Protein AF-0000000080082166 (afdb_homodimer)

Foldseek 3Di:
DDPDPPDCVVVVVVVVVVVVVVVVVVVPPPVPDPDDDDDDDDDPDDDPDDPPPPPDPDDPPPVCALFQDPPLLQVLLVLQPQQADCVDACLFFVLNRQHVNVQAPPPDFDAQQVVLQVVLLVVLVVLLPPPDDDPFPLSVLLNLLLVLLVQCLDPVCVVVLQLVLLQVLLVLLVQLFDAVLQDVPDFLVRFDLQNSLLSCLLLQAQCQQLWGWADDPQLAIEIDGCLPPDDDDDLVVLLLLSVLSCVSVVHDDDSVVNSVLSVLLVVVSVVCNPDDDSLVVSCVLQLAHQVLSSNQSLADPPLGDSPLLQVSHPCNVVSNVRSHDDDDRDDRSSSNSSSSNRSSVSCVVLVLQRPSDSVSSNPDDSSVVSCQLQVPSSLLSCCVPPFDVVLQVVLVVLLVLLLVLVLVLLVPFDLADPQQSVQLNLLSVLQAEAGADDPLSVDPCSVSVLCVQQPDDSPDRSSRSSSSSSSSLSNVQSVCSSVSNDDRRNDNQAHLDWAADLQASYTHHGRSVSDPPQHDPSDWPLLNLLRSQLRSQLRSLLCVFPVNCLGGSRNDGDNSGDPSSVVVQVVLLVVLQVLQQQDQDPLQGHRDHCVLASSSSSSLLRSVVSSVSSVVVVVDDSNHHRPPCSPADSNQVSLSSNSSRLRGYPDPVVSVAQNVDSHHHSSCSRQVNQLQDPVSCVRSVRDECHSSPDPDHRDHSRDD/DPPDVPDCVVVVVVVVVVVVVVVVVVVPDDVPPPPDDDDPDDDPPDDPDPPPPPPDPDDPPPVCALFQDPPLLQVLLVLQPQQADCVDACLFFVLNRQHVNVQAPPPDFDAQQVVLLVVLLVVLVVLLPPPDDDPFPLSNLLNLLLVLLVQCLDPVCVVVLQLVLLQVLLVLLVQLFDACLQDVPDFLVRFDLQNSLLSLLLLQAQCQQLWGWADDPQLAIEIDGCLPPDDDDDLVVLLLQSVLSCVSVVHDDDSVVNSVLSVLLVVVSVVCNPDDDSLVVSCVLALAHQVLSSNQSLADPPLGDSPLLQVSHPCNVVSNVRSNDDDDRPDRSSSNSSSSNRSSVSCVVLVLQRPSDSVSSNPDDSSVVSCQLFVPSSLLSCCVPPFDVVLQVVLVVLLVLLLVLVLVLLVPFDLADPQQSVQLNLLSVLAAEAGADDPLSVDPCSVVVLCVQQDDDSPDRSSRNSSSSSSSLSNVQSSCSSVSNDDRRNDNQSRLDWAADLQASYTHHGRSVSDPPQHDPSDWPLLNLLRSQLRSQLRSLLCVFPVNCLGGSRNDGDNSGDPSSVVVQVVLLVVLQVLQLQDQDPLQGHRDHCVLASSSSSSNLRSVSSSVSSVVVVVDDSNHHRPPCSPADSNQVSLSSNSSRLRGYNDPVVSVAQNVDSHHHSSCSRQVNQLQDPVSCVRSVRDECHSSPDPDHRDHSRDD

Organism: NCBI:txid1611254

Secondary structure (DSSP, 8-state):
--TTTT-THHHHHHHHHHHHHHHHHHHHHHTT---------------------------------SB--SHHHHHHHHHHHHS--TTS-TTT-HHHHHHHHHHHH--S-S-HHHHHHHHHHHHHHHHHHS----S-HHHHHHHHHHHHHHHTT-TTTHHHHHHHHHHHHHHHHHHH---TTT-TT--GGG--HHHHHHHHHHTT--B-SS-EEEE-STT-EEEE--TTT-----HHHHHHHHHHHHHHTT----HHHHHHHHHHHHHHHHHHHSSS-HHHHHHHH-SB--HHHHHHTTS-TTT--HHHHGGGBTTHHHHHHHTB-------HHHHHHHHHHHHHHHHHHTGGG---SHHHHHT--HHHHHHHH-HHHHHHHHHHHT--HHHHHHHHHHHHHHHHHHHHHHHH-SSS-HHHHHHHHHHHHT-EEEESS-GGGGSTTHHHHHTTT----TT--HHHHHHHHHHHHHHHHHHHHHTT-SS-TTS---SS-EEEETTTTEEEE-GGGSSTTT--TTS-HHHHIIIIIHHHHHHHHGGGSTTGGGB-TTS-B---S-HHHHHHHHHHHHHHHHHHHT--BTTTBS----TTTHHHHHHHHHHHHHHHHHHHHH---SPPBPTT-TTS-HHHHHHHHHHHTT-----HHHHHHHHT-SS--HHIIIIIHHTT-HHHHHHHTPPTTSTTS-SS---SSS--/--S-S--THHHHHHHHHHHHHHHHHHTTSGGG-TT------------------------------SB--SHHHHHHHHHHHHS--TTS-TTT-HHHHHHHHHHHH--S-S-HHHHHHHHHHHHHHHHHHS----S-HHHHHHHHHHHHHHHTT-TTTHHHHHHHHHHHHHHHHHHH---TTT-TT--GGG--HHHHHHHHHHTT--B-SS-EEEE-STT-EEEE--TTT-----HHHHHHHHHHHHHHTT----HHHHHHHHHHHHHHHHHHHSSS-HHHHHHHH-SB--HHHHHHTTS-TTT--HHHHGGGBTTHHHHHHHTB-------HHHHHHHHHHHHHHHHHHTGGG---SHHHHHT--HHHHHHHH-HHHHHHHHHHHT--HHHHHHHHHHHHHHHHHHHHHHHH-SSS-HHHHHHHHHHHHT-EEEESS-GGGGSTTHHHHHTTT----TT--HHHHHHHHHHHHHHHHHHHHHTT-SS-TTS---SS-EEEETTTTEEEE-GGGSSTTT--TTS-HHHHIIIIIHHHHHHHHGGGSTTGGGB-TTS-B---S-HHHHHHHHHHHHHHHHHHHT--BTTTBS----TTTHHHHHHHHHHHHHHHHHHHHH---SPPBPTT-TTS-HHHHHHHHHHHTT-----HHHHHHHHT-SS--HHIIIIIHHTT-HHHHHHHTPPTTSTTS-SS---SSS--

InterPro domains:
  IPR000718 Peptidase M13 [PS51885] (67-701)
  IPR000718 Peptidase M13 [PTHR11733] (13-698)
  IPR000718 Peptidase M13 [cd08662] (88-698)
  IPR008753 Peptidase M13, N-terminal domain [PF05649] (90-209)
  IPR008753 Peptidase M13, N-terminal domain [PF05649] (259-438)
  IPR018497 Peptidase M13, C-terminal domain [PF01431] (497-699)
  IPR024079 Metallopeptidase, catalytic domain superfamily [G3DSA:3.40.390.10] (68-114)
  IPR024079 Metallopeptidase, catalytic domain superfamily [G3DSA:3.40.390.10] (387-699)
  IPR042089 Peptidase M13, domain 2 [G3DSA:1.10.1380.10] (115-204)
  IPR042089 Peptidase M13, domain 2 [G3DSA:1.10.1380.10] (235-484)

pLDDT: mean 85.4, std 20.14, range [16.95, 98.69]

Radius of gyration: 38.09 Å; Cα contacts (8 Å, |Δi|>4): 1932; chains: 2; bounding box: 96×102×90 Å

Sequence (1408 aa):
MKNKLKNPLVFVIIFLVATIITILATIGIWKWNIQKDPTKESWKSERIPEGGNSSKIPEILNSTRNVCETPECVTLAHELLNWRDKTVNPCDNFYKASCGNYIELEITDGTRNTKKGKVIKRLIKEILVKNHKTESKSENTMKQLYWKCEDLKNGTIYNSQHNKMMKEIFRDIQFVGPSPIFNPKWKPSMFDLNKMLSNLAKLGHYNFGLFKLNKRQGWDMTLETDYEGVQHSGEQKMFQIVSTILEANKIKFNESSIHEDLRNVHEFYEELKVNKSGWNKLLKIAPNIQFESILQNLLHPKTGNWTRLKPKILNSEAVFEKFSGNATITNETLSRTLANFLVLRFIENSYSSITYTPTVALNRACDNLVIHNLPRATLRAFVQHHFDRENLKIVSEMLEKTRVTYLEIIGNTTWLSEEGKERASLKIEKIKKLVGYPDEYNKKGALDETFETLDTKRTDSFYTLMKKIKKYRSEILMDFVAFNETLDPNEELFTVNAFYSAALNELSIMVPFIDEPNMDSSYPVYAKYAVTGDILGHEMGHSMDTLGIQWNEFGEYEQWMPEEDEKKYKKRIQCLRDQYENYDDPDFGKHLDSSKVINEIIADRHGIDAALQTYRNLKLQNEPKIIGFENESPEKMMFRILALDYCAPRSTHSLTYSHHNTHPTNSFRVNGILSNLKSFSDSFNCPLGSAMNPKTKCYLFSEEMKNKLKNPLVFVIIFLVATIITILATIGIWKWNIQKDPTKESWKSERIPEGGNSSKIPEILNSTRNVCETPECVTLAHELLNWRDKTVNPCDNFYKASCGNYIELEITDGTRNTKKGKVIKRLIKEILVKNHKTESKSENTMKQLYWKCEDLKNGTIYNSQHNKMMKEIFRDIQFVGPSPIFNPKWKPSMFDLNKMLSNLAKLGHYNFGLFKLNKRQGWDMTLETDYEGVQHSGEQKMFQIVSTILEANKIKFNESSIHEDLRNVHEFYEELKVNKSGWNKLLKIAPNIQFESILQNLLHPKTGNWTRLKPKILNSEAVFEKFSGNATITNETLSRTLANFLVLRFIENSYSSITYTPTVALNRACDNLVIHNLPRATLRAFVQHHFDRENLKIVSEMLEKTRVTYLEIIGNTTWLSEEGKERASLKIEKIKKLVGYPDEYNKKGALDETFETLDTKRTDSFYTLMKKIKKYRSEILMDFVAFNETLDPNEELFTVNAFYSAALNELSIMVPFIDEPNMDSSYPVYAKYAVTGDILGHEMGHSMDTLGIQWNEFGEYEQWMPEEDEKKYKKRIQCLRDQYENYDDPDFGKHLDSSKVINEIIADRHGIDAALQTYRNLKLQNEPKIIGFENESPEKMMFRILALDYCAPRSTHSLTYSHHNTHPTNSFRVNGILSNLKSFSDSFNCPLGSAMNPKTKCYLFSEE

Structure (mmCIF, N/CA/C/O backbone):
data_AF-0000000080082166-model_v1
#
loop_
_entity.id
_entity.type
_entity.pdbx_description
1 polymer 'Peptidase M13 C-terminal domain-containing protein'
#
loop_
_atom_site.group_PDB
_atom_site.id
_atom_site.type_symbol
_atom_site.label_atom_id
_atom_site.label_alt_id
_atom_site.label_comp_id
_atom_site.label_asym_id
_atom_site.label_entity_id
_atom_site.label_seq_id
_atom_site.pdbx_PDB_ins_code
_atom_site.Cartn_x
_atom_site.Cartn_y
_atom_site.Cartn_z
_atom_site.occupancy
_atom_site.B_iso_or_equiv
_atom_site.auth_seq_id
_atom_site.auth_comp_id
_atom_site.auth_asym_id
_atom_site.auth_atom_id
_atom_site.pdbx_PDB_model_num
ATOM 1 N N . MET A 1 1 ? 53.281 0.724 12.195 1 20.59 1 MET A N 1
ATOM 2 C CA . MET A 1 1 ? 52.031 0.074 12.625 1 20.59 1 MET A CA 1
ATOM 3 C C . MET A 1 1 ? 51.375 0.853 13.75 1 20.59 1 MET A C 1
ATOM 5 O O . MET A 1 1 ? 50.375 0.409 14.312 1 20.59 1 MET A O 1
ATOM 9 N N . LYS A 1 2 ? 52 1.682 14.359 1 20.77 2 LYS A N 1
ATOM 10 C CA . LYS A 1 2 ? 52 2.52 15.555 1 20.77 2 LYS A CA 1
ATOM 11 C C . LYS A 1 2 ? 50.938 3.6 15.484 1 20.77 2 LYS A C 1
ATOM 13 O O . LYS A 1 2 ? 50.344 3.951 16.5 1 20.77 2 LYS A O 1
ATOM 18 N N . ASN A 1 3 ? 50.625 4.363 14.516 1 19.42 3 ASN A N 1
ATOM 19 C CA . ASN A 1 3 ? 50.25 5.758 14.734 1 19.42 3 ASN A CA 1
ATOM 20 C C . ASN A 1 3 ? 48.719 5.926 14.805 1 19.42 3 ASN A C 1
ATOM 22 O O . ASN A 1 3 ? 48.062 6.02 13.773 1 19.42 3 ASN A O 1
ATOM 26 N N . LYS A 1 4 ? 47.938 5.574 15.547 1 19.53 4 LYS A N 1
ATOM 27 C CA . LYS A 1 4 ? 47.312 6.859 15.852 1 19.53 4 LYS A CA 1
ATOM 28 C C . LYS A 1 4 ? 48.281 7.77 16.609 1 19.53 4 LYS A C 1
ATOM 30 O O . LYS A 1 4 ? 48.188 8.992 16.5 1 19.53 4 LYS A O 1
ATOM 35 N N . LEU A 1 5 ? 49.031 7.523 17.828 1 23.92 5 LEU A N 1
ATOM 36 C CA . LEU A 1 5 ? 48.219 7.336 19.031 1 23.92 5 LEU A CA 1
ATOM 37 C C . LEU A 1 5 ? 47.594 8.648 19.484 1 23.92 5 LEU A C 1
ATOM 39 O O . LEU A 1 5 ? 46.938 8.711 20.531 1 23.92 5 LEU A O 1
ATOM 43 N N . LYS A 1 6 ? 48.281 9.883 19.172 1 27.53 6 LYS A N 1
ATOM 44 C CA . LYS A 1 6 ? 48.188 11.094 19.984 1 27.53 6 LYS A CA 1
ATOM 45 C C . LYS A 1 6 ? 46.812 11.75 19.844 1 27.53 6 LYS A C 1
ATOM 47 O O . LYS A 1 6 ? 46.562 12.789 20.438 1 27.53 6 LYS A O 1
ATOM 52 N N . ASN A 1 7 ? 46.062 11.75 18.734 1 29.92 7 ASN A N 1
ATOM 53 C CA . ASN A 1 7 ? 45.031 12.773 18.859 1 29.92 7 ASN A CA 1
ATOM 54 C C . ASN A 1 7 ? 43.875 12.32 19.766 1 29.92 7 ASN A C 1
ATOM 56 O O . ASN A 1 7 ? 43.344 11.219 19.594 1 29.92 7 ASN A O 1
ATOM 60 N N . PRO A 1 8 ? 43.531 12.93 21.031 1 34.03 8 PRO A N 1
ATOM 61 C CA . PRO A 1 8 ? 42.656 12.586 22.172 1 34.03 8 PRO A CA 1
ATOM 62 C C . PRO A 1 8 ? 41.25 12.25 21.75 1 34.03 8 PRO A C 1
ATOM 64 O O . PRO A 1 8 ? 40.594 11.414 22.391 1 34.03 8 PRO A O 1
ATOM 67 N N . LEU A 1 9 ? 40.812 13 20.734 1 34.97 9 LEU A N 1
ATOM 68 C CA . LEU A 1 9 ? 39.375 12.977 20.516 1 34.97 9 LEU A CA 1
ATOM 69 C C . LEU A 1 9 ? 38.906 11.602 20.078 1 34.97 9 LEU A C 1
ATOM 71 O O . LEU A 1 9 ? 37.75 11.227 20.297 1 34.97 9 LEU A O 1
ATOM 75 N N . VAL A 1 10 ? 39.875 10.836 19.484 1 35.25 10 VAL A N 1
ATOM 76 C CA . VAL A 1 10 ? 39.562 9.484 19.047 1 35.25 10 VAL A CA 1
ATOM 77 C C . VAL A 1 10 ? 39.219 8.609 20.25 1 35.25 10 VAL A C 1
ATOM 79 O O . VAL A 1 10 ? 38.344 7.742 20.188 1 35.25 10 VAL A O 1
ATOM 82 N N . PHE A 1 11 ? 39.875 8.992 21.422 1 35.06 11 PHE A N 1
ATOM 83 C CA . PHE A 1 11 ? 39.719 8.164 22.609 1 35.06 11 PHE A CA 1
ATOM 84 C C . PHE A 1 11 ? 38.281 8.258 23.141 1 35.06 11 PHE A C 1
ATOM 86 O O . PHE A 1 11 ? 37.719 7.25 23.562 1 35.06 11 PHE A O 1
ATOM 93 N N . VAL A 1 12 ? 37.656 9.492 23.062 1 37.16 12 VAL A N 1
ATOM 94 C CA . VAL A 1 12 ? 36.344 9.664 23.656 1 37.16 12 VAL A CA 1
ATOM 95 C C . VAL A 1 12 ? 35.312 8.883 22.859 1 37.16 12 VAL A C 1
ATOM 97 O O . VAL A 1 12 ? 34.406 8.273 23.422 1 37.16 12 VAL A O 1
ATOM 100 N N . ILE A 1 13 ? 35.562 8.836 21.516 1 37.09 13 ILE A N 1
ATOM 101 C CA . ILE A 1 13 ? 34.531 8.188 20.719 1 37.09 13 ILE A CA 1
ATOM 102 C C . ILE A 1 13 ? 34.5 6.691 21.031 1 37.09 13 ILE A C 1
ATOM 104 O O . ILE A 1 13 ? 33.438 6.098 21.156 1 37.09 13 ILE A O 1
ATOM 108 N N . ILE A 1 14 ? 35.656 6.098 21.266 1 37.88 14 ILE A N 1
ATOM 109 C CA . ILE A 1 14 ? 35.688 4.66 21.516 1 37.88 14 ILE A CA 1
ATOM 110 C C . ILE A 1 14 ? 35.062 4.352 22.859 1 37.88 14 ILE A C 1
ATOM 112 O O . ILE A 1 14 ? 34.312 3.369 23 1 37.88 14 ILE A O 1
ATOM 116 N N . PHE A 1 15 ? 35.281 5.258 23.859 1 37.72 15 PHE A N 1
ATOM 117 C CA . PHE A 1 15 ? 34.781 4.98 25.203 1 37.72 15 PHE A CA 1
ATOM 118 C C . PHE A 1 15 ? 33.25 5.027 25.234 1 37.72 15 PHE A C 1
ATOM 120 O O . PHE A 1 15 ? 32.625 4.223 25.906 1 37.72 15 PHE A O 1
ATOM 127 N N . LEU A 1 16 ? 32.688 5.992 24.484 1 36.06 16 LEU A N 1
ATOM 128 C CA . LEU A 1 16 ? 31.25 6.102 24.516 1 36.06 16 LEU A CA 1
ATOM 129 C C . LEU A 1 16 ? 30.594 4.906 23.828 1 36.06 16 LEU A C 1
ATOM 131 O O . LEU A 1 16 ? 29.531 4.441 24.266 1 36.06 16 LEU A O 1
ATOM 135 N N . VAL A 1 17 ? 31.281 4.312 22.812 1 37.72 17 VAL A N 1
ATOM 136 C CA . VAL A 1 17 ? 30.703 3.111 22.219 1 37.72 17 VAL A CA 1
ATOM 137 C C . VAL A 1 17 ? 30.797 1.952 23.219 1 37.72 17 VAL A C 1
ATOM 139 O O . VAL A 1 17 ? 29.859 1.162 23.344 1 37.72 17 VAL A O 1
ATOM 142 N N . ALA A 1 18 ? 31.922 1.905 23.969 1 35.62 18 ALA A N 1
ATOM 143 C CA . ALA A 1 18 ? 32.062 0.774 24.875 1 35.62 18 ALA A CA 1
ATOM 144 C C . ALA A 1 18 ? 31.062 0.836 26.016 1 35.62 18 ALA A C 1
ATOM 146 O O . ALA A 1 18 ? 30.531 -0.195 26.453 1 35.62 18 ALA A O 1
ATOM 147 N N . THR A 1 19 ? 30.812 2.102 26.547 1 33.03 19 THR A N 1
ATOM 148 C CA . THR A 1 19 ? 29.859 2.195 27.656 1 33.03 19 THR A CA 1
ATOM 149 C C . THR A 1 19 ? 28.453 1.804 27.203 1 33.03 19 THR A C 1
ATOM 151 O O . THR A 1 19 ? 27.672 1.25 27.984 1 33.03 19 THR A O 1
ATOM 154 N N . ILE A 1 20 ? 28.109 2.064 25.906 1 35.06 20 ILE A N 1
ATOM 155 C CA . ILE A 1 20 ? 26.766 1.71 25.484 1 35.06 20 ILE A CA 1
ATOM 156 C C . ILE A 1 20 ? 26.625 0.192 25.375 1 35.06 20 ILE A C 1
ATOM 158 O O . ILE A 1 20 ? 25.594 -0.376 25.734 1 35.06 20 ILE A O 1
ATOM 162 N N . ILE A 1 21 ? 27.703 -0.54 25.172 1 35.12 21 ILE A N 1
ATOM 163 C CA . ILE A 1 21 ? 27.625 -1.996 25.188 1 35.12 21 ILE A CA 1
ATOM 164 C C . ILE A 1 21 ? 27.344 -2.482 26.609 1 35.12 21 ILE A C 1
ATOM 166 O O . ILE A 1 21 ? 26.516 -3.383 26.812 1 35.12 21 ILE A O 1
ATOM 170 N N . THR A 1 22 ? 28.125 -1.915 27.594 1 32.41 22 THR A N 1
ATOM 171 C CA . THR A 1 22 ? 28.016 -2.473 28.938 1 32.41 22 THR A CA 1
ATOM 172 C C . THR A 1 22 ? 26.625 -2.229 29.516 1 32.41 22 THR A C 1
ATOM 174 O O . THR A 1 22 ? 26.094 -3.07 30.25 1 32.41 22 THR A O 1
ATOM 177 N N . ILE A 1 23 ? 26.016 -1.037 29.25 1 33.81 23 ILE A N 1
ATOM 178 C CA . ILE A 1 23 ? 24.703 -0.819 29.859 1 33.81 23 ILE A CA 1
ATOM 179 C C . ILE A 1 23 ? 23.688 -1.801 29.266 1 33.81 23 ILE A C 1
ATOM 181 O O . ILE A 1 23 ? 22.859 -2.35 30 1 33.81 23 ILE A O 1
ATOM 185 N N . LEU A 1 24 ? 23.797 -2.262 27.984 1 30.19 24 LEU A N 1
ATOM 186 C CA . LEU A 1 24 ? 22.875 -3.283 27.5 1 30.19 24 LEU A CA 1
ATOM 187 C C . LEU A 1 24 ? 23.219 -4.645 28.094 1 30.19 24 LEU A C 1
ATOM 189 O O . LEU A 1 24 ? 22.375 -5.547 28.109 1 30.19 24 LEU A O 1
ATOM 193 N N . ALA A 1 25 ? 24.359 -4.863 28.547 1 30.27 25 ALA A N 1
ATOM 194 C CA . ALA A 1 25 ? 24.641 -6.129 29.219 1 30.27 25 ALA A CA 1
ATOM 195 C C . ALA A 1 25 ? 23.844 -6.266 30.5 1 30.27 25 ALA A C 1
ATOM 197 O O . ALA A 1 25 ? 23.375 -7.352 30.844 1 30.27 25 ALA A O 1
ATOM 198 N N . THR A 1 26 ? 23.844 -5.176 31.359 1 27.45 26 THR A N 1
ATOM 199 C CA . THR A 1 26 ? 23.25 -5.371 32.688 1 27.45 26 THR A CA 1
ATOM 200 C C . THR A 1 26 ? 21.766 -5.656 32.594 1 27.45 26 THR A C 1
ATOM 202 O O . THR A 1 26 ? 21.188 -6.332 33.438 1 27.45 26 THR A O 1
ATOM 205 N N . ILE A 1 27 ? 20.953 -4.984 31.672 1 28.39 27 ILE A N 1
ATOM 206 C CA . ILE A 1 27 ? 19.516 -5.246 31.734 1 28.39 27 ILE A CA 1
ATOM 207 C C . ILE A 1 27 ? 19.25 -6.695 31.344 1 28.39 27 ILE A C 1
ATOM 209 O O . ILE A 1 27 ? 18.125 -7.191 31.516 1 28.39 27 ILE A O 1
ATOM 213 N N . GLY A 1 28 ? 20.188 -7.527 30.875 1 25.78 28 GLY A N 1
ATOM 214 C CA . GLY A 1 28 ? 20.141 -8.969 30.688 1 25.78 28 GLY A CA 1
ATOM 215 C C . GLY A 1 28 ? 19.797 -9.719 31.969 1 25.78 28 GLY A C 1
ATOM 216 O O . GLY A 1 28 ? 19.109 -10.734 31.922 1 25.78 28 GLY A O 1
ATOM 217 N N . ILE A 1 29 ? 20.453 -9.359 33 1 25.91 29 ILE A N 1
ATOM 218 C CA . ILE A 1 29 ? 20.516 -10.305 34.125 1 25.91 29 ILE A CA 1
ATOM 219 C C . ILE A 1 29 ? 19.141 -10.438 34.781 1 25.91 29 ILE A C 1
ATOM 221 O O . ILE A 1 29 ? 18.719 -11.539 35.125 1 25.91 29 ILE A O 1
ATOM 225 N N . TRP A 1 30 ? 18.531 -9.312 35.094 1 23.05 30 TRP A N 1
ATOM 226 C CA . TRP A 1 30 ? 17.562 -9.391 36.188 1 23.05 30 TRP A CA 1
ATOM 227 C C . TRP A 1 30 ? 16.344 -10.227 35.75 1 23.05 30 TRP A C 1
ATOM 229 O O . TRP A 1 30 ? 15.758 -10.93 36.562 1 23.05 30 TRP A O 1
ATOM 239 N N . LYS A 1 31 ? 15.906 -10.25 34.469 1 22.86 31 LYS A N 1
ATOM 240 C CA . LYS A 1 31 ? 14.695 -11.062 34.375 1 22.86 31 LYS A CA 1
ATOM 241 C C . LYS A 1 31 ? 15.008 -12.539 34.594 1 22.86 31 LYS A C 1
ATOM 243 O O . LYS A 1 31 ? 14.195 -13.406 34.25 1 22.86 31 LYS A O 1
ATOM 248 N N . TRP A 1 32 ? 16.078 -12.844 35.188 1 21.53 32 TRP A N 1
ATOM 249 C CA . TRP A 1 32 ? 16.375 -14.25 35.406 1 21.53 32 TRP A CA 1
ATOM 250 C C . TRP A 1 32 ? 15.312 -14.891 36.312 1 21.53 32 TRP A C 1
ATOM 252 O O . TRP A 1 32 ? 14.82 -15.984 36 1 21.53 32 TRP A O 1
ATOM 262 N N . ASN A 1 33 ? 15.234 -14.516 37.594 1 19.05 33 ASN A N 1
ATOM 263 C CA . ASN A 1 33 ? 15.039 -15.469 38.688 1 19.05 33 ASN A CA 1
ATOM 264 C C . ASN A 1 33 ? 13.57 -15.844 38.875 1 19.05 33 ASN A C 1
ATOM 266 O O . ASN A 1 33 ? 13.203 -16.547 39.812 1 19.05 33 ASN A O 1
ATOM 270 N N . ILE A 1 34 ? 12.594 -14.977 38.688 1 20.91 34 ILE A N 1
ATOM 271 C CA . ILE A 1 34 ? 11.445 -15.242 39.531 1 20.91 34 ILE A CA 1
ATOM 272 C C . ILE A 1 34 ? 10.844 -16.609 39.188 1 20.91 34 ILE A C 1
ATOM 274 O O . ILE A 1 34 ? 10.312 -16.781 38.062 1 20.91 34 ILE A O 1
ATOM 278 N N . GLN A 1 35 ? 11.289 -17.719 39.875 1 17.83 35 GLN A N 1
ATOM 279 C CA . GLN A 1 35 ? 11.273 -19.172 39.844 1 17.83 35 GLN A CA 1
ATOM 280 C C . GLN A 1 35 ? 9.891 -19.703 40.219 1 17.83 35 GLN A C 1
ATOM 282 O O . GLN A 1 35 ? 9.602 -20.891 40 1 17.83 35 GLN A O 1
ATOM 287 N N . LYS A 1 36 ? 9.086 -19.062 41.156 1 18.69 36 LYS A N 1
ATOM 288 C CA . LYS A 1 36 ? 8.617 -20.031 42.156 1 18.69 36 LYS A CA 1
ATOM 289 C C . LYS A 1 36 ? 7.688 -21.062 41.531 1 18.69 36 LYS A C 1
ATOM 291 O O . LYS A 1 36 ? 7.074 -20.797 40.5 1 18.69 36 LYS A O 1
ATOM 296 N N . ASP A 1 37 ? 6.977 -21.984 42.469 1 16.95 37 ASP A N 1
ATOM 297 C CA . ASP A 1 37 ? 6.77 -23.422 42.594 1 16.95 37 ASP A CA 1
ATOM 298 C C . ASP A 1 37 ? 5.438 -23.844 42 1 16.95 37 ASP A C 1
ATOM 300 O O . ASP A 1 37 ? 5.371 -24.828 41.25 1 16.95 37 ASP A O 1
ATOM 304 N N . PRO A 1 38 ? 4.262 -23.25 42.406 1 18.38 38 PRO A N 1
ATOM 305 C CA . PRO A 1 38 ? 3.416 -24.203 43.125 1 18.38 38 PRO A CA 1
ATOM 306 C C . PRO A 1 38 ? 2.738 -25.203 42.156 1 18.38 38 PRO A C 1
ATOM 308 O O . PRO A 1 38 ? 2.645 -24.953 40.969 1 18.38 38 PRO A O 1
ATOM 311 N N . THR A 1 39 ? 1.899 -26.109 42.875 1 18.02 39 THR A N 1
ATOM 312 C CA . THR A 1 39 ? 1.396 -27.484 42.812 1 18.02 39 THR A CA 1
ATOM 313 C C . THR A 1 39 ? 0.259 -27.578 41.781 1 18.02 39 THR A C 1
ATOM 315 O O . THR A 1 39 ? -0.411 -26.578 41.5 1 18.02 39 THR A O 1
ATOM 318 N N . LYS A 1 40 ? 0.028 -28.781 41.25 1 19.53 40 LYS A N 1
ATOM 319 C CA . LYS A 1 40 ? -0.566 -29.531 40.156 1 19.53 40 LYS A CA 1
ATOM 320 C C . LYS A 1 40 ? -2.078 -29.641 40.312 1 19.53 40 LYS A C 1
ATOM 322 O O . LYS A 1 40 ? -2.734 -30.391 39.594 1 19.53 40 LYS A O 1
ATOM 327 N N . GLU A 1 41 ? -2.781 -28.797 41.125 1 17.64 41 GLU A N 1
ATOM 328 C CA . GLU A 1 41 ? -3.936 -29.609 41.531 1 17.64 41 GLU A CA 1
ATOM 329 C C . GLU A 1 41 ? -4.734 -30.047 40.281 1 17.64 41 GLU A C 1
ATOM 331 O O . GLU A 1 41 ? -4.695 -29.391 39.25 1 17.64 41 GLU A O 1
ATOM 336 N N . SER A 1 42 ? -5.566 -31.141 40.531 1 17.33 42 SER A N 1
ATOM 337 C CA . SER A 1 42 ? -6.191 -32.312 39.875 1 17.33 42 SER A CA 1
ATOM 338 C C . SER A 1 42 ? -7.312 -31.875 38.938 1 17.33 42 SER A C 1
ATOM 340 O O . SER A 1 42 ? -7.875 -30.781 39.094 1 17.33 42 SER A O 1
ATOM 342 N N . TRP A 1 43 ? -7.656 -32.75 37.938 1 17.05 43 TRP A N 1
ATOM 343 C CA . TRP A 1 43 ? -8.258 -32.906 36.625 1 17.05 43 TRP A CA 1
ATOM 344 C C . TRP A 1 43 ? -9.773 -32.812 36.719 1 17.05 43 TRP A C 1
ATOM 346 O O . TRP A 1 43 ? -10.469 -33.031 35.719 1 17.05 43 TRP A O 1
ATOM 356 N N . LYS A 1 44 ? -10.367 -32.281 37.781 1 17.11 44 LYS A N 1
ATOM 357 C CA . LYS A 1 44 ? -11.672 -32.938 37.812 1 17.11 44 LYS A CA 1
ATOM 358 C C . LYS A 1 44 ? -12.492 -32.594 36.594 1 17.11 44 LYS A C 1
ATOM 360 O O . LYS A 1 44 ? -12.672 -31.422 36.25 1 17.11 44 LYS A O 1
ATOM 365 N N . SER A 1 45 ? -12.805 -33.656 35.781 1 16.97 45 SER A N 1
ATOM 366 C CA . SER A 1 45 ? -13.414 -33.875 34.5 1 16.97 45 SER A CA 1
ATOM 367 C C . SER A 1 45 ? -14.852 -33.375 34.438 1 16.97 45 SER A C 1
ATOM 369 O O . SER A 1 45 ? -15.422 -33.188 33.375 1 16.97 45 SER A O 1
ATOM 371 N N . GLU A 1 46 ? -15.508 -33.031 35.594 1 18.11 46 GLU A N 1
ATOM 372 C CA . GLU A 1 46 ? -16.844 -33.594 35.438 1 18.11 46 GLU A CA 1
ATOM 373 C C . GLU A 1 46 ? -17.625 -32.875 34.344 1 18.11 46 GLU A C 1
ATOM 375 O O . GLU A 1 46 ? -17.453 -31.656 34.156 1 18.11 46 GLU A O 1
ATOM 380 N N . ARG A 1 47 ? -18.281 -33.656 33.594 1 17.73 47 ARG A N 1
ATOM 381 C CA . ARG A 1 47 ? -19.156 -33.625 32.438 1 17.73 47 ARG A CA 1
ATOM 382 C C . ARG A 1 47 ? -20.359 -32.719 32.656 1 17.73 47 ARG A C 1
ATOM 384 O O . ARG A 1 47 ? -21.266 -33.062 33.406 1 17.73 47 ARG A O 1
ATOM 391 N N . ILE A 1 48 ? -20.141 -31.438 33.125 1 20.52 48 ILE A N 1
ATOM 392 C CA . ILE A 1 48 ? -21.5 -30.984 33.406 1 20.52 48 ILE A CA 1
ATOM 393 C C . ILE A 1 48 ? -22.359 -31.125 32.156 1 20.52 48 ILE A C 1
ATOM 395 O O . ILE A 1 48 ? -21.906 -30.891 31.047 1 20.52 48 ILE A O 1
ATOM 399 N N . PRO A 1 49 ? -23.578 -31.594 32.406 1 19.97 49 PRO A N 1
ATOM 400 C CA . PRO A 1 49 ? -24.688 -32 31.516 1 19.97 49 PRO A CA 1
ATOM 401 C C . PRO A 1 49 ? -25.109 -30.891 30.547 1 19.97 49 PRO A C 1
ATOM 403 O O . PRO A 1 49 ? -24.906 -29.703 30.844 1 19.97 49 PRO A O 1
ATOM 406 N N . GLU A 1 50 ? -25.281 -31.281 29.328 1 19.02 50 GLU A N 1
ATOM 407 C CA . GLU A 1 50 ? -25.547 -30.766 28 1 19.02 50 GLU A CA 1
ATOM 408 C C . GLU A 1 50 ? -26.797 -29.906 27.969 1 19.02 50 GLU A C 1
ATOM 410 O O . GLU A 1 50 ? -27.234 -29.453 26.906 1 19.02 50 GLU A O 1
ATOM 415 N N . GLY A 1 51 ? -27.297 -29.312 29.141 1 20.88 51 GLY A N 1
ATOM 416 C CA . GLY A 1 51 ? -28.672 -28.953 28.844 1 20.88 51 GLY A CA 1
ATOM 417 C C . GLY A 1 51 ? -28.797 -27.906 27.75 1 20.88 51 GLY A C 1
ATOM 418 O O . GLY A 1 51 ? -28.062 -26.906 27.766 1 20.88 51 GLY A O 1
ATOM 419 N N . GLY A 1 52 ? -29.172 -28.344 26.531 1 20.47 52 GLY A N 1
ATOM 420 C CA . GLY A 1 52 ? -29.328 -27.875 25.172 1 20.47 52 GLY A CA 1
ATOM 421 C C . GLY A 1 52 ? -30.203 -26.641 25.062 1 20.47 52 GLY A C 1
ATOM 422 O O . GLY A 1 52 ? -30.625 -26.281 23.953 1 20.47 52 GLY A O 1
ATOM 423 N N . ASN A 1 53 ? -30.375 -25.75 26.109 1 22 53 ASN A N 1
ATOM 424 C CA . ASN A 1 53 ? -31.531 -24.938 25.812 1 22 53 ASN A CA 1
ATOM 425 C C . ASN A 1 53 ? -31.312 -24.062 24.578 1 22 53 ASN A C 1
ATOM 427 O O . ASN A 1 53 ? -30.312 -23.312 24.516 1 22 53 ASN A O 1
ATOM 431 N N . SER A 1 54 ? -31.875 -24.406 23.422 1 22.61 54 SER A N 1
ATOM 432 C CA . SER A 1 54 ? -32.031 -23.922 22.047 1 22.61 54 SER A CA 1
ATOM 433 C C . SER A 1 54 ? -32.562 -22.484 22.016 1 22.61 54 SER A C 1
ATOM 435 O O . SER A 1 54 ? -33.719 -22.234 22.281 1 22.61 54 SER A O 1
ATOM 437 N N . SER A 1 55 ? -32.031 -21.547 22.734 1 23.94 55 SER A N 1
ATOM 438 C CA . SER A 1 55 ? -32.781 -20.312 22.609 1 23.94 55 SER A CA 1
ATOM 439 C C . SER A 1 55 ? -32.844 -19.844 21.156 1 23.94 55 SER A C 1
ATOM 441 O O . SER A 1 55 ? -31.828 -19.766 20.469 1 23.94 55 SER A O 1
ATOM 443 N N . LYS A 1 56 ? -34 -19.844 20.469 1 25.84 56 LYS A N 1
ATOM 444 C CA . LYS A 1 56 ? -34.531 -19.469 19.172 1 25.84 56 LYS A CA 1
ATOM 445 C C . LYS A 1 56 ? -34.125 -18.031 18.812 1 25.84 56 LYS A C 1
ATOM 447 O O . LYS A 1 56 ? -34.406 -17.109 19.562 1 25.84 56 LYS A O 1
ATOM 452 N N . ILE A 1 57 ? -33.219 -17.828 18.062 1 27.86 57 ILE A N 1
ATOM 453 C CA . ILE A 1 57 ? -32.875 -16.547 17.438 1 27.86 57 ILE A CA 1
ATOM 454 C C . ILE A 1 57 ? -34.125 -15.891 16.875 1 27.86 57 ILE A C 1
ATOM 456 O O . ILE A 1 57 ? -34.875 -16.516 16.109 1 27.86 57 ILE A O 1
ATOM 460 N N . PRO A 1 58 ? -34.688 -15 17.531 1 27.34 58 PRO A N 1
ATOM 461 C CA . PRO A 1 58 ? -35.938 -14.438 17 1 27.34 58 PRO A CA 1
ATOM 462 C C . PRO A 1 58 ? -35.906 -14.195 15.5 1 27.34 58 PRO A C 1
ATOM 464 O O . PRO A 1 58 ? -34.812 -13.992 14.938 1 27.34 58 PRO A O 1
ATOM 467 N N . GLU A 1 59 ? -36.906 -14.672 14.781 1 29.91 59 GLU A N 1
ATOM 468 C CA . GLU A 1 59 ? -37.312 -14.484 13.391 1 29.91 59 GLU A CA 1
ATOM 469 C C . GLU A 1 59 ? -37.312 -13 13.016 1 29.91 59 GLU A C 1
ATOM 471 O O . GLU A 1 59 ? -38.062 -12.211 13.609 1 29.91 59 GLU A O 1
ATOM 476 N N . ILE A 1 60 ? -36.25 -12.367 12.664 1 32.06 60 ILE A N 1
ATOM 477 C CA . ILE A 1 60 ? -36.281 -11.055 12.039 1 32.06 60 ILE A CA 1
ATOM 478 C C . ILE A 1 60 ? -37.469 -10.977 11.055 1 32.06 60 ILE A C 1
ATOM 480 O O . ILE A 1 60 ? -37.531 -11.766 10.109 1 32.06 60 ILE A O 1
ATOM 484 N N . LEU A 1 61 ? -38.594 -10.68 11.508 1 33 61 LEU A N 1
ATOM 485 C CA . LEU A 1 61 ? -39.781 -10.305 10.703 1 33 61 LEU A CA 1
ATOM 486 C C . LEU A 1 61 ? -39.375 -9.367 9.57 1 33 61 LEU A C 1
ATOM 488 O O . LEU A 1 61 ? -39.188 -8.164 9.789 1 33 61 LEU A O 1
ATOM 492 N N . ASN A 1 62 ? -38.281 -9.562 8.797 1 37.22 62 ASN A N 1
ATOM 493 C CA . ASN A 1 62 ? -37.875 -8.797 7.625 1 37.22 62 ASN A CA 1
ATOM 494 C C . ASN A 1 62 ? -39.031 -8.602 6.664 1 37.22 62 ASN A C 1
ATOM 496 O O . ASN A 1 62 ? -39.625 -9.57 6.195 1 37.22 62 ASN A O 1
ATOM 500 N N . SER A 1 63 ? -39.844 -7.848 6.773 1 42.91 63 SER A N 1
ATOM 501 C CA . SER A 1 63 ? -40.562 -7.324 5.602 1 42.91 63 SER A CA 1
ATOM 502 C C . SER A 1 63 ? -39.656 -7.371 4.363 1 42.91 63 SER A C 1
ATOM 504 O O . SER A 1 63 ? -38.625 -6.695 4.301 1 42.91 63 SER A O 1
ATOM 506 N N . THR A 1 64 ? -39.062 -8.594 3.684 1 55.44 64 THR A N 1
ATOM 507 C CA . THR A 1 64 ? -37.969 -9.398 3.107 1 55.44 64 THR A CA 1
ATOM 508 C C . THR A 1 64 ? -37.625 -8.891 1.714 1 55.44 64 THR A C 1
ATOM 510 O O . THR A 1 64 ? -38.281 -9.195 0.737 1 55.44 64 THR A O 1
ATOM 513 N N . ARG A 1 65 ? -37.219 -7.684 1.604 1 77.75 65 ARG A N 1
ATOM 514 C CA . ARG A 1 65 ? -36.688 -7.285 0.305 1 77.75 65 ARG A CA 1
ATOM 515 C C . ARG A 1 65 ? -35.719 -8.32 -0.229 1 77.75 65 ARG A C 1
ATOM 517 O O . ARG A 1 65 ? -34.969 -8.922 0.538 1 77.75 65 ARG A O 1
ATOM 524 N N . ASN A 1 66 ? -36.031 -8.844 -1.351 1 90.44 66 ASN A N 1
ATOM 525 C CA . ASN A 1 66 ? -35.188 -9.828 -2.016 1 90.44 66 ASN A CA 1
ATOM 526 C C . ASN A 1 66 ? -33.844 -9.234 -2.402 1 90.44 66 ASN A C 1
ATOM 528 O O . ASN A 1 66 ? -33.5 -9.18 -3.584 1 90.44 66 ASN A O 1
ATOM 532 N N . VAL A 1 67 ? -33.156 -8.586 -1.389 1 94.12 67 VAL A N 1
ATOM 533 C CA . VAL A 1 67 ? -31.844 -7.977 -1.576 1 94.12 67 VAL A CA 1
ATOM 534 C C . VAL A 1 67 ? -30.797 -8.742 -0.762 1 94.12 67 VAL A C 1
ATOM 536 O O . VAL A 1 67 ? -31.047 -9.102 0.392 1 94.12 67 VAL A O 1
ATOM 539 N N . CYS A 1 68 ? -29.656 -9.094 -1.404 1 95.12 68 CYS A N 1
ATOM 540 C CA . CYS A 1 68 ? -28.547 -9.789 -0.744 1 95.12 68 CYS A CA 1
ATOM 541 C C . CYS A 1 68 ? -27.844 -8.867 0.234 1 95.12 68 CYS A C 1
ATOM 543 O O . CYS A 1 68 ? -27.266 -7.855 -0.169 1 95.12 68 CYS A O 1
ATOM 545 N N . GLU A 1 69 ? -27.781 -9.203 1.54 1 93.44 69 GLU A N 1
ATOM 546 C CA . GLU A 1 69 ? -27.219 -8.297 2.541 1 93.44 69 GLU A CA 1
ATOM 547 C C . GLU A 1 69 ? -26.172 -9 3.385 1 93.44 69 GLU A C 1
ATOM 549 O O . GLU A 1 69 ? -25.844 -8.555 4.488 1 93.44 69 GLU A O 1
ATOM 554 N N . THR A 1 70 ? -25.688 -10.195 2.885 1 94.25 70 THR A N 1
ATOM 555 C CA . THR A 1 70 ? -24.547 -10.805 3.559 1 94.25 70 THR A CA 1
ATOM 556 C C . THR A 1 70 ? -23.328 -9.883 3.508 1 94.25 70 THR A C 1
ATOM 558 O O . THR A 1 70 ? -23.266 -8.969 2.68 1 94.25 70 THR A O 1
ATOM 561 N N . PRO A 1 71 ? -22.359 -10.023 4.422 1 94.12 71 PRO A N 1
ATOM 562 C CA . PRO A 1 71 ? -21.156 -9.188 4.391 1 94.12 71 PRO A CA 1
ATOM 563 C C . PRO A 1 71 ? -20.484 -9.172 3.02 1 94.12 71 PRO A C 1
ATOM 565 O O . PRO A 1 71 ? -20.016 -8.117 2.57 1 94.12 71 PRO A O 1
ATOM 568 N N . GLU A 1 72 ? -20.484 -10.297 2.348 1 94.25 72 GLU A N 1
ATOM 569 C CA . GLU A 1 72 ? -19.859 -10.414 1.031 1 94.25 72 GLU A CA 1
ATOM 570 C C . GLU A 1 72 ? -20.641 -9.609 -0.017 1 94.25 72 GLU A C 1
ATOM 572 O O . GLU A 1 72 ? -20.031 -8.945 -0.863 1 94.25 72 GLU A O 1
ATOM 577 N N . CYS A 1 73 ? -21.969 -9.664 0.093 1 96.5 73 CYS A N 1
ATOM 578 C CA . CYS A 1 73 ? -22.812 -8.922 -0.846 1 96.5 73 CYS A CA 1
ATOM 579 C C . CYS A 1 73 ? -22.703 -7.422 -0.608 1 96.5 73 CYS A C 1
ATOM 581 O O . CYS A 1 73 ? -22.734 -6.633 -1.557 1 96.5 73 CYS A O 1
ATOM 583 N N . VAL A 1 74 ? -22.609 -7.027 0.651 1 96.88 74 VAL A N 1
ATOM 584 C CA . VAL A 1 74 ? -22.438 -5.617 0.993 1 96.88 74 VAL A CA 1
ATOM 585 C C . VAL A 1 74 ? -21.109 -5.105 0.459 1 96.88 74 VAL A C 1
ATOM 587 O O . VAL A 1 74 ? -21.016 -3.988 -0.052 1 96.88 74 VAL A O 1
ATOM 590 N N . THR A 1 75 ? -20.047 -5.914 0.533 1 96.44 75 THR A N 1
ATOM 591 C CA . THR A 1 75 ? -18.75 -5.566 -0.038 1 96.44 75 THR A CA 1
ATOM 592 C C . THR A 1 75 ? -18.859 -5.375 -1.548 1 96.44 75 THR A C 1
ATOM 594 O O . THR A 1 75 ? -18.328 -4.41 -2.098 1 96.44 75 THR A O 1
ATOM 597 N N . LEU A 1 76 ? -19.531 -6.305 -2.158 1 97.06 76 LEU A N 1
ATOM 598 C CA . LEU A 1 76 ? -19.734 -6.199 -3.6 1 97.06 76 LEU A CA 1
ATOM 599 C C . LEU A 1 76 ? -20.484 -4.918 -3.949 1 97.06 76 LEU A C 1
ATOM 601 O O . LEU A 1 76 ? -20.125 -4.219 -4.895 1 97.06 76 LEU A O 1
ATOM 605 N N . ALA A 1 77 ? -21.562 -4.621 -3.203 1 97.75 77 ALA A N 1
ATOM 606 C CA . ALA A 1 77 ? -22.328 -3.395 -3.406 1 97.75 77 ALA A CA 1
ATOM 607 C C . ALA A 1 77 ? -21.438 -2.16 -3.229 1 97.75 77 ALA A C 1
ATOM 609 O O . ALA A 1 77 ? -21.531 -1.214 -4.016 1 97.75 77 ALA A O 1
ATOM 610 N N . HIS A 1 78 ? -20.625 -2.199 -2.197 1 96.69 78 HIS A N 1
ATOM 611 C CA . HIS A 1 78 ? -19.688 -1.106 -1.945 1 96.69 78 HIS A CA 1
ATOM 612 C C . HIS A 1 78 ? -18.781 -0.868 -3.148 1 96.69 78 HIS A C 1
ATOM 614 O O . HIS A 1 78 ? -18.609 0.273 -3.582 1 96.69 78 HIS A O 1
ATOM 620 N N . GLU A 1 79 ? -18.203 -1.89 -3.705 1 96.94 79 GLU A N 1
ATOM 621 C CA . GLU A 1 79 ? -17.312 -1.785 -4.855 1 96.94 79 GLU A CA 1
ATOM 622 C C . GLU A 1 79 ? -18.047 -1.246 -6.078 1 96.94 79 GLU A C 1
ATOM 624 O O . GLU A 1 79 ? -17.562 -0.336 -6.75 1 96.94 79 GLU A O 1
ATOM 629 N N . LEU A 1 80 ? -19.234 -1.786 -6.32 1 97.75 80 LEU A N 1
ATOM 630 C CA . LEU A 1 80 ? -20.031 -1.386 -7.473 1 97.75 80 LEU A CA 1
ATOM 631 C C . LEU A 1 80 ? -20.406 0.09 -7.391 1 97.75 80 LEU A C 1
ATOM 633 O O . LEU A 1 80 ? -20.406 0.794 -8.406 1 97.75 80 LEU A O 1
ATOM 637 N N . LEU A 1 81 ? -20.672 0.522 -6.18 1 96.94 81 LEU A N 1
ATOM 638 C CA . LEU A 1 81 ? -21.172 1.88 -5.988 1 96.94 81 LEU A CA 1
ATOM 639 C C . LEU A 1 81 ? -20.016 2.885 -6 1 96.94 81 LEU A C 1
ATOM 641 O O . LEU A 1 81 ? -20.156 3.988 -6.535 1 96.94 81 LEU A O 1
ATOM 645 N N . ASN A 1 82 ? -18.859 2.496 -5.531 1 93.81 82 ASN A N 1
ATOM 646 C CA . ASN A 1 82 ? -17.844 3.498 -5.242 1 93.81 82 ASN A CA 1
ATOM 647 C C . ASN A 1 82 ? -16.75 3.514 -6.316 1 93.81 82 ASN A C 1
ATOM 649 O O . ASN A 1 82 ? -16.047 4.508 -6.469 1 93.81 82 ASN A O 1
ATOM 653 N N . TRP A 1 83 ? -16.625 2.463 -7.039 1 95.62 83 TRP A N 1
ATOM 654 C CA . TRP A 1 83 ? -15.531 2.398 -7.996 1 95.62 83 TRP A CA 1
ATOM 655 C C . TRP A 1 83 ? -15.906 3.08 -9.305 1 95.62 83 TRP A C 1
ATOM 657 O O . TRP A 1 83 ? -15.039 3.418 -10.117 1 95.62 83 TRP A O 1
ATOM 667 N N . ARG A 1 84 ? -17.141 3.297 -9.57 1 95.62 84 ARG A N 1
ATOM 668 C CA . ARG A 1 84 ? -17.641 3.764 -10.859 1 95.62 84 ARG A CA 1
ATOM 669 C C . ARG A 1 84 ? -17.438 5.266 -11.016 1 95.62 84 ARG A C 1
ATOM 671 O O . ARG A 1 84 ? -17.406 6 -10.031 1 95.62 84 ARG A O 1
ATOM 678 N N . ASP A 1 85 ? -17.203 5.699 -12.219 1 94.31 85 ASP A N 1
ATOM 679 C CA . ASP A 1 85 ? -17.25 7.102 -12.625 1 94.31 85 ASP A CA 1
ATOM 680 C C . ASP A 1 85 ? -18.609 7.438 -13.258 1 94.31 85 ASP A C 1
ATOM 682 O O . ASP A 1 85 ? -18.828 7.168 -14.438 1 94.31 85 ASP A O 1
ATOM 686 N N . LYS A 1 86 ? -19.453 8.125 -12.57 1 93.38 86 LYS A N 1
ATOM 687 C CA . LYS A 1 86 ? -20.828 8.375 -12.984 1 93.38 86 LYS A CA 1
ATOM 688 C C . LYS A 1 86 ? -20.891 9.438 -14.086 1 93.38 86 LYS A C 1
ATOM 690 O O . LYS A 1 86 ? -21.922 9.602 -14.742 1 93.38 86 LYS A O 1
ATOM 695 N N . THR A 1 87 ? -19.797 10.008 -14.32 1 92.5 87 THR A N 1
ATOM 696 C CA . THR A 1 87 ? -19.781 11.07 -15.32 1 92.5 87 THR A CA 1
ATOM 697 C C . THR A 1 87 ? -19.484 10.5 -16.703 1 92.5 87 THR A C 1
ATOM 699 O O . THR A 1 87 ? -19.625 11.203 -17.719 1 92.5 87 THR A O 1
ATOM 702 N N . VAL A 1 88 ? -19.141 9.258 -16.797 1 95.44 88 VAL A N 1
ATOM 703 C CA . VAL A 1 88 ? -18.797 8.633 -18.062 1 95.44 88 VAL A CA 1
ATOM 704 C C . VAL A 1 88 ? -19.984 7.812 -18.578 1 95.44 88 VAL A C 1
ATOM 706 O O . VAL A 1 88 ? -20.578 7.035 -17.812 1 95.44 88 VAL A O 1
ATOM 709 N N . ASN A 1 89 ? -20.312 7.945 -19.797 1 96.88 89 ASN A N 1
ATOM 710 C CA . ASN A 1 89 ? -21.359 7.156 -20.438 1 96.88 89 ASN A CA 1
ATOM 711 C C . ASN A 1 89 ? -20.906 5.727 -20.703 1 96.88 89 ASN A C 1
ATOM 713 O O . ASN A 1 89 ? -19.922 5.508 -21.438 1 96.88 89 ASN A O 1
ATOM 717 N N . PRO A 1 90 ? -21.578 4.754 -20.156 1 97.81 90 PRO A N 1
ATOM 718 C CA . PRO A 1 90 ? -21.188 3.357 -20.359 1 97.81 90 PRO A CA 1
ATOM 719 C C . PRO A 1 90 ? -21.141 2.973 -21.844 1 97.81 90 PRO A C 1
ATOM 721 O O . PRO A 1 90 ? -20.406 2.051 -22.203 1 97.81 90 PRO A O 1
ATOM 724 N N . CYS A 1 91 ? -21.891 3.65 -22.703 1 98.12 91 CYS A N 1
ATOM 725 C CA . CYS A 1 91 ? -21.891 3.34 -24.125 1 98.12 91 CYS A CA 1
ATOM 726 C C . CYS A 1 91 ? -20.656 3.9 -24.812 1 98.12 91 CYS A C 1
ATOM 728 O O . CYS A 1 91 ? -20.344 3.518 -25.953 1 98.12 91 CYS A O 1
ATOM 730 N N . ASP A 1 92 ? -19.953 4.785 -24.109 1 96.19 92 ASP A N 1
ATOM 731 C CA . ASP A 1 92 ? -18.734 5.352 -24.641 1 96.19 92 ASP A CA 1
ATOM 732 C C . ASP A 1 92 ? -17.5 4.613 -24.125 1 96.19 92 ASP A C 1
ATOM 734 O O . ASP A 1 92 ? -16.562 4.34 -24.875 1 96.19 92 ASP A O 1
ATOM 738 N N . ASN A 1 93 ? -17.469 4.355 -22.875 1 96.56 93 ASN A N 1
ATOM 739 C CA . ASN A 1 93 ? -16.375 3.672 -22.188 1 96.56 93 ASN A CA 1
ATOM 740 C C . ASN A 1 93 ? -16.844 2.975 -20.922 1 96.56 93 ASN A C 1
ATOM 742 O O . ASN A 1 93 ? -16.797 3.557 -19.844 1 96.56 93 ASN A O 1
ATOM 746 N N . PHE A 1 94 ? -17.219 1.734 -21.062 1 97.94 94 PHE A N 1
ATOM 747 C CA . PHE A 1 94 ? -17.828 1.009 -19.953 1 97.94 94 PHE A CA 1
ATOM 748 C C . PHE A 1 94 ? -16.797 0.731 -18.859 1 97.94 94 PHE A C 1
ATOM 750 O O . PHE A 1 94 ? -17.125 0.738 -17.672 1 97.94 94 PHE A O 1
ATOM 757 N N . TYR A 1 95 ? -15.539 0.483 -19.219 1 96.44 95 TYR A N 1
ATOM 758 C CA . TYR A 1 95 ? -14.469 0.272 -18.25 1 96.44 95 TYR A CA 1
ATOM 759 C C . TYR A 1 95 ? -14.328 1.475 -17.328 1 96.44 95 TYR A C 1
ATOM 761 O O . TYR A 1 95 ? -14.289 1.323 -16.109 1 96.44 95 TYR A O 1
ATOM 769 N N . LYS A 1 96 ? -14.273 2.633 -17.891 1 94.75 96 LYS A N 1
ATOM 770 C CA . LYS A 1 96 ? -14.148 3.848 -17.094 1 94.75 96 LYS A CA 1
ATOM 771 C C . LYS A 1 96 ? -15.43 4.109 -16.297 1 94.75 96 LYS A C 1
ATOM 773 O O . LYS A 1 96 ? -15.375 4.57 -15.156 1 94.75 96 LYS A O 1
ATOM 778 N N . ALA A 1 97 ? -16.578 3.859 -16.922 1 97.25 97 ALA A N 1
ATOM 779 C CA . ALA A 1 97 ? -17.859 4.031 -16.234 1 97.25 97 ALA A CA 1
ATOM 780 C C . ALA A 1 97 ? -17.953 3.121 -15.008 1 97.25 97 ALA A C 1
ATOM 782 O O . ALA A 1 97 ? -18.641 3.445 -14.031 1 97.25 97 ALA A O 1
ATOM 783 N N . SER A 1 98 ? -17.203 2.027 -15.031 1 97.56 98 SER A N 1
ATOM 784 C CA . SER A 1 98 ? -17.297 1.032 -13.969 1 97.56 98 SER A CA 1
ATOM 785 C C . SER A 1 98 ? -16.141 1.165 -12.977 1 97.56 98 SER A C 1
ATOM 787 O O . SER A 1 98 ? -16.297 0.839 -11.797 1 97.56 98 SER A O 1
ATOM 789 N N . CYS A 1 99 ? -14.969 1.653 -13.453 1 96.06 99 CYS A N 1
ATOM 790 C CA . CYS A 1 99 ? -13.75 1.558 -12.656 1 96.06 99 CYS A CA 1
ATOM 791 C C . CYS A 1 99 ? -13.102 2.928 -12.484 1 96.06 99 CYS A C 1
ATOM 793 O O . CYS A 1 99 ? -12.023 3.039 -11.898 1 96.06 99 CYS A O 1
ATOM 795 N N . GLY A 1 100 ? -13.695 3.951 -13.008 1 93.12 100 GLY A N 1
ATOM 796 C CA . GLY A 1 100 ? -13.031 5.242 -13.094 1 93.12 100 GLY A CA 1
ATOM 797 C C . GLY A 1 100 ? -12.508 5.734 -11.758 1 93.12 100 GLY A C 1
ATOM 798 O O . GLY A 1 100 ? -11.359 6.164 -11.648 1 93.12 100 GLY A O 1
ATOM 799 N N . ASN A 1 101 ? -13.336 5.68 -10.734 1 91.44 101 ASN A N 1
ATOM 800 C CA . ASN A 1 101 ? -12.914 6.121 -9.414 1 91.44 101 ASN A CA 1
ATOM 801 C C . ASN A 1 101 ? -11.812 5.234 -8.844 1 91.44 101 ASN A C 1
ATOM 803 O O . ASN A 1 101 ? -10.906 5.719 -8.172 1 91.44 101 ASN A O 1
ATOM 807 N N . TYR A 1 102 ? -11.922 3.973 -9.039 1 92.5 102 TYR A N 1
ATOM 808 C CA . TYR A 1 102 ? -10.875 3.057 -8.594 1 92.5 102 TYR A CA 1
ATOM 809 C C . TYR A 1 102 ? -9.539 3.4 -9.242 1 92.5 102 TYR A C 1
ATOM 811 O O . TYR A 1 102 ? -8.5 3.416 -8.578 1 92.5 102 TYR A O 1
ATOM 819 N N . ILE A 1 103 ? -9.57 3.605 -10.57 1 89.56 103 ILE A N 1
ATOM 820 C CA . ILE A 1 103 ? -8.375 3.918 -11.344 1 89.56 103 ILE A CA 1
ATOM 821 C C . ILE A 1 103 ? -7.695 5.156 -10.766 1 89.56 103 ILE A C 1
ATOM 823 O O . ILE A 1 103 ? -6.473 5.18 -10.602 1 89.56 103 ILE A O 1
ATOM 827 N N . GLU A 1 104 ? -8.445 6.047 -10.32 1 82.69 104 GLU A N 1
ATOM 828 C CA . GLU A 1 104 ? -7.898 7.348 -9.945 1 82.69 104 GLU A CA 1
ATOM 829 C C . GLU A 1 104 ? -7.562 7.402 -8.461 1 82.69 104 GLU A C 1
ATOM 831 O O . GLU A 1 104 ? -6.613 8.07 -8.055 1 82.69 104 GLU A O 1
ATOM 836 N N . LEU A 1 105 ? -8.352 6.645 -7.645 1 84.81 105 LEU A N 1
ATOM 837 C CA . LEU A 1 105 ? -8.297 6.941 -6.215 1 84.81 105 LEU A CA 1
ATOM 838 C C . LEU A 1 105 ? -7.676 5.781 -5.441 1 84.81 105 LEU A C 1
ATOM 840 O O . LEU A 1 105 ? -7.277 5.941 -4.285 1 84.81 105 LEU A O 1
ATOM 844 N N . GLU A 1 106 ? -7.676 4.641 -6.008 1 86.69 106 GLU A N 1
ATOM 845 C CA . GLU A 1 106 ? -7.145 3.494 -5.273 1 86.69 106 GLU A CA 1
ATOM 846 C C . GLU A 1 106 ? -5.672 3.688 -4.938 1 86.69 106 GLU A C 1
ATOM 848 O O . GLU A 1 106 ? -4.875 4.066 -5.801 1 86.69 106 GLU A O 1
ATOM 853 N N . ILE A 1 107 ? -5.312 3.459 -3.676 1 82.19 107 ILE A N 1
ATOM 854 C CA . ILE A 1 107 ? -3.971 3.768 -3.195 1 82.19 107 ILE A CA 1
ATOM 855 C C . ILE A 1 107 ? -3.102 2.514 -3.258 1 82.19 107 ILE A C 1
ATOM 857 O O . ILE A 1 107 ? -1.872 2.602 -3.236 1 82.19 107 ILE A O 1
ATOM 861 N N . THR A 1 108 ? -3.709 1.381 -3.258 1 81.88 108 THR A N 1
ATOM 862 C CA . THR A 1 108 ? -2.959 0.132 -3.346 1 81.88 108 THR A CA 1
ATOM 863 C C . THR A 1 108 ? -2.883 -0.351 -4.793 1 81.88 108 THR A C 1
ATOM 865 O O . THR A 1 108 ? -3.869 -0.286 -5.527 1 81.88 108 THR A O 1
ATOM 868 N N . ASP A 1 109 ? -1.775 -0.83 -5.09 1 78.06 109 ASP A N 1
ATOM 869 C CA . ASP A 1 109 ? -1.595 -1.279 -6.465 1 78.06 109 ASP A CA 1
ATOM 870 C C . ASP A 1 109 ? -2.23 -2.65 -6.684 1 78.06 109 ASP A C 1
ATOM 872 O O . ASP A 1 109 ? -2.219 -3.496 -5.785 1 78.06 109 ASP A O 1
ATOM 876 N N . GLY A 1 110 ? -2.877 -2.771 -7.922 1 84.5 110 GLY A N 1
ATOM 877 C CA . GLY A 1 110 ? -3.301 -4.098 -8.344 1 84.5 110 GLY A CA 1
ATOM 878 C C . GLY A 1 110 ? -4.805 -4.223 -8.492 1 84.5 110 GLY A C 1
ATOM 879 O O . GLY A 1 110 ? -5.551 -3.314 -8.117 1 84.5 110 GLY A O 1
ATOM 880 N N . THR A 1 111 ? -5.234 -5.336 -9.055 1 90.62 111 THR A N 1
ATOM 881 C CA . THR A 1 111 ? -6.633 -5.723 -9.195 1 90.62 111 THR A CA 1
ATOM 882 C C . THR A 1 111 ? -7.137 -6.387 -7.918 1 90.62 111 THR A C 1
ATOM 884 O O . THR A 1 111 ? -6.383 -6.559 -6.961 1 90.62 111 THR A O 1
ATOM 887 N N . ARG A 1 112 ? -8.414 -6.762 -7.914 1 90.56 112 ARG A N 1
ATOM 888 C CA . ARG A 1 112 ? -8.992 -7.52 -6.812 1 90.56 112 ARG A CA 1
ATOM 889 C C . ARG A 1 112 ? -8.195 -8.789 -6.543 1 90.56 112 ARG A C 1
ATOM 891 O O . ARG A 1 112 ? -7.93 -9.125 -5.387 1 90.56 112 ARG A O 1
ATOM 898 N N . ASN A 1 113 ? -7.777 -9.43 -7.559 1 89.5 113 ASN A N 1
ATOM 899 C CA . ASN A 1 113 ? -7.074 -10.695 -7.43 1 89.5 113 ASN A CA 1
ATOM 900 C C . ASN A 1 113 ? -5.652 -10.5 -6.906 1 89.5 113 ASN A C 1
ATOM 902 O O . ASN A 1 113 ? -5.172 -11.297 -6.094 1 89.5 113 ASN A O 1
ATOM 906 N N . THR A 1 114 ? -5.023 -9.469 -7.426 1 88.75 114 THR A N 1
ATOM 907 C CA . THR A 1 114 ? -3.684 -9.164 -6.934 1 88.75 114 THR A CA 1
ATOM 908 C C . THR A 1 114 ? -3.717 -8.852 -5.438 1 88.75 114 THR A C 1
ATOM 910 O O . THR A 1 114 ? -2.842 -9.289 -4.688 1 88.75 114 THR A O 1
ATOM 913 N N . LYS A 1 115 ? -4.688 -8.125 -5.047 1 89.81 115 LYS A N 1
ATOM 914 C CA . LYS A 1 115 ? -4.84 -7.781 -3.637 1 89.81 115 LYS A CA 1
ATOM 915 C C . LYS A 1 115 ? -5.148 -9.023 -2.801 1 89.81 115 LYS A C 1
ATOM 917 O O . LYS A 1 115 ? -4.645 -9.164 -1.686 1 89.81 115 LYS A O 1
ATOM 922 N N . LYS A 1 116 ? -5.957 -9.867 -3.318 1 91.31 116 LYS A N 1
ATOM 923 C CA . LYS A 1 116 ? -6.246 -11.133 -2.641 1 91.31 116 LYS A CA 1
ATOM 924 C C . LYS A 1 116 ? -4.973 -11.938 -2.416 1 91.31 116 LYS A C 1
ATOM 926 O O . LYS A 1 116 ? -4.816 -12.586 -1.376 1 91.31 116 LYS A O 1
ATOM 931 N N . GLY A 1 117 ? -4.137 -11.945 -3.416 1 89.94 117 GLY A N 1
ATOM 932 C CA . GLY A 1 117 ? -2.861 -12.625 -3.26 1 89.94 117 GLY A CA 1
ATOM 933 C C . GLY A 1 117 ? -2.068 -12.141 -2.061 1 89.94 117 GLY A C 1
ATOM 934 O O . GLY A 1 117 ? -1.472 -12.945 -1.338 1 89.94 117 GLY A O 1
ATOM 935 N N . LYS A 1 118 ? -2.107 -10.891 -1.84 1 88.31 118 LYS A N 1
ATOM 936 C CA . LYS A 1 118 ? -1.409 -10.312 -0.693 1 88.31 118 LYS A CA 1
ATOM 937 C C . LYS A 1 118 ? -2.08 -10.719 0.617 1 88.31 118 LYS A C 1
ATOM 939 O O . LYS A 1 118 ? -1.403 -10.984 1.61 1 88.31 118 LYS A O 1
ATOM 944 N N . VAL A 1 119 ? -3.381 -10.719 0.616 1 88.94 119 VAL A N 1
ATOM 945 C CA . VAL A 1 119 ? -4.137 -11.125 1.798 1 88.94 119 VAL A CA 1
ATOM 946 C C . VAL A 1 119 ? -3.824 -12.578 2.145 1 88.94 119 VAL A C 1
ATOM 948 O O . VAL A 1 119 ? -3.646 -12.914 3.316 1 88.94 119 VAL A O 1
ATOM 951 N N . ILE A 1 120 ? -3.748 -13.375 1.172 1 88.81 120 ILE A N 1
ATOM 952 C CA . ILE A 1 120 ? -3.48 -14.797 1.358 1 88.81 120 ILE A CA 1
ATOM 953 C C . ILE A 1 120 ? -2.109 -14.984 2.008 1 88.81 120 ILE A C 1
ATOM 955 O O . ILE A 1 120 ? -1.954 -15.805 2.918 1 88.81 120 ILE A O 1
ATOM 959 N N . LYS A 1 121 ? -1.188 -14.266 1.543 1 88.12 121 LYS A N 1
ATOM 960 C CA . LYS A 1 121 ? 0.147 -14.352 2.127 1 88.12 121 LYS A CA 1
ATOM 961 C C . LYS A 1 121 ? 0.125 -13.977 3.605 1 88.12 121 LYS A C 1
ATOM 963 O O . LYS A 1 121 ? 0.813 -14.594 4.418 1 88.12 121 LYS A O 1
ATOM 968 N N . ARG A 1 122 ? -0.705 -13.07 3.945 1 86.38 122 ARG A N 1
ATOM 969 C CA . ARG A 1 122 ? -0.834 -12.656 5.34 1 86.38 122 ARG A CA 1
ATOM 970 C C . ARG A 1 122 ? -1.504 -13.75 6.172 1 86.38 122 ARG A C 1
ATOM 972 O O . ARG A 1 122 ? -1.128 -13.984 7.32 1 86.38 122 ARG A O 1
ATOM 979 N N . LEU A 1 123 ? -2.494 -14.336 5.625 1 87.31 123 LEU A N 1
ATOM 980 C CA . LEU A 1 123 ? -3.195 -15.414 6.312 1 87.31 123 LEU A CA 1
ATOM 981 C C . LEU A 1 123 ? -2.26 -16.594 6.574 1 87.31 123 LEU A C 1
ATOM 983 O O . LEU A 1 123 ? -2.295 -17.188 7.652 1 87.31 123 LEU A O 1
ATOM 987 N N . ILE A 1 124 ? -1.437 -16.875 5.594 1 89.5 124 ILE A N 1
ATOM 988 C CA . ILE A 1 124 ? -0.479 -17.953 5.758 1 89.5 124 ILE A CA 1
ATOM 989 C C . ILE A 1 124 ? 0.519 -17.609 6.859 1 89.5 124 ILE A C 1
ATOM 991 O O . ILE A 1 124 ? 0.853 -18.438 7.695 1 89.5 124 ILE A O 1
ATOM 995 N N . LYS A 1 125 ? 0.994 -16.422 6.809 1 88.19 125 LYS A N 1
ATOM 996 C CA . LYS A 1 125 ? 1.93 -15.984 7.836 1 88.19 125 LYS A CA 1
ATOM 997 C C . LYS A 1 125 ? 1.323 -16.125 9.227 1 88.19 125 LYS A C 1
ATOM 999 O O . LYS A 1 125 ? 2.012 -16.5 10.18 1 88.19 125 LYS A O 1
ATOM 1004 N N . GLU A 1 126 ? 0.09 -15.828 9.367 1 84.19 126 GLU A N 1
ATOM 1005 C CA . GLU A 1 126 ? -0.587 -15.969 10.648 1 84.19 126 GLU A CA 1
ATOM 1006 C C . GLU A 1 126 ? -0.567 -17.422 11.125 1 84.19 126 GLU A C 1
ATOM 1008 O O . GLU A 1 126 ? -0.411 -17.688 12.32 1 84.19 126 GLU A O 1
ATOM 1013 N N . ILE A 1 127 ? -0.792 -18.297 10.211 1 87.81 127 ILE A N 1
ATOM 1014 C CA . ILE A 1 127 ? -0.749 -19.719 10.539 1 87.81 127 ILE A CA 1
ATOM 1015 C C . ILE A 1 127 ? 0.647 -20.094 11.039 1 87.81 127 ILE A C 1
ATOM 1017 O O . ILE A 1 127 ? 0.789 -20.844 12 1 87.81 127 ILE A O 1
ATOM 1021 N N . LEU A 1 128 ? 1.654 -19.516 10.406 1 91.12 128 LEU A N 1
ATOM 1022 C CA . LEU A 1 128 ? 3.043 -19.844 10.695 1 91.12 128 LEU A CA 1
ATOM 1023 C C . LEU A 1 128 ? 3.461 -19.297 12.055 1 91.12 128 LEU A C 1
ATOM 1025 O O . LEU A 1 128 ? 4.191 -19.953 12.797 1 91.12 128 LEU A O 1
ATOM 1029 N N . VAL A 1 129 ? 2.965 -18.125 12.414 1 86.69 129 VAL A N 1
ATOM 1030 C CA . VAL A 1 129 ? 3.396 -17.422 13.617 1 86.69 129 VAL A CA 1
ATOM 1031 C C . VAL A 1 129 ? 2.736 -18.062 14.844 1 86.69 129 VAL A C 1
ATOM 1033 O O . VAL A 1 129 ? 3.332 -18.109 15.922 1 86.69 129 VAL A O 1
ATOM 1036 N N . LYS A 1 130 ? 1.518 -18.469 14.734 1 76.44 130 LYS A N 1
ATOM 1037 C CA . LYS A 1 130 ? 0.847 -19.125 15.859 1 76.44 130 LYS A CA 1
ATOM 1038 C C . LYS A 1 130 ? 1.581 -20.391 16.281 1 76.44 130 LYS A C 1
ATOM 1040 O O . LYS A 1 130 ? 1.65 -21.359 15.523 1 76.44 130 LYS A O 1
ATOM 1045 N N . ASN A 1 131 ? 2.562 -20.281 17.078 1 64.31 131 ASN A N 1
ATOM 1046 C CA . ASN A 1 131 ? 3.574 -21.25 17.469 1 64.31 131 ASN A CA 1
ATOM 1047 C C . ASN A 1 131 ? 2.955 -22.438 18.219 1 64.31 131 ASN A C 1
ATOM 1049 O O . ASN A 1 131 ? 3.525 -22.922 19.203 1 64.31 131 ASN A O 1
ATOM 1053 N N . HIS A 1 132 ? 1.841 -22.891 17.781 1 68.44 132 HIS A N 1
ATOM 1054 C CA . HIS A 1 132 ? 1.35 -24.078 18.469 1 68.44 132 HIS A CA 1
ATOM 1055 C C . HIS A 1 132 ? 1.604 -25.344 17.656 1 68.44 132 HIS A C 1
ATOM 1057 O O . HIS A 1 132 ? 1.467 -25.328 16.422 1 68.44 132 HIS A O 1
ATOM 1063 N N . LYS A 1 133 ? 2.25 -26.312 18.266 1 78.31 133 LYS A N 1
ATOM 1064 C CA . LYS A 1 133 ? 2.4 -27.625 17.641 1 78.31 133 LYS A CA 1
ATOM 1065 C C . LYS A 1 133 ? 1.043 -28.266 17.359 1 78.31 133 LYS A C 1
ATOM 1067 O O . LYS A 1 133 ? 0.134 -28.172 18.188 1 78.31 133 LYS A O 1
ATOM 1072 N N . THR A 1 134 ? 0.991 -28.75 16.125 1 81.31 134 THR A N 1
ATOM 1073 C CA . THR A 1 134 ? -0.238 -29.422 15.727 1 81.31 134 THR A CA 1
ATOM 1074 C C . THR A 1 134 ? -0.002 -30.922 15.539 1 81.31 134 THR A C 1
ATOM 1076 O O . THR A 1 134 ? 1.114 -31.406 15.734 1 81.31 134 THR A O 1
ATOM 1079 N N . GLU A 1 135 ? -1.007 -31.703 15.281 1 83.88 135 GLU A N 1
ATOM 1080 C CA . GLU A 1 135 ? -0.887 -33.125 15.008 1 83.88 135 GLU A CA 1
ATOM 1081 C C . GLU A 1 135 ? -0.407 -33.375 13.578 1 83.88 135 GLU A C 1
ATOM 1083 O O . GLU A 1 135 ? 0.038 -34.5 13.25 1 83.88 135 GLU A O 1
ATOM 1088 N N . SER A 1 136 ? -0.378 -32.375 12.789 1 88.12 136 SER A N 1
ATOM 1089 C CA . SER A 1 136 ? -0.004 -32.531 11.383 1 88.12 136 SER A CA 1
ATOM 1090 C C . SER A 1 136 ? 1.499 -32.344 11.195 1 88.12 136 SER A C 1
ATOM 1092 O O . SER A 1 136 ? 2.039 -31.266 11.43 1 88.12 136 SER A O 1
ATOM 1094 N N . LYS A 1 137 ? 2.113 -33.469 10.664 1 89.44 137 LYS A N 1
ATOM 1095 C CA . LYS A 1 137 ? 3.549 -33.438 10.398 1 89.44 137 LYS A CA 1
ATOM 1096 C C . LYS A 1 137 ? 3.877 -32.375 9.352 1 89.44 137 LYS A C 1
ATOM 1098 O O . LYS A 1 137 ? 4.887 -31.672 9.469 1 89.44 137 LYS A O 1
ATOM 1103 N N . SER A 1 138 ? 3.066 -32.281 8.391 1 90 138 SER A N 1
ATOM 1104 C CA . SER A 1 138 ? 3.295 -31.297 7.328 1 90 138 SER A CA 1
ATOM 1105 C C . SER A 1 138 ? 3.211 -29.875 7.859 1 90 138 SER A C 1
ATOM 1107 O O . SER A 1 138 ? 4.07 -29.031 7.555 1 90 138 SER A O 1
ATOM 1109 N N . GLU A 1 139 ? 2.217 -29.578 8.641 1 90.62 139 GLU A N 1
ATOM 1110 C CA . GLU A 1 139 ? 2.061 -28.234 9.188 1 90.62 139 GLU A CA 1
ATOM 1111 C C . GLU A 1 139 ? 3.189 -27.906 10.156 1 90.62 139 GLU A C 1
ATOM 1113 O O . GLU A 1 139 ? 3.674 -26.766 10.188 1 90.62 139 GLU A O 1
ATOM 1118 N N . ASN A 1 140 ? 3.57 -28.891 10.914 1 91.62 140 ASN A N 1
ATOM 1119 C CA . ASN A 1 140 ? 4.676 -28.672 11.836 1 91.62 140 ASN A CA 1
ATOM 1120 C C . ASN A 1 140 ? 5.977 -28.375 11.102 1 91.62 140 ASN A C 1
ATOM 1122 O O . ASN A 1 140 ? 6.785 -27.562 11.555 1 91.62 140 ASN A O 1
ATOM 1126 N N . THR A 1 141 ? 6.176 -29.094 10.023 1 93.25 141 THR A N 1
ATOM 1127 C CA . THR A 1 141 ? 7.367 -28.844 9.219 1 93.25 141 THR A CA 1
ATOM 1128 C C . THR A 1 141 ? 7.367 -27.422 8.672 1 93.25 141 THR A C 1
ATOM 1130 O O . THR A 1 141 ? 8.406 -26.75 8.656 1 93.25 141 THR A O 1
ATOM 1133 N N . MET A 1 142 ? 6.223 -26.969 8.25 1 93.38 142 MET A N 1
ATOM 1134 C CA . MET A 1 142 ? 6.078 -25.594 7.785 1 93.38 142 MET A CA 1
ATOM 1135 C C . MET A 1 142 ? 6.5 -24.594 8.867 1 93.38 142 MET A C 1
ATOM 1137 O O . MET A 1 142 ? 7.297 -23.703 8.617 1 93.38 142 MET A O 1
ATOM 1141 N N . LYS A 1 143 ? 5.949 -24.781 10.016 1 93.06 143 LYS A N 1
ATOM 1142 C CA . LYS A 1 143 ? 6.199 -23.875 11.141 1 93.06 143 LYS A CA 1
ATOM 1143 C C . LYS A 1 143 ? 7.664 -23.938 11.562 1 93.06 143 LYS A C 1
ATOM 1145 O O . LYS A 1 143 ? 8.266 -22.891 11.852 1 93.06 143 LYS A O 1
ATOM 1150 N N . GLN A 1 144 ? 8.18 -25.109 11.555 1 93.44 144 GLN A N 1
ATOM 1151 C CA . GLN A 1 144 ? 9.594 -25.266 11.906 1 93.44 144 GLN A CA 1
ATOM 1152 C C . GLN A 1 144 ? 10.484 -24.5 10.93 1 93.44 144 GLN A C 1
ATOM 1154 O O . GLN A 1 144 ? 11.414 -23.812 11.352 1 93.44 144 GLN A O 1
ATOM 1159 N N . LEU A 1 145 ? 10.203 -24.672 9.664 1 95 145 LEU A N 1
ATOM 1160 C CA . LEU A 1 145 ? 11 -23.984 8.656 1 95 145 LEU A CA 1
ATOM 1161 C C . LEU A 1 145 ? 10.914 -22.469 8.836 1 95 145 LEU A C 1
ATOM 1163 O O . LEU A 1 145 ? 11.93 -21.781 8.766 1 95 145 LEU A O 1
ATOM 1167 N N . TYR A 1 146 ? 9.727 -21.953 9.055 1 94.12 146 TYR A N 1
ATOM 1168 C CA . TYR A 1 146 ? 9.516 -20.531 9.258 1 94.12 146 TYR A CA 1
ATOM 1169 C C . TYR A 1 146 ? 10.344 -20.016 10.43 1 94.12 146 TYR A C 1
ATOM 1171 O O . TYR A 1 146 ? 11.055 -19.016 10.305 1 94.12 146 TYR A O 1
ATOM 1179 N N . TRP A 1 147 ? 10.273 -20.719 11.523 1 91.88 147 TRP A N 1
ATOM 1180 C CA . TRP A 1 147 ? 10.898 -20.234 12.742 1 91.88 147 TRP A CA 1
ATOM 1181 C C . TRP A 1 147 ? 12.414 -20.391 12.68 1 91.88 147 TRP A C 1
ATOM 1183 O O . TRP A 1 147 ? 13.156 -19.562 13.219 1 91.88 147 TRP A O 1
ATOM 1193 N N . LYS A 1 148 ? 12.906 -21.453 12.016 1 93.62 148 LYS A N 1
ATOM 1194 C CA . LYS A 1 148 ? 14.344 -21.594 11.812 1 93.62 148 LYS A CA 1
ATOM 1195 C C . LYS A 1 148 ? 14.891 -20.438 10.969 1 93.62 148 LYS A C 1
ATOM 1197 O O . LYS A 1 148 ? 16 -19.953 11.203 1 93.62 148 LYS A O 1
ATOM 1202 N N . CYS A 1 149 ? 14.109 -20.047 9.984 1 94.5 149 CYS A N 1
ATOM 1203 C CA . CYS A 1 149 ? 14.453 -18.891 9.172 1 94.5 149 CYS A CA 1
ATOM 1204 C C . CYS A 1 149 ? 14.445 -17.609 9.992 1 94.5 149 CYS A C 1
ATOM 1206 O O . CYS A 1 149 ? 15.391 -16.812 9.938 1 94.5 149 CYS A O 1
ATOM 1208 N N . GLU A 1 150 ? 13.461 -17.391 10.852 1 91.12 150 GLU A N 1
ATOM 1209 C CA . GLU A 1 150 ? 13.312 -16.203 11.68 1 91.12 150 GLU A CA 1
ATOM 1210 C C . GLU A 1 150 ? 14.398 -16.141 12.75 1 91.12 150 GLU A C 1
ATOM 1212 O O . GLU A 1 150 ? 14.867 -15.055 13.102 1 91.12 150 GLU A O 1
ATOM 1217 N N . ASP A 1 151 ? 14.773 -17.312 13.211 1 90.56 151 ASP A N 1
ATOM 1218 C CA . ASP A 1 151 ? 15.805 -17.391 14.242 1 90.56 151 ASP A CA 1
ATOM 1219 C C . ASP A 1 151 ? 17.109 -16.781 13.758 1 90.56 151 ASP A C 1
ATOM 1221 O O . ASP A 1 151 ? 17.859 -16.188 14.547 1 90.56 151 ASP A O 1
ATOM 1225 N N . LEU A 1 152 ? 17.422 -16.859 12.555 1 93.56 152 LEU A N 1
ATOM 1226 C CA . LEU A 1 152 ? 18.656 -16.328 11.984 1 93.56 152 LEU A CA 1
ATOM 1227 C C . LEU A 1 152 ? 18.625 -14.805 11.938 1 93.56 152 LEU A C 1
ATOM 1229 O O . LEU A 1 152 ? 19.656 -14.164 11.734 1 93.56 152 LEU A O 1
ATOM 1233 N N . LYS A 1 153 ? 17.531 -14.227 12.125 1 89.94 153 LYS A N 1
ATOM 1234 C CA . LYS A 1 153 ? 17.391 -12.766 12.125 1 89.94 153 LYS A CA 1
ATOM 1235 C C . LYS A 1 153 ? 17.578 -12.203 13.531 1 89.94 153 LYS A C 1
ATOM 1237 O O . LYS A 1 153 ? 17.75 -11 13.703 1 89.94 153 LYS A O 1
ATOM 1242 N N . ASN A 1 154 ? 17.469 -13.125 14.445 1 87 154 ASN A N 1
ATOM 1243 C CA . ASN A 1 154 ? 17.641 -12.742 15.844 1 87 154 ASN A CA 1
ATOM 1244 C C . ASN A 1 154 ? 19.109 -12.578 16.203 1 87 154 ASN A C 1
ATOM 1246 O O . ASN A 1 154 ? 19.844 -13.562 16.281 1 87 154 ASN A O 1
ATOM 1250 N N . GLY A 1 155 ? 19.562 -11.391 16.5 1 82.31 155 GLY A N 1
ATOM 1251 C CA . GLY A 1 155 ? 20.953 -11.055 16.766 1 82.31 155 GLY A CA 1
ATOM 1252 C C . GLY A 1 155 ? 21.531 -11.812 17.938 1 82.31 155 GLY A C 1
ATOM 1253 O O . GLY A 1 155 ? 22.719 -12.125 17.953 1 82.31 155 GLY A O 1
ATOM 1254 N N . THR A 1 156 ? 20.641 -12.266 18.891 1 83.38 156 THR A N 1
ATOM 1255 C CA . THR A 1 156 ? 21.094 -12.891 20.125 1 83.38 156 THR A CA 1
ATOM 1256 C C . THR A 1 156 ? 21.516 -14.336 19.875 1 83.38 156 THR A C 1
ATOM 1258 O O . THR A 1 156 ? 22.453 -14.836 20.5 1 83.38 156 THR A O 1
ATOM 1261 N N . ILE A 1 157 ? 20.906 -14.977 18.906 1 87.62 157 ILE A N 1
ATOM 1262 C CA . ILE A 1 157 ? 21.188 -16.391 18.734 1 87.62 157 ILE A CA 1
ATOM 1263 C C . ILE A 1 157 ? 21.812 -16.625 17.359 1 87.62 157 ILE A C 1
ATOM 1265 O O . ILE A 1 157 ? 22.156 -17.75 17 1 87.62 157 ILE A O 1
ATOM 1269 N N . TYR A 1 158 ? 22.031 -15.68 16.594 1 89.69 158 TYR A N 1
ATOM 1270 C CA . TYR A 1 158 ? 22.516 -15.773 15.227 1 89.69 158 TYR A CA 1
ATOM 1271 C C . TYR A 1 158 ? 23.828 -16.547 15.156 1 89.69 158 TYR A C 1
ATOM 1273 O O . TYR A 1 158 ? 23.953 -17.484 14.367 1 89.69 158 TYR A O 1
ATOM 1281 N N . ASN A 1 159 ? 24.75 -16.172 16.031 1 90 159 ASN A N 1
ATOM 1282 C CA . ASN A 1 159 ? 26.094 -16.75 15.953 1 90 159 ASN A CA 1
ATOM 1283 C C . ASN A 1 159 ? 26.062 -18.266 16.172 1 90 159 ASN A C 1
ATOM 1285 O O . ASN A 1 159 ? 26.719 -19.016 15.445 1 90 159 ASN A O 1
ATOM 1289 N N . SER A 1 160 ? 25.344 -18.688 17.109 1 92 160 SER A N 1
ATOM 1290 C CA . SER A 1 160 ? 25.25 -20.109 17.375 1 92 160 SER A CA 1
ATOM 1291 C C . SER A 1 160 ? 24.594 -20.859 16.219 1 92 160 SER A C 1
ATOM 1293 O O . SER A 1 160 ? 25.078 -21.906 15.797 1 92 160 SER A O 1
ATOM 1295 N N . GLN A 1 161 ? 23.578 -20.359 15.719 1 92.5 161 GLN A N 1
ATOM 1296 C CA . GLN A 1 161 ? 22.859 -20.953 14.602 1 92.5 161 GLN A CA 1
ATOM 1297 C C . GLN A 1 161 ? 23.719 -20.953 13.336 1 92.5 161 GLN A C 1
ATOM 1299 O O . GLN A 1 161 ? 23.719 -21.922 12.578 1 92.5 161 GLN A O 1
ATOM 1304 N N . HIS A 1 162 ? 24.344 -19.875 13.211 1 92.94 162 HIS A N 1
ATOM 1305 C CA . HIS A 1 162 ? 25.219 -19.688 12.055 1 92.94 162 HIS A CA 1
ATOM 1306 C C . HIS A 1 162 ? 26.359 -20.703 12.07 1 92.94 162 HIS A C 1
ATOM 1308 O O . HIS A 1 162 ? 26.641 -21.344 11.055 1 92.94 162 HIS A O 1
ATOM 1314 N N . ASN A 1 163 ? 27.031 -20.844 13.164 1 93.38 163 ASN A N 1
ATOM 1315 C CA . ASN A 1 163 ? 28.141 -21.781 13.297 1 93.38 163 ASN A CA 1
ATOM 1316 C C . ASN A 1 163 ? 27.672 -23.219 13.062 1 93.38 163 ASN A C 1
ATOM 1318 O O . ASN A 1 163 ? 28.359 -23.984 12.383 1 93.38 163 ASN A O 1
ATOM 1322 N N . LYS A 1 164 ? 26.609 -23.516 13.641 1 94.44 164 LYS A N 1
ATOM 1323 C CA . LYS A 1 164 ? 26.062 -24.844 13.438 1 94.44 164 LYS A CA 1
ATOM 1324 C C . LYS A 1 164 ? 25.766 -25.094 11.961 1 94.44 164 LYS A C 1
ATOM 1326 O O . LYS A 1 164 ? 26.109 -26.156 11.438 1 94.44 164 LYS A O 1
ATOM 1331 N N . MET A 1 165 ? 25.172 -24.203 11.305 1 96.19 165 MET A N 1
ATOM 1332 C CA . MET A 1 165 ? 24.844 -24.297 9.891 1 96.19 165 MET A CA 1
ATOM 1333 C C . MET A 1 165 ? 26.094 -24.516 9.047 1 96.19 165 MET A C 1
ATOM 1335 O O . MET A 1 165 ? 26.125 -25.391 8.18 1 96.19 165 MET A O 1
ATOM 1339 N N . MET A 1 166 ? 27.141 -23.781 9.344 1 96.62 166 MET A N 1
ATOM 1340 C CA . MET A 1 166 ? 28.375 -23.875 8.57 1 96.62 166 MET A CA 1
ATOM 1341 C C . MET A 1 166 ? 29.016 -25.234 8.742 1 96.62 166 MET A C 1
ATOM 1343 O O . MET A 1 166 ? 29.562 -25.797 7.793 1 96.62 166 MET A O 1
ATOM 1347 N N . LYS A 1 167 ? 28.922 -25.75 9.922 1 96.62 167 LYS A N 1
ATOM 1348 C CA . LYS A 1 167 ? 29.469 -27.078 10.18 1 96.62 167 LYS A CA 1
ATOM 1349 C C . LYS A 1 167 ? 28.703 -28.141 9.414 1 96.62 167 LYS A C 1
ATOM 1351 O O . LYS A 1 167 ? 29.297 -29.078 8.859 1 96.62 167 LYS A O 1
ATOM 1356 N N . GLU A 1 168 ? 27.453 -28 9.414 1 96.81 168 GLU A N 1
ATOM 1357 C CA . GLU A 1 168 ? 26.609 -28.969 8.703 1 96.81 168 GLU A CA 1
ATOM 1358 C C . GLU A 1 168 ? 26.828 -28.875 7.199 1 96.81 168 GLU A C 1
ATOM 1360 O O . GLU A 1 168 ? 26.828 -29.891 6.508 1 96.81 168 GLU A O 1
ATOM 1365 N N . ILE A 1 169 ? 27.016 -27.688 6.695 1 97.69 169 ILE A N 1
ATOM 1366 C CA . ILE A 1 169 ? 27.312 -27.5 5.277 1 97.69 169 ILE A CA 1
ATOM 1367 C C . ILE A 1 169 ? 28.625 -28.188 4.922 1 97.69 169 ILE A C 1
ATOM 1369 O O . ILE A 1 169 ? 28.719 -28.859 3.896 1 97.69 169 ILE A O 1
ATOM 1373 N N . PHE A 1 170 ? 29.594 -28 5.816 1 97.62 170 PHE A N 1
ATOM 1374 C CA . PHE A 1 170 ? 30.906 -28.594 5.57 1 97.62 170 PHE A CA 1
ATOM 1375 C C . PHE A 1 170 ? 30.828 -30.109 5.539 1 97.62 170 PHE A C 1
ATOM 1377 O O . PHE A 1 170 ? 31.469 -30.766 4.707 1 97.62 170 PHE A O 1
ATOM 1384 N N . ARG A 1 171 ? 30.047 -30.656 6.391 1 97.06 171 ARG A N 1
ATOM 1385 C CA . ARG A 1 171 ? 29.859 -32.094 6.395 1 97.06 171 ARG A CA 1
ATOM 1386 C C . ARG A 1 171 ? 29.266 -32.594 5.07 1 97.06 171 ARG A C 1
ATOM 1388 O O . ARG A 1 171 ? 29.688 -33.625 4.535 1 97.06 171 ARG A O 1
ATOM 1395 N N . ASP A 1 172 ? 28.344 -31.875 4.562 1 97.88 172 ASP A N 1
ATOM 1396 C CA . ASP A 1 172 ? 27.719 -32.25 3.295 1 97.88 172 ASP A CA 1
ATOM 1397 C C . ASP A 1 172 ? 28.688 -32.031 2.129 1 97.88 172 ASP A C 1
ATOM 1399 O O . ASP A 1 172 ? 28.656 -32.781 1.153 1 97.88 172 ASP A O 1
ATOM 1403 N N . ILE A 1 173 ? 29.531 -31.031 2.258 1 98 173 ILE A N 1
ATOM 1404 C CA . ILE A 1 173 ? 30.562 -30.828 1.257 1 98 173 ILE A CA 1
ATOM 1405 C C . ILE A 1 173 ? 31.5 -32.031 1.227 1 98 173 ILE A C 1
ATOM 1407 O O . ILE A 1 173 ? 31.828 -32.531 0.153 1 98 173 ILE A O 1
ATOM 1411 N N . GLN A 1 174 ? 31.828 -32.531 2.357 1 97.06 174 GLN A N 1
ATOM 1412 C CA . GLN A 1 174 ? 32.656 -33.719 2.459 1 97.06 174 GLN A CA 1
ATOM 1413 C C . GLN A 1 174 ? 31.953 -34.938 1.908 1 97.06 174 GLN A C 1
ATOM 1415 O O . GLN A 1 174 ? 32.562 -35.812 1.295 1 97.06 174 GLN A O 1
ATOM 1420 N N . PHE A 1 175 ? 30.719 -34.969 2.141 1 97.81 175 PHE A N 1
ATOM 1421 C CA . PHE A 1 175 ? 29.922 -36.094 1.631 1 97.81 175 PHE A CA 1
ATOM 1422 C C . PHE A 1 175 ? 29.891 -36.094 0.107 1 97.81 175 PHE A C 1
ATOM 1424 O O . PHE A 1 175 ? 30 -37.125 -0.527 1 97.81 175 PHE A O 1
ATOM 1431 N N . VAL A 1 176 ? 29.719 -34.906 -0.506 1 98.25 176 VAL A N 1
ATOM 1432 C CA . VAL A 1 176 ? 29.75 -34.812 -1.962 1 98.25 176 VAL A CA 1
ATOM 1433 C C . VAL A 1 176 ? 31.047 -35.406 -2.5 1 98.25 176 VAL A C 1
ATOM 1435 O O . VAL A 1 176 ? 31.016 -36.219 -3.426 1 98.25 176 VAL A O 1
ATOM 1438 N N . GLY A 1 177 ? 32.188 -35 -1.896 1 97.44 177 GLY A N 1
ATOM 1439 C CA . GLY A 1 177 ? 33.469 -35.531 -2.25 1 97.44 177 GLY A CA 1
ATOM 1440 C C . GLY A 1 177 ? 34.625 -34.594 -1.946 1 97.44 177 GLY A C 1
ATOM 1441 O O . GLY A 1 177 ? 34.406 -33.406 -1.707 1 97.44 177 GLY A O 1
ATOM 1442 N N . PRO A 1 178 ? 35.75 -35.219 -1.913 1 96 178 PRO A N 1
ATOM 1443 C CA . PRO A 1 178 ? 36.906 -34.375 -1.637 1 96 178 PRO A CA 1
ATOM 1444 C C . PRO A 1 178 ? 37.188 -33.375 -2.752 1 96 178 PRO A C 1
ATOM 1446 O O . PRO A 1 178 ? 37.094 -33.719 -3.934 1 96 178 PRO A O 1
ATOM 1449 N N . SER A 1 179 ? 37.469 -32.125 -2.33 1 96.38 179 SER A N 1
ATOM 1450 C CA . SER A 1 179 ? 37.812 -31.047 -3.271 1 96.38 179 SER A CA 1
ATOM 1451 C C . SER A 1 179 ? 39.031 -30.25 -2.789 1 96.38 179 SER A C 1
ATOM 1453 O O . SER A 1 179 ? 39.188 -30.016 -1.588 1 96.38 179 SER A O 1
ATOM 1455 N N . PRO A 1 180 ? 39.812 -29.797 -3.736 1 96.12 180 PRO A N 1
ATOM 1456 C CA . PRO A 1 180 ? 41 -29.047 -3.369 1 96.12 180 PRO A CA 1
ATOM 1457 C C . PRO A 1 180 ? 40.688 -27.797 -2.543 1 96.12 180 PRO A C 1
ATOM 1459 O O . PRO A 1 180 ? 41.469 -27.438 -1.656 1 96.12 180 PRO A O 1
ATOM 1462 N N . ILE A 1 181 ? 39.625 -27.172 -2.73 1 96.62 181 ILE A N 1
ATOM 1463 C CA . ILE A 1 181 ? 39.25 -25.938 -2.027 1 96.62 181 ILE A CA 1
ATOM 1464 C C . ILE A 1 181 ? 39.031 -26.25 -0.548 1 96.62 181 ILE A C 1
ATOM 1466 O O . ILE A 1 181 ? 39.438 -25.453 0.318 1 96.62 181 ILE A O 1
ATOM 1470 N N . PHE A 1 182 ? 38.469 -27.438 -0.215 1 96.62 182 PHE A N 1
ATOM 1471 C CA . PHE A 1 182 ? 38.062 -27.719 1.152 1 96.62 182 PHE A CA 1
ATOM 1472 C C . PHE A 1 182 ? 38.938 -28.781 1.782 1 96.62 182 PHE A C 1
ATOM 1474 O O . PHE A 1 182 ? 38.75 -29.172 2.932 1 96.62 182 PHE A O 1
ATOM 1481 N N . ASN A 1 183 ? 39.844 -29.312 1.041 1 93.56 183 ASN A N 1
ATOM 1482 C CA . ASN A 1 183 ? 40.781 -30.312 1.509 1 93.56 183 ASN A CA 1
ATOM 1483 C C . ASN A 1 183 ? 42.219 -30 1.048 1 93.56 183 ASN A C 1
ATOM 1485 O O . ASN A 1 183 ? 42.625 -30.422 -0.028 1 93.56 183 ASN A O 1
ATOM 1489 N N . PRO A 1 184 ? 42.938 -29.438 1.912 1 88 184 PRO A N 1
ATOM 1490 C CA . PRO A 1 184 ? 44.312 -29.047 1.536 1 88 184 PRO A CA 1
ATOM 1491 C C . PRO A 1 184 ? 45.188 -30.25 1.164 1 88 184 PRO A C 1
ATOM 1493 O O . PRO A 1 184 ? 46.188 -30.078 0.474 1 88 184 PRO A O 1
ATOM 1496 N N . LYS A 1 185 ? 44.844 -31.422 1.507 1 91.44 185 LYS A N 1
ATOM 1497 C CA . LYS A 1 185 ? 45.625 -32.625 1.228 1 91.44 185 LYS A CA 1
ATOM 1498 C C . LYS A 1 185 ? 45.062 -33.375 0.03 1 91.44 185 LYS A C 1
ATOM 1500 O O . LYS A 1 185 ? 45.375 -34.562 -0.156 1 91.44 185 LYS A O 1
ATOM 1505 N N . TRP A 1 186 ? 44.312 -32.75 -0.727 1 94.94 186 TRP A N 1
ATOM 1506 C CA . TRP A 1 186 ? 43.656 -33.375 -1.867 1 94.94 186 TRP A CA 1
ATOM 1507 C C . TRP A 1 186 ? 44.656 -33.875 -2.887 1 94.94 186 TRP A C 1
ATOM 1509 O O . TRP A 1 186 ? 45.688 -33.219 -3.133 1 94.94 186 TRP A O 1
ATOM 1519 N N . LYS A 1 187 ? 44.438 -35.094 -3.488 1 94.44 187 LYS A N 1
ATOM 1520 C CA . LYS A 1 187 ? 45.188 -35.688 -4.59 1 94.44 187 LYS A CA 1
ATOM 1521 C C . LYS A 1 187 ? 44.281 -36.188 -5.703 1 94.44 187 LYS A C 1
ATOM 1523 O O . LYS A 1 187 ? 43.125 -36.5 -5.449 1 94.44 187 LYS A O 1
ATOM 1528 N N . PRO A 1 188 ? 44.75 -36.156 -6.871 1 93.75 188 PRO A N 1
ATOM 1529 C CA . PRO A 1 188 ? 43.906 -36.562 -8.008 1 93.75 188 PRO A CA 1
ATOM 1530 C C . PRO A 1 188 ? 43.312 -37.969 -7.828 1 93.75 188 PRO A C 1
ATOM 1532 O O . PRO A 1 188 ? 42.219 -38.219 -8.32 1 93.75 188 PRO A O 1
ATOM 1535 N N . SER A 1 189 ? 44 -38.781 -7.07 1 92.5 189 SER A N 1
ATOM 1536 C CA . SER A 1 189 ? 43.531 -40.156 -6.875 1 92.5 189 SER A CA 1
ATOM 1537 C C . SER A 1 189 ? 42.281 -40.219 -6.031 1 92.5 189 SER A C 1
ATOM 1539 O O . SER A 1 189 ? 41.562 -41.219 -6.012 1 92.5 189 SER A O 1
ATOM 1541 N N . MET A 1 190 ? 42 -39.062 -5.449 1 94.44 190 MET A N 1
ATOM 1542 C CA . MET A 1 190 ? 40.812 -39 -4.578 1 94.44 190 MET A CA 1
ATOM 1543 C C . MET A 1 190 ? 39.562 -38.656 -5.379 1 94.44 190 MET A C 1
ATOM 1545 O O . MET A 1 190 ? 38.469 -38.75 -4.863 1 94.44 190 MET A O 1
ATOM 1549 N N . PHE A 1 191 ? 39.781 -38.312 -6.617 1 95.56 191 PHE A N 1
ATOM 1550 C CA . PHE A 1 191 ? 38.656 -37.812 -7.43 1 95.56 191 PHE A CA 1
ATOM 1551 C C . PHE A 1 191 ? 37.906 -39 -8.031 1 95.56 191 PHE A C 1
ATOM 1553 O O . PHE A 1 191 ? 38.5 -39.875 -8.656 1 95.56 191 PHE A O 1
ATOM 1560 N N . ASP A 1 192 ? 36.594 -39.094 -7.797 1 94.88 192 ASP A N 1
ATOM 1561 C CA . ASP A 1 192 ? 35.656 -40.031 -8.383 1 94.88 192 ASP A CA 1
ATOM 1562 C C . ASP A 1 192 ? 34.406 -39.344 -8.883 1 94.88 192 ASP A C 1
ATOM 1564 O O . ASP A 1 192 ? 33.531 -39.031 -8.094 1 94.88 192 ASP A O 1
ATOM 1568 N N . LEU A 1 193 ? 34.375 -39.156 -10.195 1 95.81 193 LEU A N 1
ATOM 1569 C CA . LEU A 1 193 ? 33.312 -38.375 -10.797 1 95.81 193 LEU A CA 1
ATOM 1570 C C . LEU A 1 193 ? 31.953 -39 -10.508 1 95.81 193 LEU A C 1
ATOM 1572 O O . LEU A 1 193 ? 31.031 -38.312 -10.039 1 95.81 193 LEU A O 1
ATOM 1576 N N . ASN A 1 194 ? 31.734 -40.281 -10.758 1 96.38 194 ASN A N 1
ATOM 1577 C CA . ASN A 1 194 ? 30.453 -40.969 -10.602 1 96.38 194 ASN A CA 1
ATOM 1578 C C . ASN A 1 194 ? 30 -41 -9.141 1 96.38 194 ASN A C 1
ATOM 1580 O O . ASN A 1 194 ? 28.812 -40.875 -8.852 1 96.38 194 ASN A O 1
ATOM 1584 N N . LYS A 1 195 ? 30.938 -41.156 -8.281 1 97.06 195 LYS A N 1
ATOM 1585 C CA . LYS A 1 195 ? 30.594 -41.125 -6.855 1 97.06 195 LYS A CA 1
ATOM 1586 C C . LYS A 1 195 ? 30.094 -39.75 -6.43 1 97.06 195 LYS A C 1
ATOM 1588 O O . LYS A 1 195 ? 29.109 -39.625 -5.711 1 97.06 195 LYS A O 1
ATOM 1593 N N . MET A 1 196 ? 30.781 -38.688 -6.844 1 97.88 196 MET A N 1
ATOM 1594 C CA . MET A 1 196 ? 30.391 -37.312 -6.477 1 97.88 196 MET A CA 1
ATOM 1595 C C . MET A 1 196 ? 29.031 -36.969 -7.066 1 97.88 196 MET A C 1
ATOM 1597 O O . MET A 1 196 ? 28.188 -36.375 -6.387 1 97.88 196 MET A O 1
ATOM 1601 N N . LEU A 1 197 ? 28.812 -37.375 -8.328 1 97.94 197 LEU A N 1
ATOM 1602 C CA . LEU A 1 197 ? 27.516 -37.125 -8.953 1 97.94 197 LEU A CA 1
ATOM 1603 C C . LEU A 1 197 ? 26.406 -37.906 -8.219 1 97.94 197 LEU A C 1
ATOM 1605 O O . LEU A 1 197 ? 25.328 -37.375 -7.992 1 97.94 197 LEU A O 1
ATOM 1609 N N . SER A 1 198 ? 26.656 -39.156 -7.84 1 98.19 198 SER A N 1
ATOM 1610 C CA . SER A 1 198 ? 25.703 -39.938 -7.078 1 98.19 198 SER A CA 1
ATOM 1611 C C . SER A 1 198 ? 25.391 -39.312 -5.734 1 98.19 198 SER A C 1
ATOM 1613 O O . SER A 1 198 ? 24.234 -39.281 -5.301 1 98.19 198 SER A O 1
ATOM 1615 N N . ASN A 1 199 ? 26.422 -38.844 -5.125 1 98.44 199 ASN A N 1
ATOM 1616 C CA . ASN A 1 199 ? 26.234 -38.219 -3.82 1 98.44 199 ASN A CA 1
ATOM 1617 C C . ASN A 1 199 ? 25.422 -36.938 -3.926 1 98.44 199 ASN A C 1
ATOM 1619 O O . ASN A 1 199 ? 24.641 -36.625 -3.033 1 98.44 199 ASN A O 1
ATOM 1623 N N . LEU A 1 200 ? 25.656 -36.125 -4.988 1 98.25 200 LEU A N 1
ATOM 1624 C CA . LEU A 1 200 ? 24.812 -34.969 -5.246 1 98.25 200 LEU A CA 1
ATOM 1625 C C . LEU A 1 200 ? 23.359 -35.375 -5.395 1 98.25 200 LEU A C 1
ATOM 1627 O O . LEU A 1 200 ? 22.469 -34.75 -4.824 1 98.25 200 LEU A O 1
ATOM 1631 N N . ALA A 1 201 ? 23.094 -36.438 -6.109 1 98.19 201 ALA A N 1
ATOM 1632 C CA . ALA A 1 201 ? 21.734 -36.938 -6.305 1 98.19 201 ALA A CA 1
ATOM 1633 C C . ALA A 1 201 ? 21.125 -37.406 -4.988 1 98.19 201 ALA A C 1
ATOM 1635 O O . ALA A 1 201 ? 19.953 -37.188 -4.727 1 98.19 201 ALA A O 1
ATOM 1636 N N . LYS A 1 202 ? 21.953 -38.062 -4.156 1 97.06 202 LYS A N 1
ATOM 1637 C CA . LYS A 1 202 ? 21.5 -38.531 -2.857 1 97.06 202 LYS A CA 1
ATOM 1638 C C . LYS A 1 202 ? 21.047 -37.375 -1.972 1 97.06 202 LYS A C 1
ATOM 1640 O O . LYS A 1 202 ? 20.203 -37.562 -1.091 1 97.06 202 LYS A O 1
ATOM 1645 N N . LEU A 1 203 ? 21.594 -36.219 -2.256 1 96.56 203 LEU A N 1
ATOM 1646 C CA . LEU A 1 203 ? 21.219 -35.031 -1.498 1 96.56 203 LEU A CA 1
ATOM 1647 C C . LEU A 1 203 ? 20.031 -34.344 -2.139 1 96.56 203 LEU A C 1
ATOM 1649 O O . LEU A 1 203 ? 19.609 -33.281 -1.678 1 96.56 203 LEU A O 1
ATOM 1653 N N . GLY A 1 204 ? 19.5 -34.875 -3.219 1 95.5 204 GLY A N 1
ATOM 1654 C CA . GLY A 1 204 ? 18.281 -34.375 -3.834 1 95.5 204 GLY A CA 1
ATOM 1655 C C . GLY A 1 204 ? 18.531 -33.469 -5.012 1 95.5 204 GLY A C 1
ATOM 1656 O O . GLY A 1 204 ? 17.609 -32.812 -5.523 1 95.5 204 GLY A O 1
ATOM 1657 N N . HIS A 1 205 ? 19.812 -33.312 -5.48 1 96.31 205 HIS A N 1
ATOM 1658 C CA . HIS A 1 205 ? 20.125 -32.406 -6.582 1 96.31 205 HIS A CA 1
ATOM 1659 C C . HIS A 1 205 ? 20.031 -33.125 -7.926 1 96.31 205 HIS A C 1
ATOM 1661 O O . HIS A 1 205 ? 20.516 -34.25 -8.078 1 96.31 205 HIS A O 1
ATOM 1667 N N . TYR A 1 206 ? 19.375 -32.5 -8.812 1 96.06 206 TYR A N 1
ATOM 1668 C CA . TYR A 1 206 ? 19.281 -33.125 -10.141 1 96.06 206 TYR A CA 1
ATOM 1669 C C . TYR A 1 206 ? 19.734 -32.125 -11.211 1 96.06 206 TYR A C 1
ATOM 1671 O O . TYR A 1 206 ? 19.406 -32.281 -12.391 1 96.06 206 TYR A O 1
ATOM 1679 N N . ASN A 1 207 ? 20.297 -31.031 -10.789 1 94.69 207 ASN A N 1
ATOM 1680 C CA . ASN A 1 207 ? 21.141 -30.172 -11.602 1 94.69 207 ASN A CA 1
ATOM 1681 C C . ASN A 1 207 ? 22.609 -30.297 -11.219 1 94.69 207 ASN A C 1
ATOM 1683 O O . ASN A 1 207 ? 23.031 -29.797 -10.172 1 94.69 207 ASN A O 1
ATOM 1687 N N . PHE A 1 208 ? 23.391 -30.844 -12.062 1 93.88 208 PHE A N 1
ATOM 1688 C CA . PHE A 1 208 ? 24.766 -31.203 -11.734 1 93.88 208 PHE A CA 1
ATOM 1689 C C . PHE A 1 208 ? 25.75 -30.203 -12.344 1 93.88 208 PHE A C 1
ATOM 1691 O O . PHE A 1 208 ? 26.953 -30.312 -12.141 1 93.88 208 PHE A O 1
ATOM 1698 N N . GLY A 1 209 ? 25.25 -29.25 -13.039 1 90.5 209 GLY A N 1
ATOM 1699 C CA . GLY A 1 209 ? 26.078 -28.312 -13.75 1 90.5 209 GLY A CA 1
ATOM 1700 C C . GLY A 1 209 ? 26.547 -28.828 -15.102 1 90.5 209 GLY A C 1
ATOM 1701 O O . GLY A 1 209 ? 26.359 -28.156 -16.125 1 90.5 209 GLY A O 1
ATOM 1702 N N . LEU A 1 210 ? 27.047 -30.047 -15.102 1 92.19 210 LEU A N 1
ATOM 1703 C CA . LEU A 1 210 ? 27.469 -30.703 -16.328 1 92.19 210 LEU A CA 1
ATOM 1704 C C . LEU A 1 210 ? 26.25 -31.141 -17.156 1 92.19 210 LEU A C 1
ATOM 1706 O O . LEU A 1 210 ? 26.297 -31.109 -18.391 1 92.19 210 LEU A O 1
ATOM 1710 N N . PHE A 1 211 ? 25.297 -31.562 -16.562 1 93.69 211 PHE A N 1
ATOM 1711 C CA . PHE A 1 211 ? 23.984 -31.906 -17.109 1 93.69 211 PHE A CA 1
ATOM 1712 C C . PHE A 1 211 ? 22.906 -31.766 -16.031 1 93.69 211 PHE A C 1
ATOM 1714 O O . PHE A 1 211 ? 23.203 -31.562 -14.859 1 93.69 211 PHE A O 1
ATOM 1721 N N . LYS A 1 212 ? 21.625 -31.812 -16.422 1 95 212 LYS A N 1
ATOM 1722 C CA . LYS A 1 212 ? 20.516 -31.766 -15.484 1 95 212 LYS A CA 1
ATOM 1723 C C . LYS A 1 212 ? 19.344 -32.594 -15.977 1 95 212 LYS A C 1
ATOM 1725 O O . LYS A 1 212 ? 19.234 -32.875 -17.172 1 95 212 LYS A O 1
ATOM 1730 N N . LEU A 1 213 ? 18.609 -33.094 -15.055 1 95.62 213 LEU A N 1
ATOM 1731 C CA . LEU A 1 213 ? 17.312 -33.688 -15.344 1 95.62 213 LEU A CA 1
ATOM 1732 C C . LEU A 1 213 ? 16.219 -32.656 -15.312 1 95.62 213 LEU A C 1
ATOM 1734 O O . LEU A 1 213 ? 16.047 -31.938 -14.312 1 95.62 213 LEU A O 1
ATOM 1738 N N . ASN A 1 214 ? 15.523 -32.5 -16.438 1 93.12 214 ASN A N 1
ATOM 1739 C CA . ASN A 1 214 ? 14.531 -31.438 -16.547 1 93.12 214 ASN A CA 1
ATOM 1740 C C . ASN A 1 214 ? 13.156 -31.984 -16.906 1 93.12 214 ASN A C 1
ATOM 1742 O O . ASN A 1 214 ? 13.031 -32.844 -17.781 1 93.12 214 ASN A O 1
ATOM 1746 N N . LYS A 1 215 ? 12.195 -31.516 -16.141 1 90.19 215 LYS A N 1
ATOM 1747 C CA . LYS A 1 215 ? 10.82 -31.844 -16.516 1 90.19 215 LYS A CA 1
ATOM 1748 C C . LYS A 1 215 ? 10.336 -30.953 -17.656 1 90.19 215 LYS A C 1
ATOM 1750 O O . LYS A 1 215 ? 10.484 -29.734 -17.609 1 90.19 215 LYS A O 1
ATOM 1755 N N . ARG A 1 216 ? 9.859 -31.484 -18.594 1 83.94 216 ARG A N 1
ATOM 1756 C CA . ARG A 1 216 ? 9.344 -30.766 -19.75 1 83.94 216 ARG A CA 1
ATOM 1757 C C . ARG A 1 216 ? 7.832 -30.562 -19.656 1 83.94 216 ARG A C 1
ATOM 1759 O O . ARG A 1 216 ? 7.336 -30.016 -18.672 1 83.94 216 ARG A O 1
ATOM 1766 N N . GLN A 1 217 ? 7.074 -31.234 -20.406 1 76.25 217 GLN A N 1
ATOM 1767 C CA . GLN A 1 217 ? 5.621 -31.109 -20.391 1 76.25 217 GLN A CA 1
ATOM 1768 C C . GLN A 1 217 ? 4.969 -32.344 -19.781 1 76.25 217 GLN A C 1
ATOM 1770 O O . GLN A 1 217 ? 5.391 -33.469 -20.047 1 76.25 217 GLN A O 1
ATOM 1775 N N . GLY A 1 218 ? 4.047 -32.062 -18.891 1 77.94 218 GLY A N 1
ATOM 1776 C CA . GLY A 1 218 ? 3.35 -33.188 -18.281 1 77.94 218 GLY A CA 1
ATOM 1777 C C . GLY A 1 218 ? 4.246 -34 -17.391 1 77.94 218 GLY A C 1
ATOM 1778 O O . GLY A 1 218 ? 4.82 -33.5 -16.422 1 77.94 218 GLY A O 1
ATOM 1779 N N . TRP A 1 219 ? 4.434 -35.312 -17.812 1 87.81 219 TRP A N 1
ATOM 1780 C CA . TRP A 1 219 ? 5.223 -36.25 -17.031 1 87.81 219 TRP A CA 1
ATOM 1781 C C . TRP A 1 219 ? 6.496 -36.656 -17.766 1 87.81 219 TRP A C 1
ATOM 1783 O O . TRP A 1 219 ? 7.156 -37.625 -17.406 1 87.81 219 TRP A O 1
ATOM 1793 N N . ASP A 1 220 ? 6.832 -35.844 -18.781 1 89.5 220 ASP A N 1
ATOM 1794 C CA . ASP A 1 220 ? 8.031 -36.125 -19.562 1 89.5 220 ASP A CA 1
ATOM 1795 C C . ASP A 1 220 ? 9.242 -35.406 -18.984 1 89.5 220 ASP A C 1
ATOM 1797 O O . ASP A 1 220 ? 9.156 -34.219 -18.625 1 89.5 220 ASP A O 1
ATOM 1801 N N . MET A 1 221 ? 10.289 -36.156 -18.891 1 95.06 221 MET A N 1
ATOM 1802 C CA . MET A 1 221 ? 11.555 -35.562 -18.469 1 95.06 221 MET A CA 1
ATOM 1803 C C . MET A 1 221 ? 12.625 -35.75 -19.547 1 95.06 221 MET A C 1
ATOM 1805 O O . MET A 1 221 ? 12.461 -36.562 -20.453 1 95.06 221 MET A O 1
ATOM 1809 N N . THR A 1 222 ? 13.688 -34.938 -19.453 1 96 222 THR A N 1
ATOM 1810 C CA . THR A 1 222 ? 14.805 -35.031 -20.391 1 96 222 THR A CA 1
ATOM 1811 C C . THR A 1 222 ? 16.125 -34.719 -19.688 1 96 222 THR A C 1
ATOM 1813 O O . THR A 1 222 ? 16.141 -33.906 -18.76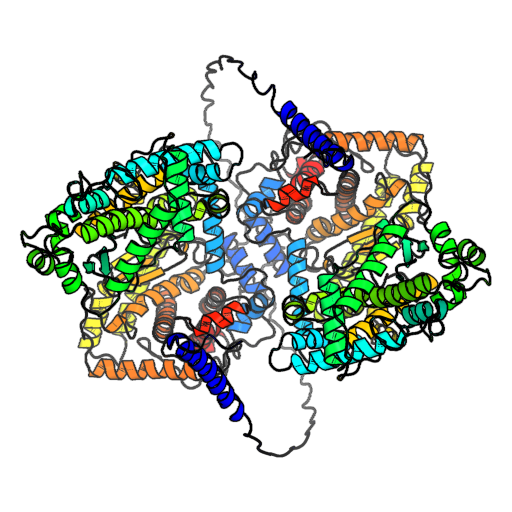6 1 96 222 THR A O 1
ATOM 1816 N N . LEU A 1 223 ? 17.125 -35.438 -20.062 1 95.5 223 LEU A N 1
ATOM 1817 C CA . LEU A 1 223 ? 18.484 -35.031 -19.672 1 95.5 223 LEU A CA 1
ATOM 1818 C C . LEU A 1 223 ? 19.016 -33.969 -20.609 1 95.5 223 LEU A C 1
ATOM 1820 O O . LEU A 1 223 ? 18.922 -34.094 -21.844 1 95.5 223 LEU A O 1
ATOM 1824 N N . GLU A 1 224 ? 19.578 -32.875 -19.984 1 93.38 224 GLU A N 1
ATOM 1825 C CA . GLU A 1 224 ? 20.031 -31.766 -20.812 1 93.38 224 GLU A CA 1
ATOM 1826 C C . GLU A 1 224 ? 21.375 -31.234 -20.344 1 93.38 224 GLU A C 1
ATOM 1828 O O . GLU A 1 224 ? 21.734 -31.359 -19.172 1 93.38 224 GLU A O 1
ATOM 1833 N N . THR A 1 225 ? 22.141 -30.781 -21.344 1 90.5 225 THR A N 1
ATOM 1834 C CA . THR A 1 225 ? 23.344 -30 -21.062 1 90.5 225 THR A CA 1
ATOM 1835 C C . THR A 1 225 ? 23.094 -28.516 -21.266 1 90.5 225 THR A C 1
ATOM 1837 O O . THR A 1 225 ? 22.688 -28.094 -22.359 1 90.5 225 THR A O 1
ATOM 1840 N N . ASP A 1 226 ? 22.75 -27.688 -20.297 1 79.69 226 ASP A N 1
ATOM 1841 C CA . ASP A 1 226 ? 22.422 -26.266 -20.406 1 79.69 226 ASP A CA 1
ATOM 1842 C C . ASP A 1 226 ? 23.578 -25.391 -19.922 1 79.69 226 ASP A C 1
ATOM 1844 O O . ASP A 1 226 ? 23.453 -24.688 -18.922 1 79.69 226 ASP A O 1
ATOM 1848 N N . TYR A 1 227 ? 24.609 -25.312 -20.703 1 83 227 TYR A N 1
ATOM 1849 C CA . TYR A 1 227 ? 25.797 -24.578 -20.281 1 83 227 TYR A CA 1
ATOM 1850 C C . TYR A 1 227 ? 25.594 -23.078 -20.469 1 83 227 TYR A C 1
ATOM 1852 O O . TYR A 1 227 ? 26.203 -22.281 -19.766 1 83 227 TYR A O 1
ATOM 1860 N N . GLU A 1 228 ? 24.688 -22.656 -21.281 1 75.31 228 GLU A N 1
ATOM 1861 C CA . GLU A 1 228 ? 24.422 -21.234 -21.531 1 75.31 228 GLU A CA 1
ATOM 1862 C C . GLU A 1 228 ? 23.562 -20.625 -20.422 1 75.31 228 GLU A C 1
ATOM 1864 O O . GLU A 1 228 ? 23.734 -19.469 -20.047 1 75.31 228 GLU A O 1
ATOM 1869 N N . GLY A 1 229 ? 22.703 -21.344 -19.906 1 69.25 229 GLY A N 1
ATOM 1870 C CA . GLY A 1 229 ? 21.734 -20.828 -18.953 1 69.25 229 GLY A CA 1
ATOM 1871 C C . GLY A 1 229 ? 22.203 -20.922 -17.516 1 69.25 229 GLY A C 1
ATOM 1872 O O . GLY A 1 229 ? 21.609 -20.328 -16.625 1 69.25 229 GLY A O 1
ATOM 1873 N N . VAL A 1 230 ? 23.344 -21.547 -17.391 1 69.19 230 VAL A N 1
ATOM 1874 C CA . VAL A 1 230 ? 23.766 -21.797 -16.016 1 69.19 230 VAL A CA 1
ATOM 1875 C C . VAL A 1 230 ? 24.391 -20.531 -15.43 1 69.19 230 VAL A C 1
ATOM 1877 O O . VAL A 1 230 ? 25.266 -19.906 -16.047 1 69.19 230 VAL A O 1
ATOM 1880 N N . GLN A 1 231 ? 23.766 -20.031 -14.297 1 67.81 231 GLN A N 1
ATOM 1881 C CA . GLN A 1 231 ? 24.281 -18.859 -13.602 1 67.81 231 GLN A CA 1
ATOM 1882 C C . GLN A 1 231 ? 25.312 -19.25 -12.539 1 67.81 231 GLN A C 1
ATOM 1884 O O . GLN A 1 231 ? 25.156 -20.281 -11.875 1 67.81 231 GLN A O 1
ATOM 1889 N N . HIS A 1 232 ? 26.422 -18.547 -12.57 1 77.81 232 HIS A N 1
ATOM 1890 C CA . HIS A 1 232 ? 27.438 -18.734 -11.539 1 77.81 232 HIS A CA 1
ATOM 1891 C C . HIS A 1 232 ? 27.594 -17.469 -10.695 1 77.81 232 HIS A C 1
ATOM 1893 O O . HIS A 1 232 ? 27.516 -16.359 -11.211 1 77.81 232 HIS A O 1
ATOM 1899 N N . SER A 1 233 ? 27.734 -17.734 -9.484 1 82.56 233 SER A N 1
ATOM 1900 C CA . SER A 1 233 ? 27.969 -16.609 -8.586 1 82.56 233 SER A CA 1
ATOM 1901 C C . SER A 1 233 ? 29.328 -15.977 -8.844 1 82.56 233 SER A C 1
ATOM 1903 O O . SER A 1 233 ? 30.266 -16.656 -9.258 1 82.56 233 SER A O 1
ATOM 1905 N N . GLY A 1 234 ? 29.438 -14.805 -8.602 1 85.88 234 GLY A N 1
ATOM 1906 C CA . GLY A 1 234 ? 30.703 -14.102 -8.773 1 85.88 234 GLY A CA 1
ATOM 1907 C C . GLY A 1 234 ? 31.797 -14.594 -7.852 1 85.88 234 GLY A C 1
ATOM 1908 O O . GLY A 1 234 ? 31.516 -15.172 -6.797 1 85.88 234 GLY A O 1
ATOM 1909 N N . GLU A 1 235 ? 33.062 -14.414 -8.258 1 90.62 235 GLU A N 1
ATOM 1910 C CA . GLU A 1 235 ? 34.25 -14.875 -7.547 1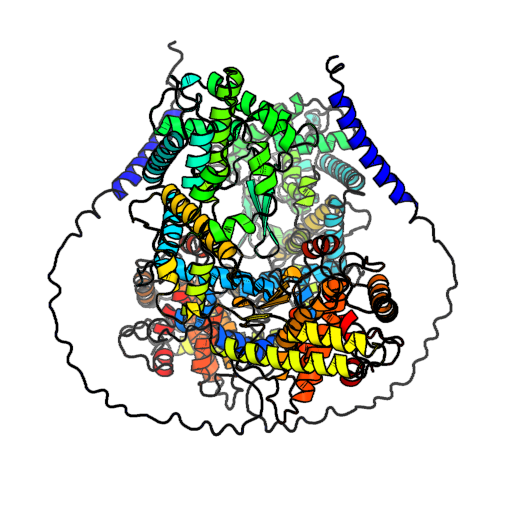 90.62 235 GLU A CA 1
ATOM 1911 C C . GLU A 1 235 ? 34.25 -14.391 -6.098 1 90.62 235 GLU A C 1
ATOM 1913 O O . GLU A 1 235 ? 34.469 -15.172 -5.18 1 90.62 235 GLU A O 1
ATOM 1918 N N . GLN A 1 236 ? 33.875 -13.164 -5.91 1 90.69 236 GLN A N 1
ATOM 1919 C CA . GLN A 1 236 ? 33.969 -12.586 -4.57 1 90.69 236 GLN A CA 1
ATOM 1920 C C . GLN A 1 236 ? 32.906 -13.188 -3.658 1 90.69 236 GLN A C 1
ATOM 1922 O O . GLN A 1 236 ? 33.156 -13.492 -2.496 1 90.69 236 GLN A O 1
ATOM 1927 N N . LYS A 1 237 ? 31.719 -13.219 -4.164 1 91.31 237 LYS A N 1
ATOM 1928 C CA . LYS A 1 237 ? 30.625 -13.805 -3.385 1 91.31 237 LYS A CA 1
ATOM 1929 C C . LYS A 1 237 ? 30.922 -15.25 -3.016 1 91.31 237 LYS A C 1
ATOM 1931 O O . LYS A 1 237 ? 30.734 -15.664 -1.869 1 91.31 237 LYS A O 1
ATOM 1936 N N . MET A 1 238 ? 31.438 -16.062 -3.969 1 94.62 238 MET A N 1
ATOM 1937 C CA . MET A 1 238 ? 31.766 -17.453 -3.713 1 94.62 238 MET A CA 1
ATOM 1938 C C . MET A 1 238 ? 32.906 -17.578 -2.709 1 94.62 238 MET A C 1
ATOM 1940 O O . MET A 1 238 ? 32.906 -18.469 -1.861 1 94.62 238 MET A O 1
ATOM 1944 N N . PHE A 1 239 ? 33.875 -16.688 -2.891 1 95.06 239 PHE A N 1
ATOM 1945 C CA . PHE A 1 239 ? 34.969 -16.688 -1.925 1 95.06 239 PHE A CA 1
ATOM 1946 C C . PHE A 1 239 ? 34.438 -16.422 -0.517 1 95.06 239 PHE A C 1
ATOM 1948 O O . PHE A 1 239 ? 34.875 -17.078 0.441 1 95.06 239 PHE A O 1
ATOM 1955 N N . GLN A 1 240 ? 33.531 -15.523 -0.407 1 93.69 240 GLN A N 1
ATOM 1956 C CA . GLN A 1 240 ? 32.969 -15.195 0.901 1 93.69 240 GLN A CA 1
ATOM 1957 C C . GLN A 1 240 ? 32.25 -16.406 1.518 1 93.69 240 GLN A C 1
ATOM 1959 O O . GLN A 1 240 ? 32.438 -16.688 2.707 1 93.69 240 GLN A O 1
ATOM 1964 N N . ILE A 1 241 ? 31.5 -17.125 0.753 1 95.69 241 ILE A N 1
ATOM 1965 C CA . ILE A 1 241 ? 30.781 -18.312 1.232 1 95.69 241 ILE A CA 1
ATOM 1966 C C . ILE A 1 241 ? 31.781 -19.391 1.639 1 95.69 241 ILE A C 1
ATOM 1968 O O . ILE A 1 241 ? 31.703 -19.922 2.746 1 95.69 241 ILE A O 1
ATOM 1972 N N . VAL A 1 242 ? 32.781 -19.625 0.799 1 96.75 242 VAL A N 1
ATOM 1973 C CA . VAL A 1 242 ? 33.781 -20.672 1.013 1 96.75 242 VAL A CA 1
ATOM 1974 C C . VAL A 1 242 ? 34.594 -20.359 2.252 1 96.75 242 VAL A C 1
ATOM 1976 O O . VAL A 1 242 ? 34.812 -21.203 3.119 1 96.75 242 VAL A O 1
ATOM 1979 N N . SER A 1 243 ? 35.031 -19.094 2.33 1 95.81 243 SER A N 1
ATOM 1980 C CA . SER A 1 243 ? 35.875 -18.703 3.461 1 95.81 243 SER A CA 1
ATOM 1981 C C . SER A 1 243 ? 35.094 -18.781 4.773 1 95.81 243 SER A C 1
ATOM 1983 O O . SER A 1 243 ? 35.656 -19.188 5.801 1 95.81 243 SER A O 1
ATOM 1985 N N . THR A 1 244 ? 33.844 -18.406 4.746 1 95.44 244 THR A N 1
ATOM 1986 C CA . THR A 1 244 ? 33 -18.469 5.941 1 95.44 244 THR A CA 1
ATOM 1987 C C . THR A 1 244 ? 32.844 -19.906 6.418 1 95.44 244 THR A C 1
ATOM 1989 O O . THR A 1 244 ? 32.906 -20.188 7.621 1 95.44 244 THR A O 1
ATOM 1992 N N . ILE A 1 245 ? 32.656 -20.828 5.492 1 96.81 245 ILE A N 1
ATOM 1993 C CA . ILE A 1 245 ? 32.531 -22.25 5.824 1 96.81 245 ILE A CA 1
ATOM 1994 C C . ILE A 1 245 ? 33.844 -22.766 6.406 1 96.81 245 ILE A C 1
ATOM 1996 O O . ILE A 1 245 ? 33.844 -23.438 7.441 1 96.81 245 ILE A O 1
ATOM 2000 N N . LEU A 1 246 ? 34.938 -22.391 5.789 1 96.69 246 LEU A N 1
ATOM 2001 C CA . LEU A 1 246 ? 36.25 -22.859 6.234 1 96.69 246 LEU A CA 1
ATOM 2002 C C . LEU A 1 246 ? 36.594 -22.281 7.609 1 96.69 246 LEU A C 1
ATOM 2004 O O . LEU A 1 246 ? 37.062 -23.016 8.484 1 96.69 246 LEU A O 1
ATOM 2008 N N . GLU A 1 247 ? 36.312 -21.031 7.809 1 94.69 247 GLU A N 1
ATOM 2009 C CA . GLU A 1 247 ? 36.594 -20.375 9.078 1 94.69 247 GLU A CA 1
ATOM 2010 C C . GLU A 1 247 ? 35.781 -20.984 10.211 1 94.69 247 GLU A C 1
ATOM 2012 O O . GLU A 1 247 ? 36.312 -21.25 11.297 1 94.69 247 GLU A O 1
ATOM 2017 N N . ALA A 1 248 ? 34.531 -21.156 9.93 1 94.38 248 ALA A N 1
ATOM 2018 C CA . ALA A 1 248 ? 33.656 -21.719 10.953 1 94.38 248 ALA A CA 1
ATOM 2019 C C . ALA A 1 248 ? 34.094 -23.109 11.352 1 94.38 248 ALA A C 1
ATOM 2021 O O . ALA A 1 248 ? 33.812 -23.578 12.461 1 94.38 248 ALA A O 1
ATOM 2022 N N . ASN A 1 249 ? 34.781 -23.828 10.469 1 95.06 249 ASN A N 1
ATOM 2023 C CA . ASN A 1 249 ? 35.219 -25.188 10.734 1 95.06 249 ASN A CA 1
ATOM 2024 C C . ASN A 1 249 ? 36.719 -25.219 11.094 1 95.06 249 ASN A C 1
ATOM 2026 O O . ASN A 1 249 ? 37.312 -26.281 11.141 1 95.06 249 ASN A O 1
ATOM 2030 N N . LYS A 1 250 ? 37.344 -24.094 11.234 1 93.81 250 LYS A N 1
ATOM 2031 C CA . LYS A 1 250 ? 38.719 -23.922 11.68 1 93.81 250 LYS A CA 1
ATOM 2032 C C . LYS A 1 250 ? 39.688 -24.609 10.727 1 93.81 250 LYS A C 1
ATOM 2034 O O . LYS A 1 250 ? 40.625 -25.266 11.164 1 93.81 250 LYS A O 1
ATOM 2039 N N . ILE A 1 251 ? 39.375 -24.547 9.523 1 93.94 251 ILE A N 1
ATOM 2040 C CA . ILE A 1 251 ? 40.281 -25.062 8.492 1 93.94 251 ILE A CA 1
ATOM 2041 C C . ILE A 1 251 ? 41.125 -23.922 7.934 1 93.94 251 ILE A C 1
ATOM 2043 O O . ILE A 1 251 ? 40.594 -22.922 7.449 1 93.94 251 ILE A O 1
ATOM 2047 N N . LYS A 1 252 ? 42.375 -24.094 8.008 1 92.56 252 LYS A N 1
ATOM 2048 C CA . LYS A 1 252 ? 43.312 -23.094 7.473 1 92.56 252 LYS A CA 1
ATOM 2049 C C . LYS A 1 252 ? 43.312 -23.125 5.945 1 92.56 252 LYS A C 1
ATOM 2051 O O . LYS A 1 252 ? 43.281 -24.188 5.34 1 92.56 252 LYS A O 1
ATOM 2056 N N . PHE A 1 253 ? 43.281 -22 5.414 1 91.94 253 PHE A N 1
ATOM 2057 C CA . PHE A 1 253 ? 43.281 -21.938 3.959 1 91.94 253 PHE A CA 1
ATOM 2058 C C . PHE A 1 253 ? 44.062 -20.719 3.479 1 91.94 253 PHE A C 1
ATOM 2060 O O . PHE A 1 253 ? 44.281 -19.781 4.242 1 91.94 253 PHE A O 1
ATOM 2067 N N . ASN A 1 254 ? 44.594 -20.891 2.238 1 93.31 254 ASN A N 1
ATOM 2068 C CA . ASN A 1 254 ? 45.25 -19.797 1.54 1 93.31 254 ASN A CA 1
ATOM 2069 C C . ASN A 1 254 ? 44.281 -19.062 0.607 1 93.31 254 ASN A C 1
ATOM 2071 O O . ASN A 1 254 ? 43.812 -19.641 -0.369 1 93.31 254 ASN A O 1
ATOM 2075 N N . GLU A 1 255 ? 44.062 -17.75 0.87 1 93.81 255 GLU A N 1
ATOM 2076 C CA . GLU A 1 255 ? 43.094 -16.969 0.117 1 93.81 255 GLU A CA 1
ATOM 2077 C C . GLU A 1 255 ? 43.438 -16.969 -1.375 1 93.81 255 GLU A C 1
ATOM 2079 O O . GLU A 1 255 ? 42.531 -17.141 -2.209 1 93.81 255 GLU A O 1
ATOM 2084 N N . SER A 1 256 ? 44.625 -16.812 -1.709 1 93.88 256 SER A N 1
ATOM 2085 C CA . SER A 1 256 ? 45.062 -16.75 -3.107 1 93.88 256 SER A CA 1
ATOM 2086 C C . SER A 1 256 ? 44.781 -18.062 -3.822 1 93.88 256 SER A C 1
ATOM 2088 O O . SER A 1 256 ? 44.375 -18.078 -4.988 1 93.88 256 SER A O 1
ATOM 2090 N N . SER A 1 257 ? 45.062 -19.141 -3.117 1 93.88 257 SER A N 1
ATOM 2091 C CA . SER A 1 257 ? 44.812 -20.469 -3.699 1 93.88 257 SER A CA 1
ATOM 2092 C C . SER A 1 257 ? 43.344 -20.703 -3.984 1 93.88 257 SER A C 1
ATOM 2094 O O . SER A 1 257 ? 43 -21.266 -5.02 1 93.88 257 SER A O 1
ATOM 2096 N N . ILE A 1 258 ? 42.531 -20.281 -3.086 1 95.75 258 ILE A N 1
ATOM 2097 C CA . ILE A 1 258 ? 41.094 -20.453 -3.256 1 95.75 258 ILE A CA 1
ATOM 2098 C C . ILE A 1 258 ? 40.625 -19.609 -4.438 1 95.75 258 ILE A C 1
ATOM 2100 O O . ILE A 1 258 ? 39.844 -20.094 -5.262 1 95.75 258 ILE A O 1
ATOM 2104 N N . HIS A 1 259 ? 41.094 -18.375 -4.551 1 95.5 259 HIS A N 1
ATOM 2105 C CA . HIS A 1 259 ? 40.75 -17.531 -5.676 1 95.5 259 HIS A CA 1
ATOM 2106 C C . HIS A 1 259 ? 41.156 -18.141 -7.004 1 95.5 259 HIS A C 1
ATOM 2108 O O . HIS A 1 259 ? 40.438 -18.078 -7.988 1 95.5 259 HIS A O 1
ATOM 2114 N N . GLU A 1 260 ? 42.344 -18.719 -6.977 1 94.81 260 GLU A N 1
ATOM 2115 C CA . GLU A 1 260 ? 42.812 -19.375 -8.188 1 94.81 260 GLU A CA 1
ATOM 2116 C C . GLU A 1 260 ? 41.906 -20.547 -8.578 1 94.81 260 GLU A C 1
ATOM 2118 O O . GLU A 1 260 ? 41.562 -20.703 -9.75 1 94.81 260 GLU A O 1
ATOM 2123 N N . ASP A 1 261 ? 41.594 -21.328 -7.625 1 95.75 261 ASP A N 1
ATOM 2124 C CA . ASP A 1 261 ? 40.688 -22.438 -7.879 1 95.75 261 ASP A CA 1
ATOM 2125 C C . ASP A 1 261 ? 39.344 -21.953 -8.398 1 95.75 261 ASP A C 1
ATOM 2127 O O . ASP A 1 261 ? 38.781 -22.547 -9.32 1 95.75 261 ASP A O 1
ATOM 2131 N N . LEU A 1 262 ? 38.781 -20.938 -7.793 1 96.12 262 LEU A N 1
ATOM 2132 C CA . LEU A 1 262 ? 37.5 -20.375 -8.219 1 96.12 262 LEU A CA 1
ATOM 2133 C C . LEU A 1 262 ? 37.594 -19.859 -9.648 1 96.12 262 LEU A C 1
ATOM 2135 O O . LEU A 1 262 ? 36.656 -20.062 -10.438 1 96.12 262 LEU A O 1
ATOM 2139 N N . ARG A 1 263 ? 38.656 -19.234 -10 1 94.75 263 ARG A N 1
ATOM 2140 C CA . ARG A 1 263 ? 38.844 -18.734 -11.359 1 94.75 263 ARG A CA 1
ATOM 2141 C C . ARG A 1 263 ? 38.969 -19.891 -12.352 1 94.75 263 ARG A C 1
ATOM 2143 O O . ARG A 1 263 ? 38.406 -19.812 -13.453 1 94.75 263 ARG A O 1
ATOM 2150 N N . ASN A 1 264 ? 39.719 -20.906 -11.992 1 94.62 264 ASN A N 1
ATOM 2151 C CA . ASN A 1 264 ? 39.844 -22.062 -12.852 1 94.62 264 ASN A CA 1
ATOM 2152 C C . ASN A 1 264 ? 38.5 -22.703 -13.133 1 94.62 264 ASN A C 1
ATOM 2154 O O . ASN A 1 264 ? 38.219 -23.125 -14.258 1 94.62 264 ASN A O 1
ATOM 2158 N N . VAL A 1 265 ? 37.688 -22.828 -12.156 1 94.44 265 VAL A N 1
ATOM 2159 C CA . VAL A 1 265 ? 36.375 -23.406 -12.32 1 94.44 265 VAL A CA 1
ATOM 2160 C C . VAL A 1 265 ? 35.531 -22.484 -13.219 1 94.44 265 VAL A C 1
ATOM 2162 O O . VAL A 1 265 ? 34.781 -22.969 -14.078 1 94.44 265 VAL A O 1
ATOM 2165 N N . HIS A 1 266 ? 35.594 -21.172 -12.961 1 91.69 266 HIS A N 1
ATOM 2166 C CA . HIS A 1 266 ? 34.875 -20.219 -13.797 1 91.69 266 HIS A CA 1
ATOM 2167 C C . HIS A 1 266 ? 35.312 -20.328 -15.258 1 91.69 266 HIS A C 1
ATOM 2169 O O . HIS A 1 266 ? 34.469 -20.281 -16.156 1 91.69 266 HIS A O 1
ATOM 2175 N N . GLU A 1 267 ? 36.594 -20.469 -15.438 1 90.19 267 GLU A N 1
ATOM 2176 C CA . GLU A 1 267 ? 37.125 -20.625 -16.797 1 90.19 267 GLU A CA 1
ATOM 2177 C C . GLU A 1 267 ? 36.625 -21.906 -17.438 1 90.19 267 GLU A C 1
ATOM 2179 O O . GLU A 1 267 ? 36.312 -21.938 -18.625 1 90.19 267 GLU A O 1
ATOM 2184 N N . PHE A 1 268 ? 36.656 -22.922 -16.688 1 91.25 268 PHE A N 1
ATOM 2185 C CA . PHE A 1 268 ? 36.125 -24.203 -17.156 1 91.25 268 PHE A CA 1
ATOM 2186 C C . PHE A 1 268 ? 34.688 -24.062 -17.625 1 91.25 268 PHE A C 1
ATOM 2188 O O . PHE A 1 268 ? 34.312 -24.562 -18.703 1 91.25 268 PHE A O 1
ATOM 2195 N N . TYR A 1 269 ? 33.938 -23.359 -16.906 1 86.75 269 TYR A N 1
ATOM 2196 C CA . TYR A 1 269 ? 32.531 -23.156 -17.25 1 86.75 269 TYR A CA 1
ATOM 2197 C C . TYR A 1 269 ? 32.406 -22.344 -18.531 1 86.75 269 TYR A C 1
ATOM 2199 O O . TYR A 1 269 ? 31.547 -22.609 -19.375 1 86.75 269 TYR A O 1
ATOM 2207 N N . GLU A 1 270 ? 33.188 -21.359 -18.641 1 86.38 270 GLU A N 1
ATOM 2208 C CA . GLU A 1 270 ? 33.156 -20.531 -19.844 1 86.38 270 GLU A CA 1
ATOM 2209 C C . GLU A 1 270 ? 33.531 -21.344 -21.078 1 86.38 270 GLU A C 1
ATOM 2211 O O . GLU A 1 270 ? 33 -21.125 -22.172 1 86.38 270 GLU A O 1
ATOM 2216 N N . GLU A 1 271 ? 34.375 -22.25 -20.859 1 85.38 271 GLU A N 1
ATOM 2217 C CA . GLU A 1 271 ? 34.781 -23.125 -21.953 1 85.38 271 GLU A CA 1
ATOM 2218 C C . GLU A 1 271 ? 33.625 -24.031 -22.375 1 85.38 271 GLU A C 1
ATOM 2220 O O . GLU A 1 271 ? 33.469 -24.328 -23.562 1 85.38 271 GLU A O 1
ATOM 2225 N N . LEU A 1 272 ? 32.906 -24.453 -21.422 1 86.44 272 LEU A N 1
ATOM 2226 C CA . LEU A 1 272 ? 31.766 -25.328 -21.703 1 86.44 272 LEU A CA 1
ATOM 2227 C C . LEU A 1 272 ? 30.719 -24.578 -22.531 1 86.44 272 LEU A C 1
ATOM 2229 O O . LEU A 1 272 ? 30.016 -25.188 -23.344 1 86.44 272 LEU A O 1
ATOM 2233 N N . LYS A 1 273 ? 30.594 -23.312 -22.266 1 84.94 273 LYS A N 1
ATOM 2234 C CA . LYS A 1 273 ? 29.562 -22.516 -22.922 1 84.94 273 LYS A CA 1
ATOM 2235 C C . LYS A 1 273 ? 29.891 -22.312 -24.406 1 84.94 273 LYS A C 1
ATOM 2237 O O . LYS A 1 273 ? 29 -22.031 -25.203 1 84.94 273 LYS A O 1
ATOM 2242 N N . VAL A 1 274 ? 31.188 -22.469 -24.641 1 77.75 274 VAL A N 1
ATOM 2243 C CA . VAL A 1 274 ? 31.625 -22.188 -26.016 1 77.75 274 VAL A CA 1
ATOM 2244 C C . VAL A 1 274 ? 31.234 -23.359 -26.922 1 77.75 274 VAL A C 1
ATOM 2246 O O . VAL A 1 274 ? 31.484 -24.516 -26.578 1 77.75 274 VAL A O 1
ATOM 2249 N N . ASN A 1 275 ? 30.594 -23.125 -28.016 1 64.19 275 ASN A N 1
ATOM 2250 C CA . ASN A 1 275 ? 30.188 -24.016 -29.109 1 64.19 275 ASN A CA 1
ATOM 2251 C C . ASN A 1 275 ? 28.969 -24.859 -28.719 1 64.19 275 ASN A C 1
ATOM 2253 O O . ASN A 1 275 ? 28.688 -25.047 -27.531 1 64.19 275 ASN A O 1
ATOM 2257 N N . LYS A 1 276 ? 28.078 -25.281 -29.562 1 64.31 276 LYS A N 1
ATOM 2258 C CA . LYS A 1 276 ? 26.688 -25.688 -29.438 1 64.31 276 LYS A CA 1
ATOM 2259 C C . LYS A 1 276 ? 26.578 -27.172 -29.094 1 64.31 276 LYS A C 1
ATOM 2261 O O . LYS A 1 276 ? 25.5 -27.641 -28.719 1 64.31 276 LYS A O 1
ATOM 2266 N N . SER A 1 277 ? 27.625 -28.031 -29.062 1 74.12 277 SER A N 1
ATOM 2267 C CA . SER A 1 277 ? 27.375 -29.453 -28.859 1 74.12 277 SER A CA 1
ATOM 2268 C C . SER A 1 277 ? 27.625 -29.859 -27.422 1 74.12 277 SER A C 1
ATOM 2270 O O . SER A 1 277 ? 28.672 -30.438 -27.094 1 74.12 277 SER A O 1
ATOM 2272 N N . GLY A 1 278 ? 26.656 -29.75 -26.609 1 83.69 278 GLY A N 1
ATOM 2273 C CA . GLY A 1 278 ? 26.844 -29.938 -25.172 1 83.69 278 GLY A CA 1
ATOM 2274 C C . GLY A 1 278 ? 27.188 -31.375 -24.812 1 83.69 278 GLY A C 1
ATOM 2275 O O . GLY A 1 278 ? 28.141 -31.609 -24.062 1 83.69 278 GLY A O 1
ATOM 2276 N N . TRP A 1 279 ? 26.625 -32.375 -25.438 1 90.56 279 TRP A N 1
ATOM 2277 C CA . TRP A 1 279 ? 26.859 -33.781 -25.109 1 90.56 279 TRP A CA 1
ATOM 2278 C C . TRP A 1 279 ? 28.25 -34.219 -25.594 1 90.56 279 TRP A C 1
ATOM 2280 O O . TRP A 1 279 ? 28.938 -35 -24.922 1 90.56 279 TRP A O 1
ATOM 2290 N N . ASN A 1 280 ? 28.625 -33.781 -26.75 1 89.25 280 ASN A N 1
ATOM 2291 C CA . ASN A 1 280 ? 29.938 -34.125 -27.281 1 89.25 280 ASN A CA 1
ATOM 2292 C C . ASN A 1 280 ? 31.062 -33.562 -26.406 1 89.25 280 ASN A C 1
ATOM 2294 O O . ASN A 1 280 ? 32.062 -34.219 -26.172 1 89.25 280 ASN A O 1
ATOM 2298 N N . LYS A 1 281 ? 30.844 -32.438 -25.953 1 89.94 281 LYS A N 1
ATOM 2299 C CA . LYS A 1 281 ? 31.812 -31.812 -25.047 1 89.94 281 LYS A CA 1
ATOM 2300 C C . LYS A 1 281 ? 31.906 -32.594 -23.734 1 89.94 281 LYS A C 1
ATOM 2302 O O . LYS A 1 281 ? 33 -32.844 -23.234 1 89.94 281 LYS A O 1
ATOM 2307 N N . LEU A 1 282 ? 30.75 -32.875 -23.281 1 92.38 282 LEU A N 1
ATOM 2308 C CA . LEU A 1 282 ? 30.734 -33.656 -22.047 1 92.38 282 LEU A CA 1
ATOM 2309 C C . LEU A 1 282 ? 31.406 -35 -22.234 1 92.38 282 LEU A C 1
ATOM 2311 O O . LEU A 1 282 ? 32.125 -35.469 -21.344 1 92.38 282 LEU A O 1
ATOM 2315 N N . LEU A 1 283 ? 31.219 -35.562 -23.391 1 91.31 283 LEU A N 1
ATOM 2316 C CA . LEU A 1 283 ? 31.828 -36.875 -23.688 1 91.31 283 LEU A CA 1
ATOM 2317 C C . LEU A 1 283 ? 33.344 -36.781 -23.688 1 91.31 283 LEU A C 1
ATOM 2319 O O . LEU A 1 283 ? 34.031 -37.719 -23.266 1 91.31 283 LEU A O 1
ATOM 2323 N N . LYS A 1 284 ? 33.812 -35.656 -24.109 1 87.81 284 LYS A N 1
ATOM 2324 C CA . LYS A 1 284 ? 35.25 -35.438 -24.141 1 87.81 284 LYS A CA 1
ATOM 2325 C C . LYS A 1 284 ? 35.812 -35.25 -22.734 1 87.81 284 LYS A C 1
ATOM 2327 O O . LYS A 1 284 ? 36.938 -35.719 -22.438 1 87.81 284 LYS A O 1
ATOM 2332 N N . ILE A 1 285 ? 35.062 -34.656 -21.938 1 89.56 285 ILE A N 1
ATOM 2333 C CA . ILE A 1 285 ? 35.5 -34.344 -20.594 1 89.56 285 ILE A CA 1
ATOM 2334 C C . ILE A 1 285 ? 35.344 -35.562 -19.688 1 89.56 285 ILE A C 1
ATOM 2336 O O . ILE A 1 285 ? 36.219 -35.875 -18.875 1 89.56 285 ILE A O 1
ATOM 2340 N N . ALA A 1 286 ? 34.219 -36.188 -19.859 1 89.94 286 ALA A N 1
ATOM 2341 C CA . ALA A 1 286 ? 33.844 -37.312 -19 1 89.94 286 ALA A CA 1
ATOM 2342 C C . ALA A 1 286 ? 33.156 -38.406 -19.812 1 89.94 286 ALA A C 1
ATOM 2344 O O . ALA A 1 286 ? 31.922 -38.531 -19.797 1 89.94 286 ALA A O 1
ATOM 2345 N N . PRO A 1 287 ? 33.906 -39.25 -20.344 1 89.44 287 PRO A N 1
ATOM 2346 C CA . PRO A 1 287 ? 33.344 -40.25 -21.266 1 89.44 287 PRO A CA 1
ATOM 2347 C C . PRO A 1 287 ? 32.562 -41.344 -20.547 1 89.44 287 PRO A C 1
ATOM 2349 O O . PRO A 1 287 ? 31.797 -42.062 -21.172 1 89.44 287 PRO A O 1
ATOM 2352 N N . ASN A 1 288 ? 32.812 -41.5 -19.234 1 92.31 288 ASN A N 1
ATOM 2353 C CA . ASN A 1 288 ? 32.125 -42.531 -18.484 1 92.31 288 ASN A CA 1
ATOM 2354 C C . ASN A 1 288 ? 31.297 -41.938 -17.359 1 92.31 288 ASN A C 1
ATOM 2356 O O . ASN A 1 288 ? 31.781 -41.75 -16.25 1 92.31 288 ASN A O 1
ATOM 2360 N N . ILE A 1 289 ? 30.047 -41.625 -17.625 1 95.19 289 ILE A N 1
ATOM 2361 C CA . ILE A 1 289 ? 29.094 -41.188 -16.609 1 95.19 289 ILE A CA 1
ATOM 2362 C C . ILE A 1 289 ? 28 -42.25 -16.438 1 95.19 289 ILE A C 1
ATOM 2364 O O . ILE A 1 289 ? 27.328 -42.594 -17.406 1 95.19 289 ILE A O 1
ATOM 2368 N N . GLN A 1 290 ? 27.828 -42.719 -15.25 1 95.5 290 GLN A N 1
ATOM 2369 C CA . GLN A 1 290 ? 26.859 -43.75 -14.945 1 95.5 290 GLN A CA 1
ATOM 2370 C C . GLN A 1 290 ? 25.484 -43.156 -14.625 1 95.5 290 GLN A C 1
ATOM 2372 O O . GLN A 1 290 ? 25 -43.281 -13.492 1 95.5 290 GLN A O 1
ATOM 2377 N N . PHE A 1 291 ? 24.844 -42.656 -15.672 1 96.75 291 PHE A N 1
ATOM 2378 C CA . PHE A 1 291 ? 23.609 -41.906 -15.547 1 96.75 291 PHE A CA 1
ATOM 2379 C C . PHE A 1 291 ? 22.562 -42.719 -14.781 1 96.75 291 PHE A C 1
ATOM 2381 O O . PHE A 1 291 ? 21.922 -42.188 -13.859 1 96.75 291 PHE A O 1
ATOM 2388 N N . GLU A 1 292 ? 22.344 -43.938 -15.133 1 95.88 292 GLU A N 1
ATOM 2389 C CA . GLU A 1 292 ? 21.297 -44.781 -14.531 1 95.88 292 GLU A CA 1
ATOM 2390 C C . GLU A 1 292 ? 21.5 -44.906 -13.023 1 95.88 292 GLU A C 1
ATOM 2392 O O . GLU A 1 292 ? 20.562 -44.688 -12.242 1 95.88 292 GLU A O 1
ATOM 2397 N N . SER A 1 293 ? 22.672 -45.312 -12.656 1 95.94 293 SER A N 1
ATOM 2398 C CA . SER A 1 293 ? 23 -45.438 -11.242 1 95.94 293 SER A CA 1
ATOM 2399 C C . SER A 1 293 ? 22.859 -44.125 -10.5 1 95.94 293 SER A C 1
ATOM 2401 O O . SER A 1 293 ? 22.391 -44.094 -9.359 1 95.94 293 SER A O 1
ATOM 2403 N N . ILE A 1 294 ? 23.281 -43.062 -11.125 1 97.56 294 ILE A N 1
ATOM 2404 C CA . ILE A 1 294 ? 23.25 -41.719 -10.523 1 97.56 294 ILE A CA 1
ATOM 2405 C C . ILE A 1 294 ? 21.797 -41.281 -10.312 1 97.56 294 ILE A C 1
ATOM 2407 O O . ILE A 1 294 ? 21.406 -40.906 -9.211 1 97.56 294 ILE A O 1
ATOM 2411 N N . LEU A 1 295 ? 20.938 -41.406 -11.281 1 98 295 LEU A N 1
ATOM 2412 C CA . LEU A 1 295 ? 19.562 -40.906 -11.258 1 98 295 LEU A CA 1
ATOM 2413 C C . LEU A 1 295 ? 18.688 -41.75 -10.32 1 98 295 LEU A C 1
ATOM 2415 O O . LEU A 1 295 ? 17.719 -41.25 -9.75 1 98 295 LEU A O 1
ATOM 2419 N N . GLN A 1 296 ? 19.016 -43 -10.102 1 97.5 296 GLN A N 1
ATOM 2420 C CA . GLN A 1 296 ? 18.281 -43.875 -9.195 1 97.5 296 GLN A CA 1
ATOM 2421 C C . GLN A 1 296 ? 18.359 -43.375 -7.758 1 97.5 296 GLN A C 1
ATOM 2423 O O . GLN A 1 296 ? 17.5 -43.688 -6.938 1 97.5 296 GLN A O 1
ATOM 2428 N N . ASN A 1 297 ? 19.422 -42.625 -7.512 1 97.44 297 ASN A N 1
ATOM 2429 C CA . ASN A 1 297 ? 19.594 -42.094 -6.164 1 97.44 297 ASN A CA 1
ATOM 2430 C C . ASN A 1 297 ? 18.562 -41 -5.855 1 97.44 297 ASN A C 1
ATOM 2432 O O . ASN A 1 297 ? 18.391 -40.625 -4.699 1 97.44 297 ASN A O 1
ATOM 2436 N N . LEU A 1 298 ? 17.828 -40.5 -6.812 1 97.06 298 LEU A N 1
ATOM 2437 C CA . LEU A 1 298 ? 16.797 -39.469 -6.625 1 97.06 298 LEU A CA 1
ATOM 2438 C C . LEU A 1 298 ? 15.477 -40.094 -6.195 1 97.06 298 LEU A C 1
ATOM 2440 O O . LEU A 1 298 ? 14.555 -39.375 -5.793 1 97.06 298 LEU A O 1
ATOM 2444 N N . LEU A 1 299 ? 15.336 -41.406 -6.242 1 96.25 299 LEU A N 1
ATOM 2445 C CA . LEU A 1 299 ? 14.078 -42.094 -5.992 1 96.25 299 LEU A CA 1
ATOM 2446 C C . LEU A 1 299 ? 13.812 -42.219 -4.496 1 96.25 299 LEU A C 1
ATOM 2448 O O . LEU A 1 299 ? 14.742 -42.438 -3.717 1 96.25 299 LEU A O 1
ATOM 2452 N N . HIS A 1 300 ? 12.57 -42.062 -4.188 1 92.88 300 HIS A N 1
ATOM 2453 C CA . HIS A 1 300 ? 12.156 -42.375 -2.824 1 92.88 300 HIS A CA 1
ATOM 2454 C C . HIS A 1 300 ? 12.484 -43.812 -2.469 1 92.88 300 HIS A C 1
ATOM 2456 O O . HIS A 1 300 ? 12.266 -44.719 -3.277 1 92.88 300 HIS A O 1
ATOM 2462 N N . PRO A 1 301 ? 13 -44.062 -1.272 1 90.56 301 PRO A N 1
ATOM 2463 C CA . PRO A 1 301 ? 13.477 -45.406 -0.924 1 90.56 301 PRO A CA 1
ATOM 2464 C C . PRO A 1 301 ? 12.352 -46.438 -0.872 1 90.56 301 PRO A C 1
ATOM 2466 O O . PRO A 1 301 ? 12.57 -47.625 -1.159 1 90.56 301 PRO A O 1
ATOM 2469 N N . LYS A 1 302 ? 11.172 -46 -0.625 1 90.06 302 LYS A N 1
ATOM 2470 C CA . LYS A 1 302 ? 10.07 -46.938 -0.471 1 90.06 302 LYS A CA 1
ATOM 2471 C C . LYS A 1 302 ? 9.156 -46.906 -1.696 1 90.06 302 LYS A C 1
ATOM 2473 O O . LYS A 1 302 ? 8.766 -47.969 -2.197 1 90.06 302 LYS A O 1
ATOM 2478 N N . THR A 1 303 ? 8.844 -45.75 -2.197 1 89.94 303 THR A N 1
ATOM 2479 C CA . THR A 1 303 ? 7.828 -45.625 -3.234 1 89.94 303 THR A CA 1
ATOM 2480 C C . THR A 1 303 ? 8.469 -45.438 -4.609 1 89.94 303 THR A C 1
ATOM 2482 O O . THR A 1 303 ? 7.805 -45.594 -5.637 1 89.94 303 THR A O 1
ATOM 2485 N N . GLY A 1 304 ? 9.742 -45.125 -4.645 1 93.56 304 GLY A N 1
ATOM 2486 C CA . GLY A 1 304 ? 10.414 -44.906 -5.906 1 93.56 304 GLY A CA 1
ATOM 2487 C C . GLY A 1 304 ? 10.367 -46.094 -6.848 1 93.56 304 GLY A C 1
ATOM 2488 O O . GLY A 1 304 ? 10.438 -47.25 -6.406 1 93.56 304 GLY A O 1
ATOM 2489 N N . ASN A 1 305 ? 10.195 -45.812 -8.156 1 96.62 305 ASN A N 1
ATOM 2490 C CA . ASN A 1 305 ? 10.102 -46.844 -9.172 1 96.62 305 ASN A CA 1
ATOM 2491 C C . ASN A 1 305 ? 10.875 -46.469 -10.438 1 96.62 305 ASN A C 1
ATOM 2493 O O . ASN A 1 305 ? 10.352 -45.781 -11.305 1 96.62 305 ASN A O 1
ATOM 2497 N N . TRP A 1 306 ? 11.992 -47.094 -10.562 1 96.88 306 TRP A N 1
ATOM 2498 C CA . TRP A 1 306 ? 12.859 -46.75 -11.688 1 96.88 306 TRP A CA 1
ATOM 2499 C C . TRP A 1 306 ? 12.273 -47.281 -13 1 96.88 306 TRP A C 1
ATOM 2501 O O . TRP A 1 306 ? 12.398 -46.625 -14.039 1 96.88 306 TRP A O 1
ATOM 2511 N N . THR A 1 307 ? 11.617 -48.406 -12.938 1 97 307 THR A N 1
ATOM 2512 C CA . THR A 1 307 ? 11.055 -49.031 -14.125 1 97 307 THR A CA 1
ATOM 2513 C C . THR A 1 307 ? 9.984 -48.125 -14.758 1 97 307 THR A C 1
ATOM 2515 O O . THR A 1 307 ? 9.836 -48.094 -15.977 1 97 307 THR A O 1
ATOM 2518 N N . ARG A 1 308 ? 9.344 -47.406 -13.922 1 96.5 308 ARG A N 1
ATOM 2519 C CA . ARG A 1 308 ? 8.305 -46.5 -14.406 1 96.5 308 ARG A CA 1
ATOM 2520 C C . ARG A 1 308 ? 8.898 -45.156 -14.797 1 96.5 308 ARG A C 1
ATOM 2522 O O . ARG A 1 308 ? 8.414 -44.5 -15.727 1 96.5 308 ARG A O 1
ATOM 2529 N N . LEU A 1 309 ? 9.961 -44.75 -14.125 1 97.25 309 LEU A N 1
ATOM 2530 C CA . LEU A 1 309 ? 10.531 -43.406 -14.344 1 97.25 309 LEU A CA 1
ATOM 2531 C C . LEU A 1 309 ? 11.391 -43.406 -15.602 1 97.25 309 LEU A C 1
ATOM 2533 O O . LEU A 1 309 ? 11.359 -42.438 -16.359 1 97.25 309 LEU A O 1
ATOM 2537 N N . LYS A 1 310 ? 12.188 -44.406 -15.852 1 97.06 310 LYS A N 1
ATOM 2538 C CA . LYS A 1 310 ? 13.188 -44.438 -16.922 1 97.06 310 LYS A CA 1
ATOM 2539 C C . LYS A 1 310 ? 12.547 -44.125 -18.266 1 97.06 310 LYS A C 1
ATOM 2541 O O . LYS A 1 310 ? 13.039 -43.281 -19.016 1 97.06 310 LYS A O 1
ATOM 2546 N N . PRO A 1 311 ? 11.359 -44.781 -18.562 1 95.94 311 PRO A N 1
ATOM 2547 C CA . PRO A 1 311 ? 10.766 -44.5 -19.875 1 95.94 311 PRO A CA 1
ATOM 2548 C C . PRO A 1 311 ? 10.258 -43.062 -20 1 95.94 311 PRO A C 1
ATOM 2550 O O . PRO A 1 311 ? 10.031 -42.562 -21.109 1 95.94 311 PRO A O 1
ATOM 2553 N N . LYS A 1 312 ? 10.039 -42.406 -18.859 1 95.69 312 LYS A N 1
ATOM 2554 C CA . LYS A 1 312 ? 9.57 -41 -18.875 1 95.69 312 LYS A CA 1
ATOM 2555 C C . LYS A 1 312 ? 10.703 -40.031 -19.203 1 95.69 312 LYS A C 1
ATOM 2557 O O . LYS A 1 312 ? 10.453 -38.875 -19.547 1 95.69 312 LYS A O 1
ATOM 2562 N N . ILE A 1 313 ? 11.938 -40.5 -19.047 1 97.12 313 ILE A N 1
ATOM 2563 C CA . ILE A 1 313 ? 13.102 -39.75 -19.5 1 97.12 313 ILE A CA 1
ATOM 2564 C C . ILE A 1 313 ? 13.352 -40 -20.969 1 97.12 313 ILE A C 1
ATOM 2566 O O . ILE A 1 313 ? 14.031 -40.969 -21.328 1 97.12 313 ILE A O 1
ATOM 2570 N N . LEU A 1 314 ? 12.961 -39.219 -21.797 1 94.75 314 LEU A N 1
ATOM 2571 C CA . LEU A 1 314 ? 12.742 -39.438 -23.219 1 94.75 314 LEU A CA 1
ATOM 2572 C C . LEU A 1 314 ? 14.047 -39.844 -23.906 1 94.75 314 LEU A C 1
ATOM 2574 O O . LEU A 1 314 ? 14.039 -40.625 -24.859 1 94.75 314 LEU A O 1
ATOM 2578 N N . ASN A 1 315 ? 15.148 -39.281 -23.5 1 95 315 ASN A N 1
ATOM 2579 C CA . ASN A 1 315 ? 16.406 -39.531 -24.203 1 95 315 ASN A CA 1
ATOM 2580 C C . ASN A 1 315 ? 17.328 -40.406 -23.359 1 95 315 ASN A C 1
ATOM 2582 O O . ASN A 1 315 ? 18.547 -40.406 -23.562 1 95 315 ASN A O 1
ATOM 2586 N N . SER A 1 316 ? 16.828 -41.125 -22.406 1 94.81 316 SER A N 1
ATOM 2587 C CA . SER A 1 316 ? 17.641 -41.906 -21.469 1 94.81 316 SER A CA 1
ATOM 2588 C C . SER A 1 316 ? 18.469 -42.938 -22.219 1 94.81 316 SER A C 1
ATOM 2590 O O . SER A 1 316 ? 19.672 -43.031 -22 1 94.81 316 SER A O 1
ATOM 2592 N N . GLU A 1 317 ? 17.891 -43.719 -23.125 1 93.69 317 GLU A N 1
ATOM 2593 C CA . GLU A 1 317 ? 18.594 -44.781 -23.812 1 93.69 317 GLU A CA 1
ATOM 2594 C C . GLU A 1 317 ? 19.766 -44.25 -24.641 1 93.69 317 GLU A C 1
ATOM 2596 O O . GLU A 1 317 ? 20.875 -44.781 -24.547 1 93.69 317 GLU A O 1
ATOM 2601 N N . ALA A 1 318 ? 19.484 -43.219 -25.359 1 94.31 318 ALA A N 1
ATOM 2602 C CA . ALA A 1 318 ? 20.516 -42.656 -26.219 1 94.31 318 ALA A CA 1
ATOM 2603 C C . ALA A 1 318 ? 21.672 -42.094 -25.391 1 94.31 318 ALA A C 1
ATOM 2605 O O . ALA A 1 318 ? 22.844 -42.312 -25.734 1 94.31 318 ALA A O 1
ATOM 2606 N N . VAL A 1 319 ? 21.359 -41.438 -24.328 1 94.88 319 VAL A N 1
ATOM 2607 C CA . VAL A 1 319 ? 22.391 -40.781 -23.516 1 94.88 319 VAL A CA 1
ATOM 2608 C C . VAL A 1 319 ? 23.172 -41.875 -22.75 1 94.88 319 VAL A C 1
ATOM 2610 O O . VAL A 1 319 ? 24.391 -41.812 -22.672 1 94.88 319 VAL A O 1
ATOM 2613 N N . PHE A 1 320 ? 22.438 -42.844 -22.172 1 94.69 320 PHE A N 1
ATOM 2614 C CA . PHE A 1 320 ? 23.094 -43.875 -21.406 1 94.69 320 PHE A CA 1
ATOM 2615 C C . PHE A 1 320 ? 24.078 -44.656 -22.297 1 94.69 320 PHE A C 1
ATOM 2617 O O . PHE A 1 320 ? 25.203 -44.938 -21.875 1 94.69 320 PHE A O 1
ATOM 2624 N N . GLU A 1 321 ? 23.688 -44.938 -23.453 1 93.56 321 GLU A N 1
ATOM 2625 C CA . GLU A 1 321 ? 24.531 -45.688 -24.391 1 93.56 321 GLU A CA 1
ATOM 2626 C C . GLU A 1 321 ? 25.75 -44.875 -24.797 1 93.56 321 GLU A C 1
ATOM 2628 O O . GLU A 1 321 ? 26.859 -45.406 -24.891 1 93.56 321 GLU A O 1
ATOM 2633 N N . LYS A 1 322 ? 25.562 -43.625 -24.984 1 92.75 322 LYS A N 1
ATOM 2634 C CA . LYS A 1 322 ? 26.625 -42.75 -25.438 1 92.75 322 LYS A CA 1
ATOM 2635 C C . LYS A 1 322 ? 27.766 -42.688 -24.406 1 92.75 322 LYS A C 1
ATOM 2637 O O . LYS A 1 322 ? 28.922 -42.531 -24.766 1 92.75 322 LYS A O 1
ATOM 2642 N N . PHE A 1 323 ? 27.469 -42.844 -23.172 1 93.75 323 PHE A N 1
ATOM 2643 C CA . PHE A 1 323 ? 28.453 -42.656 -22.109 1 93.75 323 PHE A CA 1
ATOM 2644 C C . PHE A 1 323 ? 28.797 -44 -21.453 1 93.75 323 PHE A C 1
ATOM 2646 O O . PHE A 1 323 ? 29.219 -44.031 -20.297 1 93.75 323 PHE A O 1
ATOM 2653 N N . SER A 1 324 ? 28.594 -45.062 -22.109 1 86.69 324 SER A N 1
ATOM 2654 C CA . SER A 1 324 ? 28.812 -46.406 -21.578 1 86.69 324 SER A CA 1
ATOM 2655 C C . SER A 1 324 ? 30.281 -46.812 -21.688 1 86.69 324 SER A C 1
ATOM 2657 O O . SER A 1 324 ? 30.625 -47.969 -21.391 1 86.69 324 SER A O 1
ATOM 2659 N N . GLY A 1 325 ? 31.078 -45.969 -22 1 79.94 325 GLY A N 1
ATOM 2660 C CA . GLY A 1 325 ? 32.5 -46.281 -22.141 1 79.94 325 GLY A CA 1
ATOM 2661 C C . GLY A 1 325 ? 33.188 -46.531 -20.812 1 79.94 325 GLY A C 1
ATOM 2662 O O . GLY A 1 325 ? 32.594 -46.375 -19.766 1 79.94 325 GLY A O 1
ATOM 2663 N N . ASN A 1 326 ? 34.406 -47.062 -20.797 1 79.88 326 ASN A N 1
ATOM 2664 C CA . ASN A 1 326 ? 35.156 -47.406 -19.594 1 79.88 326 ASN A CA 1
ATOM 2665 C C . ASN A 1 326 ? 36.344 -46.469 -19.359 1 79.88 326 ASN A C 1
ATOM 2667 O O . ASN A 1 326 ? 37.125 -46.625 -18.406 1 79.88 326 ASN A O 1
ATOM 2671 N N . ALA A 1 327 ? 36.406 -45.406 -20.172 1 78.81 327 ALA A N 1
ATOM 2672 C CA . ALA A 1 327 ? 37.562 -44.5 -20.016 1 78.81 327 ALA A CA 1
ATOM 2673 C C . ALA A 1 327 ? 37.406 -43.656 -18.766 1 78.81 327 ALA A C 1
ATOM 2675 O O . ALA A 1 327 ? 36.312 -43.188 -18.453 1 78.81 327 ALA A O 1
ATOM 2676 N N . THR A 1 328 ? 38.5 -43.594 -17.906 1 79.75 328 THR A N 1
ATOM 2677 C CA . THR A 1 328 ? 38.531 -42.781 -16.688 1 79.75 328 THR A CA 1
ATOM 2678 C C . THR A 1 328 ? 39.219 -41.438 -16.953 1 79.75 328 THR A C 1
ATOM 2680 O O . THR A 1 328 ? 40.031 -41.312 -17.891 1 79.75 328 THR A O 1
ATOM 2683 N N . ILE A 1 329 ? 38.844 -40.469 -16.172 1 86 329 ILE A N 1
ATOM 2684 C CA . ILE A 1 329 ? 39.5 -39.188 -16.25 1 86 329 ILE A CA 1
ATOM 2685 C C . ILE A 1 329 ? 40.906 -39.281 -15.695 1 86 329 ILE A C 1
ATOM 2687 O O . ILE A 1 329 ? 41.094 -39.562 -14.508 1 86 329 ILE A O 1
ATOM 2691 N N . THR A 1 330 ? 41.938 -39.094 -16.5 1 82.12 330 THR A N 1
ATOM 2692 C CA . THR A 1 330 ? 43.312 -39.281 -16.094 1 82.12 330 THR A CA 1
ATOM 2693 C C . THR A 1 330 ? 44.031 -37.938 -15.984 1 82.12 330 THR A C 1
ATOM 2695 O O . THR A 1 330 ? 45.094 -37.844 -15.352 1 82.12 330 THR A O 1
ATOM 2698 N N . ASN A 1 331 ? 43.5 -36.938 -16.516 1 89.19 331 ASN A N 1
ATOM 2699 C CA . ASN A 1 331 ? 44.125 -35.625 -16.453 1 89.19 331 ASN A CA 1
ATOM 2700 C C . ASN A 1 331 ? 44 -35 -15.062 1 89.19 331 ASN A C 1
ATOM 2702 O O . ASN A 1 331 ? 42.875 -34.75 -14.602 1 89.19 331 ASN A O 1
ATOM 2706 N N . GLU A 1 332 ? 45.094 -34.75 -14.438 1 91.81 332 GLU A N 1
ATOM 2707 C CA . GLU A 1 332 ? 45.094 -34.281 -13.055 1 91.81 332 GLU A CA 1
ATOM 2708 C C . GLU A 1 332 ? 44.5 -32.875 -12.938 1 91.81 332 GLU A C 1
ATOM 2710 O O . GLU A 1 332 ? 43.75 -32.594 -11.977 1 91.81 332 GLU A O 1
ATOM 2715 N N . THR A 1 333 ? 44.812 -32.062 -13.867 1 93.44 333 THR A N 1
ATOM 2716 C CA . THR A 1 333 ? 44.281 -30.703 -13.859 1 93.44 333 THR A CA 1
ATOM 2717 C C . THR A 1 333 ? 42.75 -30.734 -14.008 1 93.44 333 THR A C 1
ATOM 2719 O O . THR A 1 333 ? 42.031 -30 -13.32 1 93.44 333 THR A O 1
ATOM 2722 N N . LEU A 1 334 ? 42.312 -31.547 -14.891 1 94.12 334 LEU A N 1
ATOM 2723 C CA . LEU A 1 334 ? 40.875 -31.688 -15.109 1 94.12 334 LEU A CA 1
ATOM 2724 C C . LEU A 1 334 ? 40.188 -32.25 -13.883 1 94.12 334 LEU A C 1
ATOM 2726 O O . LEU A 1 334 ? 39.125 -31.812 -13.5 1 94.12 334 LEU A O 1
ATOM 2730 N N . SER A 1 335 ? 40.844 -33.25 -13.25 1 95.25 335 SER A N 1
ATOM 2731 C CA . SER A 1 335 ? 40.312 -33.844 -12.047 1 95.25 335 SER A CA 1
ATOM 2732 C C . SER A 1 335 ? 40.156 -32.812 -10.93 1 95.25 335 SER A C 1
ATOM 2734 O O . SER A 1 335 ? 39.125 -32.781 -10.234 1 95.25 335 SER A O 1
ATOM 2736 N N . ARG A 1 336 ? 41.156 -32.031 -10.789 1 95.75 336 ARG A N 1
ATOM 2737 C CA . ARG A 1 336 ? 41.094 -30.953 -9.789 1 95.75 336 ARG A CA 1
ATOM 2738 C C . ARG A 1 336 ? 39.969 -29.984 -10.07 1 95.75 336 ARG A C 1
ATOM 2740 O O . ARG A 1 336 ? 39.188 -29.641 -9.172 1 95.75 336 ARG A O 1
ATOM 2747 N N . THR A 1 337 ? 39.875 -29.562 -11.312 1 96 337 THR A N 1
ATOM 2748 C CA . THR A 1 337 ? 38.844 -28.594 -11.727 1 96 337 THR A CA 1
ATOM 2749 C C . THR A 1 337 ? 37.438 -29.172 -11.555 1 96 337 THR A C 1
ATOM 2751 O O . THR A 1 337 ? 36.562 -28.5 -11.047 1 96 337 THR A O 1
ATOM 2754 N N . LEU A 1 338 ? 37.219 -30.422 -11.93 1 96.06 338 LEU A N 1
ATOM 2755 C CA . LEU A 1 338 ? 35.906 -31.062 -11.852 1 96.06 338 LEU A CA 1
ATOM 2756 C C . LEU A 1 338 ? 35.5 -31.281 -10.398 1 96.06 338 LEU A C 1
ATOM 2758 O O . LEU A 1 338 ? 34.344 -31.141 -10.047 1 96.06 338 LEU A O 1
ATOM 2762 N N . ALA A 1 339 ? 36.469 -31.688 -9.562 1 96.94 339 ALA A N 1
ATOM 2763 C CA . ALA A 1 339 ? 36.188 -31.859 -8.141 1 96.94 339 ALA A CA 1
ATOM 2764 C C . ALA A 1 339 ? 35.719 -30.547 -7.516 1 96.94 339 ALA A C 1
ATOM 2766 O O . ALA A 1 339 ? 34.688 -30.531 -6.812 1 96.94 339 ALA A O 1
ATOM 2767 N N . ASN A 1 340 ? 36.406 -29.484 -7.816 1 97.06 340 ASN A N 1
ATOM 2768 C CA . ASN A 1 340 ? 36 -28.172 -7.34 1 97.06 340 ASN A CA 1
ATOM 2769 C C . ASN A 1 340 ? 34.688 -27.734 -7.953 1 97.06 340 ASN A C 1
ATOM 2771 O O . ASN A 1 340 ? 33.812 -27.172 -7.266 1 97.06 340 ASN A O 1
ATOM 2775 N N . PHE A 1 341 ? 34.531 -28.047 -9.211 1 95.38 341 PHE A N 1
ATOM 2776 C CA . PHE A 1 341 ? 33.312 -27.672 -9.945 1 95.38 341 PHE A CA 1
ATOM 2777 C C . PHE A 1 341 ? 32.062 -28.281 -9.305 1 95.38 341 PHE A C 1
ATOM 2779 O O . PHE A 1 341 ? 31.094 -27.578 -9.078 1 95.38 341 PHE A O 1
ATOM 2786 N N . LEU A 1 342 ? 32.094 -29.484 -9 1 96.31 342 LEU A N 1
ATOM 2787 C CA . LEU A 1 342 ? 30.938 -30.188 -8.469 1 96.31 342 LEU A CA 1
ATOM 2788 C C . LEU A 1 342 ? 30.609 -29.703 -7.062 1 96.31 342 LEU A C 1
ATOM 2790 O O . LEU A 1 342 ? 29.438 -29.562 -6.707 1 96.31 342 LEU A O 1
ATOM 2794 N N . VAL A 1 343 ? 31.594 -29.469 -6.312 1 97 343 VAL A N 1
ATOM 2795 C CA . VAL A 1 343 ? 31.359 -28.969 -4.961 1 97 343 VAL A CA 1
ATOM 2796 C C . VAL A 1 343 ? 30.797 -27.547 -5.023 1 97 343 VAL A C 1
ATOM 2798 O O . VAL A 1 343 ? 29.875 -27.219 -4.273 1 97 343 VAL A O 1
ATOM 2801 N N . LEU A 1 344 ? 31.359 -26.734 -5.84 1 95.56 344 LEU A N 1
ATOM 2802 C CA . LEU A 1 344 ? 30.844 -25.375 -5.996 1 95.56 344 LEU A CA 1
ATOM 2803 C C . LEU A 1 344 ? 29.422 -25.406 -6.547 1 95.56 344 LEU A C 1
ATOM 2805 O O . LEU A 1 344 ? 28.594 -24.562 -6.191 1 95.56 344 LEU A O 1
ATOM 2809 N N . ARG A 1 345 ? 29.109 -26.328 -7.41 1 93.94 345 ARG A N 1
ATOM 2810 C CA . ARG A 1 345 ? 27.75 -26.5 -7.906 1 93.94 345 ARG A CA 1
ATOM 2811 C C . ARG A 1 345 ? 26.797 -26.859 -6.77 1 93.94 345 ARG A C 1
ATOM 2813 O O . ARG A 1 345 ? 25.672 -26.328 -6.711 1 93.94 345 ARG A O 1
ATOM 2820 N N . PHE A 1 346 ? 27.203 -27.703 -5.922 1 96.31 346 PHE A N 1
ATOM 2821 C CA . PHE A 1 346 ? 26.438 -28.031 -4.73 1 96.31 346 PHE A CA 1
ATOM 2822 C C . PHE A 1 346 ? 26.125 -26.781 -3.918 1 96.31 346 PHE A C 1
ATOM 2824 O O . PHE A 1 346 ? 24.984 -26.578 -3.498 1 96.31 346 PHE A O 1
ATOM 2831 N N . ILE A 1 347 ? 27.109 -26 -3.713 1 95.56 347 ILE A N 1
ATOM 2832 C CA . ILE A 1 347 ? 26.953 -24.781 -2.938 1 95.56 347 ILE A CA 1
ATOM 2833 C C . ILE A 1 347 ? 25.969 -23.828 -3.646 1 95.56 347 ILE A C 1
ATOM 2835 O O . ILE A 1 347 ? 25.078 -23.266 -3.018 1 95.56 347 ILE A O 1
ATOM 2839 N N . GLU A 1 348 ? 26.109 -23.703 -4.891 1 93.5 348 GLU A N 1
ATOM 2840 C CA . GLU A 1 348 ? 25.234 -22.812 -5.668 1 93.5 348 GLU A CA 1
ATOM 2841 C C . GLU A 1 348 ? 23.797 -23.297 -5.66 1 93.5 348 GLU A C 1
ATOM 2843 O O . GLU A 1 348 ? 22.859 -22.5 -5.543 1 93.5 348 GLU A O 1
ATOM 2848 N N . ASN A 1 349 ? 23.656 -24.609 -5.812 1 93.19 349 ASN A N 1
ATOM 2849 C CA . ASN A 1 349 ? 22.328 -25.203 -5.742 1 93.19 349 ASN A CA 1
ATOM 2850 C C . ASN A 1 349 ? 21.688 -24.984 -4.371 1 93.19 349 ASN A C 1
ATOM 2852 O O . ASN A 1 349 ? 20.469 -25 -4.242 1 93.19 349 ASN A O 1
ATOM 2856 N N . SER A 1 350 ? 22.531 -24.797 -3.396 1 94.31 350 SER A N 1
ATOM 2857 C CA . SER A 1 350 ? 22.062 -24.672 -2.021 1 94.31 350 SER A CA 1
ATOM 2858 C C . SER A 1 350 ? 22.047 -23.219 -1.564 1 94.31 350 SER A C 1
ATOM 2860 O O . SER A 1 350 ? 21.891 -22.938 -0.374 1 94.31 350 SER A O 1
ATOM 2862 N N . TYR A 1 351 ? 22.188 -22.344 -2.389 1 91.44 351 TYR A N 1
ATOM 2863 C CA . TYR A 1 351 ? 22.422 -20.938 -2.086 1 91.44 351 TYR A CA 1
ATOM 2864 C C . TYR A 1 351 ? 21.312 -20.375 -1.208 1 91.44 351 TYR A C 1
ATOM 2866 O O . TYR A 1 351 ? 21.578 -19.672 -0.237 1 91.44 351 TYR A O 1
ATOM 2874 N N . SER A 1 352 ? 20.094 -20.641 -1.471 1 90.06 352 SER A N 1
ATOM 2875 C CA . SER A 1 352 ? 18.938 -20.094 -0.759 1 90.06 352 SER A CA 1
ATOM 2876 C C . SER A 1 352 ? 18.906 -20.578 0.687 1 90.06 352 SER A C 1
ATOM 2878 O O . SER A 1 352 ? 18.25 -19.969 1.532 1 90.06 352 SER A O 1
ATOM 2880 N N . SER A 1 353 ? 19.672 -21.641 0.933 1 94.44 353 SER A N 1
ATOM 2881 C CA . SER A 1 353 ? 19.656 -22.234 2.266 1 94.44 353 SER A CA 1
ATOM 2882 C C . SER A 1 353 ? 20.875 -21.797 3.074 1 94.44 353 SER A C 1
ATOM 2884 O O . SER A 1 353 ? 21 -22.125 4.258 1 94.44 353 SER A O 1
ATOM 2886 N N . ILE A 1 354 ? 21.75 -21.125 2.475 1 93.94 354 ILE A N 1
ATOM 2887 C CA . ILE A 1 354 ? 23 -20.766 3.131 1 93.94 354 ILE A CA 1
ATOM 2888 C C . ILE A 1 354 ? 22.953 -19.297 3.572 1 93.94 354 ILE A C 1
ATOM 2890 O O . ILE A 1 354 ? 22.75 -18.406 2.748 1 93.94 354 ILE A O 1
ATOM 2894 N N . THR A 1 355 ? 23.094 -19.047 4.895 1 92.75 355 THR A N 1
ATOM 2895 C CA . THR A 1 355 ? 23.219 -17.703 5.445 1 92.75 355 THR A CA 1
ATOM 2896 C C . THR A 1 355 ? 24.688 -17.391 5.762 1 92.75 355 THR A C 1
ATOM 2898 O O . THR A 1 355 ? 25.141 -17.578 6.891 1 92.75 355 THR A O 1
ATOM 2901 N N . TYR A 1 356 ? 25.359 -16.875 4.777 1 90.5 356 TYR A N 1
ATOM 2902 C CA . TYR A 1 356 ? 26.797 -16.688 4.945 1 90.5 356 TYR A CA 1
ATOM 2903 C C . TYR A 1 356 ? 27.094 -15.336 5.586 1 90.5 356 TYR A C 1
ATOM 2905 O O . TYR A 1 356 ? 28.219 -15.078 6.02 1 90.5 356 TYR A O 1
ATOM 2913 N N . THR A 1 357 ? 26.062 -14.414 5.652 1 91.12 357 THR A N 1
ATOM 2914 C CA . THR A 1 357 ? 26.141 -13.156 6.395 1 91.12 357 THR A CA 1
ATOM 2915 C C . THR A 1 357 ? 24.812 -12.836 7.059 1 91.12 357 THR A C 1
ATOM 2917 O O . THR A 1 357 ? 23.766 -13.336 6.633 1 91.12 357 THR A O 1
ATOM 2920 N N . PRO A 1 358 ? 24.844 -12 8.125 1 88.56 358 PRO A N 1
ATOM 2921 C CA . PRO A 1 358 ? 23.594 -11.602 8.766 1 88.56 358 PRO A CA 1
ATOM 2922 C C . PRO A 1 358 ? 22.641 -10.875 7.809 1 88.56 358 PRO A C 1
ATOM 2924 O O . PRO A 1 358 ? 21.422 -11.016 7.918 1 88.56 358 PRO A O 1
ATOM 2927 N N . THR A 1 359 ? 23.203 -10.188 6.871 1 88.5 359 THR A N 1
ATOM 2928 C CA . THR A 1 359 ? 22.422 -9.414 5.922 1 88.5 359 THR A CA 1
ATOM 2929 C C . THR A 1 359 ? 21.562 -10.336 5.059 1 88.5 359 THR A C 1
ATOM 2931 O O . THR A 1 359 ? 20.438 -9.992 4.699 1 88.5 359 THR A O 1
ATOM 2934 N N . VAL A 1 360 ? 22.031 -11.484 4.801 1 89.44 360 VAL A N 1
ATOM 2935 C CA . VAL A 1 360 ? 21.297 -12.461 4.012 1 89.44 360 VAL A CA 1
ATOM 2936 C C . VAL A 1 360 ? 20.062 -12.922 4.785 1 89.44 360 VAL A C 1
ATOM 2938 O O . VAL A 1 360 ? 18.984 -13.062 4.211 1 89.44 360 VAL A O 1
ATOM 2941 N N . ALA A 1 361 ? 20.203 -13.102 6 1 89.75 361 ALA A N 1
ATOM 2942 C CA . ALA A 1 361 ? 19.094 -13.531 6.84 1 89.75 361 ALA A CA 1
ATOM 2943 C C . ALA A 1 361 ? 18.047 -12.43 6.957 1 89.75 361 ALA A C 1
ATOM 2945 O O . ALA A 1 361 ? 16.844 -12.703 6.855 1 89.75 361 ALA A O 1
ATOM 2946 N N . LEU A 1 362 ? 18.5 -11.242 7.152 1 87.75 362 LEU A N 1
ATOM 2947 C CA . LEU A 1 362 ? 17.609 -10.109 7.359 1 87.75 362 LEU A CA 1
ATOM 2948 C C . LEU A 1 362 ? 16.766 -9.852 6.117 1 87.75 362 LEU A C 1
ATOM 2950 O O . LEU A 1 362 ? 15.625 -9.406 6.219 1 87.75 362 LEU A O 1
ATOM 2954 N N . ASN A 1 363 ? 17.328 -10.141 5.016 1 86.06 363 ASN A N 1
ATOM 2955 C CA . ASN A 1 363 ? 16.656 -9.836 3.758 1 86.06 363 ASN A CA 1
ATOM 2956 C C . ASN A 1 363 ? 15.766 -10.992 3.295 1 86.06 363 ASN A C 1
ATOM 2958 O O . ASN A 1 363 ? 15.086 -10.883 2.27 1 86.06 363 ASN A O 1
ATOM 2962 N N . ARG A 1 364 ? 15.711 -12.031 4.035 1 89.75 364 ARG A N 1
ATOM 2963 C CA . ARG A 1 364 ? 14.945 -13.203 3.637 1 89.75 364 ARG A CA 1
ATOM 2964 C C . ARG A 1 364 ? 13.5 -13.094 4.109 1 89.75 364 ARG A C 1
ATOM 2966 O O . ARG A 1 364 ? 13.242 -12.836 5.285 1 89.75 364 ARG A O 1
ATOM 2973 N N . ALA A 1 365 ? 12.547 -13.281 3.15 1 90.25 365 ALA A N 1
ATOM 2974 C CA . ALA A 1 365 ? 11.133 -13.398 3.514 1 90.25 365 ALA A CA 1
ATOM 2975 C C . ALA A 1 365 ? 10.789 -14.828 3.912 1 90.25 365 ALA A C 1
ATOM 2977 O O . ALA A 1 365 ? 10.531 -15.68 3.051 1 90.25 365 ALA A O 1
ATOM 2978 N N . CYS A 1 366 ? 10.703 -15.078 5.188 1 93.5 366 CYS A N 1
ATOM 2979 C CA . CYS A 1 366 ? 10.609 -16.438 5.691 1 93.5 366 CYS A CA 1
ATOM 2980 C C . CYS A 1 366 ? 9.266 -17.062 5.332 1 93.5 366 CYS A C 1
ATOM 2982 O O . CYS A 1 366 ? 9.172 -18.281 5.117 1 93.5 366 CYS A O 1
ATOM 2984 N N . ASP A 1 367 ? 8.211 -16.297 5.27 1 91.44 367 ASP A N 1
ATOM 2985 C CA . ASP A 1 367 ? 6.914 -16.812 4.852 1 91.44 367 ASP A CA 1
ATOM 2986 C C . ASP A 1 367 ? 6.949 -17.266 3.393 1 91.44 367 ASP A C 1
ATOM 2988 O O . ASP A 1 367 ? 6.457 -18.344 3.062 1 91.44 367 ASP A O 1
ATOM 2992 N N . ASN A 1 368 ? 7.582 -16.5 2.553 1 90.56 368 ASN A N 1
ATOM 2993 C CA . ASN A 1 368 ? 7.719 -16.875 1.149 1 90.56 368 ASN A CA 1
ATOM 2994 C C . ASN A 1 368 ? 8.547 -18.141 0.984 1 90.56 368 ASN A C 1
ATOM 2996 O O . ASN A 1 368 ? 8.281 -18.953 0.093 1 90.56 368 ASN A O 1
ATOM 3000 N N . LEU A 1 369 ? 9.484 -18.25 1.785 1 93.25 369 LEU A N 1
ATOM 3001 C CA . LEU A 1 369 ? 10.328 -19.438 1.756 1 93.25 369 LEU A CA 1
ATOM 3002 C C . LEU A 1 369 ? 9.508 -20.688 2.012 1 93.25 369 LEU A C 1
ATOM 3004 O O . LEU A 1 369 ? 9.68 -21.703 1.324 1 93.25 369 LEU A O 1
ATOM 3008 N N . VAL A 1 370 ? 8.648 -20.625 2.955 1 93.19 370 VAL A N 1
ATOM 3009 C CA . VAL A 1 370 ? 7.805 -21.766 3.293 1 93.19 370 VAL A CA 1
ATOM 3010 C C . VAL A 1 370 ? 6.848 -22.062 2.143 1 93.19 370 VAL A C 1
ATOM 3012 O O . VAL A 1 370 ? 6.707 -23.203 1.72 1 93.19 370 VAL A O 1
ATOM 3015 N N . ILE A 1 371 ? 6.238 -21.062 1.606 1 91 371 ILE A N 1
ATOM 3016 C CA . ILE A 1 371 ? 5.246 -21.203 0.545 1 91 371 ILE A CA 1
ATOM 3017 C C . ILE A 1 371 ? 5.887 -21.859 -0.677 1 91 371 ILE A C 1
ATOM 3019 O O . ILE A 1 371 ? 5.305 -22.766 -1.279 1 91 371 ILE A O 1
ATOM 3023 N N . HIS A 1 372 ? 7.09 -21.531 -0.979 1 90 372 HIS A N 1
ATOM 3024 C CA . HIS A 1 372 ? 7.758 -22 -2.188 1 90 372 HIS A CA 1
ATOM 3025 C C . HIS A 1 372 ? 8.328 -23.406 -1.99 1 90 372 HIS A C 1
ATOM 3027 O O . HIS A 1 372 ? 8.383 -24.203 -2.934 1 90 372 HIS A O 1
ATOM 3033 N N . ASN A 1 373 ? 8.711 -23.688 -0.785 1 92.44 373 ASN A N 1
ATOM 3034 C CA . ASN A 1 373 ? 9.406 -24.938 -0.572 1 92.44 373 ASN A CA 1
ATOM 3035 C C . ASN A 1 373 ? 8.445 -26.047 -0.133 1 92.44 373 ASN A C 1
ATOM 3037 O O . ASN A 1 373 ? 8.75 -27.234 -0.287 1 92.44 373 ASN A O 1
ATOM 3041 N N . LEU A 1 374 ? 7.348 -25.656 0.424 1 91.44 374 LEU A N 1
ATOM 3042 C CA . LEU A 1 374 ? 6.348 -26.625 0.878 1 91.44 374 LEU A CA 1
ATOM 3043 C C . LEU A 1 374 ? 4.957 -26.234 0.385 1 91.44 374 LEU A C 1
ATOM 3045 O O . LEU A 1 374 ? 4.031 -26.094 1.184 1 91.44 374 LEU A O 1
ATOM 3049 N N . PRO A 1 375 ? 4.789 -26.219 -0.889 1 89.5 375 PRO A N 1
ATOM 3050 C CA . PRO A 1 375 ? 3.521 -25.719 -1.434 1 89.5 375 PRO A CA 1
ATOM 3051 C C . PRO A 1 375 ? 2.334 -26.594 -1.044 1 89.5 375 PRO A C 1
ATOM 3053 O O . PRO A 1 375 ? 1.259 -26.078 -0.728 1 89.5 375 PRO A O 1
ATOM 3056 N N . ARG A 1 376 ? 2.469 -27.906 -0.997 1 87.5 376 ARG A N 1
ATOM 3057 C CA . ARG A 1 376 ? 1.362 -28.797 -0.669 1 87.5 376 ARG A CA 1
ATOM 3058 C C . ARG A 1 376 ? 0.966 -28.672 0.797 1 87.5 376 ARG A C 1
ATOM 3060 O O . ARG A 1 376 ? -0.221 -28.672 1.128 1 87.5 376 ARG A O 1
ATOM 3067 N N . ALA A 1 377 ? 1.971 -28.609 1.594 1 88.56 377 ALA A N 1
ATOM 3068 C CA . ALA A 1 377 ? 1.694 -28.422 3.016 1 88.56 377 ALA A CA 1
ATOM 3069 C C . ALA A 1 377 ? 0.995 -27.094 3.271 1 88.56 377 ALA A C 1
ATOM 3071 O O . ALA A 1 377 ? 0.074 -27.016 4.09 1 88.56 377 ALA A O 1
ATOM 3072 N N . THR A 1 378 ? 1.469 -26.094 2.594 1 89.75 378 THR A N 1
ATOM 3073 C CA . THR A 1 378 ? 0.891 -24.75 2.742 1 89.75 378 THR A CA 1
ATOM 3074 C C . THR A 1 378 ? -0.564 -24.75 2.279 1 89.75 378 THR A C 1
ATOM 3076 O O . THR A 1 378 ? -1.43 -24.188 2.951 1 89.75 378 THR A O 1
ATOM 3079 N N . LEU A 1 379 ? -0.813 -25.359 1.162 1 88.44 379 LEU A N 1
ATOM 3080 C CA . LEU A 1 379 ? -2.178 -25.438 0.653 1 88.44 379 LEU A CA 1
ATOM 3081 C C . LEU A 1 379 ? -3.082 -26.172 1.636 1 88.44 379 LEU A C 1
ATOM 3083 O O . LEU A 1 379 ? -4.203 -25.734 1.903 1 88.44 379 LEU A O 1
ATOM 3087 N N . ARG A 1 380 ? -2.613 -27.25 2.135 1 87.19 380 ARG A N 1
ATOM 3088 C CA . ARG A 1 380 ? -3.408 -28.031 3.082 1 87.19 380 ARG A CA 1
ATOM 3089 C C . ARG A 1 380 ? -3.736 -27.219 4.324 1 87.19 380 ARG A C 1
ATOM 3091 O O . ARG A 1 380 ? -4.875 -27.219 4.801 1 87.19 380 ARG A O 1
ATOM 3098 N N . ALA A 1 381 ? -2.744 -26.547 4.84 1 87.31 381 ALA A N 1
ATOM 3099 C CA . ALA A 1 381 ? -2.963 -25.719 6.016 1 87.31 381 ALA A CA 1
ATOM 3100 C C . ALA A 1 381 ? -3.982 -24.625 5.723 1 87.31 381 ALA A C 1
ATOM 3102 O O . ALA A 1 381 ? -4.863 -24.344 6.547 1 87.31 381 ALA A O 1
ATOM 3103 N N . PHE A 1 382 ? -3.898 -24.047 4.629 1 87.75 382 PHE A N 1
ATOM 3104 C CA . PHE A 1 382 ? -4.824 -22.984 4.246 1 87.75 382 PHE A CA 1
ATOM 3105 C C . PHE A 1 382 ? -6.246 -23.531 4.141 1 87.75 382 PHE A C 1
ATOM 3107 O O . PHE A 1 382 ? -7.191 -22.891 4.602 1 87.75 382 PHE A O 1
ATOM 3114 N N . VAL A 1 383 ? -6.379 -24.641 3.502 1 86.19 383 VAL A N 1
ATOM 3115 C CA . VAL A 1 383 ? -7.684 -25.266 3.324 1 86.19 383 VAL A CA 1
ATOM 3116 C C . VAL A 1 383 ? -8.281 -25.594 4.688 1 86.19 383 VAL A C 1
ATOM 3118 O O . VAL A 1 383 ? -9.477 -25.406 4.91 1 86.19 383 VAL A O 1
ATOM 3121 N N . GLN A 1 384 ? -7.473 -26 5.547 1 83.75 384 GLN A N 1
ATOM 3122 C CA . GLN A 1 384 ? -7.945 -26.438 6.863 1 83.75 384 GLN A CA 1
ATOM 3123 C C . GLN A 1 384 ? -8.352 -25.234 7.715 1 83.75 384 GLN A C 1
ATOM 3125 O O . GLN A 1 384 ? -9.32 -25.297 8.469 1 83.75 384 GLN A O 1
ATOM 3130 N N . HIS A 1 385 ? -7.668 -24.125 7.516 1 84.19 385 HIS A N 1
ATOM 3131 C CA . HIS A 1 385 ? -7.848 -23.016 8.453 1 84.19 385 HIS A CA 1
ATOM 3132 C C . HIS A 1 385 ? -8.75 -21.938 7.871 1 84.19 385 HIS A C 1
ATOM 3134 O O . HIS A 1 385 ? -9.406 -21.203 8.609 1 84.19 385 HIS A O 1
ATOM 3140 N N . HIS A 1 386 ? -8.812 -21.766 6.562 1 82.88 386 HIS A N 1
ATOM 3141 C CA . HIS A 1 386 ? -9.414 -20.531 6.059 1 82.88 386 HIS A CA 1
ATOM 3142 C C . HIS A 1 386 ? -10.352 -20.828 4.891 1 82.88 386 HIS A C 1
ATOM 3144 O O . HIS A 1 386 ? -11.172 -19.969 4.523 1 82.88 386 HIS A O 1
ATOM 3150 N N . PHE A 1 387 ? -10.328 -21.953 4.301 1 84.25 387 PHE A N 1
ATOM 3151 C CA . PHE A 1 387 ? -11.062 -22.188 3.062 1 84.25 387 PHE A CA 1
ATOM 3152 C C . PHE A 1 387 ? -12.445 -22.766 3.352 1 84.25 387 PHE A C 1
ATOM 3154 O O . PHE A 1 387 ? -12.586 -23.641 4.203 1 84.25 387 PHE A O 1
ATOM 3161 N N . ASP A 1 388 ? -13.414 -22.156 2.689 1 78.81 388 ASP A N 1
ATOM 3162 C CA . ASP A 1 388 ? -14.781 -22.656 2.75 1 78.81 388 ASP A CA 1
ATOM 3163 C C . ASP A 1 388 ? -15 -23.797 1.75 1 78.81 388 ASP A C 1
ATOM 3165 O O . ASP A 1 388 ? -15.094 -23.562 0.545 1 78.81 388 ASP A O 1
ATOM 3169 N N . ARG A 1 389 ? -15.305 -24.875 2.168 1 82 389 ARG A N 1
ATOM 3170 C CA . ARG A 1 389 ? -15.422 -26.062 1.333 1 82 389 ARG A CA 1
ATOM 3171 C C . ARG A 1 389 ? -16.703 -26.031 0.503 1 82 389 ARG A C 1
ATOM 3173 O O . ARG A 1 389 ? -16.797 -26.703 -0.53 1 82 389 ARG A O 1
ATOM 3180 N N . GLU A 1 390 ? -17.625 -25.203 0.904 1 89 390 GLU A N 1
ATOM 3181 C CA . GLU A 1 390 ? -18.844 -25.062 0.124 1 89 390 GLU A CA 1
ATOM 3182 C C . GLU A 1 390 ? -18.562 -24.422 -1.235 1 89 390 GLU A C 1
ATOM 3184 O O . GLU A 1 390 ? -19.203 -24.781 -2.234 1 89 390 GLU A O 1
ATOM 3189 N N . ASN A 1 391 ? -17.641 -23.562 -1.297 1 92.94 391 ASN A N 1
ATOM 3190 C CA . ASN A 1 391 ? -17.266 -22.906 -2.551 1 92.94 391 ASN A CA 1
ATOM 3191 C C . ASN A 1 391 ? -16.719 -23.906 -3.561 1 92.94 391 ASN A C 1
ATOM 3193 O O . ASN A 1 391 ? -16.953 -23.781 -4.762 1 92.94 391 ASN A O 1
ATOM 3197 N N . LEU A 1 392 ? -15.984 -24.891 -3.033 1 91.25 392 LEU A N 1
ATOM 3198 C CA . LEU A 1 392 ? -15.406 -25.922 -3.9 1 91.25 392 LEU A CA 1
ATOM 3199 C C . LEU A 1 392 ? -16.5 -26.688 -4.637 1 91.25 392 LEU A C 1
ATOM 3201 O O . LEU A 1 392 ? -16.391 -26.938 -5.84 1 91.25 392 LEU A O 1
ATOM 3205 N N . LYS A 1 393 ? -17.5 -27.062 -3.922 1 92.12 393 LYS A N 1
ATOM 3206 C CA . LYS A 1 393 ? -18.625 -27.797 -4.508 1 92.12 393 LYS A CA 1
ATOM 3207 C C . LYS A 1 393 ? -19.344 -26.953 -5.551 1 92.12 393 LYS A C 1
ATOM 3209 O O . LYS A 1 393 ? -19.672 -27.438 -6.637 1 92.12 393 LYS A O 1
ATOM 3214 N N . ILE A 1 394 ? -19.578 -25.734 -5.223 1 96.25 394 ILE A N 1
ATOM 3215 C CA . ILE A 1 394 ? -20.297 -24.828 -6.105 1 96.25 394 ILE A CA 1
ATOM 3216 C C . ILE A 1 394 ? -19.516 -24.641 -7.406 1 96.25 394 ILE A C 1
ATOM 3218 O O . ILE A 1 394 ? -20.078 -24.75 -8.5 1 96.25 394 ILE A O 1
ATOM 3222 N N . VAL A 1 395 ? -18.219 -24.438 -7.305 1 96.62 395 VAL A N 1
ATOM 3223 C CA . VAL A 1 395 ? -17.391 -24.172 -8.477 1 96.62 395 VAL A CA 1
ATOM 3224 C C . VAL A 1 395 ? -17.297 -25.438 -9.336 1 96.62 395 VAL A C 1
ATOM 3226 O O . VAL A 1 395 ? -17.281 -25.344 -10.57 1 96.62 395 VAL A O 1
ATOM 3229 N N . SER A 1 396 ? -17.25 -26.594 -8.703 1 94.62 396 SER A N 1
ATOM 3230 C CA . SER A 1 396 ? -17.234 -27.859 -9.445 1 94.62 396 SER A CA 1
ATOM 3231 C C . SER A 1 396 ? -18.5 -28.016 -10.273 1 94.62 396 SER A C 1
ATOM 3233 O O . SER A 1 396 ? -18.453 -28.453 -11.422 1 94.62 396 SER A O 1
ATOM 3235 N N . GLU A 1 397 ? -19.578 -27.672 -9.688 1 96.75 397 GLU A N 1
ATOM 3236 C CA . GLU A 1 397 ? -20.844 -27.734 -10.398 1 96.75 397 GLU A CA 1
ATOM 3237 C C . GLU A 1 397 ? -20.891 -26.703 -11.531 1 96.75 397 GLU A C 1
ATOM 3239 O O . GLU A 1 397 ? -21.375 -27 -12.625 1 96.75 397 GLU A O 1
ATOM 3244 N N . MET A 1 398 ? -20.422 -25.562 -11.234 1 97.94 398 MET A N 1
ATOM 3245 C CA . MET A 1 398 ? -20.375 -24.516 -12.25 1 97.94 398 MET A CA 1
ATOM 3246 C C . MET A 1 398 ? -19.531 -24.953 -13.445 1 97.94 398 MET A C 1
ATOM 3248 O O . MET A 1 398 ? -19.891 -24.656 -14.594 1 97.94 398 MET A O 1
ATOM 3252 N N . LEU A 1 399 ? -18.438 -25.594 -13.141 1 97.19 399 LEU A N 1
ATOM 3253 C CA . LEU A 1 399 ? -17.531 -26.062 -14.195 1 97.19 399 LEU A CA 1
ATOM 3254 C C . LEU A 1 399 ? -18.25 -27.062 -15.102 1 97.19 399 LEU A C 1
ATOM 3256 O O . LEU A 1 399 ? -18.125 -26.984 -16.328 1 97.19 399 LEU A O 1
ATOM 3260 N N . GLU A 1 400 ? -19.016 -27.938 -14.539 1 97.38 400 GLU A N 1
ATOM 3261 C CA . GLU A 1 400 ? -19.734 -28.938 -15.32 1 97.38 400 GLU A CA 1
ATOM 3262 C C . GLU A 1 400 ? -20.844 -28.297 -16.141 1 97.38 400 GLU A C 1
ATOM 3264 O O . GLU A 1 400 ? -21.062 -28.656 -17.297 1 97.38 400 GLU A O 1
ATOM 3269 N N . LYS A 1 401 ? -21.531 -27.391 -15.578 1 98.12 401 LYS A N 1
ATOM 3270 C CA . LYS A 1 401 ? -22.578 -26.688 -16.312 1 98.12 401 LYS A CA 1
ATOM 3271 C C . LYS A 1 401 ? -21.984 -25.875 -17.469 1 98.12 401 LYS A C 1
ATOM 3273 O O . LYS A 1 401 ? -22.594 -25.797 -18.531 1 98.12 401 LYS A O 1
ATOM 3278 N N . THR A 1 402 ? -20.875 -25.312 -17.234 1 97.94 402 THR A N 1
ATOM 3279 C CA . THR A 1 402 ? -20.203 -24.562 -18.281 1 97.94 402 THR A CA 1
ATOM 3280 C C . THR A 1 402 ? -19.766 -25.484 -19.406 1 97.94 402 THR A C 1
ATOM 3282 O O . THR A 1 402 ? -19.875 -25.125 -20.594 1 97.94 402 THR A O 1
ATOM 3285 N N . ARG A 1 403 ? -19.25 -26.656 -19.047 1 97.75 403 ARG A N 1
ATOM 3286 C CA . ARG A 1 403 ? -18.859 -27.641 -20.047 1 97.75 403 ARG A CA 1
ATOM 3287 C C . ARG A 1 403 ? -20.031 -28.031 -20.922 1 97.75 403 ARG A C 1
ATOM 3289 O O . ARG A 1 403 ? -19.922 -28.078 -22.156 1 97.75 403 ARG A O 1
ATOM 3296 N N . VAL A 1 404 ? -21.172 -28.281 -20.297 1 97.88 404 VAL A N 1
ATOM 3297 C CA . VAL A 1 404 ? -22.375 -28.656 -21.016 1 97.88 404 VAL A CA 1
ATOM 3298 C C . VAL A 1 404 ? -22.766 -27.531 -21.984 1 97.88 404 VAL A C 1
ATOM 3300 O O . VAL A 1 404 ? -23.141 -27.781 -23.125 1 97.88 404 VAL A O 1
ATOM 3303 N N . THR A 1 405 ? -22.641 -26.344 -21.516 1 97.5 405 THR A N 1
ATOM 3304 C CA . THR A 1 405 ? -22.969 -25.188 -22.328 1 97.5 405 THR A CA 1
ATOM 3305 C C . THR A 1 405 ? -22.031 -25.094 -23.531 1 97.5 405 THR A C 1
ATOM 3307 O O . THR A 1 405 ? -22.453 -24.734 -24.641 1 97.5 405 THR A O 1
ATOM 3310 N N . TYR A 1 406 ? -20.734 -25.391 -23.375 1 96.69 406 TYR A N 1
ATOM 3311 C CA . TYR A 1 406 ? -19.766 -25.391 -24.469 1 96.69 406 TYR A CA 1
ATOM 3312 C C . TYR A 1 406 ? -20.172 -26.375 -25.547 1 96.69 406 TYR A C 1
ATOM 3314 O O . TYR A 1 406 ? -20.078 -26.078 -26.75 1 96.69 406 TYR A O 1
ATOM 3322 N N . LEU A 1 407 ? -20.578 -27.5 -25.062 1 97.5 407 LEU A N 1
ATOM 3323 C CA . LEU A 1 407 ? -21.016 -28.531 -26.016 1 97.5 407 LEU A CA 1
ATOM 3324 C C . LEU A 1 407 ? -22.234 -28.062 -26.797 1 97.5 407 LEU A C 1
ATOM 3326 O O . LEU A 1 407 ? -22.328 -28.312 -28 1 97.5 407 LEU A O 1
ATOM 3330 N N . GLU A 1 408 ? -23.125 -27.375 -26.125 1 97.25 408 GLU A N 1
ATOM 3331 C CA . GLU A 1 408 ? -24.297 -26.812 -26.781 1 97.25 408 GLU A CA 1
ATOM 3332 C C . GLU A 1 408 ? -23.875 -25.766 -27.828 1 97.25 408 GLU A C 1
ATOM 3334 O O . GLU A 1 408 ? -24.406 -25.734 -28.938 1 97.25 408 GLU A O 1
ATOM 3339 N N . ILE A 1 409 ? -22.969 -24.875 -27.469 1 97 409 ILE A N 1
ATOM 3340 C CA . ILE A 1 409 ? -22.516 -23.812 -28.344 1 97 409 ILE A CA 1
ATOM 3341 C C . ILE A 1 409 ? -21.875 -24.422 -29.594 1 97 409 ILE A C 1
ATOM 3343 O O . ILE A 1 409 ? -22.172 -24.016 -30.719 1 97 409 ILE A O 1
ATOM 3347 N N . ILE A 1 410 ? -21.047 -25.453 -29.422 1 97.12 410 ILE A N 1
ATOM 3348 C CA . ILE A 1 410 ? -20.391 -26.141 -30.531 1 97.12 410 ILE A CA 1
ATOM 3349 C C . ILE A 1 410 ? -21.422 -26.812 -31.406 1 97.12 410 ILE A C 1
ATOM 3351 O O . ILE A 1 410 ? -21.359 -26.719 -32.625 1 97.12 410 ILE A O 1
ATOM 3355 N N . GLY A 1 411 ? -22.344 -27.422 -30.781 1 96.44 411 GLY A N 1
ATOM 3356 C CA . GLY A 1 411 ? -23.391 -28.109 -31.516 1 96.44 411 GLY A CA 1
ATOM 3357 C C . GLY A 1 411 ? -24.25 -27.172 -32.344 1 96.44 411 GLY A C 1
ATOM 3358 O O . GLY A 1 411 ? -24.781 -27.578 -33.375 1 96.44 411 GLY A O 1
ATOM 3359 N N . ASN A 1 412 ? -24.359 -25.906 -31.969 1 95.19 412 ASN A N 1
ATOM 3360 C CA . ASN A 1 412 ? -25.281 -24.984 -32.594 1 95.19 412 ASN A CA 1
ATOM 3361 C C . ASN A 1 412 ? -24.578 -24.078 -33.594 1 95.19 412 ASN A C 1
ATOM 3363 O O . ASN A 1 412 ? -25.219 -23.375 -34.375 1 95.19 412 ASN A O 1
ATOM 3367 N N . THR A 1 413 ? -23.25 -24.094 -33.562 1 95.5 413 THR A N 1
ATOM 3368 C CA . THR A 1 413 ? -22.547 -23.219 -34.469 1 95.5 413 THR A CA 1
ATOM 3369 C C . THR A 1 413 ? -22.797 -23.641 -35.906 1 95.5 413 THR A C 1
ATOM 3371 O O . THR A 1 413 ? -23.016 -24.828 -36.188 1 95.5 413 THR A O 1
ATOM 3374 N N . THR A 1 414 ? -22.797 -22.656 -36.875 1 94.81 414 THR A N 1
ATOM 3375 C CA . THR A 1 414 ? -23.188 -22.953 -38.25 1 94.81 414 THR A CA 1
ATOM 3376 C C . THR A 1 414 ? -21.984 -23 -39.156 1 94.81 414 THR A C 1
ATOM 3378 O O . THR A 1 414 ? -22.078 -23.422 -40.312 1 94.81 414 THR A O 1
ATOM 3381 N N . TRP A 1 415 ? -20.875 -22.594 -38.719 1 95.19 415 TRP A N 1
ATOM 3382 C CA . TRP A 1 415 ? -19.719 -22.484 -39.594 1 95.19 415 TRP A CA 1
ATOM 3383 C C . TRP A 1 415 ? -18.844 -23.719 -39.5 1 95.19 415 TRP A C 1
ATOM 3385 O O . TRP A 1 415 ? -18.078 -24 -40.438 1 95.19 415 TRP A O 1
ATOM 3395 N N . LEU A 1 416 ? -18.859 -24.531 -38.406 1 96 416 LEU A N 1
ATOM 3396 C CA . LEU A 1 416 ? -18.094 -25.75 -38.281 1 96 416 LEU A CA 1
ATOM 3397 C C . LEU A 1 416 ? -18.75 -26.906 -39.031 1 96 416 LEU A C 1
ATOM 3399 O O . LEU A 1 416 ? -19.984 -27.047 -39 1 96 416 LEU A O 1
ATOM 3403 N N . SER A 1 417 ? -17.938 -27.719 -39.688 1 97.31 417 SER A N 1
ATOM 3404 C CA . SER A 1 417 ? -18.453 -28.953 -40.312 1 97.31 417 SER A CA 1
ATOM 3405 C C . SER A 1 417 ? -18.875 -29.953 -39.25 1 97.31 417 SER A C 1
ATOM 3407 O O . SER A 1 417 ? -18.562 -29.781 -38.062 1 97.31 417 SER A O 1
ATOM 3409 N N . GLU A 1 418 ? -19.594 -30.969 -39.688 1 97.12 418 GLU A N 1
ATOM 3410 C CA . GLU A 1 418 ? -20.016 -32 -38.75 1 97.12 418 GLU A CA 1
ATOM 3411 C C . GLU A 1 418 ? -18.797 -32.719 -38.125 1 97.12 418 GLU A C 1
ATOM 3413 O O . GLU A 1 418 ? -18.797 -33 -36.938 1 97.12 418 GLU A O 1
ATOM 3418 N N . GLU A 1 419 ? -17.812 -32.906 -38.906 1 96.88 419 GLU A N 1
ATOM 3419 C CA . GLU A 1 419 ? -16.578 -33.5 -38.406 1 96.88 419 GLU A CA 1
ATOM 3420 C C . GLU A 1 419 ? -15.898 -32.562 -37.406 1 96.88 419 GLU A C 1
ATOM 3422 O O . GLU A 1 419 ? -15.422 -33.031 -36.344 1 96.88 419 GLU A O 1
ATOM 3427 N N . GLY A 1 420 ? -15.867 -31.359 -37.75 1 96.94 420 GLY A N 1
ATOM 3428 C CA . GLY A 1 420 ? -15.289 -30.375 -36.844 1 96.94 420 GLY A CA 1
ATOM 3429 C C . GLY A 1 420 ? -16.016 -30.297 -35.531 1 96.94 420 GLY A C 1
ATOM 3430 O O . GLY A 1 420 ? -15.383 -30.188 -34.469 1 96.94 420 GLY A O 1
ATOM 3431 N N . LYS A 1 421 ? -17.328 -30.375 -35.562 1 97.62 421 LYS A N 1
ATOM 3432 C CA . LYS A 1 421 ? -18.141 -30.344 -34.344 1 97.62 421 LYS A CA 1
ATOM 3433 C C . LYS A 1 421 ? -17.859 -31.562 -33.469 1 97.62 421 LYS A C 1
ATOM 3435 O O . LYS A 1 421 ? -17.75 -31.438 -32.25 1 97.62 421 LYS A O 1
ATOM 3440 N N . GLU A 1 422 ? -17.781 -32.656 -34.094 1 97.44 422 GLU A N 1
ATOM 3441 C CA . GLU A 1 422 ? -17.516 -33.875 -33.375 1 97.44 422 GLU A CA 1
ATOM 3442 C C . GLU A 1 422 ? -16.172 -33.844 -32.656 1 97.44 422 GLU A C 1
ATOM 3444 O O . GLU A 1 422 ? -16.062 -34.188 -31.484 1 97.44 422 GLU A O 1
ATOM 3449 N N . ARG A 1 423 ? -15.172 -33.375 -33.344 1 96.88 423 ARG A N 1
ATOM 3450 C CA . ARG A 1 423 ? -13.82 -33.312 -32.781 1 96.88 423 ARG A CA 1
ATOM 3451 C C . ARG A 1 423 ? -13.719 -32.25 -31.688 1 96.88 423 ARG A C 1
ATOM 3453 O O . ARG A 1 423 ? -13.07 -32.469 -30.656 1 96.88 423 ARG A O 1
ATOM 3460 N N . ALA A 1 424 ? -14.352 -31.125 -31.953 1 97.5 424 ALA A N 1
ATOM 3461 C CA . ALA A 1 424 ? -14.359 -30.062 -30.953 1 97.5 424 ALA A CA 1
ATOM 3462 C C . ALA A 1 424 ? -15.078 -30.531 -29.688 1 97.5 424 ALA A C 1
ATOM 3464 O O . ALA A 1 424 ? -14.609 -30.281 -28.578 1 97.5 424 ALA A O 1
ATOM 3465 N N . SER A 1 425 ? -16.188 -31.203 -29.875 1 97.81 425 SER A N 1
ATOM 3466 C CA . SER A 1 425 ? -16.969 -31.719 -28.75 1 97.81 425 SER A CA 1
ATOM 3467 C C . SER A 1 425 ? -16.188 -32.75 -27.969 1 97.81 425 SER A C 1
ATOM 3469 O O . SER A 1 425 ? -16.219 -32.75 -26.734 1 97.81 425 SER A O 1
ATOM 3471 N N . LEU A 1 426 ? -15.547 -33.625 -28.688 1 97.5 426 LEU A N 1
ATOM 3472 C CA . LEU A 1 426 ? -14.742 -34.656 -28.031 1 97.5 426 LEU A CA 1
ATOM 3473 C C . LEU A 1 426 ? -13.656 -34.031 -27.156 1 97.5 426 LEU A C 1
ATOM 3475 O O . LEU A 1 426 ? -13.406 -34.5 -26.047 1 97.5 426 LEU A O 1
ATOM 3479 N N . LYS A 1 427 ? -13.023 -33.062 -27.656 1 97 427 LYS A N 1
ATOM 3480 C CA . LYS A 1 427 ? -11.977 -32.406 -26.906 1 97 427 LYS A CA 1
ATOM 3481 C C . LYS A 1 427 ? -12.523 -31.797 -25.609 1 97 427 LYS A C 1
ATOM 3483 O O . LYS A 1 427 ? -11.93 -31.969 -24.547 1 97 427 LYS A O 1
ATOM 3488 N N . ILE A 1 428 ? -13.633 -31.094 -25.672 1 97.38 428 ILE A N 1
ATOM 3489 C CA . ILE A 1 428 ? -14.266 -30.469 -24.5 1 97.38 428 ILE A CA 1
ATOM 3490 C C . ILE A 1 428 ? -14.711 -31.547 -23.516 1 97.38 428 ILE A C 1
ATOM 3492 O O . ILE A 1 428 ? -14.523 -31.406 -22.312 1 97.38 428 ILE A O 1
ATOM 3496 N N . GLU A 1 429 ? -15.219 -32.625 -24.016 1 96.94 429 GLU A N 1
ATOM 3497 C CA . GLU A 1 429 ? -15.727 -33.688 -23.172 1 96.94 429 GLU A CA 1
ATOM 3498 C C . GLU A 1 429 ? -14.609 -34.344 -22.375 1 96.94 429 GLU A C 1
ATOM 3500 O O . GLU A 1 429 ? -14.828 -34.812 -21.25 1 96.94 429 GLU A O 1
ATOM 3505 N N . LYS A 1 430 ? -13.484 -34.312 -22.906 1 96.12 430 LYS A N 1
ATOM 3506 C CA . LYS A 1 430 ? -12.391 -35.094 -22.312 1 96.12 430 LYS A CA 1
ATOM 3507 C C . LYS A 1 430 ? -11.523 -34.188 -21.438 1 96.12 430 LYS A C 1
ATOM 3509 O O . LYS A 1 430 ? -10.547 -34.656 -20.844 1 96.12 430 LYS A O 1
ATOM 3514 N N . ILE A 1 431 ? -11.859 -32.938 -21.359 1 95.88 431 ILE A N 1
ATOM 3515 C CA . ILE A 1 431 ? -11.07 -32.062 -20.5 1 95.88 431 ILE A CA 1
ATOM 3516 C C . ILE A 1 431 ? -11.086 -32.594 -19.062 1 95.88 431 ILE A C 1
ATOM 3518 O O . ILE A 1 431 ? -12.148 -32.812 -18.484 1 95.88 431 ILE A O 1
ATOM 3522 N N . LYS A 1 432 ? -9.93 -32.812 -18.562 1 90.62 432 LYS A N 1
ATOM 3523 C CA . LYS A 1 432 ? -9.797 -33.156 -17.156 1 90.62 432 LYS A CA 1
ATOM 3524 C C . LYS A 1 432 ? -9.922 -31.938 -16.266 1 90.62 432 LYS A C 1
ATOM 3526 O O . LYS A 1 432 ? -9.695 -30.812 -16.719 1 90.62 432 LYS A O 1
ATOM 3531 N N . LYS A 1 433 ? -10.391 -32.188 -15.055 1 89.69 433 LYS A N 1
ATOM 3532 C CA . LYS A 1 433 ? -10.609 -31.047 -14.156 1 89.69 433 LYS A CA 1
ATOM 3533 C C . LYS A 1 433 ? -9.938 -31.266 -12.805 1 89.69 433 LYS A C 1
ATOM 3535 O O . LYS A 1 433 ? -9.992 -32.375 -12.258 1 89.69 433 LYS A O 1
ATOM 3540 N N . LEU A 1 434 ? -9.195 -30.312 -12.375 1 85.38 434 LEU A N 1
ATOM 3541 C CA . LEU A 1 434 ? -8.672 -30.188 -11.016 1 85.38 434 LEU A CA 1
ATOM 3542 C C . LEU A 1 434 ? -9.195 -28.938 -10.336 1 85.38 434 LEU A C 1
ATOM 3544 O O . LEU A 1 434 ? -8.711 -27.828 -10.602 1 85.38 434 LEU A O 1
ATOM 3548 N N . VAL A 1 435 ? -10.148 -29.125 -9.477 1 89 435 VAL A N 1
ATOM 3549 C CA . VAL A 1 435 ? -10.742 -27.984 -8.781 1 89 435 VAL A CA 1
ATOM 3550 C C . VAL A 1 435 ? -10.281 -27.984 -7.328 1 89 435 VAL A C 1
ATOM 3552 O O . VAL A 1 435 ? -10.672 -28.844 -6.543 1 89 435 VAL A O 1
ATOM 3555 N N . GLY A 1 436 ? -9.508 -26.953 -7.027 1 86.75 436 GLY A N 1
ATOM 3556 C CA . GLY A 1 436 ? -9.055 -26.766 -5.656 1 86.75 436 GLY A CA 1
ATOM 3557 C C . GLY A 1 436 ? -7.871 -27.656 -5.301 1 86.75 436 GLY A C 1
ATOM 3558 O O . GLY A 1 436 ? -6.719 -27.266 -5.5 1 86.75 436 GLY A O 1
ATOM 3559 N N . TYR A 1 437 ? -8.188 -28.797 -4.672 1 81.12 437 TYR A N 1
ATOM 3560 C CA . TYR A 1 437 ? -7.141 -29.703 -4.207 1 81.12 437 TYR A CA 1
ATOM 3561 C C . TYR A 1 437 ? -7.543 -31.156 -4.418 1 81.12 437 TYR A C 1
ATOM 3563 O O . TYR A 1 437 ? -8.727 -31.469 -4.582 1 81.12 437 TYR A O 1
ATOM 3571 N N . PRO A 1 438 ? -6.496 -32 -4.484 1 74.19 438 PRO A N 1
ATOM 3572 C CA . PRO A 1 438 ? -6.805 -33.438 -4.656 1 74.19 438 PRO A CA 1
ATOM 3573 C C . PRO A 1 438 ? -7.551 -34 -3.459 1 74.19 438 PRO A C 1
ATOM 3575 O O . PRO A 1 438 ? -7.453 -33.469 -2.348 1 74.19 438 PRO A O 1
ATOM 3578 N N . ASP A 1 439 ? -8.203 -35.094 -3.693 1 73.75 439 ASP A N 1
ATOM 3579 C CA . ASP A 1 439 ? -9.047 -35.75 -2.699 1 73.75 439 ASP A CA 1
ATOM 3580 C C . ASP A 1 439 ? -8.227 -36.156 -1.48 1 73.75 439 ASP A C 1
ATOM 3582 O O . ASP A 1 439 ? -8.773 -36.312 -0.387 1 73.75 439 ASP A O 1
ATOM 3586 N N . GLU A 1 440 ? -6.938 -36.281 -1.677 1 73.69 440 GLU A N 1
ATOM 3587 C CA . GLU A 1 440 ? -6.055 -36.688 -0.589 1 73.69 440 GLU A CA 1
ATOM 3588 C C . GLU A 1 440 ? -6.125 -35.719 0.576 1 73.69 440 GLU A C 1
ATOM 3590 O O . GLU A 1 440 ? -5.875 -36.094 1.725 1 73.69 440 GLU A O 1
ATOM 3595 N N . TYR A 1 441 ? -6.488 -34.469 0.37 1 76.88 441 TYR A N 1
ATOM 3596 C CA . TYR A 1 441 ? -6.523 -33.438 1.403 1 76.88 441 TYR A CA 1
ATOM 3597 C C . TYR A 1 441 ? -7.73 -33.625 2.316 1 76.88 441 TYR A C 1
ATOM 3599 O O . TYR A 1 441 ? -7.781 -33.062 3.408 1 76.88 441 TYR A O 1
ATOM 3607 N N . ASN A 1 442 ? -8.68 -34.406 1.861 1 77.25 442 ASN A N 1
ATOM 3608 C CA . ASN A 1 442 ? -9.867 -34.688 2.67 1 77.25 442 ASN A CA 1
ATOM 3609 C C . ASN A 1 442 ? -9.641 -35.812 3.662 1 77.25 442 ASN A C 1
ATOM 3611 O O . ASN A 1 442 ? -10.398 -35.969 4.617 1 77.25 442 ASN A O 1
ATOM 3615 N N . LYS A 1 443 ? -8.602 -36.5 3.395 1 80.31 443 LYS A N 1
ATOM 3616 C CA . LYS A 1 443 ? -8.273 -37.625 4.273 1 80.31 443 LYS A CA 1
ATOM 3617 C C . LYS A 1 443 ? -7.227 -37.219 5.305 1 80.31 443 LYS A C 1
ATOM 3619 O O . LYS A 1 443 ? -6.109 -36.812 4.945 1 80.31 443 LYS A O 1
ATOM 3624 N N . LYS A 1 444 ? -7.66 -37.312 6.535 1 80.44 444 LYS A N 1
ATOM 3625 C CA . LYS A 1 444 ? -6.746 -36.938 7.613 1 80.44 444 LYS A CA 1
ATOM 3626 C C . LYS A 1 444 ? -5.449 -37.719 7.531 1 80.44 444 LYS A C 1
ATOM 3628 O O . LYS A 1 444 ? -5.477 -38.969 7.375 1 80.44 444 LYS A O 1
ATOM 3633 N N . GLY A 1 445 ? -4.344 -37.094 7.438 1 82.81 445 GLY A N 1
ATOM 3634 C CA . GLY A 1 445 ? -3.045 -37.719 7.531 1 82.81 445 GLY A CA 1
ATOM 3635 C C . GLY A 1 445 ? -2.473 -38.125 6.18 1 82.81 445 GLY A C 1
ATOM 3636 O O . GLY A 1 445 ? -1.305 -38.5 6.082 1 82.81 445 GLY A O 1
ATOM 3637 N N . ALA A 1 446 ? -3.27 -38.094 5.16 1 81.5 446 ALA A N 1
ATOM 3638 C CA . ALA A 1 446 ? -2.822 -38.562 3.852 1 81.5 446 ALA A CA 1
ATOM 3639 C C . ALA A 1 446 ? -1.587 -37.781 3.383 1 81.5 446 ALA A C 1
ATOM 3641 O O . ALA A 1 446 ? -0.606 -38.406 2.943 1 81.5 446 ALA A O 1
ATOM 3642 N N . LEU A 1 447 ? -1.609 -36.5 3.479 1 83.25 447 LEU A N 1
ATOM 3643 C CA . LEU A 1 447 ? -0.444 -35.719 3.08 1 83.25 447 LEU A CA 1
ATOM 3644 C C . LEU A 1 447 ? 0.737 -36 4.008 1 83.25 447 LEU A C 1
ATOM 3646 O O . LEU A 1 447 ? 1.881 -36.062 3.553 1 83.25 447 LEU A O 1
ATOM 3650 N N . ASP A 1 448 ? 0.459 -36.156 5.227 1 86.06 448 ASP A N 1
ATOM 3651 C CA . ASP A 1 448 ? 1.509 -36.375 6.215 1 86.06 448 ASP A CA 1
ATOM 3652 C C . ASP A 1 448 ? 2.256 -37.688 5.926 1 86.06 448 ASP A C 1
ATOM 3654 O O . ASP A 1 448 ? 3.455 -37.781 6.184 1 86.06 448 ASP A O 1
ATOM 3658 N N . GLU A 1 449 ? 1.553 -38.562 5.352 1 83.12 449 GLU A N 1
ATOM 3659 C CA . GLU A 1 449 ? 2.172 -39.844 4.996 1 83.12 449 GLU A CA 1
ATOM 3660 C C . GLU A 1 449 ? 3.256 -39.625 3.936 1 83.12 449 GLU A C 1
ATOM 3662 O O . GLU A 1 449 ? 4.246 -40.375 3.914 1 83.12 449 GLU A O 1
ATOM 3667 N N . THR A 1 450 ? 3.109 -38.656 3.158 1 81.06 450 THR A N 1
ATOM 3668 C CA . THR A 1 450 ? 4.102 -38.406 2.121 1 81.06 450 THR A CA 1
ATOM 3669 C C . THR A 1 450 ? 5.371 -37.812 2.725 1 81.06 450 THR A C 1
ATOM 3671 O O . THR A 1 450 ? 6.418 -37.781 2.074 1 81.06 450 THR A O 1
ATOM 3674 N N . PHE A 1 451 ? 5.281 -37.344 3.881 1 79.94 451 PHE A N 1
ATOM 3675 C CA . PHE A 1 451 ? 6.414 -36.719 4.559 1 79.94 451 PHE A CA 1
ATOM 3676 C C . PHE A 1 451 ? 7.227 -37.781 5.324 1 79.94 451 PHE A C 1
ATOM 3678 O O . PHE A 1 451 ? 8.086 -37.406 6.133 1 79.94 451 PHE A O 1
ATOM 3685 N N . GLU A 1 452 ? 7.043 -38.969 5.113 1 77.75 452 GLU A N 1
ATOM 3686 C CA . GLU A 1 452 ? 7.668 -40.031 5.895 1 77.75 452 GLU A CA 1
ATOM 3687 C C . GLU A 1 452 ? 9.188 -39.938 5.844 1 77.75 452 GLU A C 1
ATOM 3689 O O . GLU A 1 452 ? 9.859 -40.156 6.852 1 77.75 452 GLU A O 1
ATOM 3694 N N . THR A 1 453 ? 9.734 -39.531 4.707 1 75.81 453 THR A N 1
ATOM 3695 C CA . THR A 1 453 ? 11.188 -39.469 4.59 1 75.81 453 THR A CA 1
ATOM 3696 C C . THR A 1 453 ? 11.719 -38.156 5.164 1 75.81 453 THR A C 1
ATOM 3698 O O . THR A 1 453 ? 12.93 -38 5.301 1 75.81 453 THR A O 1
ATOM 3701 N N . LEU A 1 454 ? 10.797 -37.281 5.395 1 86.75 454 LEU A N 1
ATOM 3702 C CA . LEU A 1 454 ? 11.219 -36 5.941 1 86.75 454 LEU A CA 1
ATOM 3703 C C . LEU A 1 454 ? 11.273 -36.031 7.465 1 86.75 454 LEU A C 1
ATOM 3705 O O . LEU A 1 454 ? 10.32 -35.656 8.141 1 86.75 454 LEU A O 1
ATOM 3709 N N . ASP A 1 455 ? 12.336 -36.594 7.984 1 84.12 455 ASP A N 1
ATOM 3710 C CA . ASP A 1 455 ? 12.555 -36.688 9.43 1 84.12 455 ASP A CA 1
ATOM 3711 C C . ASP A 1 455 ? 13.188 -35.406 9.961 1 84.12 455 ASP A C 1
ATOM 3713 O O . ASP A 1 455 ? 14.406 -35.312 10.117 1 84.12 455 ASP A O 1
ATOM 3717 N N . THR A 1 456 ? 12.391 -34.406 10.211 1 88.56 456 THR A N 1
ATOM 3718 C CA . THR A 1 456 ? 12.898 -33.125 10.711 1 88.56 456 THR A CA 1
ATOM 3719 C C . THR A 1 456 ? 13.039 -33.156 12.227 1 88.56 456 THR A C 1
ATOM 3721 O O . THR A 1 456 ? 12.211 -33.75 12.922 1 88.56 456 THR A O 1
ATOM 3724 N N . LYS A 1 457 ? 14.141 -32.656 12.672 1 88.56 457 LYS A N 1
ATOM 3725 C CA . LYS A 1 457 ? 14.406 -32.562 14.102 1 88.56 457 LYS A CA 1
ATOM 3726 C C . LYS A 1 457 ? 14.453 -31.094 14.555 1 88.56 457 LYS A C 1
ATOM 3728 O O . LYS A 1 457 ? 14.781 -30.203 13.773 1 88.56 457 LYS A O 1
ATOM 3733 N N . ARG A 1 458 ? 14.117 -30.844 15.867 1 86.19 458 ARG A N 1
ATOM 3734 C CA . ARG A 1 458 ? 14.18 -29.516 16.453 1 86.19 458 ARG A CA 1
ATOM 3735 C C . ARG A 1 458 ? 15.602 -28.969 16.422 1 86.19 458 ARG A C 1
ATOM 3737 O O . ARG A 1 458 ? 15.797 -27.75 16.312 1 86.19 458 ARG A O 1
ATOM 3744 N N . THR A 1 459 ? 16.578 -29.875 16.328 1 90.5 459 THR A N 1
ATOM 3745 C CA . THR A 1 459 ? 17.984 -29.484 16.406 1 90.5 459 THR A CA 1
ATOM 3746 C C . THR A 1 459 ? 18.547 -29.188 15.016 1 90.5 459 THR A C 1
ATOM 3748 O O . THR A 1 459 ? 19.672 -28.703 14.883 1 90.5 459 THR A O 1
ATOM 3751 N N . ASP A 1 460 ? 17.781 -29.453 14.023 1 93.06 460 ASP A N 1
ATOM 3752 C CA . ASP A 1 460 ? 18.25 -29.156 12.672 1 93.06 460 ASP A CA 1
ATOM 3753 C C . ASP A 1 460 ? 18.469 -27.656 12.484 1 93.06 460 ASP A C 1
ATOM 3755 O O . ASP A 1 460 ? 17.688 -26.844 12.977 1 93.06 460 ASP A O 1
ATOM 3759 N N . SER A 1 461 ? 19.594 -27.359 11.852 1 95.31 461 SER A N 1
ATOM 3760 C CA . SER A 1 461 ? 19.75 -25.969 11.422 1 95.31 461 SER A CA 1
ATOM 3761 C C . SER A 1 461 ? 18.812 -25.641 10.266 1 95.31 461 SER A C 1
ATOM 3763 O O . SER A 1 461 ? 18.203 -26.531 9.68 1 95.31 461 SER A O 1
ATOM 3765 N N . PHE A 1 462 ? 18.703 -24.375 10.016 1 95.81 462 PHE A N 1
ATOM 3766 C CA . PHE A 1 462 ? 17.922 -23.938 8.859 1 95.81 462 PHE A CA 1
ATOM 3767 C C . PHE A 1 462 ? 18.391 -24.641 7.594 1 95.81 462 PHE A C 1
ATOM 3769 O O . PHE A 1 462 ? 17.562 -25.156 6.824 1 95.81 462 PHE A O 1
ATOM 3776 N N . TYR A 1 463 ? 19.719 -24.781 7.426 1 97.06 463 TYR A N 1
ATOM 3777 C CA . TYR A 1 463 ? 20.297 -25.438 6.258 1 97.06 463 TYR A CA 1
ATOM 3778 C C . TYR A 1 463 ? 19.875 -26.906 6.195 1 97.06 463 TYR A C 1
ATOM 3780 O O . TYR A 1 463 ? 19.438 -27.391 5.148 1 97.06 463 TYR A O 1
ATOM 3788 N N . THR A 1 464 ? 20.047 -27.547 7.258 1 96.88 464 THR A N 1
ATOM 3789 C CA . THR A 1 464 ? 19.75 -28.984 7.289 1 96.88 464 THR A CA 1
ATOM 3790 C C . THR A 1 464 ? 18.281 -29.234 6.988 1 96.88 464 THR A C 1
ATOM 3792 O O . THR A 1 464 ? 17.938 -30.172 6.258 1 96.88 464 THR A O 1
ATOM 3795 N N . LEU A 1 465 ? 17.484 -28.469 7.582 1 95.94 465 LEU A N 1
ATOM 3796 C CA . LEU A 1 465 ? 16.047 -28.594 7.305 1 95.94 465 LEU A CA 1
ATOM 3797 C C . LEU A 1 465 ? 15.766 -28.391 5.82 1 95.94 465 LEU A C 1
ATOM 3799 O O . LEU A 1 465 ? 15.031 -29.172 5.211 1 95.94 465 LEU A O 1
ATOM 3803 N N . MET A 1 466 ? 16.312 -27.344 5.246 1 96.81 466 MET A N 1
ATOM 3804 C CA . MET A 1 466 ? 16.125 -27.047 3.832 1 96.81 466 MET A CA 1
ATOM 3805 C C . MET A 1 466 ? 16.656 -28.172 2.957 1 96.81 466 MET A C 1
ATOM 3807 O O . MET A 1 466 ? 16.047 -28.5 1.935 1 96.81 466 MET A O 1
ATOM 3811 N N . LYS A 1 467 ? 17.766 -28.75 3.367 1 95.94 467 LYS A N 1
ATOM 3812 C CA . LYS A 1 467 ? 18.344 -29.891 2.658 1 95.94 467 LYS A CA 1
ATOM 3813 C C . LYS A 1 467 ? 17.391 -31.078 2.658 1 95.94 467 LYS A C 1
ATOM 3815 O O . LYS A 1 467 ? 17.188 -31.719 1.623 1 95.94 467 LYS A O 1
ATOM 3820 N N . LYS A 1 468 ? 16.859 -31.375 3.775 1 95.12 468 LYS A N 1
ATOM 3821 C CA . LYS A 1 468 ? 15.906 -32.469 3.895 1 95.12 468 LYS A CA 1
ATOM 3822 C C . LYS A 1 468 ? 14.664 -32.219 3.047 1 95.12 468 LYS A C 1
ATOM 3824 O O . LYS A 1 468 ? 14.164 -33.125 2.389 1 95.12 468 LYS A O 1
ATOM 3829 N N . ILE A 1 469 ? 14.203 -31.016 3.061 1 95 469 ILE A N 1
ATOM 3830 C CA . ILE A 1 469 ? 13.039 -30.641 2.27 1 95 469 ILE A CA 1
ATOM 3831 C C . ILE A 1 469 ? 13.359 -30.766 0.783 1 95 469 ILE A C 1
ATOM 3833 O O . ILE A 1 469 ? 12.531 -31.25 0.006 1 95 469 ILE A O 1
ATOM 3837 N N . LYS A 1 470 ? 14.523 -30.344 0.377 1 94.31 470 LYS A N 1
ATOM 3838 C CA . LYS A 1 470 ? 14.945 -30.469 -1.016 1 94.31 470 LYS A CA 1
ATOM 3839 C C . LYS A 1 470 ? 14.922 -31.922 -1.468 1 94.31 470 LYS A C 1
ATOM 3841 O O . LYS A 1 470 ? 14.43 -32.25 -2.555 1 94.31 470 LYS A O 1
ATOM 3846 N N . LYS A 1 471 ? 15.516 -32.781 -0.675 1 94.19 471 LYS A N 1
ATOM 3847 C CA . LYS A 1 471 ? 15.516 -34.188 -0.986 1 94.19 471 LYS A CA 1
ATOM 3848 C C . LYS A 1 471 ? 14.086 -34.719 -1.106 1 94.19 471 LYS A C 1
ATOM 3850 O O . LYS A 1 471 ? 13.758 -35.438 -2.068 1 94.19 471 LYS A O 1
ATOM 3855 N N . TYR A 1 472 ? 13.273 -34.406 -0.198 1 92.81 472 TYR A N 1
ATOM 3856 C CA . TYR A 1 472 ? 11.867 -34.781 -0.219 1 92.81 472 TYR A CA 1
ATOM 3857 C C . TYR A 1 472 ? 11.195 -34.344 -1.51 1 92.81 472 TYR A C 1
ATOM 3859 O O . TYR A 1 472 ? 10.5 -35.125 -2.166 1 92.81 472 TYR A O 1
ATOM 3867 N N . ARG A 1 473 ? 11.414 -33.094 -1.859 1 92.62 473 ARG A N 1
ATOM 3868 C CA . ARG A 1 473 ? 10.797 -32.531 -3.053 1 92.62 473 ARG A CA 1
ATOM 3869 C C . ARG A 1 473 ? 11.234 -33.281 -4.309 1 92.62 473 ARG A C 1
ATOM 3871 O O . ARG A 1 473 ? 10.422 -33.531 -5.203 1 92.62 473 ARG A O 1
ATOM 3878 N N . SER A 1 474 ? 12.484 -33.625 -4.387 1 94.31 474 SER A N 1
ATOM 3879 C CA . SER A 1 474 ? 12.992 -34.406 -5.52 1 94.31 474 SER A CA 1
ATOM 3880 C C . SER A 1 474 ? 12.352 -35.781 -5.582 1 94.31 474 SER A C 1
ATOM 3882 O O . SER A 1 474 ? 11.961 -36.25 -6.656 1 94.31 474 SER A O 1
ATOM 3884 N N . GLU A 1 475 ? 12.242 -36.406 -4.453 1 93.25 475 GLU A N 1
ATOM 3885 C CA . GLU A 1 475 ? 11.648 -37.719 -4.375 1 93.25 475 GLU A CA 1
ATOM 3886 C C . GLU A 1 475 ? 10.195 -37.719 -4.844 1 93.25 475 GLU A C 1
ATOM 3888 O O . GLU A 1 475 ? 9.781 -38.562 -5.633 1 93.25 475 GLU A O 1
ATOM 3893 N N . ILE A 1 476 ? 9.469 -36.719 -4.359 1 90 476 ILE A N 1
ATOM 3894 C CA . ILE A 1 476 ? 8.055 -36.688 -4.695 1 90 476 ILE A CA 1
ATOM 3895 C C . ILE A 1 476 ? 7.879 -36.281 -6.16 1 90 476 ILE A C 1
ATOM 3897 O O . ILE A 1 476 ? 6.938 -36.719 -6.82 1 90 476 ILE A O 1
ATOM 3901 N N . LEU A 1 477 ? 8.742 -35.5 -6.684 1 92.88 477 LEU A N 1
ATOM 3902 C CA . LEU A 1 477 ? 8.711 -35.188 -8.102 1 92.88 477 LEU A CA 1
ATOM 3903 C C . LEU A 1 477 ? 8.914 -36.438 -8.953 1 92.88 477 LEU A C 1
ATOM 3905 O O . LEU A 1 477 ? 8.211 -36.625 -9.953 1 92.88 477 LEU A O 1
ATOM 3909 N N . MET A 1 478 ? 9.922 -37.281 -8.578 1 95.44 478 MET A N 1
ATOM 3910 C CA . MET A 1 478 ? 10.156 -38.531 -9.305 1 95.44 478 MET A CA 1
ATOM 3911 C C . MET A 1 478 ? 8.922 -39.438 -9.242 1 95.44 478 MET A C 1
ATOM 3913 O O . MET A 1 478 ? 8.555 -40.062 -10.242 1 95.44 478 MET A O 1
ATOM 3917 N N . ASP A 1 479 ? 8.289 -39.406 -8.094 1 91.31 479 ASP A N 1
ATOM 3918 C CA . ASP A 1 479 ? 7.062 -40.188 -7.949 1 91.31 479 ASP A CA 1
ATOM 3919 C C . ASP A 1 479 ? 5.945 -39.625 -8.828 1 91.31 479 ASP A C 1
ATOM 3921 O O . ASP A 1 479 ? 5.223 -40.406 -9.477 1 91.31 479 ASP A O 1
ATOM 3925 N N . PHE A 1 480 ? 5.754 -38.375 -8.82 1 89.38 480 PHE A N 1
ATOM 3926 C CA . PHE A 1 480 ? 4.758 -37.688 -9.633 1 89.38 480 PHE A CA 1
ATOM 3927 C C . PHE A 1 480 ? 4.891 -38.062 -11.102 1 89.38 480 PHE A C 1
ATOM 3929 O O . PHE A 1 480 ? 3.898 -38.406 -11.75 1 89.38 480 PHE A O 1
ATOM 3936 N N . VAL A 1 481 ? 6.109 -38.062 -11.594 1 93.25 481 VAL A N 1
ATOM 3937 C CA . VAL A 1 481 ? 6.383 -38.375 -12.992 1 93.25 481 VAL A CA 1
ATOM 3938 C C . VAL A 1 481 ? 6.172 -39.875 -13.234 1 93.25 481 VAL A C 1
ATOM 3940 O O . VAL A 1 481 ? 5.449 -40.281 -14.148 1 93.25 481 VAL A O 1
ATOM 3943 N N . ALA A 1 482 ? 6.699 -40.688 -12.367 1 94.56 482 ALA A N 1
ATOM 3944 C CA . ALA A 1 482 ? 6.676 -42.125 -12.539 1 94.56 482 ALA A CA 1
ATOM 3945 C C . ALA A 1 482 ? 5.246 -42.656 -12.523 1 94.56 482 ALA A C 1
ATOM 3947 O O . ALA A 1 482 ? 4.918 -43.594 -13.258 1 94.56 482 ALA A O 1
ATOM 3948 N N . PHE A 1 483 ? 4.441 -42.031 -11.719 1 90.94 483 PHE A N 1
ATOM 3949 C CA . PHE A 1 483 ? 3.113 -42.594 -11.508 1 90.94 483 PHE A CA 1
ATOM 3950 C C . PHE A 1 483 ? 2.045 -41.719 -12.18 1 90.94 483 PHE A C 1
ATOM 3952 O O . PHE A 1 483 ? 0.849 -41.938 -11.969 1 90.94 483 PHE A O 1
ATOM 3959 N N . ASN A 1 484 ? 2.42 -40.75 -12.961 1 85.56 484 ASN A N 1
ATOM 3960 C CA . ASN A 1 484 ? 1.488 -39.875 -13.664 1 85.56 484 ASN A CA 1
ATOM 3961 C C . ASN A 1 484 ? 0.469 -39.25 -12.703 1 85.56 484 ASN A C 1
ATOM 3963 O O . ASN A 1 484 ? -0.737 -39.344 -12.945 1 85.56 484 ASN A O 1
ATOM 3967 N N . GLU A 1 485 ? 0.973 -38.719 -11.664 1 78.44 485 GLU A N 1
ATOM 3968 C CA . GLU A 1 485 ? 0.086 -38.094 -10.672 1 78.44 485 GLU A CA 1
ATOM 3969 C C . GLU A 1 485 ? -0.466 -36.781 -11.164 1 78.44 485 GLU A C 1
ATOM 3971 O O . GLU A 1 485 ? 0.112 -36.156 -12.055 1 78.44 485 GLU A O 1
ATOM 3976 N N . THR A 1 486 ? -1.573 -36.344 -10.609 1 70.31 486 THR A N 1
ATOM 3977 C CA . THR A 1 486 ? -2.312 -35.219 -11.156 1 70.31 486 THR A CA 1
ATOM 3978 C C . THR A 1 486 ? -1.754 -33.906 -10.625 1 70.31 486 THR A C 1
ATOM 3980 O O . THR A 1 486 ? -1.839 -32.875 -11.297 1 70.31 486 THR A O 1
ATOM 3983 N N . LEU A 1 487 ? -1.251 -33.906 -9.5 1 74.62 487 LEU A N 1
ATOM 3984 C CA . LEU A 1 487 ? -0.809 -32.656 -8.922 1 74.62 487 LEU A CA 1
ATOM 3985 C C . LEU A 1 487 ? 0.714 -32.594 -8.859 1 74.62 487 LEU A C 1
ATOM 3987 O O . LEU A 1 487 ? 1.338 -33.312 -8.07 1 74.62 487 LEU A O 1
ATOM 3991 N N . ASP A 1 488 ? 1.258 -31.703 -9.703 1 77.25 488 ASP A N 1
ATOM 3992 C CA . ASP A 1 488 ? 2.699 -31.484 -9.672 1 77.25 488 ASP A CA 1
ATOM 3993 C C . ASP A 1 488 ? 3.137 -30.891 -8.336 1 77.25 488 ASP A C 1
ATOM 3995 O O . ASP A 1 488 ? 2.674 -29.812 -7.949 1 77.25 488 ASP A O 1
ATOM 3999 N N . PRO A 1 489 ? 3.938 -31.609 -7.656 1 77.25 489 PRO A N 1
ATOM 4000 C CA . PRO A 1 489 ? 4.316 -31.156 -6.316 1 77.25 489 PRO A CA 1
ATOM 4001 C C . PRO A 1 489 ? 5.133 -29.875 -6.332 1 77.25 489 PRO A C 1
ATOM 4003 O O . PRO A 1 489 ? 5.289 -29.219 -5.293 1 77.25 489 PRO A O 1
ATOM 4006 N N . ASN A 1 490 ? 5.688 -29.516 -7.461 1 72.31 490 ASN A N 1
ATOM 4007 C CA . ASN A 1 490 ? 6.555 -28.344 -7.504 1 72.31 490 ASN A CA 1
ATOM 4008 C C . ASN A 1 490 ? 5.824 -27.125 -8.07 1 72.31 490 ASN A C 1
ATOM 4010 O O . ASN A 1 490 ? 6.379 -26.031 -8.109 1 72.31 490 ASN A O 1
ATOM 4014 N N . GLU A 1 491 ? 4.672 -27.344 -8.453 1 74.12 491 GLU A N 1
ATOM 4015 C CA . GLU A 1 491 ? 3.889 -26.219 -8.961 1 74.12 491 GLU A CA 1
ATOM 4016 C C . GLU A 1 491 ? 3.355 -25.359 -7.816 1 74.12 491 GLU A C 1
ATOM 4018 O O . GLU A 1 491 ? 3.078 -25.859 -6.727 1 74.12 491 GLU A O 1
ATOM 4023 N N . GLU A 1 492 ? 3.365 -24.047 -8.148 1 72.06 492 GLU A N 1
ATOM 4024 C CA . GLU A 1 492 ? 2.73 -23.172 -7.18 1 72.06 492 GLU A CA 1
ATOM 4025 C C . GLU A 1 492 ? 1.229 -23.422 -7.094 1 72.06 492 GLU A C 1
ATOM 4027 O O . GLU A 1 492 ? 0.524 -23.359 -8.102 1 72.06 492 GLU A O 1
ATOM 4032 N N . LEU A 1 493 ? 0.803 -23.859 -5.988 1 74.31 493 LEU A N 1
ATOM 4033 C CA . LEU A 1 493 ? -0.58 -24.297 -5.824 1 74.31 493 LEU A CA 1
ATOM 4034 C C . LEU A 1 493 ? -1.414 -23.219 -5.148 1 74.31 493 LEU A C 1
ATOM 4036 O O . LEU A 1 493 ? -2.631 -23.359 -5.012 1 74.31 493 LEU A O 1
ATOM 4040 N N . PHE A 1 494 ? -0.708 -22.141 -4.809 1 78.06 494 PHE A N 1
ATOM 4041 C CA . PHE A 1 494 ? -1.402 -21.188 -3.947 1 78.06 494 PHE A CA 1
ATOM 4042 C C . PHE A 1 494 ? -1.405 -19.797 -4.57 1 78.06 494 PHE A C 1
ATOM 4044 O O . PHE A 1 494 ? -0.988 -18.828 -3.932 1 78.06 494 PHE A O 1
ATOM 4051 N N . THR A 1 495 ? -1.765 -19.656 -5.758 1 82.75 495 THR A N 1
ATOM 4052 C CA . THR A 1 495 ? -1.926 -18.375 -6.453 1 82.75 495 THR A CA 1
ATOM 4053 C C . THR A 1 495 ? -3.393 -18.125 -6.785 1 82.75 495 THR A C 1
ATOM 4055 O O . THR A 1 495 ? -4.184 -19.062 -6.895 1 82.75 495 THR A O 1
ATOM 4058 N N . VAL A 1 496 ? -3.746 -16.891 -6.809 1 89.56 496 VAL A N 1
ATOM 4059 C CA . VAL A 1 496 ? -5.094 -16.562 -7.262 1 89.56 496 VAL A CA 1
ATOM 4060 C C . VAL A 1 496 ? -5.18 -16.703 -8.781 1 89.56 496 VAL A C 1
ATOM 4062 O O . VAL A 1 496 ? -5.059 -15.719 -9.508 1 89.56 496 VAL A O 1
ATOM 4065 N N . ASN A 1 497 ? -5.438 -18.031 -9.148 1 90.06 497 ASN A N 1
ATOM 4066 C CA . ASN A 1 497 ? -5.332 -18.297 -10.578 1 90.06 497 ASN A CA 1
ATOM 4067 C C . ASN A 1 497 ? -6.16 -19.516 -10.984 1 90.06 497 ASN A C 1
ATOM 4069 O O . ASN A 1 497 ? -6.555 -20.312 -10.133 1 90.06 497 ASN A O 1
ATOM 4073 N N . ALA A 1 498 ? -6.5 -19.547 -12.172 1 93.25 498 ALA A N 1
ATOM 4074 C CA . ALA A 1 498 ? -7.008 -20.703 -12.922 1 93.25 498 ALA A CA 1
ATOM 4075 C C . ALA A 1 498 ? -6.332 -20.797 -14.289 1 93.25 498 ALA A C 1
ATOM 4077 O O . ALA A 1 498 ? -5.977 -19.781 -14.891 1 93.25 498 ALA A O 1
ATOM 4078 N N . PHE A 1 499 ? -6.094 -22.078 -14.773 1 91.56 499 PHE A N 1
ATOM 4079 C CA . PHE A 1 499 ? -5.445 -22.156 -16.078 1 91.56 499 PHE A CA 1
ATOM 4080 C C . PHE A 1 499 ? -5.793 -23.453 -16.781 1 91.56 499 PHE A C 1
ATOM 4082 O O . PHE A 1 499 ? -6.234 -24.422 -16.141 1 91.56 499 PHE A O 1
ATOM 4089 N N . TYR A 1 500 ? -5.668 -23.484 -18.047 1 94 500 TYR A N 1
ATOM 4090 C CA . TYR A 1 500 ? -5.789 -24.625 -18.938 1 94 500 TYR A CA 1
ATOM 4091 C C . TYR A 1 500 ? -4.426 -25.062 -19.469 1 94 500 TYR A C 1
ATOM 4093 O O . TYR A 1 500 ? -3.65 -24.234 -19.953 1 94 500 TYR A O 1
ATOM 4101 N N . SER A 1 501 ? -4.152 -26.391 -19.297 1 89 501 SER A N 1
ATOM 4102 C CA . SER A 1 501 ? -2.941 -26.984 -19.859 1 89 501 SER A CA 1
ATOM 4103 C C . SER A 1 501 ? -3.25 -27.781 -21.125 1 89 501 SER A C 1
ATOM 4105 O O . SER A 1 501 ? -3.854 -28.844 -21.062 1 89 501 SER A O 1
ATOM 4107 N N . ALA A 1 502 ? -2.789 -27.328 -22.25 1 91.06 502 ALA A N 1
ATOM 4108 C CA . ALA A 1 502 ? -3.066 -27.984 -23.516 1 91.06 502 ALA A CA 1
ATOM 4109 C C . ALA A 1 502 ? -2.443 -29.375 -23.578 1 91.06 502 ALA A C 1
ATOM 4111 O O . ALA A 1 502 ? -3.057 -30.312 -24.078 1 91.06 502 ALA A O 1
ATOM 4112 N N . ALA A 1 503 ? -1.257 -29.516 -23.016 1 84.25 503 ALA A N 1
ATOM 4113 C CA . ALA A 1 503 ? -0.509 -30.766 -23.062 1 84.25 503 ALA A CA 1
ATOM 4114 C C . ALA A 1 503 ? -1.192 -31.844 -22.234 1 84.25 503 ALA A C 1
ATOM 4116 O O . ALA A 1 503 ? -0.979 -33.031 -22.453 1 84.25 503 ALA A O 1
ATOM 4117 N N . LEU A 1 504 ? -2.008 -31.469 -21.297 1 83.69 504 LEU A N 1
ATOM 4118 C CA . LEU A 1 504 ? -2.721 -32.438 -20.453 1 83.69 504 LEU A CA 1
ATOM 4119 C C . LEU A 1 504 ? -4.211 -32.438 -20.781 1 83.69 504 LEU A C 1
ATOM 4121 O O . LEU A 1 504 ? -4.945 -33.312 -20.344 1 83.69 504 LEU A O 1
ATOM 4125 N N . ASN A 1 505 ? -4.664 -31.469 -21.578 1 92.06 505 ASN A N 1
ATOM 4126 C CA . ASN A 1 505 ? -6.086 -31.203 -21.734 1 92.06 505 ASN A CA 1
ATOM 4127 C C . ASN A 1 505 ? -6.816 -31.188 -20.406 1 92.06 505 ASN A C 1
ATOM 4129 O O . ASN A 1 505 ? -7.785 -31.922 -20.203 1 92.06 505 ASN A O 1
ATOM 4133 N N . GLU A 1 506 ? -6.316 -30.25 -19.562 1 91.31 506 GLU A N 1
ATOM 4134 C CA . GLU A 1 506 ? -6.785 -30.219 -18.172 1 91.31 506 GLU A CA 1
ATOM 4135 C C . GLU A 1 506 ? -7.008 -28.781 -17.703 1 91.31 506 GLU A C 1
ATOM 4137 O O . GLU A 1 506 ? -6.211 -27.891 -18 1 91.31 506 GLU A O 1
ATOM 4142 N N . LEU A 1 507 ? -8.117 -28.641 -16.984 1 93.44 507 LEU A N 1
ATOM 4143 C CA . LEU A 1 507 ? -8.391 -27.391 -16.281 1 93.44 507 LEU A CA 1
ATOM 4144 C C . LEU A 1 507 ? -7.961 -27.469 -14.828 1 93.44 507 LEU A C 1
ATOM 4146 O O . LEU A 1 507 ? -8.266 -28.453 -14.148 1 93.44 507 LEU A O 1
ATOM 4150 N N . SER A 1 508 ? -7.191 -26.438 -14.391 1 90 508 SER A N 1
ATOM 4151 C CA . SER A 1 508 ? -6.797 -26.344 -12.984 1 90 508 SER A CA 1
ATOM 4152 C C . SER A 1 508 ? -7.316 -25.062 -12.352 1 90 508 SER A C 1
ATOM 4154 O O . SER A 1 508 ? -6.98 -23.969 -12.789 1 90 508 SER A O 1
ATOM 4156 N N . ILE A 1 509 ? -8.18 -25.219 -11.383 1 93.5 509 ILE A N 1
ATOM 4157 C CA . ILE A 1 509 ? -8.719 -24.094 -10.633 1 93.5 509 ILE A CA 1
ATOM 4158 C C . ILE A 1 509 ? -8.148 -24.078 -9.211 1 93.5 509 ILE A C 1
ATOM 4160 O O . ILE A 1 509 ? -8.43 -24.984 -8.422 1 93.5 509 ILE A O 1
ATOM 4164 N N . MET A 1 510 ? -7.445 -23.031 -8.844 1 90.81 510 MET A N 1
ATOM 4165 C CA . MET A 1 510 ? -6.715 -23 -7.582 1 90.81 510 MET A CA 1
ATOM 4166 C C . MET A 1 510 ? -7.613 -22.531 -6.441 1 90.81 510 MET A C 1
ATOM 4168 O O . MET A 1 510 ? -8.547 -21.766 -6.664 1 90.81 510 MET A O 1
ATOM 4172 N N . VAL A 1 511 ? -7.301 -22.812 -5.285 1 89.94 511 VAL A N 1
ATOM 4173 C CA . VAL A 1 511 ? -8.109 -22.594 -4.09 1 89.94 511 VAL A CA 1
ATOM 4174 C C . VAL A 1 511 ? -8.281 -21.109 -3.846 1 89.94 511 VAL A C 1
ATOM 4176 O O . VAL A 1 511 ? -9.391 -20.641 -3.584 1 89.94 511 VAL A O 1
ATOM 4179 N N . PRO A 1 512 ? -7.207 -20.281 -3.979 1 89.56 512 PRO A N 1
ATOM 4180 C CA . PRO A 1 512 ? -7.406 -18.859 -3.686 1 89.56 512 PRO A CA 1
ATOM 4181 C C . PRO A 1 512 ? -8.359 -18.172 -4.668 1 89.56 512 PRO A C 1
ATOM 4183 O O . PRO A 1 512 ? -8.945 -17.141 -4.352 1 89.56 512 PRO A O 1
ATOM 4186 N N . PHE A 1 513 ? -8.492 -18.781 -5.824 1 92.44 513 PHE A N 1
ATOM 4187 C CA . PHE A 1 513 ? -9.414 -18.266 -6.82 1 92.44 513 PHE A CA 1
ATOM 4188 C C . PHE A 1 513 ? -10.859 -18.531 -6.418 1 92.44 513 PHE A C 1
ATOM 4190 O O . PHE A 1 513 ? -11.75 -17.75 -6.723 1 92.44 513 PHE A O 1
ATOM 4197 N N . ILE A 1 514 ? -11.109 -19.688 -5.777 1 92.44 514 ILE A N 1
ATOM 4198 C CA . ILE A 1 514 ? -12.445 -20.141 -5.402 1 92.44 514 ILE A CA 1
ATOM 4199 C C . ILE A 1 514 ? -12.844 -19.516 -4.07 1 92.44 514 ILE A C 1
ATOM 4201 O O . ILE A 1 514 ? -13.32 -20.203 -3.166 1 92.44 514 ILE A O 1
ATOM 4205 N N . ASP A 1 515 ? -12.594 -18.359 -3.873 1 88.5 515 ASP A N 1
ATOM 4206 C CA . ASP A 1 515 ? -12.875 -17.594 -2.658 1 88.5 515 ASP A CA 1
ATOM 4207 C C . ASP A 1 515 ? -13.141 -16.125 -2.975 1 88.5 515 ASP A C 1
ATOM 4209 O O . ASP A 1 515 ? -13.031 -15.711 -4.129 1 88.5 515 ASP A O 1
ATOM 4213 N N . GLU A 1 516 ? -13.641 -15.32 -2.045 1 87.88 516 GLU A N 1
ATOM 4214 C CA . GLU A 1 516 ? -13.797 -13.883 -2.252 1 87.88 516 GLU A CA 1
ATOM 4215 C C . GLU A 1 516 ? -12.492 -13.25 -2.734 1 87.88 516 GLU A C 1
ATOM 4217 O O . GLU A 1 516 ? -11.406 -13.68 -2.344 1 87.88 516 GLU A O 1
ATOM 4222 N N . PRO A 1 517 ? -12.656 -12.492 -3.561 1 91.12 517 PRO A N 1
ATOM 4223 C CA . PRO A 1 517 ? -13.859 -11.797 -4.039 1 91.12 517 PRO A CA 1
ATOM 4224 C C . PRO A 1 517 ? -14.477 -12.469 -5.266 1 91.12 517 PRO A C 1
ATOM 4226 O O . PRO A 1 517 ? -15.531 -12.047 -5.734 1 91.12 517 PRO A O 1
ATOM 4229 N N . ASN A 1 518 ? -13.844 -13.484 -5.762 1 93.56 518 ASN A N 1
ATOM 4230 C CA . ASN A 1 518 ? -14.281 -14.102 -7.012 1 93.56 518 ASN A CA 1
ATOM 4231 C C . ASN A 1 518 ? -15.531 -14.953 -6.801 1 93.56 518 ASN A C 1
ATOM 4233 O O . ASN A 1 518 ? -16.344 -15.102 -7.711 1 93.56 518 ASN A O 1
ATOM 4237 N N . MET A 1 519 ? -15.562 -15.5 -5.586 1 93.5 519 MET A N 1
ATOM 4238 C CA . MET A 1 519 ? -16.625 -16.469 -5.324 1 93.5 519 MET A CA 1
ATOM 4239 C C . MET A 1 519 ? -17.031 -16.438 -3.857 1 93.5 519 MET A C 1
ATOM 4241 O O . MET A 1 519 ? -16.188 -16.297 -2.971 1 93.5 519 MET A O 1
ATOM 4245 N N . ASP A 1 520 ? -18.281 -16.5 -3.66 1 94 520 ASP A N 1
ATOM 4246 C CA . ASP A 1 520 ? -18.844 -16.766 -2.342 1 94 520 ASP A CA 1
ATOM 4247 C C . ASP A 1 520 ? -20.203 -17.453 -2.453 1 94 520 ASP A C 1
ATOM 4249 O O . ASP A 1 520 ? -21 -17.141 -3.344 1 94 520 ASP A O 1
ATOM 4253 N N . SER A 1 521 ? -20.453 -18.344 -1.524 1 94.5 521 SER A N 1
ATOM 4254 C CA . SER A 1 521 ? -21.688 -19.109 -1.573 1 94.5 521 SER A CA 1
ATOM 4255 C C . SER A 1 521 ? -22.906 -18.203 -1.453 1 94.5 521 SER A C 1
ATOM 4257 O O . SER A 1 521 ? -23.984 -18.531 -1.98 1 94.5 521 SER A O 1
ATOM 4259 N N . SER A 1 522 ? -22.734 -16.984 -0.89 1 93.69 522 SER A N 1
ATOM 4260 C CA . SER A 1 522 ? -23.859 -16.094 -0.625 1 93.69 522 SER A CA 1
ATOM 4261 C C . SER A 1 522 ? -24.156 -15.211 -1.83 1 93.69 522 SER A C 1
ATOM 4263 O O . SER A 1 522 ? -25.219 -14.578 -1.893 1 93.69 522 SER A O 1
ATOM 4265 N N . TYR A 1 523 ? -23.312 -15.211 -2.807 1 96.38 523 TYR A N 1
ATOM 4266 C CA . TYR A 1 523 ? -23.531 -14.367 -3.977 1 96.38 523 TYR A CA 1
ATOM 4267 C C . TYR A 1 523 ? -24.734 -14.859 -4.773 1 96.38 523 TYR A C 1
ATOM 4269 O O . TYR A 1 523 ? -24.969 -16.062 -4.891 1 96.38 523 TYR A O 1
ATOM 4277 N N . PRO A 1 524 ? -25.516 -13.898 -5.34 1 97.56 524 PRO A N 1
ATOM 4278 C CA . PRO A 1 524 ? -26.453 -14.352 -6.363 1 97.56 524 PRO A CA 1
ATOM 4279 C C . PRO A 1 524 ? -25.766 -15.094 -7.508 1 97.56 524 PRO A C 1
ATOM 4281 O O . PRO A 1 524 ? -24.578 -14.883 -7.766 1 97.56 524 PRO A O 1
ATOM 4284 N N . VAL A 1 525 ? -26.5 -15.93 -8.18 1 98.12 525 VAL A N 1
ATOM 4285 C CA . VAL A 1 525 ? -25.938 -16.797 -9.203 1 98.12 525 VAL A CA 1
ATOM 4286 C C . VAL A 1 525 ? -25.344 -15.961 -10.336 1 98.12 525 VAL A C 1
ATOM 4288 O O . VAL A 1 525 ? -24.297 -16.297 -10.891 1 98.12 525 VAL A O 1
ATOM 4291 N N . TYR A 1 526 ? -26.016 -14.805 -10.695 1 98.19 526 TYR A N 1
ATOM 4292 C CA . TYR A 1 526 ? -25.484 -13.969 -11.766 1 98.19 526 TYR A CA 1
ATOM 4293 C C . TYR A 1 526 ? -24.125 -13.398 -11.383 1 98.19 526 TYR A C 1
ATOM 4295 O O . TYR A 1 526 ? -23.266 -13.188 -12.25 1 98.19 526 TYR A O 1
ATOM 4303 N N . ALA A 1 527 ? -23.875 -13.141 -10.062 1 98.12 527 ALA A N 1
ATOM 4304 C CA . ALA A 1 527 ? -22.578 -12.633 -9.609 1 98.12 527 ALA A CA 1
ATOM 4305 C C . ALA A 1 527 ? -21.516 -13.727 -9.695 1 98.12 527 ALA A C 1
ATOM 4307 O O . ALA A 1 527 ? -20.375 -13.453 -10.07 1 98.12 527 ALA A O 1
ATOM 4308 N N . LYS A 1 528 ? -21.891 -14.977 -9.422 1 98.06 528 LYS A N 1
ATOM 4309 C CA . LYS A 1 528 ? -20.969 -16.109 -9.5 1 98.06 528 LYS A CA 1
ATOM 4310 C C . LYS A 1 528 ? -20.516 -16.344 -10.938 1 98.06 528 LYS A C 1
ATOM 4312 O O . LYS A 1 528 ? -19.328 -16.562 -11.195 1 98.06 528 LYS A O 1
ATOM 4317 N N . TYR A 1 529 ? -21.422 -16.25 -11.828 1 98.19 529 TYR A N 1
ATOM 4318 C CA . TYR A 1 529 ? -21.094 -16.531 -13.219 1 98.19 529 TYR A CA 1
ATOM 4319 C C . TYR A 1 529 ? -20.406 -15.344 -13.875 1 98.19 529 TYR A C 1
ATOM 4321 O O . TYR A 1 529 ? -19.625 -15.508 -14.812 1 98.19 529 TYR A O 1
ATOM 4329 N N . ALA A 1 530 ? -20.641 -14.094 -13.336 1 97.88 530 ALA A N 1
ATOM 4330 C CA . ALA A 1 530 ? -20.016 -12.898 -13.898 1 97.88 530 ALA A CA 1
ATOM 4331 C C . ALA A 1 530 ? -18.5 -12.953 -13.742 1 97.88 530 ALA A C 1
ATOM 4333 O O . ALA A 1 530 ? -17.766 -12.453 -14.594 1 97.88 530 ALA A O 1
ATOM 4334 N N . VAL A 1 531 ? -18.062 -13.578 -12.648 1 96.5 531 VAL A N 1
ATOM 4335 C CA . VAL A 1 531 ? -16.625 -13.586 -12.414 1 96.5 531 VAL A CA 1
ATOM 4336 C C . VAL A 1 531 ? -16.094 -15.008 -12.531 1 96.5 531 VAL A C 1
ATOM 4338 O O . VAL A 1 531 ? -15.469 -15.359 -13.539 1 96.5 531 VAL A O 1
ATOM 4341 N N . THR A 1 532 ? -16.516 -15.883 -11.664 1 97.25 532 THR A N 1
ATOM 4342 C CA . THR A 1 532 ? -16 -17.25 -11.656 1 97.25 532 THR A CA 1
ATOM 4343 C C . THR A 1 532 ? -16.438 -18 -12.914 1 97.25 532 THR A C 1
ATOM 4345 O O . THR A 1 532 ? -15.641 -18.688 -13.539 1 97.25 532 THR A O 1
ATOM 4348 N N . GLY A 1 533 ? -17.719 -17.859 -13.297 1 97.94 533 GLY A N 1
ATOM 4349 C CA . GLY A 1 533 ? -18.188 -18.5 -14.508 1 97.94 533 GLY A CA 1
ATOM 4350 C C . GLY A 1 533 ? -17.453 -18.047 -15.758 1 97.94 533 GLY A C 1
ATOM 4351 O O . GLY A 1 533 ? -17.141 -18.859 -16.625 1 97.94 533 GLY A O 1
ATOM 4352 N N . ASP A 1 534 ? -17.25 -16.766 -15.812 1 98 534 ASP A N 1
ATOM 4353 C CA . ASP A 1 534 ? -16.516 -16.188 -16.938 1 98 534 ASP A CA 1
ATOM 4354 C C . ASP A 1 534 ? -15.109 -16.75 -17.016 1 98 534 ASP A C 1
ATOM 4356 O O . ASP A 1 534 ? -14.633 -17.078 -18.109 1 98 534 ASP A O 1
ATOM 4360 N N . ILE A 1 535 ? -14.438 -16.875 -15.914 1 97.31 535 ILE A N 1
ATOM 4361 C CA . ILE A 1 535 ? -13.055 -17.359 -15.875 1 97.31 535 ILE A CA 1
ATOM 4362 C C . ILE A 1 535 ? -13.023 -18.844 -16.219 1 97.31 535 ILE A C 1
ATOM 4364 O O . ILE A 1 535 ? -12.125 -19.297 -16.922 1 97.31 535 ILE A O 1
ATOM 4368 N N . LEU A 1 536 ? -14.008 -19.594 -15.711 1 97.5 536 LEU A N 1
ATOM 4369 C CA . LEU A 1 536 ? -14.094 -21.016 -16.078 1 97.5 536 LEU A CA 1
ATOM 4370 C C . LEU A 1 536 ? -14.258 -21.172 -17.578 1 97.5 536 LEU A C 1
ATOM 4372 O O . LEU A 1 536 ? -13.594 -22 -18.203 1 97.5 536 LEU A O 1
ATOM 4376 N N . GLY A 1 537 ? -15.156 -20.391 -18.141 1 97.75 537 GLY A N 1
ATOM 4377 C CA . GLY A 1 537 ? -15.32 -20.391 -19.578 1 97.75 537 GLY A CA 1
ATOM 4378 C C . GLY A 1 537 ? -14.062 -19.953 -20.312 1 97.75 537 GLY A C 1
ATOM 4379 O O . GLY A 1 537 ? -13.727 -20.516 -21.359 1 97.75 537 GLY A O 1
ATOM 4380 N N . HIS A 1 538 ? -13.398 -18.938 -19.797 1 97.81 538 HIS A N 1
ATOM 4381 C CA . HIS A 1 538 ? -12.141 -18.438 -20.344 1 97.81 538 HIS A CA 1
ATOM 4382 C C . HIS A 1 538 ? -11.094 -19.531 -20.422 1 97.81 538 HIS A C 1
ATOM 4384 O O . HIS A 1 538 ? -10.461 -19.719 -21.469 1 97.81 538 HIS A O 1
ATOM 4390 N N . GLU A 1 539 ? -10.93 -20.281 -19.328 1 97.12 539 GLU A N 1
ATOM 4391 C CA . GLU A 1 539 ? -9.922 -21.344 -19.281 1 97.12 539 GLU A CA 1
ATOM 4392 C C . GLU A 1 539 ? -10.281 -22.469 -20.25 1 97.12 539 GLU A C 1
ATOM 4394 O O . GLU A 1 539 ? -9.398 -23.047 -20.891 1 97.12 539 GLU A O 1
ATOM 4399 N N . MET A 1 540 ? -11.547 -22.734 -20.359 1 97.19 540 MET A N 1
ATOM 4400 C CA . MET A 1 540 ? -11.969 -23.719 -21.359 1 97.19 540 MET A CA 1
ATOM 4401 C C . MET A 1 540 ? -11.719 -23.219 -22.766 1 97.19 540 MET A C 1
ATOM 4403 O O . MET A 1 540 ? -11.383 -24 -23.672 1 97.19 540 MET A O 1
ATOM 4407 N N . GLY A 1 541 ? -11.906 -21.969 -22.938 1 97.44 541 GLY A N 1
ATOM 4408 C CA . GLY A 1 541 ? -11.688 -21.328 -24.219 1 97.44 541 GLY A CA 1
ATOM 4409 C C . GLY A 1 541 ? -10.266 -21.453 -24.734 1 97.44 541 GLY A C 1
ATOM 4410 O O . GLY A 1 541 ? -10.023 -21.5 -25.938 1 97.44 541 GLY A O 1
ATOM 4411 N N . HIS A 1 542 ? -9.336 -21.547 -23.812 1 97.06 542 HIS A N 1
ATOM 4412 C CA . HIS A 1 542 ? -7.938 -21.75 -24.188 1 97.06 542 HIS A CA 1
ATOM 4413 C C . HIS A 1 542 ? -7.762 -23.062 -24.953 1 97.06 542 HIS A C 1
ATOM 4415 O O . HIS A 1 542 ? -6.805 -23.234 -25.703 1 97.06 542 HIS A O 1
ATOM 4421 N N . SER A 1 543 ? -8.664 -24 -24.797 1 97.19 543 SER A N 1
ATOM 4422 C CA . SER A 1 543 ? -8.594 -25.25 -25.547 1 97.19 543 SER A CA 1
ATOM 4423 C C . SER A 1 543 ? -8.898 -25.016 -27.031 1 97.19 543 SER A C 1
ATOM 4425 O O . SER A 1 543 ? -8.594 -25.875 -27.859 1 97.19 543 SER A O 1
ATOM 4427 N N . MET A 1 544 ? -9.516 -23.859 -27.359 1 96.88 544 MET A N 1
ATOM 4428 C CA . MET A 1 544 ? -9.961 -23.578 -28.719 1 96.88 544 MET A CA 1
ATOM 4429 C C . MET A 1 544 ? -9.242 -22.359 -29.281 1 96.88 544 MET A C 1
ATOM 4431 O O . MET A 1 544 ? -9.625 -21.828 -30.328 1 96.88 544 MET A O 1
ATOM 4435 N N . ASP A 1 545 ? -8.289 -21.812 -28.578 1 96.5 545 ASP A N 1
ATOM 4436 C CA . ASP A 1 545 ? -7.566 -20.656 -29.125 1 96.5 545 ASP A CA 1
ATOM 4437 C C . ASP A 1 545 ? -6.512 -21.109 -30.141 1 96.5 545 ASP A C 1
ATOM 4439 O O . ASP A 1 545 ? -6.508 -22.266 -30.578 1 96.5 545 ASP A O 1
ATOM 4443 N N . THR A 1 546 ? -5.645 -20.188 -30.609 1 95.12 546 THR A N 1
ATOM 4444 C CA . THR A 1 546 ? -4.754 -20.516 -31.719 1 95.12 546 THR A CA 1
ATOM 4445 C C . THR A 1 546 ? -3.727 -21.562 -31.312 1 95.12 546 THR A C 1
ATOM 4447 O O . THR A 1 546 ? -3.27 -22.344 -32.125 1 95.12 546 THR A O 1
ATOM 4450 N N . LEU A 1 547 ? -3.404 -21.641 -30.047 1 93.94 547 LEU A N 1
ATOM 4451 C CA . LEU A 1 547 ? -2.482 -22.641 -29.531 1 93.94 547 LEU A CA 1
ATOM 4452 C C . LEU A 1 547 ? -3.229 -23.922 -29.156 1 93.94 547 LEU A C 1
ATOM 4454 O O . LEU A 1 547 ? -2.764 -25.016 -29.438 1 93.94 547 LEU A O 1
ATOM 4458 N N . GLY A 1 548 ? -4.379 -23.75 -28.562 1 95.44 548 GLY A N 1
ATOM 4459 C CA . GLY A 1 548 ? -5.148 -24.875 -28.062 1 95.44 548 GLY A CA 1
ATOM 4460 C C . GLY A 1 548 ? -5.613 -25.812 -29.156 1 95.44 548 GLY A C 1
ATOM 4461 O O . GLY A 1 548 ? -5.672 -27.031 -28.969 1 95.44 548 GLY A O 1
ATOM 4462 N N . ILE A 1 549 ? -5.883 -25.297 -30.297 1 96.38 549 ILE A N 1
ATOM 4463 C CA . ILE A 1 549 ? -6.445 -26.109 -31.375 1 96.38 549 ILE A CA 1
ATOM 4464 C C . ILE A 1 549 ? -5.359 -27 -31.969 1 96.38 549 ILE A C 1
ATOM 4466 O O . ILE A 1 549 ? -5.652 -27.922 -32.719 1 96.38 549 ILE A O 1
ATOM 4470 N N . GLN A 1 550 ? -4.121 -26.734 -31.609 1 95.44 550 GLN A N 1
ATOM 4471 C CA . GLN A 1 550 ? -3.023 -27.547 -32.125 1 95.44 550 GLN A CA 1
ATOM 4472 C C . GLN A 1 550 ? -2.883 -28.844 -31.312 1 95.44 550 GLN A C 1
ATOM 4474 O O . GLN A 1 550 ? -2.125 -29.734 -31.688 1 95.44 550 GLN A O 1
ATOM 4479 N N . TRP A 1 551 ? -3.627 -28.938 -30.219 1 95.19 551 TRP A N 1
ATOM 4480 C CA . TRP A 1 551 ? -3.578 -30.094 -29.328 1 95.19 551 TRP A CA 1
ATOM 4481 C C . TRP A 1 551 ? -4.91 -30.844 -29.328 1 95.19 551 TRP A C 1
ATOM 4483 O O . TRP A 1 551 ? -5.973 -30.219 -29.312 1 95.19 551 TRP A O 1
ATOM 4493 N N . ASN A 1 552 ? -4.852 -32.156 -29.359 1 96.06 552 ASN A N 1
ATOM 4494 C CA . ASN A 1 552 ? -6.082 -32.938 -29.359 1 96.06 552 ASN A CA 1
ATOM 4495 C C . ASN A 1 552 ? -6.535 -33.281 -27.953 1 96.06 552 ASN A C 1
ATOM 4497 O O . ASN A 1 552 ? -6.031 -32.719 -26.969 1 96.06 552 ASN A O 1
ATOM 4501 N N . GLU A 1 553 ? -7.59 -34.062 -27.781 1 95.19 553 GLU A N 1
ATOM 4502 C CA . GLU A 1 553 ? -8.258 -34.375 -26.516 1 95.19 553 GLU A CA 1
ATOM 4503 C C . GLU A 1 553 ? -7.344 -35.156 -25.578 1 95.19 553 GLU A C 1
ATOM 4505 O O . GLU A 1 553 ? -7.625 -35.281 -24.391 1 95.19 553 GLU A O 1
ATOM 4510 N N . PHE A 1 554 ? -6.227 -35.625 -26.078 1 90.5 554 PHE A N 1
ATOM 4511 C CA . PHE A 1 554 ? -5.301 -36.406 -25.25 1 90.5 554 PHE A CA 1
ATOM 4512 C C . PHE A 1 554 ? -4.051 -35.594 -24.938 1 90.5 554 PHE A C 1
ATOM 4514 O O . PHE A 1 554 ? -3.125 -36.094 -24.297 1 90.5 554 PHE A O 1
ATOM 4521 N N . GLY A 1 555 ? -3.992 -34.375 -25.422 1 89.06 555 GLY A N 1
ATOM 4522 C CA . GLY A 1 555 ? -2.842 -33.531 -25.156 1 89.06 555 GLY A CA 1
ATOM 4523 C C . GLY A 1 555 ? -1.692 -33.75 -26.125 1 89.06 555 GLY A C 1
ATOM 4524 O O . GLY A 1 555 ? -0.527 -33.594 -25.766 1 89.06 555 GLY A O 1
ATOM 4525 N N . GLU A 1 556 ? -2.016 -34.188 -27.266 1 89.62 556 GLU A N 1
ATOM 4526 C CA . GLU A 1 556 ? -1.013 -34.406 -28.297 1 89.62 556 GLU A CA 1
ATOM 4527 C C . GLU A 1 556 ? -1.148 -33.406 -29.438 1 89.62 556 GLU A C 1
ATOM 4529 O O . GLU A 1 556 ? -2.262 -33.031 -29.797 1 89.62 556 GLU A O 1
ATOM 4534 N N . TYR A 1 557 ? 0.002 -33.094 -29.984 1 91.75 557 TYR A N 1
ATOM 4535 C CA . TYR A 1 557 ? -0.039 -32.25 -31.172 1 91.75 557 TYR A CA 1
ATOM 4536 C C . TYR A 1 557 ? -0.701 -32.969 -32.344 1 91.75 557 TYR A C 1
ATOM 4538 O O . TYR A 1 557 ? -0.277 -34.062 -32.719 1 91.75 557 TYR A O 1
ATOM 4546 N N . GLU A 1 558 ? -1.771 -32.375 -32.75 1 94.81 558 GLU A N 1
ATOM 4547 C CA . GLU A 1 558 ? -2.537 -32.938 -33.875 1 94.81 558 GLU A CA 1
ATOM 4548 C C . GLU A 1 558 ? -3.379 -31.859 -34.531 1 94.81 558 GLU A C 1
ATOM 4550 O O . GLU A 1 558 ? -4.008 -31.047 -33.875 1 94.81 558 GLU A O 1
ATOM 4555 N N . GLN A 1 559 ? -3.373 -31.859 -35.844 1 94.44 559 GLN A N 1
ATOM 4556 C CA . GLN A 1 559 ? -4.305 -31.016 -36.594 1 94.44 559 GLN A CA 1
ATOM 4557 C C . GLN A 1 559 ? -5.684 -31.656 -36.688 1 94.44 559 GLN A C 1
ATOM 4559 O O . GLN A 1 559 ? -6.117 -32.062 -37.75 1 94.44 559 GLN A O 1
ATOM 4564 N N . TRP A 1 560 ? -6.387 -31.641 -35.688 1 96.12 560 TRP A N 1
ATOM 4565 C CA . TRP A 1 560 ? -7.645 -32.375 -35.562 1 96.12 560 TRP A CA 1
ATOM 4566 C C . TRP A 1 560 ? -8.773 -31.625 -36.25 1 96.12 560 TRP A C 1
ATOM 4568 O O . TRP A 1 560 ? -9.75 -32.219 -36.688 1 96.12 560 TRP A O 1
ATOM 4578 N N . MET A 1 561 ? -8.719 -30.297 -36.375 1 95.88 561 MET A N 1
ATOM 4579 C CA . MET A 1 561 ? -9.742 -29.5 -37.031 1 95.88 561 MET A CA 1
ATOM 4580 C C . MET A 1 561 ? -9.586 -29.562 -38.531 1 95.88 561 MET A C 1
ATOM 4582 O O . MET A 1 561 ? -8.492 -29.344 -39.062 1 95.88 561 MET A O 1
ATOM 4586 N N . PRO A 1 562 ? -10.703 -29.812 -39.219 1 96.62 562 PRO A N 1
ATOM 4587 C CA . PRO A 1 562 ? -10.617 -29.844 -40.688 1 96.62 562 PRO A CA 1
ATOM 4588 C C . PRO A 1 562 ? -10.109 -28.531 -41.281 1 96.62 562 PRO A C 1
ATOM 4590 O O . PRO A 1 562 ? -10.438 -27.453 -40.781 1 96.62 562 PRO A O 1
ATOM 4593 N N . GLU A 1 563 ? -9.359 -28.625 -42.406 1 96.12 563 GLU A N 1
ATOM 4594 C CA . GLU A 1 563 ? -8.656 -27.484 -43 1 96.12 563 GLU A CA 1
ATOM 4595 C C . GLU A 1 563 ? -9.617 -26.359 -43.344 1 96.12 563 GLU A C 1
ATOM 4597 O O . GLU A 1 563 ? -9.32 -25.188 -43.094 1 96.12 563 GLU A O 1
ATOM 4602 N N . GLU A 1 564 ? -10.758 -26.688 -43.875 1 96.75 564 GLU A N 1
ATOM 4603 C CA . GLU A 1 564 ? -11.734 -25.672 -44.25 1 96.75 564 GLU A CA 1
ATOM 4604 C C . GLU A 1 564 ? -12.305 -24.984 -43.031 1 96.75 564 GLU A C 1
ATOM 4606 O O . GLU A 1 564 ? -12.57 -23.781 -43.062 1 96.75 564 GLU A O 1
ATOM 4611 N N . ASP A 1 565 ? -12.586 -25.797 -42 1 97.38 565 ASP A N 1
ATOM 4612 C CA . ASP A 1 565 ? -13.07 -25.219 -40.75 1 97.38 565 ASP A CA 1
ATOM 4613 C C . ASP A 1 565 ? -12.031 -24.297 -40.125 1 97.38 565 ASP A C 1
ATOM 4615 O O . ASP A 1 565 ? -12.375 -23.234 -39.594 1 97.38 565 ASP A O 1
ATOM 4619 N N . GLU A 1 566 ? -10.758 -24.656 -40.156 1 96.69 566 GLU A N 1
ATOM 4620 C CA . GLU A 1 566 ? -9.672 -23.844 -39.594 1 96.69 566 GLU A CA 1
ATOM 4621 C C . GLU A 1 566 ? -9.562 -22.5 -40.312 1 96.69 566 GLU A C 1
ATOM 4623 O O . GLU A 1 566 ? -9.281 -21.484 -39.688 1 96.69 566 GLU A O 1
ATOM 4628 N N . LYS A 1 567 ? -9.742 -22.516 -41.656 1 96.94 567 LYS A N 1
ATOM 4629 C CA . LYS A 1 567 ? -9.711 -21.281 -42.438 1 96.94 567 LYS A CA 1
ATOM 4630 C C . LYS A 1 567 ? -10.82 -20.328 -42 1 96.94 567 LYS A C 1
ATOM 4632 O O . LYS A 1 567 ? -10.602 -19.125 -41.875 1 96.94 567 LYS A O 1
ATOM 4637 N N . LYS A 1 568 ? -12.023 -20.891 -41.812 1 97 568 LYS A N 1
ATOM 4638 C CA . LYS A 1 568 ? -13.148 -20.078 -41.375 1 97 568 LYS A CA 1
ATOM 4639 C C . LYS A 1 568 ? -12.891 -19.516 -39.969 1 97 568 LYS A C 1
ATOM 4641 O O . LYS A 1 568 ? -13.219 -18.359 -39.688 1 97 568 LYS A O 1
ATOM 4646 N N . TYR A 1 569 ? -12.32 -20.375 -39.125 1 97.19 569 TYR A N 1
ATOM 4647 C CA . TYR A 1 569 ? -12.023 -19.953 -37.781 1 97.19 569 TYR A CA 1
ATOM 4648 C C . TYR A 1 569 ? -10.984 -18.828 -37.781 1 97.19 569 TYR A C 1
ATOM 4650 O O . TYR A 1 569 ? -11.102 -17.875 -37 1 97.19 569 TYR A O 1
ATOM 4658 N N . LYS A 1 570 ? -9.953 -18.938 -38.594 1 96.88 570 LYS A N 1
ATOM 4659 C CA . LYS A 1 570 ? -8.906 -17.906 -38.719 1 96.88 570 LYS A CA 1
ATOM 4660 C C . LYS A 1 570 ? -9.5 -16.562 -39.125 1 96.88 570 LYS A C 1
ATOM 4662 O O . LYS A 1 570 ? -9.047 -15.516 -38.656 1 96.88 570 LYS A O 1
ATOM 4667 N N . LYS A 1 571 ? -10.469 -16.625 -39.938 1 96.5 571 LYS A N 1
ATOM 4668 C CA . LYS A 1 571 ? -11.133 -15.398 -40.375 1 96.5 571 LYS A CA 1
ATOM 4669 C C . LYS A 1 571 ? -11.891 -14.758 -39.219 1 96.5 571 LYS A C 1
ATOM 4671 O O . LYS A 1 571 ? -11.883 -13.531 -39.062 1 96.5 571 LYS A O 1
ATOM 4676 N N . ARG A 1 572 ? -12.578 -15.586 -38.469 1 96.31 572 ARG A N 1
ATOM 4677 C CA . ARG A 1 572 ? -13.297 -15.094 -37.312 1 96.31 572 ARG A CA 1
ATOM 4678 C C . ARG A 1 572 ? -12.344 -14.508 -36.281 1 96.31 572 ARG A C 1
ATOM 4680 O O . ARG A 1 572 ? -12.633 -13.469 -35.688 1 96.31 572 ARG A O 1
ATOM 4687 N N . ILE A 1 573 ? -11.164 -15.141 -36.062 1 97.12 573 ILE A N 1
ATOM 4688 C CA . ILE A 1 573 ? -10.141 -14.664 -35.156 1 97.12 573 ILE A CA 1
ATOM 4689 C C . ILE A 1 573 ? -9.562 -13.344 -35.656 1 97.12 573 ILE A C 1
ATOM 4691 O O . ILE A 1 573 ? -9.25 -12.453 -34.875 1 97.12 573 ILE A O 1
ATOM 4695 N N . GLN A 1 574 ? -9.414 -13.203 -37 1 97 574 GLN A N 1
ATOM 4696 C CA . GLN A 1 574 ? -8.875 -11.984 -37.594 1 97 574 GLN A CA 1
ATOM 4697 C C . GLN A 1 574 ? -9.742 -10.773 -37.25 1 97 574 GLN A C 1
ATOM 4699 O O . GLN A 1 574 ? -9.227 -9.664 -37.062 1 97 574 GLN A O 1
ATOM 4704 N N . CYS A 1 575 ? -11.023 -10.984 -37.156 1 96.31 575 CYS A N 1
ATOM 4705 C CA . CYS A 1 575 ? -11.938 -9.914 -36.75 1 96.31 575 CYS A CA 1
ATOM 4706 C C . CYS A 1 575 ? -11.547 -9.359 -35.406 1 96.31 575 CYS A C 1
ATOM 4708 O O . CYS A 1 575 ? -11.5 -8.141 -35.219 1 96.31 575 CYS A O 1
ATOM 4710 N N . LEU A 1 576 ? -11.258 -10.234 -34.406 1 96.31 576 LEU A N 1
ATOM 4711 C CA . LEU A 1 576 ? -10.852 -9.82 -33.062 1 96.31 576 LEU A CA 1
ATOM 4712 C C . LEU A 1 576 ? -9.492 -9.133 -33.094 1 96.31 576 LEU A C 1
ATOM 4714 O O . LEU A 1 576 ? -9.273 -8.164 -32.375 1 96.31 576 LEU A O 1
ATOM 4718 N N . ARG A 1 577 ? -8.555 -9.625 -33.938 1 95.5 577 ARG A N 1
ATOM 4719 C CA . ARG A 1 577 ? -7.246 -9 -34.094 1 95.5 577 ARG A CA 1
ATOM 4720 C C . ARG A 1 577 ? -7.387 -7.551 -34.562 1 95.5 577 ARG A C 1
ATOM 4722 O O . ARG A 1 577 ? -6.781 -6.648 -33.969 1 95.5 577 ARG A O 1
ATOM 4729 N N . ASP A 1 578 ? -8.234 -7.41 -35.531 1 95.06 578 ASP A N 1
ATOM 4730 C CA . ASP A 1 578 ? -8.43 -6.082 -36.125 1 95.06 578 ASP A CA 1
ATOM 4731 C C . ASP A 1 578 ? -9.047 -5.129 -35.094 1 95.06 578 ASP A C 1
ATOM 4733 O O . ASP A 1 578 ? -8.664 -3.961 -35 1 95.06 578 ASP A O 1
ATOM 4737 N N . GLN A 1 579 ? -9.961 -5.641 -34.375 1 94.44 579 GLN A N 1
ATOM 4738 C CA . GLN A 1 579 ? -10.594 -4.82 -33.344 1 94.44 579 GLN A CA 1
ATOM 4739 C C . GLN A 1 579 ? -9.586 -4.383 -32.281 1 94.44 579 GLN A C 1
ATOM 4741 O O . GLN A 1 579 ? -9.586 -3.225 -31.859 1 94.44 579 GLN A O 1
ATOM 4746 N N . TYR A 1 580 ? -8.75 -5.305 -31.812 1 93.62 580 TYR A N 1
ATOM 4747 C CA . TYR A 1 580 ? -7.754 -4.977 -30.797 1 93.62 580 TYR A CA 1
ATOM 4748 C C . TYR A 1 580 ? -6.734 -3.98 -31.328 1 93.62 580 TYR A C 1
ATOM 4750 O O . TYR A 1 580 ? -6.375 -3.018 -30.656 1 93.62 580 TYR A O 1
ATOM 4758 N N . GLU A 1 581 ? -6.293 -4.207 -32.531 1 92.94 581 GLU A N 1
ATOM 4759 C CA . GLU A 1 581 ? -5.23 -3.391 -33.094 1 92.94 581 GLU A CA 1
ATOM 4760 C C . GLU A 1 581 ? -5.727 -1.985 -33.406 1 92.94 581 GLU A C 1
ATOM 4762 O O . GLU A 1 581 ? -4.938 -1.042 -33.5 1 92.94 581 GLU A O 1
ATOM 4767 N N . ASN A 1 582 ? -7.066 -1.835 -33.531 1 91.12 582 ASN A N 1
ATOM 4768 C CA . ASN A 1 582 ? -7.645 -0.526 -33.812 1 91.12 582 ASN A CA 1
ATOM 4769 C C . ASN A 1 582 ? -8.281 0.085 -32.562 1 91.12 582 ASN A C 1
ATOM 4771 O O . ASN A 1 582 ? -8.93 1.128 -32.625 1 91.12 582 ASN A O 1
ATOM 4775 N N . TYR A 1 583 ? -8.109 -0.589 -31.516 1 90.31 583 TYR A N 1
ATOM 4776 C CA . TYR A 1 583 ? -8.695 -0.133 -30.25 1 90.31 583 TYR A CA 1
ATOM 4777 C C . TYR A 1 583 ? -7.949 1.087 -29.719 1 90.31 583 TYR A C 1
ATOM 4779 O O . TYR A 1 583 ? -6.719 1.12 -29.719 1 90.31 583 TYR A O 1
ATOM 4787 N N . ASP A 1 584 ? -8.695 2.129 -29.359 1 85.62 584 ASP A N 1
ATOM 4788 C CA . ASP A 1 584 ? -8.133 3.314 -28.719 1 85.62 584 ASP A CA 1
ATOM 4789 C C . ASP A 1 584 ? -8.133 3.174 -27.203 1 85.62 584 ASP A C 1
ATOM 4791 O O . ASP A 1 584 ? -9.109 3.543 -26.531 1 85.62 584 ASP A O 1
ATOM 4795 N N . ASP A 1 585 ? -7.023 2.721 -26.688 1 84.5 585 ASP A N 1
ATOM 4796 C CA . ASP A 1 585 ? -6.918 2.486 -25.25 1 84.5 585 ASP A CA 1
ATOM 4797 C C . ASP A 1 585 ? -6.633 3.785 -24.5 1 84.5 585 ASP A C 1
ATOM 4799 O O . ASP A 1 585 ? -5.762 4.562 -24.891 1 84.5 585 ASP A O 1
ATOM 4803 N N . PRO A 1 586 ? -7.359 4.02 -23.5 1 74.12 586 PRO A N 1
ATOM 4804 C CA . PRO A 1 586 ? -7.18 5.289 -22.797 1 74.12 586 PRO A CA 1
ATOM 4805 C C . PRO A 1 586 ? -5.762 5.469 -22.25 1 74.12 586 PRO A C 1
ATOM 4807 O O . PRO A 1 586 ? -5.289 6.598 -22.125 1 74.12 586 PRO A O 1
ATOM 4810 N N . ASP A 1 587 ? -5.152 4.375 -21.969 1 70.31 587 ASP A N 1
ATOM 4811 C CA . ASP A 1 587 ? -3.836 4.465 -21.344 1 70.31 587 ASP A CA 1
ATOM 4812 C C . ASP A 1 587 ? -2.725 4.25 -22.375 1 70.31 587 ASP A C 1
ATOM 4814 O O . ASP A 1 587 ? -1.636 4.816 -22.234 1 70.31 587 ASP A O 1
ATOM 4818 N N . PHE A 1 588 ? -3.055 3.424 -23.406 1 74.62 588 PHE A N 1
ATOM 4819 C CA . PHE A 1 588 ? -1.968 2.996 -24.281 1 74.62 588 PHE A CA 1
ATOM 4820 C C . PHE A 1 588 ? -2.164 3.535 -25.703 1 74.62 588 PHE A C 1
ATOM 4822 O O . PHE A 1 588 ? -1.295 3.373 -26.547 1 74.62 588 PHE A O 1
ATOM 4829 N N . GLY A 1 589 ? -3.238 4.152 -25.922 1 77.81 589 GLY A N 1
ATOM 4830 C CA . GLY A 1 589 ? -3.494 4.75 -27.219 1 77.81 589 GLY A CA 1
ATOM 4831 C C . GLY A 1 589 ? -3.904 3.738 -28.266 1 77.81 589 GLY A C 1
ATOM 4832 O O . GLY A 1 589 ? -4.586 2.756 -27.969 1 77.81 589 GLY A O 1
ATOM 4833 N N . LYS A 1 590 ? -3.543 4.098 -29.562 1 81 590 LYS A N 1
ATOM 4834 C CA . LYS A 1 590 ? -3.973 3.283 -30.703 1 81 590 LYS A CA 1
ATOM 4835 C C . LYS A 1 590 ? -2.84 2.393 -31.203 1 81 590 LYS A C 1
ATOM 4837 O O . LYS A 1 590 ? -1.714 2.475 -30.703 1 81 590 LYS A O 1
ATOM 4842 N N . HIS A 1 591 ? -3.191 1.471 -32.031 1 81.5 591 HIS A N 1
ATOM 4843 C CA . HIS A 1 591 ? -2.281 0.584 -32.75 1 81.5 591 HIS A CA 1
ATOM 4844 C C . HIS A 1 591 ? -1.593 -0.385 -31.797 1 81.5 591 HIS A C 1
ATOM 4846 O O . HIS A 1 591 ? -0.363 -0.478 -31.766 1 81.5 591 HIS A O 1
ATOM 4852 N N . LEU A 1 592 ? -2.393 -1.038 -31.078 1 85.94 592 LEU A N 1
ATOM 4853 C CA . LEU A 1 592 ? -1.919 -2.098 -30.188 1 85.94 592 LEU A CA 1
ATOM 4854 C C . LEU A 1 592 ? -1.547 -3.344 -30.984 1 85.94 592 LEU A C 1
ATOM 4856 O O . LEU A 1 592 ? -2.006 -3.523 -32.125 1 85.94 592 LEU A O 1
ATOM 4860 N N . ASP A 1 593 ? -0.588 -4.109 -30.438 1 87.44 593 ASP A N 1
ATOM 4861 C CA . ASP A 1 593 ? -0.122 -5.324 -31.094 1 87.44 593 ASP A CA 1
ATOM 4862 C C . ASP A 1 593 ? -0.834 -6.559 -30.547 1 87.44 593 ASP A C 1
ATOM 4864 O O . ASP A 1 593 ? -0.667 -6.91 -29.375 1 87.44 593 ASP A O 1
ATOM 4868 N N . SER A 1 594 ? -1.611 -7.191 -31.422 1 90.69 594 SER A N 1
ATOM 4869 C CA . SER A 1 594 ? -2.402 -8.344 -30.984 1 90.69 594 SER A CA 1
ATOM 4870 C C . SER A 1 594 ? -1.569 -9.617 -30.984 1 90.69 594 SER A C 1
ATOM 4872 O O . SER A 1 594 ? -2.006 -10.648 -30.469 1 90.69 594 SER A O 1
ATOM 4874 N N . SER A 1 595 ? -0.389 -9.664 -31.469 1 88.62 595 SER A N 1
ATOM 4875 C CA . SER A 1 595 ? 0.383 -10.875 -31.734 1 88.62 595 SER A CA 1
ATOM 4876 C C . SER A 1 595 ? 0.638 -11.656 -30.453 1 88.62 595 SER A C 1
ATOM 4878 O O . SER A 1 595 ? 0.58 -12.883 -30.438 1 88.62 595 SER A O 1
ATOM 4880 N N . LYS A 1 596 ? 0.761 -10.945 -29.359 1 88.88 596 LYS A N 1
ATOM 4881 C CA . LYS A 1 596 ? 1.135 -11.641 -28.125 1 88.88 596 LYS A CA 1
ATOM 4882 C C . LYS A 1 596 ? -0.081 -11.859 -27.234 1 88.88 596 LYS A C 1
ATOM 4884 O O . LYS A 1 596 ? -0 -12.578 -26.234 1 88.88 596 LYS A O 1
ATOM 4889 N N . VAL A 1 597 ? -1.277 -11.289 -27.625 1 92.94 597 VAL A N 1
ATOM 4890 C CA . VAL A 1 597 ? -2.363 -11.289 -26.656 1 92.94 597 VAL A CA 1
ATOM 4891 C C . VAL A 1 597 ? -3.602 -11.945 -27.266 1 92.94 597 VAL A C 1
ATOM 4893 O O . VAL A 1 597 ? -4.629 -12.086 -26.594 1 92.94 597 VAL A O 1
ATOM 4896 N N . ILE A 1 598 ? -3.566 -12.445 -28.516 1 95.19 598 ILE A N 1
ATOM 4897 C CA . ILE A 1 598 ? -4.746 -12.891 -29.266 1 95.19 598 ILE A CA 1
ATOM 4898 C C . ILE A 1 598 ? -5.359 -14.109 -28.562 1 95.19 598 ILE A C 1
ATOM 4900 O O . ILE A 1 598 ? -6.582 -14.258 -28.531 1 95.19 598 ILE A O 1
ATOM 4904 N N . ASN A 1 599 ? -4.531 -14.969 -28 1 95.81 599 ASN A N 1
ATOM 4905 C CA . ASN A 1 599 ? -5.059 -16.156 -27.328 1 95.81 599 ASN A CA 1
ATOM 4906 C C . ASN A 1 599 ? -5.902 -15.766 -26.109 1 95.81 599 ASN A C 1
ATOM 4908 O O . ASN A 1 599 ? -6.945 -16.375 -25.859 1 95.81 599 ASN A O 1
ATOM 4912 N N . GLU A 1 600 ? -5.473 -14.742 -25.422 1 96.12 600 GLU A N 1
ATOM 4913 C CA . GLU A 1 600 ? -6.23 -14.25 -24.266 1 96.12 600 GLU A CA 1
ATOM 4914 C C . GLU A 1 600 ? -7.543 -13.609 -24.703 1 96.12 600 GLU A C 1
ATOM 4916 O O . GLU A 1 600 ? -8.562 -13.75 -24.031 1 96.12 600 GLU A O 1
ATOM 4921 N N . ILE A 1 601 ? -7.469 -12.938 -25.844 1 96.56 601 ILE A N 1
ATOM 4922 C CA . ILE A 1 601 ? -8.656 -12.273 -26.375 1 96.56 601 ILE A CA 1
ATOM 4923 C C . ILE A 1 601 ? -9.695 -13.32 -26.781 1 96.56 601 ILE A C 1
ATOM 4925 O O . ILE A 1 601 ? -10.883 -13.188 -26.469 1 96.56 601 ILE A O 1
ATOM 4929 N N . ILE A 1 602 ? -9.219 -14.352 -27.438 1 97.5 602 ILE A N 1
ATOM 4930 C CA . ILE A 1 602 ? -10.086 -15.453 -27.844 1 97.5 602 ILE A CA 1
ATOM 4931 C C . ILE A 1 602 ? -10.719 -16.094 -26.625 1 97.5 602 ILE A C 1
ATOM 4933 O O . ILE A 1 602 ? -11.922 -16.344 -26.594 1 97.5 602 ILE A O 1
ATOM 4937 N N . ALA A 1 603 ? -9.891 -16.328 -25.609 1 97.62 603 ALA A N 1
ATOM 4938 C CA . ALA A 1 603 ? -10.359 -16.969 -24.391 1 97.62 603 ALA A CA 1
ATOM 4939 C C . ALA A 1 603 ? -11.391 -16.094 -23.672 1 97.62 603 ALA A C 1
ATOM 4941 O O . ALA A 1 603 ? -12.375 -16.594 -23.141 1 97.62 603 ALA A O 1
ATOM 4942 N N . ASP A 1 604 ? -11.172 -14.781 -23.656 1 97.38 604 ASP A N 1
ATOM 4943 C CA . ASP A 1 604 ? -12.117 -13.852 -23.062 1 97.38 604 ASP A CA 1
ATOM 4944 C C . ASP A 1 604 ? -13.477 -13.93 -23.75 1 97.38 604 ASP A C 1
ATOM 4946 O O . ASP A 1 604 ? -14.516 -13.961 -23.094 1 97.38 604 ASP A O 1
ATOM 4950 N N . ARG A 1 605 ? -13.422 -13.953 -25.062 1 97.5 605 ARG A N 1
ATOM 4951 C CA . ARG A 1 605 ? -14.656 -13.977 -25.844 1 97.5 605 ARG A CA 1
ATOM 4952 C C . ARG A 1 605 ? -15.422 -15.281 -25.609 1 97.5 605 ARG A C 1
ATOM 4954 O O . ARG A 1 605 ? -16.641 -15.258 -25.422 1 97.5 605 ARG A O 1
ATOM 4961 N N . HIS A 1 606 ? -14.727 -16.375 -25.625 1 97.25 606 HIS A N 1
ATOM 4962 C CA . HIS A 1 606 ? -15.344 -17.656 -25.297 1 97.25 606 HIS A CA 1
ATOM 4963 C C . HIS A 1 606 ? -15.906 -17.656 -23.891 1 97.25 606 HIS A C 1
ATOM 4965 O O . HIS A 1 606 ? -17 -18.203 -23.641 1 97.25 606 HIS A O 1
ATOM 4971 N N . GLY A 1 607 ? -15.148 -17.094 -22.969 1 97.5 607 GLY A N 1
ATOM 4972 C CA . GLY A 1 607 ? -15.523 -17.078 -21.562 1 97.5 607 GLY A CA 1
ATOM 4973 C C . GLY A 1 607 ? -16.859 -16.406 -21.312 1 97.5 607 GLY A C 1
ATOM 4974 O O . GLY A 1 607 ? -17.75 -16.984 -20.688 1 97.5 607 GLY A O 1
ATOM 4975 N N . ILE A 1 608 ? -17.016 -15.219 -21.875 1 97.75 608 ILE A N 1
ATOM 4976 C CA . ILE A 1 608 ? -18.219 -14.445 -21.609 1 97.75 608 ILE A CA 1
ATOM 4977 C C . ILE A 1 608 ? -19.406 -15.094 -22.328 1 97.75 608 ILE A C 1
ATOM 4979 O O . ILE A 1 608 ? -20.516 -15.102 -21.797 1 97.75 608 ILE A O 1
ATOM 4983 N N . ASP A 1 609 ? -19.203 -15.68 -23.531 1 97.25 609 ASP A N 1
ATOM 4984 C CA . ASP A 1 609 ? -20.281 -16.406 -24.234 1 97.25 609 ASP A CA 1
ATOM 4985 C C . ASP A 1 609 ? -20.766 -17.578 -23.406 1 97.25 609 ASP A C 1
ATOM 4987 O O . ASP A 1 609 ? -21.984 -17.781 -23.25 1 97.25 609 ASP A O 1
ATOM 4991 N N . ALA A 1 610 ? -19.812 -18.297 -22.875 1 97.31 610 ALA A N 1
ATOM 4992 C CA . ALA A 1 610 ? -20.172 -19.484 -22.094 1 97.31 610 ALA A CA 1
ATOM 4993 C C . ALA A 1 610 ? -20.859 -19.078 -20.781 1 97.31 610 ALA A C 1
ATOM 4995 O O . ALA A 1 610 ? -21.844 -19.703 -20.375 1 97.31 610 ALA A O 1
ATOM 4996 N N . ALA A 1 611 ? -20.344 -18.078 -20.094 1 97.94 611 ALA A N 1
ATOM 4997 C CA . ALA A 1 611 ? -20.875 -17.656 -18.812 1 97.94 611 ALA A CA 1
ATOM 4998 C C . ALA A 1 611 ? -22.312 -17.156 -18.969 1 97.94 611 ALA A C 1
ATOM 5000 O O . ALA A 1 611 ? -23.203 -17.562 -18.203 1 97.94 611 ALA A O 1
ATOM 5001 N N . LEU A 1 612 ? -22.594 -16.312 -19.984 1 97.69 612 LEU A N 1
ATOM 5002 C CA . LEU A 1 612 ? -23.922 -15.758 -20.219 1 97.69 612 LEU A CA 1
ATOM 5003 C C . LEU A 1 612 ? -24.906 -16.859 -20.594 1 97.69 612 LEU A C 1
ATOM 5005 O O . LEU A 1 612 ? -26.016 -16.938 -20.047 1 97.69 612 LEU A O 1
ATOM 5009 N N . GLN A 1 613 ? -24.453 -17.719 -21.516 1 97.5 613 GLN A N 1
ATOM 5010 C CA . GLN A 1 613 ? -25.344 -18.781 -21.969 1 97.5 613 GLN A CA 1
ATOM 5011 C C . GLN A 1 613 ? -25.656 -19.766 -20.828 1 97.5 613 GLN A C 1
ATOM 5013 O O . GLN A 1 613 ? -26.781 -20.25 -20.719 1 97.5 613 GLN A O 1
ATOM 5018 N N . THR A 1 614 ? -24.625 -20.109 -20.031 1 98.31 614 THR A N 1
ATOM 5019 C CA . THR A 1 614 ? -24.859 -21 -18.906 1 98.31 614 THR A CA 1
ATOM 5020 C C . THR A 1 614 ? -25.875 -20.391 -17.938 1 98.31 614 THR A C 1
ATOM 5022 O O . THR A 1 614 ? -26.781 -21.078 -17.469 1 98.31 614 THR A O 1
ATOM 5025 N N . TYR A 1 615 ? -25.703 -19.125 -17.656 1 98.06 615 TYR A N 1
ATOM 5026 C CA . TYR A 1 615 ? -26.641 -18.453 -16.766 1 98.06 615 TYR A CA 1
ATOM 5027 C C . TYR A 1 615 ? -28.062 -18.469 -17.328 1 98.06 615 TYR A C 1
ATOM 5029 O O . TYR A 1 615 ? -29.016 -18.75 -16.609 1 98.06 615 TYR A O 1
ATOM 5037 N N . ARG A 1 616 ? -28.234 -18.25 -18.594 1 97.06 616 ARG A N 1
ATOM 5038 C CA . ARG A 1 616 ? -29.547 -18.266 -19.25 1 97.06 616 ARG A CA 1
ATOM 5039 C C . ARG A 1 616 ? -30.188 -19.641 -19.156 1 97.06 616 ARG A C 1
ATOM 5041 O O . ARG A 1 616 ? -31.406 -19.75 -18.938 1 97.06 616 ARG A O 1
ATOM 5048 N N . ASN A 1 617 ? -29.328 -20.609 -19.297 1 97.31 617 ASN A N 1
ATOM 5049 C CA . ASN A 1 617 ? -29.828 -21.984 -19.281 1 97.31 617 ASN A CA 1
ATOM 5050 C C . ASN A 1 617 ? -30.406 -22.359 -17.922 1 97.31 617 ASN A C 1
ATOM 5052 O O . ASN A 1 617 ? -31.219 -23.281 -17.828 1 97.31 617 ASN A O 1
ATOM 5056 N N . LEU A 1 618 ? -29.922 -21.656 -16.906 1 97.19 618 LEU A N 1
ATOM 5057 C CA . LEU A 1 618 ? -30.375 -21.984 -15.562 1 97.19 618 LEU A CA 1
ATOM 5058 C C . LEU A 1 618 ? -31.812 -21.5 -15.336 1 97.19 618 LEU A C 1
ATOM 5060 O O . LEU A 1 618 ? -32.5 -21.984 -14.438 1 97.19 618 LEU A O 1
ATOM 5064 N N . LYS A 1 619 ? -32.344 -20.516 -16.031 1 96.25 619 LYS A N 1
ATOM 5065 C CA . LYS A 1 619 ? -33.719 -20 -15.984 1 96.25 619 LYS A CA 1
ATOM 5066 C C . LYS A 1 619 ? -34.125 -19.703 -14.547 1 96.25 619 LYS A C 1
ATOM 5068 O O . LYS A 1 619 ? -35.188 -20.156 -14.102 1 96.25 619 LYS A O 1
ATOM 5073 N N . LEU A 1 620 ? -33.25 -18.984 -13.93 1 95.5 620 LEU A N 1
ATOM 5074 C CA . LEU A 1 620 ? -33.5 -18.656 -12.539 1 95.5 620 LEU A CA 1
ATOM 5075 C C . LEU A 1 620 ? -34.5 -17.5 -12.422 1 95.5 620 LEU A C 1
ATOM 5077 O O . LEU A 1 620 ? -34.5 -16.594 -13.258 1 95.5 620 LEU A O 1
ATOM 5081 N N . GLN A 1 621 ? -35.344 -17.719 -11.352 1 91.88 621 GLN A N 1
ATOM 5082 C CA . GLN A 1 621 ? -36.312 -16.688 -11.07 1 91.88 621 GLN A CA 1
ATOM 5083 C C . GLN A 1 621 ? -36.125 -16.109 -9.664 1 91.88 621 GLN A C 1
ATOM 5085 O O . GLN A 1 621 ? -35.656 -16.797 -8.766 1 91.88 621 GLN A O 1
ATOM 5090 N N . ASN A 1 622 ? -36.344 -14.844 -9.469 1 91.06 622 ASN A N 1
ATOM 5091 C CA . ASN A 1 622 ? -36.406 -14.141 -8.188 1 91.06 622 ASN A CA 1
ATOM 5092 C C . ASN A 1 622 ? -35.062 -14.211 -7.469 1 91.06 622 ASN A C 1
ATOM 5094 O O . ASN A 1 622 ? -35 -14.516 -6.277 1 91.06 622 ASN A O 1
ATOM 5098 N N . GLU A 1 623 ? -33.938 -13.969 -8.195 1 94.94 623 GLU A N 1
ATOM 5099 C CA . GLU A 1 623 ? -32.625 -13.898 -7.559 1 94.94 623 GLU A CA 1
ATOM 5100 C C . GLU A 1 623 ? -32.5 -12.633 -6.715 1 94.94 623 GLU A C 1
ATOM 5102 O O . GLU A 1 623 ? -33.062 -11.594 -7.055 1 94.94 623 GLU A O 1
ATOM 5107 N N . PRO A 1 624 ? -31.781 -12.781 -5.613 1 96.38 624 PRO A N 1
ATOM 5108 C CA . PRO A 1 624 ? -31.562 -11.586 -4.793 1 96.38 624 PRO A CA 1
ATOM 5109 C C . PRO A 1 624 ? -30.875 -10.461 -5.555 1 96.38 624 PRO A C 1
ATOM 5111 O O . PRO A 1 624 ? -29.969 -10.719 -6.363 1 96.38 624 PRO A O 1
ATOM 5114 N N . LYS A 1 625 ? -31.328 -9.266 -5.297 1 96.31 625 LYS A N 1
ATOM 5115 C CA . LYS A 1 625 ? -30.734 -8.078 -5.918 1 96.31 625 LYS A CA 1
ATOM 5116 C C . LYS A 1 625 ? -29.547 -7.559 -5.102 1 96.31 625 LYS A C 1
ATOM 5118 O O . LYS A 1 625 ? -29.344 -7.977 -3.959 1 96.31 625 LYS A O 1
ATOM 5123 N N . ILE A 1 626 ? -28.719 -6.699 -5.73 1 96.75 626 ILE A N 1
ATOM 5124 C CA . ILE A 1 626 ? -27.594 -6.062 -5.047 1 96.75 626 ILE A CA 1
ATOM 5125 C C . ILE A 1 626 ? -28 -4.66 -4.594 1 96.75 626 ILE A C 1
ATOM 5127 O O . ILE A 1 626 ? -28.656 -3.928 -5.332 1 96.75 626 ILE A O 1
ATOM 5131 N N . ILE A 1 627 ? -27.609 -4.27 -3.404 1 95.5 627 ILE A N 1
ATOM 5132 C CA . ILE A 1 627 ? -27.938 -2.963 -2.838 1 95.5 627 ILE A CA 1
ATOM 5133 C C . ILE A 1 627 ? -27.484 -1.861 -3.801 1 95.5 627 ILE A C 1
ATOM 5135 O O . ILE A 1 627 ? -26.344 -1.845 -4.254 1 95.5 627 ILE A O 1
ATOM 5139 N N . GLY A 1 628 ? -28.406 -0.924 -4.16 1 94.62 628 GLY A N 1
ATOM 5140 C CA . GLY A 1 628 ? -28.109 0.187 -5.051 1 94.62 628 GLY A CA 1
ATOM 5141 C C . GLY A 1 628 ? -28.391 -0.122 -6.508 1 94.62 628 GLY A C 1
ATOM 5142 O O . GLY A 1 628 ? -28.375 0.775 -7.355 1 94.62 628 GLY A O 1
ATOM 5143 N N . PHE A 1 629 ? -28.703 -1.428 -6.777 1 96.88 629 PHE A N 1
ATOM 5144 C CA . PHE A 1 629 ? -28.938 -1.859 -8.148 1 96.88 629 PHE A CA 1
ATOM 5145 C C . PHE A 1 629 ? -30.188 -2.736 -8.242 1 96.88 629 PHE A C 1
ATOM 5147 O O . PHE A 1 629 ? -30.219 -3.701 -9.008 1 96.88 629 PHE A O 1
ATOM 5154 N N . GLU A 1 630 ? -31.156 -2.461 -7.496 1 94.06 630 GLU A N 1
ATOM 5155 C CA . GLU A 1 630 ? -32.344 -3.311 -7.348 1 94.06 630 GLU A CA 1
ATOM 5156 C C . GLU A 1 630 ? -33.156 -3.316 -8.625 1 94.06 630 GLU A C 1
ATOM 5158 O O . GLU A 1 630 ? -33.906 -4.262 -8.875 1 94.06 630 GLU A O 1
ATOM 5163 N N . ASN A 1 631 ? -32.938 -2.307 -9.43 1 93.69 631 ASN A N 1
ATOM 5164 C CA . ASN A 1 631 ? -33.75 -2.199 -10.641 1 93.69 631 ASN A CA 1
ATOM 5165 C C . ASN A 1 631 ? -33 -2.721 -11.859 1 93.69 631 ASN A C 1
ATOM 5167 O O . ASN A 1 631 ? -33.531 -2.688 -12.977 1 93.69 631 ASN A O 1
ATOM 5171 N N . GLU A 1 632 ? -31.828 -3.244 -11.711 1 95.75 632 GLU A N 1
ATOM 5172 C CA . GLU A 1 632 ? -31.047 -3.75 -12.828 1 95.75 632 GLU A CA 1
ATOM 5173 C C . GLU A 1 632 ? -31.297 -5.238 -13.055 1 95.75 632 GLU A C 1
ATOM 5175 O O . GLU A 1 632 ? -31.484 -5.996 -12.102 1 95.75 632 GLU A O 1
ATOM 5180 N N . SER A 1 633 ? -31.312 -5.613 -14.289 1 96.19 633 SER A N 1
ATOM 5181 C CA . SER A 1 633 ? -31.484 -7.023 -14.617 1 96.19 633 SER A CA 1
ATOM 5182 C C . SER A 1 633 ? -30.25 -7.832 -14.227 1 96.19 633 SER A C 1
ATOM 5184 O O . SER A 1 633 ? -29.156 -7.285 -14.133 1 96.19 633 SER A O 1
ATOM 5186 N N . PRO A 1 634 ? -30.422 -9.141 -14.031 1 96.88 634 PRO A N 1
ATOM 5187 C CA . PRO A 1 634 ? -29.266 -9.992 -13.695 1 96.88 634 PRO A CA 1
ATOM 5188 C C . PRO A 1 634 ? -28.172 -9.938 -14.75 1 96.88 634 PRO A C 1
ATOM 5190 O O . PRO A 1 634 ? -26.984 -9.883 -14.414 1 96.88 634 PRO A O 1
ATOM 5193 N N . GLU A 1 635 ? -28.516 -9.93 -15.992 1 96.5 635 GLU A N 1
ATOM 5194 C CA . GLU A 1 635 ? -27.516 -9.906 -17.047 1 96.5 635 GLU A CA 1
ATOM 5195 C C . GLU A 1 635 ? -26.734 -8.586 -17.047 1 96.5 635 GLU A C 1
ATOM 5197 O O . GLU A 1 635 ? -25.531 -8.57 -17.25 1 96.5 635 GLU A O 1
ATOM 5202 N N . LYS A 1 636 ? -27.516 -7.484 -16.875 1 97.75 636 LYS A N 1
ATOM 5203 C CA . LYS A 1 636 ? -26.859 -6.191 -16.734 1 97.75 636 LYS A CA 1
ATOM 5204 C C . LYS A 1 636 ? -25.891 -6.191 -15.562 1 97.75 636 LYS A C 1
ATOM 5206 O O . LYS A 1 636 ? -24.781 -5.664 -15.664 1 97.75 636 LYS A O 1
ATOM 5211 N N . MET A 1 637 ? -26.297 -6.836 -14.484 1 98.19 637 MET A N 1
ATOM 5212 C CA . MET A 1 637 ? -25.438 -6.938 -13.312 1 98.19 637 MET A CA 1
ATOM 5213 C C . MET A 1 637 ? -24.203 -7.781 -13.602 1 98.19 637 MET A C 1
ATOM 5215 O O . MET A 1 637 ? -23.125 -7.52 -13.07 1 98.19 637 MET A O 1
ATOM 5219 N N . MET A 1 638 ? -24.344 -8.797 -14.438 1 98.5 638 MET A N 1
ATOM 5220 C CA . MET A 1 638 ? -23.188 -9.617 -14.805 1 98.5 638 MET A CA 1
ATOM 5221 C C . MET A 1 638 ? -22.109 -8.766 -15.469 1 98.5 638 MET A C 1
ATOM 5223 O O . MET A 1 638 ? -20.922 -8.914 -15.172 1 98.5 638 MET A O 1
ATOM 5227 N N . PHE A 1 639 ? -22.562 -7.82 -16.344 1 98.62 639 PHE A N 1
ATOM 5228 C CA . PHE A 1 639 ? -21.594 -6.965 -17.031 1 98.62 639 PHE A CA 1
ATOM 5229 C C . PHE A 1 639 ? -20.891 -6.035 -16.047 1 98.62 639 PHE A C 1
ATOM 5231 O O . PHE A 1 639 ? -19.688 -5.855 -16.109 1 98.62 639 PHE A O 1
ATOM 5238 N N . ARG A 1 640 ? -21.672 -5.465 -15.102 1 98.25 640 ARG A N 1
ATOM 5239 C CA . ARG A 1 640 ? -21.109 -4.559 -14.109 1 98.25 640 ARG A CA 1
ATOM 5240 C C . ARG A 1 640 ? -20.094 -5.277 -13.219 1 98.25 640 ARG A C 1
ATOM 5242 O O . ARG A 1 640 ? -19.016 -4.742 -12.93 1 98.25 640 ARG A O 1
ATOM 5249 N N . ILE A 1 641 ? -20.438 -6.465 -12.797 1 98.19 641 ILE A N 1
ATOM 5250 C CA . ILE A 1 641 ? -19.609 -7.215 -11.859 1 98.19 641 ILE A CA 1
ATOM 5251 C C . ILE A 1 641 ? -18.359 -7.723 -12.578 1 98.19 641 ILE A C 1
ATOM 5253 O O . ILE A 1 641 ? -17.266 -7.727 -12 1 98.19 641 ILE A O 1
ATOM 5257 N N . LEU A 1 642 ? -18.516 -8.133 -13.805 1 98.06 642 LEU A N 1
ATOM 5258 C CA . LEU A 1 642 ? -17.375 -8.57 -14.594 1 98.06 642 LEU A CA 1
ATOM 5259 C C . LEU A 1 642 ? -16.328 -7.469 -14.695 1 98.06 642 LEU A C 1
ATOM 5261 O O . LEU A 1 642 ? -15.125 -7.734 -14.586 1 98.06 642 LEU A O 1
ATOM 5265 N N . ALA A 1 643 ? -16.75 -6.242 -14.93 1 97.75 643 ALA A N 1
ATOM 5266 C CA . ALA A 1 643 ? -15.836 -5.117 -15.078 1 97.75 643 ALA A CA 1
ATOM 5267 C C . ALA A 1 643 ? -14.992 -4.926 -13.82 1 97.75 643 ALA A C 1
ATOM 5269 O O . ALA A 1 643 ? -13.836 -4.52 -13.891 1 97.75 643 ALA A O 1
ATOM 5270 N N . LEU A 1 644 ? -15.562 -5.238 -12.641 1 96.44 644 LEU A N 1
ATOM 5271 C CA . LEU A 1 644 ? -14.867 -5.051 -11.375 1 96.44 644 LEU A CA 1
ATOM 5272 C C . LEU A 1 644 ? -13.602 -5.895 -11.312 1 96.44 644 LEU A C 1
ATOM 5274 O O . LEU A 1 644 ? -12.625 -5.508 -10.672 1 96.44 644 LEU A O 1
ATOM 5278 N N . ASP A 1 645 ? -13.617 -7 -11.953 1 93.88 645 ASP A N 1
ATOM 5279 C CA . ASP A 1 645 ? -12.508 -7.945 -11.883 1 93.88 645 ASP A CA 1
ATOM 5280 C C . ASP A 1 645 ? -11.266 -7.383 -12.562 1 93.88 645 ASP A C 1
ATOM 5282 O O . ASP A 1 645 ? -10.141 -7.789 -12.25 1 93.88 645 ASP A O 1
ATOM 5286 N N . TYR A 1 646 ? -11.453 -6.441 -13.43 1 93.56 646 TYR A N 1
ATOM 5287 C CA . TYR A 1 646 ? -10.344 -5.934 -14.234 1 93.56 646 TYR A CA 1
ATOM 5288 C C . TYR A 1 646 ? -9.938 -4.539 -13.773 1 93.56 646 TYR A C 1
ATOM 5290 O O . TYR A 1 646 ? -9 -3.949 -14.32 1 93.56 646 TYR A O 1
ATOM 5298 N N . CYS A 1 647 ? -10.695 -3.945 -12.773 1 94.5 647 CYS A N 1
ATOM 5299 C CA . CYS A 1 647 ? -10.336 -2.617 -12.289 1 94.5 647 CYS A CA 1
ATOM 5300 C C . CYS A 1 647 ? -8.93 -2.613 -11.703 1 94.5 647 CYS A C 1
ATOM 5302 O O . CYS A 1 647 ? -8.602 -3.443 -10.852 1 94.5 647 CYS A O 1
ATOM 5304 N N . ALA A 1 648 ? -8.07 -1.721 -12.188 1 89.81 648 ALA A N 1
ATOM 5305 C CA . ALA A 1 648 ? -6.699 -1.558 -11.703 1 89.81 648 ALA A CA 1
ATOM 5306 C C . ALA A 1 648 ? -6.316 -0.083 -11.625 1 89.81 648 ALA A C 1
ATOM 5308 O O . ALA A 1 648 ? -6.727 0.717 -12.469 1 89.81 648 ALA A O 1
ATOM 5309 N N . PRO A 1 649 ? -5.543 0.247 -10.539 1 84.62 649 PRO A N 1
ATOM 5310 C CA . PRO A 1 649 ? -5.117 1.646 -10.453 1 84.62 649 PRO A CA 1
ATOM 5311 C C . PRO A 1 649 ? -4.18 2.051 -11.586 1 84.62 649 PRO A C 1
ATOM 5313 O O . PRO A 1 649 ? -3.58 1.188 -12.234 1 84.62 649 PRO A O 1
ATOM 5316 N N . ARG A 1 650 ? -4.168 3.412 -11.727 1 67.75 650 ARG A N 1
ATOM 5317 C CA . ARG A 1 650 ? -3.273 3.951 -12.75 1 67.75 650 ARG A CA 1
ATOM 5318 C C . ARG A 1 650 ? -1.815 3.82 -12.32 1 67.75 650 ARG A C 1
ATOM 5320 O O . ARG A 1 650 ? -1.438 4.258 -11.234 1 67.75 650 ARG A O 1
ATOM 5327 N N . SER A 1 651 ? -1.166 2.654 -12.414 1 58.78 651 SER A N 1
ATOM 5328 C CA . SER A 1 651 ? 0.24 2.633 -12.023 1 58.78 651 SER A CA 1
ATOM 5329 C C . SER A 1 651 ? 1.153 2.744 -13.242 1 58.78 651 SER A C 1
ATOM 5331 O O . SER A 1 651 ? 0.821 2.25 -14.32 1 58.78 651 SER A O 1
ATOM 5333 N N . THR A 1 652 ? 1.954 3.717 -13.156 1 51.06 652 THR A N 1
ATOM 5334 C CA . THR A 1 652 ? 2.967 3.82 -14.203 1 51.06 652 THR A CA 1
ATOM 5335 C C . THR A 1 652 ? 3.551 2.447 -14.523 1 51.06 652 THR A C 1
ATOM 5337 O O . THR A 1 652 ? 3.891 2.17 -15.68 1 51.06 652 THR A O 1
ATOM 5340 N N . HIS A 1 653 ? 3.631 1.665 -13.484 1 47.38 653 HIS A N 1
ATOM 5341 C CA . HIS A 1 653 ? 4.211 0.339 -13.672 1 47.38 653 HIS A CA 1
ATOM 5342 C C . HIS A 1 653 ? 3.311 -0.541 -14.531 1 47.38 653 HIS A C 1
ATOM 5344 O O . HIS A 1 653 ? 3.799 -1.342 -15.328 1 47.38 653 HIS A O 1
ATOM 5350 N N . SER A 1 654 ? 2.057 -0.321 -14.352 1 50.5 654 SER A N 1
ATOM 5351 C CA . SER A 1 654 ? 1.139 -1.138 -15.141 1 50.5 654 SER A CA 1
ATOM 5352 C C . SER A 1 654 ? 1.232 -0.799 -16.625 1 50.5 654 SER A C 1
ATOM 5354 O O . SER A 1 654 ? 1.055 -1.671 -17.484 1 50.5 654 SER A O 1
ATOM 5356 N N . LEU A 1 655 ? 1.588 0.44 -16.797 1 50.44 655 LEU A N 1
ATOM 5357 C CA . LEU A 1 655 ? 1.695 0.886 -18.188 1 50.44 655 LEU A CA 1
ATOM 5358 C C . LEU A 1 655 ? 2.891 0.236 -18.875 1 50.44 655 LEU A C 1
ATOM 5360 O O . LEU A 1 655 ? 2.822 -0.102 -20.062 1 50.44 655 LEU A O 1
ATOM 5364 N N . THR A 1 656 ? 3.908 0.014 -18.109 1 46.12 656 THR A N 1
ATOM 5365 C CA . THR A 1 656 ? 5.102 -0.608 -18.672 1 46.12 656 THR A CA 1
ATOM 5366 C C . THR A 1 656 ? 4.883 -2.104 -18.875 1 46.12 656 THR A C 1
ATOM 5368 O O . THR A 1 656 ? 5.41 -2.688 -19.828 1 46.12 656 THR A O 1
ATOM 5371 N N . TYR A 1 657 ? 4.156 -2.645 -18 1 48.75 657 TYR A N 1
ATOM 5372 C CA . TYR A 1 657 ? 3.979 -4.094 -17.969 1 48.75 657 TYR A CA 1
ATOM 5373 C C . TYR A 1 657 ? 3.158 -4.566 -19.156 1 48.75 657 TYR A C 1
ATOM 5375 O O . TYR A 1 657 ? 3.424 -5.629 -19.719 1 48.75 657 TYR A O 1
ATOM 5383 N N . SER A 1 658 ? 2.232 -3.793 -19.688 1 50.09 658 SER A N 1
ATOM 5384 C CA . SER A 1 658 ? 1.342 -4.277 -20.734 1 50.09 658 SER A CA 1
ATOM 5385 C C . SER A 1 658 ? 2.09 -4.473 -22.047 1 50.09 658 SER A C 1
ATOM 5387 O O . SER A 1 658 ? 1.747 -5.355 -22.844 1 50.09 658 SER A O 1
ATOM 5389 N N . HIS A 1 659 ? 3.141 -3.732 -22.203 1 48.91 659 HIS A N 1
ATOM 5390 C CA . HIS A 1 659 ? 3.826 -3.848 -23.484 1 48.91 659 HIS A CA 1
ATOM 5391 C C . HIS A 1 659 ? 4.598 -5.16 -23.578 1 48.91 659 HIS A C 1
ATOM 5393 O O . HIS A 1 659 ? 4.875 -5.641 -24.688 1 48.91 659 HIS A O 1
ATOM 5399 N N . HIS A 1 660 ? 4.879 -5.688 -22.453 1 51.91 660 HIS A N 1
ATOM 5400 C CA . HIS A 1 660 ? 5.629 -6.938 -22.453 1 51.91 660 HIS A CA 1
ATOM 5401 C C . HIS A 1 660 ? 4.758 -8.102 -22 1 51.91 660 HIS A C 1
ATOM 5403 O O . HIS A 1 660 ? 5.227 -9.242 -21.922 1 51.91 660 HIS A O 1
ATOM 5409 N N . ASN A 1 661 ? 3.365 -7.684 -21.984 1 61.84 661 ASN A N 1
ATOM 5410 C CA . ASN A 1 661 ? 2.5 -8.648 -21.312 1 61.84 661 ASN A CA 1
ATOM 5411 C C . ASN A 1 661 ? 1.757 -9.523 -22.328 1 61.84 661 ASN A C 1
ATOM 5413 O O . ASN A 1 661 ? 1.51 -9.102 -23.453 1 61.84 661 ASN A O 1
ATOM 5417 N N . THR A 1 662 ? 1.69 -10.828 -22 1 78.88 662 THR A N 1
ATOM 5418 C CA . THR A 1 662 ? 0.94 -11.852 -22.719 1 78.88 662 THR A CA 1
ATOM 5419 C C . THR A 1 662 ? -0.561 -11.648 -22.531 1 78.88 662 THR A C 1
ATOM 5421 O O . THR A 1 662 ? -1.366 -12.383 -23.109 1 78.88 662 THR A O 1
ATOM 5424 N N . HIS A 1 663 ? -1.02 -10.539 -21.891 1 85.94 663 HIS A N 1
ATOM 5425 C CA . HIS A 1 663 ? -2.438 -10.258 -21.703 1 85.94 663 HIS A CA 1
ATOM 5426 C C . HIS A 1 663 ? -2.822 -8.914 -22.297 1 85.94 663 HIS A C 1
ATOM 5428 O O . HIS A 1 663 ? -2.012 -7.984 -22.328 1 85.94 663 HIS A O 1
ATOM 5434 N N . PRO A 1 664 ? -4.035 -8.836 -22.828 1 90.81 664 PRO A N 1
ATOM 5435 C CA . PRO A 1 664 ? -4.527 -7.543 -23.312 1 90.81 664 PRO A CA 1
ATOM 5436 C C . PRO A 1 664 ? -4.703 -6.523 -22.188 1 90.81 664 PRO A C 1
ATOM 5438 O O . PRO A 1 664 ? -4.609 -6.875 -21.016 1 90.81 664 PRO A O 1
ATOM 5441 N N . THR A 1 665 ? -4.883 -5.219 -22.609 1 88.88 665 THR A N 1
ATOM 5442 C CA . THR A 1 665 ? -5.152 -4.191 -21.609 1 88.88 665 THR A CA 1
ATOM 5443 C C . THR A 1 665 ? -6.465 -4.477 -20.891 1 88.88 665 THR A C 1
ATOM 5445 O O . THR A 1 665 ? -7.398 -5.02 -21.469 1 88.88 665 THR A O 1
ATOM 5448 N N . ASN A 1 666 ? -6.555 -4.062 -19.625 1 91.12 666 ASN A N 1
ATOM 5449 C CA . ASN A 1 666 ? -7.758 -4.301 -18.844 1 91.12 666 ASN A CA 1
ATOM 5450 C C . ASN A 1 666 ? -8.984 -3.639 -19.469 1 91.12 666 ASN A C 1
ATOM 5452 O O . ASN A 1 666 ? -10.078 -4.203 -19.453 1 91.12 666 ASN A O 1
ATOM 5456 N N . SER A 1 667 ? -8.734 -2.469 -20.062 1 92.69 667 SER A N 1
ATOM 5457 C CA . SER A 1 667 ? -9.859 -1.773 -20.672 1 92.69 667 SER A CA 1
ATOM 5458 C C . SER A 1 667 ? -10.414 -2.561 -21.859 1 92.69 667 SER A C 1
ATOM 5460 O O . SER A 1 667 ? -11.625 -2.576 -22.078 1 92.69 667 SER A O 1
ATOM 5462 N N . PHE A 1 668 ? -9.539 -3.221 -22.609 1 93 668 PHE A N 1
ATOM 5463 C CA . PHE A 1 668 ? -10.016 -3.998 -23.734 1 93 668 PHE A CA 1
ATOM 5464 C C . PHE A 1 668 ? -10.719 -5.266 -23.266 1 93 668 PHE A C 1
ATOM 5466 O O . PHE A 1 668 ? -11.688 -5.715 -23.891 1 93 668 PHE A O 1
ATOM 5473 N N . ARG A 1 669 ? -10.227 -5.867 -22.203 1 95.12 669 ARG A N 1
ATOM 5474 C CA . ARG A 1 669 ? -10.836 -7.086 -21.688 1 95.12 669 ARG A CA 1
ATOM 5475 C C . ARG A 1 669 ? -12.266 -6.82 -21.219 1 95.12 669 ARG A C 1
ATOM 5477 O O . ARG A 1 669 ? -13.07 -7.75 -21.109 1 95.12 669 ARG A O 1
ATOM 5484 N N . VAL A 1 670 ? -12.523 -5.539 -21 1 96.88 670 VAL A N 1
ATOM 5485 C CA . VAL A 1 670 ? -13.891 -5.141 -20.672 1 96.88 670 VAL A CA 1
ATOM 5486 C C . VAL A 1 670 ? -14.578 -4.57 -21.906 1 96.88 670 VAL A C 1
ATOM 5488 O O . VAL A 1 670 ? -15.43 -5.227 -22.5 1 96.88 670 VAL A O 1
ATOM 5491 N N . ASN A 1 671 ? -14.102 -3.502 -22.469 1 96.75 671 ASN A N 1
ATOM 5492 C CA . ASN A 1 671 ? -14.758 -2.779 -23.547 1 96.75 671 ASN A CA 1
ATOM 5493 C C . ASN A 1 671 ? -14.734 -3.578 -24.844 1 96.75 671 ASN A C 1
ATOM 5495 O O . ASN A 1 671 ? -15.766 -3.707 -25.516 1 96.75 671 ASN A O 1
ATOM 5499 N N . GLY A 1 672 ? -13.539 -4.008 -25.188 1 95.25 672 GLY A N 1
ATOM 5500 C CA . GLY A 1 672 ? -13.398 -4.73 -26.438 1 95.25 672 GLY A CA 1
ATOM 5501 C C . GLY A 1 672 ? -14.266 -5.973 -26.516 1 95.25 672 GLY A C 1
ATOM 5502 O O . GLY A 1 672 ? -14.891 -6.238 -27.547 1 95.25 672 GLY A O 1
ATOM 5503 N N . ILE A 1 673 ? -14.344 -6.66 -25.406 1 96.5 673 ILE A N 1
ATOM 5504 C CA . ILE A 1 673 ? -15.07 -7.926 -25.375 1 96.5 673 ILE A CA 1
ATOM 5505 C C . ILE A 1 673 ? -16.578 -7.656 -25.297 1 96.5 673 ILE A C 1
ATOM 5507 O O . ILE A 1 673 ? -17.359 -8.219 -26.062 1 96.5 673 ILE A O 1
ATOM 5511 N N . LEU A 1 674 ? -17.016 -6.75 -24.453 1 97.88 674 LEU A N 1
ATOM 5512 C CA . LEU A 1 674 ? -18.422 -6.52 -24.203 1 97.88 674 LEU A CA 1
ATOM 5513 C C . LEU A 1 674 ? -19.062 -5.77 -25.375 1 97.88 674 LEU A C 1
ATOM 5515 O O . LEU A 1 674 ? -20.266 -5.906 -25.609 1 97.88 674 LEU A O 1
ATOM 5519 N N . SER A 1 675 ? -18.266 -5.051 -26.156 1 97.12 675 SER A N 1
ATOM 5520 C CA . SER A 1 675 ? -18.797 -4.305 -27.297 1 97.12 675 SER A CA 1
ATOM 5521 C C . SER A 1 675 ? -19.266 -5.246 -28.406 1 97.12 675 SER A C 1
ATOM 5523 O O . SER A 1 675 ? -20.016 -4.84 -29.297 1 97.12 675 SER A O 1
ATOM 5525 N N . ASN A 1 676 ? -18.828 -6.477 -28.328 1 97.19 676 ASN A N 1
ATOM 5526 C CA . ASN A 1 676 ? -19.203 -7.461 -29.328 1 97.19 676 ASN A CA 1
ATOM 5527 C C . ASN A 1 676 ? -20.516 -8.172 -28.969 1 97.19 676 ASN A C 1
ATOM 5529 O O . ASN A 1 676 ? -21 -9.008 -29.719 1 97.19 676 ASN A O 1
ATOM 5533 N N . LEU A 1 677 ? -21.109 -7.883 -27.828 1 97.12 677 LEU A N 1
ATOM 5534 C CA . LEU A 1 677 ? -22.297 -8.57 -27.344 1 97.12 677 LEU A CA 1
ATOM 5535 C C . LEU A 1 677 ? -23.547 -7.715 -27.578 1 97.12 677 LEU A C 1
ATOM 5537 O O . LEU A 1 677 ? -23.656 -6.621 -27.016 1 97.12 677 LEU A O 1
ATOM 5541 N N . LYS A 1 678 ? -24.469 -8.219 -28.312 1 95.56 678 LYS A N 1
ATOM 5542 C CA . LYS A 1 678 ? -25.75 -7.527 -28.484 1 95.56 678 LYS A CA 1
ATOM 5543 C C . LYS A 1 678 ? -26.484 -7.371 -27.172 1 95.56 678 LYS A C 1
ATOM 5545 O O . LYS A 1 678 ? -27.141 -6.355 -26.938 1 95.56 678 LYS A O 1
ATOM 5550 N N . SER A 1 679 ? -26.391 -8.352 -26.344 1 95.75 679 SER A N 1
ATOM 5551 C CA . SER A 1 679 ? -27.062 -8.312 -25.062 1 95.75 679 SER A CA 1
ATOM 5552 C C . SER A 1 679 ? -26.547 -7.156 -24.203 1 95.75 679 SER A C 1
ATOM 5554 O O . SER A 1 679 ? -27.312 -6.574 -23.422 1 95.75 679 SER A O 1
ATOM 5556 N N . PHE A 1 680 ? -25.266 -6.832 -24.359 1 97.81 680 PHE A N 1
ATOM 5557 C CA . PHE A 1 680 ? -24.734 -5.688 -23.641 1 97.81 680 PHE A CA 1
ATOM 5558 C C . PHE A 1 680 ? -25.359 -4.391 -24.125 1 97.81 680 PHE A C 1
ATOM 5560 O O . PHE A 1 680 ? -25.859 -3.592 -23.344 1 97.81 680 PHE A O 1
ATOM 5567 N N . SER A 1 681 ? -25.281 -4.18 -25.438 1 97.5 681 SER A N 1
ATOM 5568 C CA . SER A 1 681 ? -25.797 -2.943 -26.016 1 97.5 681 SER A CA 1
ATOM 5569 C C . SER A 1 681 ? -27.297 -2.795 -25.719 1 97.5 681 SER A C 1
ATOM 5571 O O . SER A 1 681 ? -27.781 -1.686 -25.5 1 97.5 681 SER A O 1
ATOM 5573 N N . ASP A 1 682 ? -28.047 -3.893 -25.656 1 96.88 682 ASP A N 1
ATOM 5574 C CA . ASP A 1 682 ? -29.453 -3.867 -25.312 1 96.88 682 ASP A CA 1
ATOM 5575 C C . ASP A 1 682 ? -29.656 -3.475 -23.844 1 96.88 682 ASP A C 1
ATOM 5577 O O . ASP A 1 682 ? -30.547 -2.67 -23.531 1 96.88 682 ASP A O 1
ATOM 5581 N N . SER A 1 683 ? -28.812 -4.027 -23.016 1 97.06 683 SER A N 1
ATOM 5582 C CA . SER A 1 683 ? -28.938 -3.805 -21.578 1 97.06 683 SER A CA 1
ATOM 5583 C C . SER A 1 683 ? -28.688 -2.346 -21.219 1 97.06 683 SER A C 1
ATOM 5585 O O . SER A 1 683 ? -29.312 -1.809 -20.297 1 97.06 683 SER A O 1
ATOM 5587 N N . PHE A 1 684 ? -27.781 -1.689 -21.969 1 97.94 684 PHE A N 1
ATOM 5588 C CA . PHE A 1 684 ? -27.391 -0.323 -21.625 1 97.94 684 PHE A CA 1
ATOM 5589 C C . PHE A 1 684 ? -27.969 0.663 -22.641 1 97.94 684 PHE A C 1
ATOM 5591 O O . PHE A 1 684 ? -27.688 1.861 -22.578 1 97.94 684 PHE A O 1
ATOM 5598 N N . ASN A 1 685 ? -28.75 0.11 -23.594 1 97.5 685 ASN A N 1
ATOM 5599 C CA . ASN A 1 685 ? -29.391 0.926 -24.641 1 97.5 685 ASN A CA 1
ATOM 5600 C C . ASN A 1 685 ? -28.359 1.768 -25.391 1 97.5 685 ASN A C 1
ATOM 5602 O O . ASN A 1 685 ? -28.516 2.982 -25.516 1 97.5 685 ASN A O 1
ATOM 5606 N N . CYS A 1 686 ? -27.297 1.101 -25.828 1 98.31 686 CYS A N 1
ATOM 5607 C CA . CYS A 1 686 ? -26.25 1.797 -26.547 1 98.31 686 CYS A CA 1
ATOM 5608 C C . CYS A 1 686 ? -26.641 2.021 -28 1 98.31 686 CYS A C 1
ATOM 5610 O O . CYS A 1 686 ? -27.031 1.085 -28.703 1 98.31 686 CYS A O 1
ATOM 5612 N N . PRO A 1 687 ? -26.438 3.244 -28.5 1 98 687 PRO A N 1
ATOM 5613 C CA . PRO A 1 687 ? -26.75 3.49 -29.922 1 98 687 PRO A CA 1
ATOM 5614 C C . PRO A 1 687 ? -25.797 2.77 -30.859 1 98 687 PRO A C 1
ATOM 5616 O O . PRO A 1 687 ? -24.609 2.654 -30.578 1 98 687 PRO A O 1
ATOM 5619 N N . LEU A 1 688 ? -26.375 2.326 -32 1 97.06 688 LEU A N 1
ATOM 5620 C CA . LEU A 1 688 ? -25.547 1.69 -33.031 1 97.06 688 LEU A CA 1
ATOM 5621 C C . LEU A 1 688 ? -24.453 2.635 -33.5 1 97.06 688 LEU A C 1
ATOM 5623 O O . LEU A 1 688 ? -24.719 3.803 -33.812 1 97.06 688 LEU A O 1
ATOM 5627 N N . GLY A 1 689 ? -23.25 2.227 -33.438 1 95.31 689 GLY A N 1
ATOM 5628 C CA . GLY A 1 689 ? -22.141 3.045 -33.875 1 95.31 689 GLY A CA 1
ATOM 5629 C C . GLY A 1 689 ? -21.312 3.592 -32.688 1 95.31 689 GLY A C 1
ATOM 5630 O O . GLY A 1 689 ? -20.188 4.055 -32.906 1 95.31 689 GLY A O 1
ATOM 5631 N N . SER A 1 690 ? -21.938 3.561 -31.5 1 96 690 SER A N 1
ATOM 5632 C CA . SER A 1 690 ? -21.156 3.969 -30.328 1 96 690 SER A CA 1
ATOM 5633 C C . SER A 1 690 ? -20 3.02 -30.094 1 96 690 SER A C 1
ATOM 5635 O O . SER A 1 690 ? -19.938 1.935 -30.672 1 96 690 SER A O 1
ATOM 5637 N N . ALA A 1 691 ? -19.094 3.412 -29.25 1 94.69 691 ALA A N 1
ATOM 5638 C CA . ALA A 1 691 ? -17.875 2.633 -28.984 1 94.69 691 ALA A CA 1
ATOM 5639 C C . ALA A 1 691 ? -18.234 1.26 -28.422 1 94.69 691 ALA A C 1
ATOM 5641 O O . ALA A 1 691 ? -17.562 0.27 -28.719 1 94.69 691 ALA A O 1
ATOM 5642 N N . MET A 1 692 ? -19.344 1.155 -27.641 1 97.5 692 MET A N 1
ATOM 5643 C CA . MET A 1 692 ? -19.703 -0.103 -27 1 97.5 692 MET A CA 1
ATOM 5644 C C . MET A 1 692 ? -20.797 -0.823 -27.797 1 97.5 692 MET A C 1
ATOM 5646 O O . MET A 1 692 ? -21.391 -1.789 -27.312 1 97.5 692 MET A O 1
ATOM 5650 N N . ASN A 1 693 ? -21.141 -0.321 -28.984 1 97.75 693 ASN A N 1
ATOM 5651 C CA . ASN A 1 693 ? -22.062 -0.963 -29.922 1 97.75 693 ASN A CA 1
ATOM 5652 C C . ASN A 1 693 ? -21.656 -0.738 -31.375 1 97.75 693 ASN A C 1
ATOM 5654 O O . ASN A 1 693 ? -22.406 -0.156 -32.156 1 97.75 693 ASN A O 1
ATOM 5658 N N . PRO A 1 694 ? -20.531 -1.284 -31.688 1 95.38 694 PRO A N 1
ATOM 5659 C CA . PRO A 1 694 ? -20.078 -1.126 -33.062 1 95.38 694 PRO A CA 1
ATOM 5660 C C . PRO A 1 694 ? -20.969 -1.843 -34.062 1 95.38 694 PRO A C 1
ATOM 5662 O O . PRO A 1 694 ? -21.625 -2.824 -33.719 1 95.38 694 PRO A O 1
ATOM 5665 N N . LYS A 1 695 ? -20.906 -1.382 -35.281 1 93.94 695 LYS A N 1
ATOM 5666 C CA . LYS A 1 695 ? -21.719 -1.962 -36.344 1 93.94 695 LYS A CA 1
ATOM 5667 C C . LYS A 1 695 ? -21.281 -3.393 -36.656 1 93.94 695 LYS A C 1
ATOM 5669 O O . LYS A 1 695 ? -22.125 -4.262 -36.906 1 93.94 695 LYS A O 1
ATOM 5674 N N . THR A 1 696 ? -19.969 -3.545 -36.656 1 92.31 696 THR A N 1
ATOM 5675 C CA . THR A 1 696 ? -19.438 -4.879 -36.906 1 92.31 696 THR A CA 1
ATOM 5676 C C . THR A 1 696 ? -19 -5.535 -35.594 1 92.31 696 THR A C 1
ATOM 5678 O O . THR A 1 696 ? -18.156 -5 -34.875 1 92.31 696 THR A O 1
ATOM 5681 N N . LYS A 1 697 ? -19.594 -6.664 -35.281 1 95.5 697 LYS A N 1
ATOM 5682 C CA . LYS A 1 697 ? -19.234 -7.449 -34.094 1 95.5 697 LYS A CA 1
ATOM 5683 C C . LYS A 1 697 ? -18.516 -8.734 -34.5 1 95.5 697 LYS A C 1
ATOM 5685 O O . LYS A 1 697 ? -18.75 -9.273 -35.594 1 95.5 697 LYS A O 1
ATOM 5690 N N . CYS A 1 698 ? -17.672 -9.141 -33.656 1 96.12 698 CYS A N 1
ATOM 5691 C CA . CYS A 1 698 ? -16.891 -10.344 -33.906 1 96.12 698 CYS A CA 1
ATOM 5692 C C . CYS A 1 698 ? -17.438 -11.539 -33.156 1 96.12 698 CYS A C 1
ATOM 5694 O O . CYS A 1 698 ? -17.766 -11.414 -31.953 1 96.12 698 CYS A O 1
ATOM 5696 N N . TYR A 1 699 ? -17.641 -12.664 -33.844 1 95.12 699 TYR A N 1
ATOM 5697 C CA . TYR A 1 699 ? -18.125 -13.914 -33.25 1 95.12 699 TYR A CA 1
ATOM 5698 C C . TYR A 1 699 ? -17.141 -15.047 -33.469 1 95.12 699 TYR A C 1
ATOM 5700 O O . TYR A 1 699 ? -16.391 -15.047 -34.438 1 95.12 699 TYR A O 1
ATOM 5708 N N . LEU A 1 700 ? -17.141 -15.93 -32.531 1 96.56 700 LEU A N 1
ATOM 5709 C CA . LEU A 1 700 ? -16.344 -17.141 -32.656 1 96.56 700 LEU A CA 1
ATOM 5710 C C . LEU A 1 700 ? -17.234 -18.375 -32.812 1 96.56 700 LEU A C 1
ATOM 5712 O O . LEU A 1 700 ? -17.906 -18.531 -33.844 1 96.56 700 LEU A O 1
ATOM 5716 N N . PHE A 1 701 ? -17.391 -19.125 -31.672 1 93.69 701 PHE A N 1
ATOM 5717 C CA . PHE A 1 701 ? -18.281 -20.266 -31.766 1 93.69 701 PHE A CA 1
ATOM 5718 C C . PHE A 1 701 ? -19.734 -19.859 -31.562 1 93.69 701 PHE A C 1
ATOM 5720 O O . PHE A 1 701 ? -20.641 -20.422 -32.188 1 93.69 701 PHE A O 1
ATOM 5727 N N . SER A 1 702 ? -19.875 -18.906 -30.656 1 85.75 702 SER A N 1
ATOM 5728 C CA . SER A 1 702 ? -21.203 -18.344 -30.422 1 85.75 702 SER A CA 1
ATOM 5729 C C . SER A 1 702 ? -21.547 -17.312 -31.484 1 85.75 702 SER A C 1
ATOM 5731 O O . SER A 1 702 ? -20.734 -16.453 -31.812 1 85.75 702 SER A O 1
ATOM 5733 N N . GLU A 1 703 ? -22.641 -17.562 -32.125 1 82.12 703 GLU A N 1
ATOM 5734 C CA . GLU A 1 703 ? -23.078 -16.672 -33.188 1 82.12 703 GLU A CA 1
ATOM 5735 C C . GLU A 1 703 ? -24.297 -15.852 -32.75 1 82.12 703 GLU A C 1
ATOM 5737 O O . GLU A 1 703 ? -24.797 -16.016 -31.656 1 82.12 703 GLU A O 1
ATOM 5742 N N . GLU A 1 704 ? -24.781 -14.867 -33.531 1 69.44 704 GLU A N 1
ATOM 5743 C CA . GLU A 1 704 ? -25.844 -13.914 -33.219 1 69.44 704 GLU A CA 1
ATOM 5744 C C . GLU A 1 704 ? -27.109 -14.625 -32.781 1 69.44 704 GLU A C 1
ATOM 5746 O O . GLU A 1 704 ? -27.516 -15.617 -33.375 1 69.44 704 GLU A O 1
ATOM 5751 N N . MET B 1 1 ? 54.969 4.176 -28.25 1 20.84 1 MET B N 1
ATOM 5752 C CA . MET B 1 1 ? 53.656 4.773 -28.141 1 20.84 1 MET B CA 1
ATOM 5753 C C . MET B 1 1 ? 52.656 4.012 -29 1 20.84 1 MET B C 1
ATOM 5755 O O . MET B 1 1 ? 51.5 4.398 -29.094 1 20.84 1 MET B O 1
ATOM 5759 N N . LYS B 1 2 ? 53.062 3.258 -29.766 1 22.33 2 LYS B N 1
ATOM 5760 C CA . LYS B 1 2 ? 52.719 2.404 -30.891 1 22.33 2 LYS B CA 1
ATOM 5761 C C . LYS B 1 2 ? 51.844 1.231 -30.438 1 22.33 2 LYS B C 1
ATOM 5763 O O . LYS B 1 2 ? 51.562 0.325 -31.234 1 22.33 2 LYS B O 1
ATOM 5768 N N . ASN B 1 3 ? 51.781 1.034 -29.125 1 25.41 3 ASN B N 1
ATOM 5769 C CA . ASN B 1 3 ? 51.406 -0.193 -28.438 1 25.41 3 ASN B CA 1
ATOM 5770 C C . ASN B 1 3 ? 49.906 -0.408 -28.422 1 25.41 3 ASN B C 1
ATOM 5772 O O . ASN B 1 3 ? 49.156 0.345 -27.781 1 25.41 3 ASN B O 1
ATOM 5776 N N . LYS B 1 4 ? 48.906 -1.104 -29.438 1 26.7 4 LYS B N 1
ATOM 5777 C CA . LYS B 1 4 ? 48.156 -0.799 -30.656 1 26.7 4 LYS B CA 1
ATOM 5778 C C . LYS B 1 4 ? 46.656 -0.731 -30.375 1 26.7 4 LYS B C 1
ATOM 5780 O O . LYS B 1 4 ? 46.156 -1.323 -29.406 1 26.7 4 LYS B O 1
ATOM 5785 N N . LEU B 1 5 ? 45.75 0.138 -31 1 27.95 5 LEU B N 1
ATOM 5786 C CA . LEU B 1 5 ? 44.375 0.335 -31.422 1 27.95 5 LEU B CA 1
ATOM 5787 C C . LEU B 1 5 ? 43.75 -0.975 -31.906 1 27.95 5 LEU B C 1
ATOM 5789 O O . LEU B 1 5 ? 42.719 -0.97 -32.594 1 27.95 5 LEU B O 1
ATOM 5793 N N . LYS B 1 6 ? 44.688 -2.156 -31.797 1 27.39 6 LYS B N 1
ATOM 5794 C CA . LYS B 1 6 ? 44.406 -3.312 -32.625 1 27.39 6 LYS B CA 1
ATOM 5795 C C . LYS B 1 6 ? 43.219 -4.129 -32.094 1 27.39 6 LYS B C 1
ATOM 5797 O O . LYS B 1 6 ? 42.969 -5.234 -32.562 1 27.39 6 LYS B O 1
ATOM 5802 N N . ASN B 1 7 ? 42.844 -3.951 -30.797 1 31.19 7 ASN B N 1
ATOM 5803 C CA . ASN B 1 7 ? 42.062 -5.105 -30.391 1 31.19 7 ASN B CA 1
ATOM 5804 C C . ASN B 1 7 ? 40.656 -5.043 -30.953 1 31.19 7 ASN B C 1
ATOM 5806 O O . ASN B 1 7 ? 39.969 -4.031 -30.828 1 31.19 7 ASN B O 1
ATOM 5810 N N . PRO B 1 8 ? 40.188 -5.949 -31.891 1 33.81 8 PRO B N 1
ATOM 5811 C CA . PRO B 1 8 ? 39 -5.914 -32.75 1 33.81 8 PRO B CA 1
ATOM 5812 C C . PRO B 1 8 ? 37.688 -5.758 -31.938 1 33.81 8 PRO B C 1
ATOM 5814 O O . PRO B 1 8 ? 36.719 -5.16 -32.438 1 33.81 8 PRO B O 1
ATOM 5817 N N . LEU B 1 9 ? 37.812 -6.449 -30.766 1 36.47 9 LEU B N 1
ATOM 5818 C CA . LEU B 1 9 ? 36.531 -6.641 -30.109 1 36.47 9 LEU B CA 1
ATOM 5819 C C . LEU B 1 9 ? 35.938 -5.305 -29.672 1 36.47 9 LEU B C 1
ATOM 5821 O O . LEU B 1 9 ? 34.719 -5.18 -29.5 1 36.47 9 LEU B O 1
ATOM 5825 N N . VAL B 1 10 ? 36.906 -4.27 -29.516 1 36 10 VAL B N 1
ATOM 5826 C CA . VAL B 1 10 ? 36.469 -2.922 -29.156 1 36 10 VAL B CA 1
ATOM 5827 C C . VAL B 1 10 ? 35.625 -2.34 -30.281 1 36 10 VAL B C 1
ATOM 5829 O O . VAL B 1 10 ? 34.688 -1.555 -30.031 1 36 10 VAL B O 1
ATOM 5832 N N . PHE B 1 11 ? 35.938 -2.844 -31.562 1 35.47 11 PHE B N 1
ATOM 5833 C CA . PHE B 1 11 ? 35.25 -2.244 -32.688 1 35.47 11 PHE B CA 1
ATOM 5834 C C . PHE B 1 11 ? 33.75 -2.607 -32.719 1 35.47 11 PHE B C 1
ATOM 5836 O O . PHE B 1 11 ? 32.906 -1.767 -33 1 35.47 11 PHE B O 1
ATOM 5843 N N . VAL B 1 12 ? 33.5 -3.889 -32.312 1 38.28 12 VAL B N 1
ATOM 5844 C CA . VAL B 1 12 ? 32.125 -4.328 -32.406 1 38.28 12 VAL B CA 1
ATOM 5845 C C . VAL B 1 12 ? 31.25 -3.566 -31.422 1 38.28 12 VAL B C 1
ATOM 5847 O O . VAL B 1 12 ? 30.094 -3.232 -31.719 1 38.28 12 VAL B O 1
ATOM 5850 N N . ILE B 1 13 ? 31.891 -3.24 -30.219 1 37.81 13 ILE B N 1
ATOM 5851 C CA . ILE B 1 13 ? 31.109 -2.502 -29.234 1 37.81 13 ILE B CA 1
ATOM 5852 C C . ILE B 1 13 ? 30.75 -1.125 -29.797 1 37.81 13 ILE B C 1
ATOM 5854 O O . ILE B 1 13 ? 29.625 -0.666 -29.641 1 37.81 13 ILE B O 1
ATOM 5858 N N . ILE B 1 14 ? 31.688 -0.528 -30.578 1 38.06 14 ILE B N 1
ATOM 5859 C CA . ILE B 1 14 ? 31.438 0.821 -31.062 1 38.06 14 ILE B CA 1
ATOM 5860 C C . ILE B 1 14 ? 30.312 0.789 -32.094 1 38.06 14 ILE B C 1
ATOM 5862 O O . ILE B 1 14 ? 29.453 1.674 -32.125 1 38.06 14 ILE B O 1
ATOM 5866 N N . PHE B 1 15 ? 30.344 -0.314 -32.938 1 38.81 15 PHE B N 1
ATOM 5867 C CA . PHE B 1 15 ? 29.375 -0.34 -34 1 38.81 15 PHE B CA 1
ATOM 5868 C C . PHE B 1 15 ? 27.953 -0.48 -33.469 1 38.81 15 PHE B C 1
ATOM 5870 O O . PHE B 1 15 ? 27.031 0.143 -34 1 38.81 15 PHE B O 1
ATOM 5877 N N . LEU B 1 16 ? 27.844 -1.344 -32.406 1 37.12 16 LEU B N 1
ATOM 5878 C CA . LEU B 1 16 ? 26.5 -1.54 -31.891 1 37.12 16 LEU B CA 1
ATOM 5879 C C . LEU B 1 16 ? 25.984 -0.266 -31.219 1 37.12 16 LEU B C 1
ATOM 5881 O O . LEU B 1 16 ? 24.797 0.032 -31.281 1 37.12 16 LEU B O 1
ATOM 5885 N N . VAL B 1 17 ? 26.922 0.545 -30.688 1 38.84 17 VAL B N 1
ATOM 5886 C CA . VAL B 1 17 ? 26.516 1.826 -30.125 1 38.84 17 VAL B CA 1
ATOM 5887 C C . VAL B 1 17 ? 26.047 2.754 -31.234 1 38.84 17 VAL B C 1
ATOM 5889 O O . VAL B 1 17 ? 25.047 3.465 -31.094 1 38.84 17 VAL B O 1
ATOM 5892 N N . ALA B 1 18 ? 26.812 2.668 -32.375 1 36.41 18 ALA B N 1
ATOM 5893 C CA . ALA B 1 18 ? 26.5 3.613 -33.469 1 36.41 18 ALA B CA 1
ATOM 5894 C C . ALA B 1 18 ? 25.125 3.334 -34.062 1 36.41 18 ALA B C 1
ATOM 5896 O O . ALA B 1 18 ? 24.391 4.262 -34.406 1 36.41 18 ALA B O 1
ATOM 5897 N N . THR B 1 19 ? 24.828 1.965 -34.188 1 34.22 19 THR B N 1
ATOM 5898 C CA . THR B 1 19 ? 23.516 1.658 -34.75 1 34.22 19 THR B CA 1
ATOM 5899 C C . THR B 1 19 ? 22.406 2.139 -33.812 1 34.22 19 THR B C 1
ATOM 5901 O O . THR B 1 19 ? 21.312 2.477 -34.25 1 34.22 19 THR B O 1
ATOM 5904 N N . ILE B 1 20 ? 22.734 2.137 -32.438 1 36.69 20 ILE B N 1
ATOM 5905 C CA . ILE B 1 20 ? 21.719 2.621 -31.516 1 36.69 20 ILE B CA 1
ATOM 5906 C C . ILE B 1 20 ? 21.516 4.121 -31.703 1 36.69 20 ILE B C 1
ATOM 5908 O O . ILE B 1 20 ? 20.391 4.613 -31.641 1 36.69 20 ILE B O 1
ATOM 5912 N N . ILE B 1 21 ? 22.578 4.793 -32.125 1 37.19 21 ILE B N 1
ATOM 5913 C CA . ILE B 1 21 ? 22.438 6.227 -32.344 1 37.19 21 ILE B CA 1
ATOM 5914 C C . ILE B 1 21 ? 21.516 6.48 -33.531 1 37.19 21 ILE B C 1
ATOM 5916 O O . ILE B 1 21 ? 20.656 7.363 -33.469 1 37.19 21 ILE B O 1
ATOM 5920 N N . THR B 1 22 ? 21.891 5.688 -34.656 1 33.25 22 THR B N 1
ATOM 5921 C CA . THR B 1 22 ? 21.172 6.016 -35.875 1 33.25 22 THR B CA 1
ATOM 5922 C C . THR B 1 22 ? 19.672 5.754 -35.719 1 33.25 22 THR B C 1
ATOM 5924 O O . THR B 1 22 ? 18.844 6.492 -36.25 1 33.25 22 THR B O 1
ATOM 5927 N N . ILE B 1 23 ? 19.328 4.598 -34.969 1 34.38 23 ILE B N 1
ATOM 5928 C CA . ILE B 1 23 ? 17.906 4.332 -34.812 1 34.38 23 ILE B CA 1
ATOM 5929 C C . ILE B 1 23 ? 17.266 5.434 -33.969 1 34.38 23 ILE B C 1
ATOM 5931 O O . ILE B 1 23 ? 16.141 5.863 -34.25 1 34.38 23 ILE B O 1
ATOM 5935 N N . LEU B 1 24 ? 18.047 6.078 -33.094 1 31.58 24 LEU B N 1
ATOM 5936 C CA . LEU B 1 24 ? 17.5 7.246 -32.406 1 31.58 24 LEU B CA 1
ATOM 5937 C C . LEU B 1 24 ? 17.297 8.398 -33.375 1 31.58 24 LEU B C 1
ATOM 5939 O O . LEU B 1 24 ? 16.359 9.18 -33.219 1 31.58 24 LEU B O 1
ATOM 5943 N N . ALA B 1 25 ? 18.25 8.492 -34.312 1 31.2 25 ALA B N 1
ATOM 5944 C CA . ALA B 1 25 ? 18.156 9.648 -35.188 1 31.2 25 ALA B CA 1
ATOM 5945 C C . ALA B 1 25 ? 16.922 9.578 -36.094 1 31.2 25 ALA B C 1
ATOM 5947 O O . ALA B 1 25 ? 16.297 10.602 -36.375 1 31.2 25 ALA B O 1
ATOM 5948 N N . THR B 1 26 ? 16.672 8.32 -36.656 1 27.75 26 THR B N 1
ATOM 5949 C CA . THR B 1 26 ? 15.539 8.305 -37.594 1 27.75 26 THR B CA 1
ATOM 5950 C C . THR B 1 26 ? 14.25 8.688 -36.875 1 27.75 26 THR B C 1
ATOM 5952 O O . THR B 1 26 ? 13.281 9.117 -37.5 1 27.75 26 THR B O 1
ATOM 5955 N N . ILE B 1 27 ? 14.141 8.344 -35.5 1 28.86 27 ILE B N 1
ATOM 5956 C CA . ILE B 1 27 ? 12.875 8.727 -34.875 1 28.86 27 ILE B CA 1
ATOM 5957 C C . ILE B 1 27 ? 12.805 10.25 -34.781 1 28.86 27 ILE B C 1
ATOM 5959 O O . ILE B 1 27 ? 11.758 10.805 -34.438 1 28.86 27 ILE B O 1
ATOM 5963 N N . GLY B 1 28 ? 13.852 10.961 -35 1 27.52 28 GLY B N 1
ATOM 5964 C CA . GLY B 1 28 ? 13.922 12.414 -35.094 1 27.52 28 GLY B CA 1
ATOM 5965 C C . GLY B 1 28 ? 12.953 12.992 -36.125 1 27.52 28 GLY B C 1
ATOM 5966 O O . GLY B 1 28 ? 12.367 14.055 -35.875 1 27.52 28 GLY B O 1
ATOM 5967 N N . ILE B 1 29 ? 13.086 12.602 -37.344 1 24.84 29 ILE B N 1
ATOM 5968 C CA . ILE B 1 29 ? 12.609 13.453 -38.406 1 24.84 29 ILE B CA 1
ATOM 5969 C C . ILE B 1 29 ? 11.117 13.75 -38.219 1 24.84 29 ILE B C 1
ATOM 5971 O O . ILE B 1 29 ? 10.703 14.906 -38.25 1 24.84 29 ILE B O 1
ATOM 5975 N N . TRP B 1 30 ? 10.109 13.531 -39.062 1 26.56 30 TRP B N 1
ATOM 5976 C CA . TRP B 1 30 ? 9.289 14.516 -39.75 1 26.56 30 TRP B CA 1
ATOM 5977 C C . TRP B 1 30 ? 8.125 14.977 -38.875 1 26.56 30 TRP B C 1
ATOM 5979 O O . TRP B 1 30 ? 7.633 16.094 -39.031 1 26.56 30 TRP B O 1
ATOM 5989 N N . LYS B 1 31 ? 7.93 14.672 -37.5 1 23.52 31 LYS B N 1
ATOM 5990 C CA . LYS B 1 31 ? 6.668 15.25 -37.062 1 23.52 31 LYS B CA 1
ATOM 5991 C C . LYS B 1 31 ? 6.684 16.766 -37.188 1 23.52 31 LYS B C 1
ATOM 5993 O O . LYS B 1 31 ? 5.941 17.453 -36.469 1 23.52 31 LYS B O 1
ATOM 5998 N N . TRP B 1 32 ? 7.559 17.281 -38.031 1 23.38 32 TRP B N 1
ATOM 5999 C CA . TRP B 1 32 ? 7.566 18.688 -38.438 1 23.38 32 TRP B CA 1
ATOM 6000 C C . TRP B 1 32 ? 6.207 19.109 -38.969 1 23.38 32 TRP B C 1
ATOM 6002 O O . TRP B 1 32 ? 5.691 20.172 -38.625 1 23.38 32 TRP B O 1
ATOM 6012 N N . ASN B 1 33 ? 5.801 18.5 -40.094 1 20.58 33 ASN B N 1
ATOM 6013 C CA . ASN B 1 33 ? 5.02 19.266 -41.062 1 20.58 33 ASN B CA 1
ATOM 6014 C C . ASN B 1 33 ? 3.574 19.438 -40.625 1 20.58 33 ASN B C 1
ATOM 6016 O O . ASN B 1 33 ? 2.709 19.797 -41.406 1 20.58 33 ASN B O 1
ATOM 6020 N N . ILE B 1 34 ? 3.086 18.812 -39.562 1 21.61 34 ILE B N 1
ATOM 6021 C CA . ILE B 1 34 ? 1.63 18.812 -39.469 1 21.61 34 ILE B CA 1
ATOM 6022 C C . ILE B 1 34 ? 1.136 20.234 -39.188 1 21.61 34 ILE B C 1
ATOM 6024 O O . ILE B 1 34 ? 1.135 20.688 -38.062 1 21.61 34 ILE B O 1
ATOM 6028 N N . GLN B 1 35 ? 1.62 21.203 -40 1 19.47 35 GLN B N 1
ATOM 6029 C CA . GLN B 1 35 ? 1.274 22.625 -39.844 1 19.47 35 GLN B CA 1
ATOM 6030 C C . GLN B 1 35 ? -0.211 22.844 -40.125 1 19.47 35 GLN B C 1
ATOM 6032 O O . GLN B 1 35 ? -0.708 23.969 -39.938 1 19.47 35 GLN B O 1
ATOM 6037 N N . LYS B 1 36 ? -0.894 22.031 -40.969 1 19.38 36 LYS B N 1
ATOM 6038 C CA . LYS B 1 36 ? -1.809 22.781 -41.812 1 19.38 36 LYS B CA 1
ATOM 6039 C C . LYS B 1 36 ? -2.898 23.469 -41 1 19.38 36 LYS B C 1
ATOM 6041 O O . LYS B 1 36 ? -3.402 22.906 -40.031 1 19.38 36 LYS B O 1
ATOM 6046 N N . ASP B 1 37 ? -3.408 24.734 -41.344 1 18.39 37 ASP B N 1
ATOM 6047 C CA . ASP B 1 37 ? -4.031 25.953 -40.875 1 18.39 37 ASP B CA 1
ATOM 6048 C C . ASP B 1 37 ? -5.543 25.781 -40.719 1 18.39 37 ASP B C 1
ATOM 6050 O O . ASP B 1 37 ? -6.207 26.594 -40.094 1 18.39 37 ASP B O 1
ATOM 6054 N N . PRO B 1 38 ? -6.219 24.641 -41.188 1 19.98 38 PRO B N 1
ATOM 6055 C CA . PRO B 1 38 ? -7.434 25.141 -41.844 1 19.98 38 PRO B CA 1
ATOM 6056 C C . PRO B 1 38 ? -8.367 25.844 -40.844 1 19.98 38 PRO B C 1
ATOM 6058 O O . PRO B 1 38 ? -8.32 25.578 -39.656 1 19.98 38 PRO B O 1
ATOM 6061 N N . THR B 1 39 ? -9.18 26.844 -41.375 1 18.69 39 THR B N 1
ATOM 6062 C CA . THR B 1 39 ? -10.086 27.922 -41 1 18.69 39 THR B CA 1
ATOM 6063 C C . THR B 1 39 ? -11.375 27.359 -40.375 1 18.69 39 THR B C 1
ATOM 6065 O O . THR B 1 39 ? -12.117 26.641 -41.062 1 18.69 39 THR B O 1
ATOM 6068 N N . LYS B 1 40 ? -11.367 26.922 -39.188 1 18.64 40 LYS B N 1
ATOM 6069 C CA . LYS B 1 40 ? -12.508 26.375 -38.469 1 18.64 40 LYS B CA 1
ATOM 6070 C C . LYS B 1 40 ? -13.695 27.328 -38.5 1 18.64 40 LYS B C 1
ATOM 6072 O O . LYS B 1 40 ? -13.617 28.453 -37.969 1 18.64 40 LYS B O 1
ATOM 6077 N N . GLU B 1 41 ? -14.547 27.203 -39.562 1 17.86 41 GLU B N 1
ATOM 6078 C CA . GLU B 1 41 ? -15.773 27.953 -39.781 1 17.86 41 GLU B CA 1
ATOM 6079 C C . GLU B 1 41 ? -16.688 27.891 -38.594 1 17.86 41 GLU B C 1
ATOM 6081 O O . GLU B 1 41 ? -16.641 26.922 -37.812 1 17.86 41 GLU B O 1
ATOM 6086 N N . SER B 1 42 ? -17.516 28.938 -38.312 1 18.98 42 SER B N 1
ATOM 6087 C CA . SER B 1 42 ? -18.266 29.656 -37.312 1 18.98 42 SER B CA 1
ATOM 6088 C C . SER B 1 42 ? -19.594 28.969 -37 1 18.98 42 SER B C 1
ATOM 6090 O O . SER B 1 42 ? -20.406 29.469 -36.25 1 18.98 42 SER B O 1
ATOM 6092 N N . TRP B 1 43 ? -19.734 27.578 -37.25 1 17.83 43 TRP B N 1
ATOM 6093 C CA . TRP B 1 43 ? -21.156 27.312 -37.438 1 17.83 43 TRP B CA 1
ATOM 6094 C C . TRP B 1 43 ? -21.953 27.641 -36.188 1 17.83 43 TRP B C 1
ATOM 6096 O O . TRP B 1 43 ? -21.453 27.484 -35.062 1 17.83 43 TRP B O 1
ATOM 6106 N N . LYS B 1 44 ? -23.062 28.359 -36.344 1 18.69 44 LYS B N 1
ATOM 6107 C CA . LYS B 1 44 ? -24.156 29.062 -35.688 1 18.69 44 LYS B CA 1
ATOM 6108 C C . LYS B 1 44 ? -25.062 28.094 -34.938 1 18.69 44 LYS B C 1
ATOM 6110 O O . LYS B 1 44 ? -25.844 27.359 -35.562 1 18.69 44 LYS B O 1
ATOM 6115 N N . SER B 1 45 ? -24.531 27.219 -34 1 18.12 45 SER B N 1
ATOM 6116 C CA . SER B 1 45 ? -25.375 26.172 -33.469 1 18.12 45 SER B CA 1
ATOM 6117 C C . SER B 1 45 ? -26.641 26.75 -32.812 1 18.12 45 SER B C 1
ATOM 6119 O O . SER B 1 45 ? -26.547 27.641 -31.969 1 18.12 45 SER B O 1
ATOM 6121 N N . GLU B 1 46 ? -27.672 26.781 -33.594 1 19.8 46 GLU B N 1
ATOM 6122 C CA . GLU B 1 46 ? -29.016 27.234 -33.219 1 19.8 46 GLU B CA 1
ATOM 6123 C C . GLU B 1 46 ? -29.484 26.594 -31.906 1 19.8 46 GLU B C 1
ATOM 6125 O O . GLU B 1 46 ? -29.062 25.484 -31.578 1 19.8 46 GLU B O 1
ATOM 6130 N N . ARG B 1 47 ? -30.203 27.359 -31.125 1 20.95 47 ARG B N 1
ATOM 6131 C CA . ARG B 1 47 ? -30.781 27.406 -29.781 1 20.95 47 ARG B CA 1
ATOM 6132 C C . ARG B 1 47 ? -31.844 26.328 -29.609 1 20.95 47 ARG B C 1
ATOM 6134 O O . ARG B 1 47 ? -32.969 26.453 -30.109 1 20.95 47 ARG B O 1
ATOM 6141 N N . ILE B 1 48 ? -31.547 25.031 -30.016 1 22.23 48 ILE B N 1
ATOM 6142 C CA . ILE B 1 48 ? -32.812 24.312 -29.922 1 22.23 48 ILE B CA 1
ATOM 6143 C C . ILE B 1 48 ? -33.375 24.453 -28.5 1 22.23 48 ILE B C 1
ATOM 6145 O O . ILE B 1 48 ? -32.656 24.359 -27.516 1 22.23 48 ILE B O 1
ATOM 6149 N N . PRO B 1 49 ? -34.625 24.844 -28.438 1 20.45 49 PRO B N 1
ATOM 6150 C CA . PRO B 1 49 ? -35.438 25.188 -27.281 1 20.45 49 PRO B CA 1
ATOM 6151 C C . PRO B 1 49 ? -35.562 24.031 -26.281 1 20.45 49 PRO B C 1
ATOM 6153 O O . PRO B 1 49 ? -35.531 22.859 -26.672 1 20.45 49 PRO B O 1
ATOM 6156 N N . GLU B 1 50 ? -35.156 24.266 -25.078 1 19.97 50 GLU B N 1
ATOM 6157 C CA . GLU B 1 50 ? -35 23.531 -23.828 1 19.97 50 GLU B CA 1
ATOM 6158 C C . GLU B 1 50 ? -36.312 22.859 -23.422 1 19.97 50 GLU B C 1
ATOM 6160 O O . GLU B 1 50 ? -37.062 23.359 -22.594 1 19.97 50 GLU B O 1
ATOM 6165 N N . GLY B 1 51 ? -37.094 22.328 -24.453 1 21.92 51 GLY B N 1
ATOM 6166 C CA . GLY B 1 51 ? -38.344 21.891 -23.844 1 21.92 51 GLY B CA 1
ATOM 6167 C C . GLY B 1 51 ? -38.156 20.828 -22.766 1 21.92 51 GLY B C 1
ATOM 6168 O O . GLY B 1 51 ? -37.438 19.859 -22.969 1 21.92 51 GLY B O 1
ATOM 6169 N N . GLY B 1 52 ? -38.156 21.25 -21.531 1 21.28 52 GLY B N 1
ATOM 6170 C CA . GLY B 1 52 ? -37.906 20.75 -20.188 1 21.28 52 GLY B CA 1
ATOM 6171 C C . GLY B 1 52 ? -38.719 19.516 -19.828 1 21.28 52 GLY B C 1
ATOM 6172 O O . GLY B 1 52 ? -39.094 19.328 -18.672 1 21.28 52 GLY B O 1
ATOM 6173 N N . ASN B 1 53 ? -39.062 18.609 -20.828 1 22.7 53 ASN B N 1
ATOM 6174 C CA . ASN B 1 53 ? -40.062 17.703 -20.266 1 22.7 53 ASN B CA 1
ATOM 6175 C C . ASN B 1 53 ? -39.469 16.875 -19.109 1 22.7 53 ASN B C 1
ATOM 6177 O O . ASN B 1 53 ? -38.438 16.25 -19.266 1 22.7 53 ASN B O 1
ATOM 6181 N N . SER B 1 54 ? -39.812 17.203 -17.875 1 23 54 SER B N 1
ATOM 6182 C CA . SER B 1 54 ? -39.594 16.734 -16.5 1 23 54 SER B CA 1
ATOM 6183 C C . SER B 1 54 ? -39.969 15.273 -16.344 1 23 54 SER B C 1
ATOM 6185 O O . SER B 1 54 ? -41.156 14.93 -16.312 1 23 54 SER B O 1
ATOM 6187 N N . SER B 1 55 ? -39.531 14.375 -17.172 1 24.03 55 SER B N 1
ATOM 6188 C CA . SER B 1 55 ? -40.094 13.062 -16.891 1 24.03 55 SER B CA 1
ATOM 6189 C C . SER B 1 55 ? -39.812 12.633 -15.445 1 24.03 55 SER B C 1
ATOM 6191 O O . SER B 1 55 ? -38.656 12.719 -14.992 1 24.03 55 SER B O 1
ATOM 6193 N N . LYS B 1 56 ? -40.781 12.461 -14.562 1 26.03 56 LYS B N 1
ATOM 6194 C CA . LYS B 1 56 ? -40.969 12.023 -13.18 1 26.03 56 LYS B CA 1
ATOM 6195 C C . LYS B 1 56 ? -40.312 10.672 -12.93 1 26.03 56 LYS B C 1
ATOM 6197 O O . LYS B 1 56 ? -40.594 9.695 -13.617 1 26.03 56 LYS B O 1
ATOM 6202 N N . ILE B 1 57 ? -39.219 10.617 -12.398 1 28.19 57 ILE B N 1
ATOM 6203 C CA . ILE B 1 57 ? -38.562 9.422 -11.898 1 28.19 57 ILE B CA 1
ATOM 6204 C C . ILE B 1 57 ? -39.562 8.594 -11.078 1 28.19 57 ILE B C 1
ATOM 6206 O O . ILE B 1 57 ? -40.188 9.109 -10.156 1 28.19 57 ILE B O 1
ATOM 6210 N N . PRO B 1 58 ? -40.094 7.609 -11.617 1 27.58 58 PRO B N 1
ATOM 6211 C CA . PRO B 1 58 ? -41.094 6.867 -10.852 1 27.58 58 PRO B CA 1
ATOM 6212 C C . PRO B 1 58 ? -40.688 6.648 -9.398 1 27.58 58 PRO B C 1
ATOM 6214 O O . PRO B 1 58 ? -39.5 6.621 -9.086 1 27.58 58 PRO B O 1
ATOM 6217 N N . GLU B 1 59 ? -41.594 6.93 -8.461 1 30.16 59 GLU B N 1
ATOM 6218 C CA . GLU B 1 59 ? -41.656 6.691 -7.023 1 30.16 59 GLU B CA 1
ATOM 6219 C C . GLU B 1 59 ? -41.344 5.238 -6.691 1 30.16 59 GLU B C 1
ATOM 6221 O O . GLU B 1 59 ? -42.031 4.328 -7.109 1 30.16 59 GLU B O 1
ATOM 6226 N N . ILE B 1 60 ? -40.125 4.781 -6.656 1 32.09 60 ILE B N 1
ATOM 6227 C CA . ILE B 1 60 ? -39.781 3.479 -6.082 1 32.09 60 ILE B CA 1
ATOM 6228 C C . ILE B 1 60 ? -40.656 3.24 -4.84 1 32.09 60 ILE B C 1
ATOM 6230 O O . ILE B 1 60 ? -40.594 4.02 -3.885 1 32.09 60 ILE B O 1
ATOM 6234 N N . LEU B 1 61 ? -41.781 2.736 -4.988 1 33.19 61 LEU B N 1
ATOM 6235 C CA . LEU B 1 61 ? -42.656 2.193 -3.949 1 33.19 61 LEU B CA 1
ATOM 6236 C C . LEU B 1 61 ? -41.844 1.357 -2.957 1 33.19 61 LEU B C 1
ATOM 6238 O O . LEU B 1 61 ? -41.531 0.198 -3.23 1 33.19 61 LEU B O 1
ATOM 6242 N N . ASN B 1 62 ? -40.656 1.737 -2.484 1 37.38 62 ASN B N 1
ATOM 6243 C CA . ASN B 1 62 ? -39.844 1.089 -1.438 1 37.38 62 ASN B CA 1
ATOM 6244 C C . ASN B 1 62 ? -40.719 0.733 -0.231 1 37.38 62 ASN B C 1
ATOM 6246 O O . ASN B 1 62 ? -41.344 1.608 0.372 1 37.38 62 ASN B O 1
ATOM 6250 N N . SER B 1 63 ? -41.406 -0.143 -0.174 1 42.78 63 SER B N 1
ATOM 6251 C CA . SER B 1 63 ? -41.719 -0.716 1.126 1 42.78 63 SER B CA 1
ATOM 6252 C C . SER B 1 63 ? -40.625 -0.463 2.145 1 42.78 63 SER B C 1
ATOM 6254 O O . SER B 1 63 ? -39.5 -0.952 1.986 1 42.78 63 SER B O 1
ATOM 6256 N N . THR B 1 64 ? -40.094 0.868 2.666 1 55.69 64 THR B N 1
ATOM 6257 C CA . THR B 1 64 ? -39.094 1.847 3.041 1 55.69 64 THR B CA 1
ATOM 6258 C C . THR B 1 64 ? -38.375 1.437 4.336 1 55.69 64 THR B C 1
ATOM 6260 O O . THR B 1 64 ? -38.938 1.637 5.426 1 55.69 64 THR B O 1
ATOM 6263 N N . ARG B 1 65 ? -37.75 0.318 4.332 1 77.88 65 ARG B N 1
ATOM 6264 C CA . ARG B 1 65 ? -36.938 0.032 5.508 1 77.88 65 ARG B CA 1
ATOM 6265 C C . ARG B 1 65 ? -36.094 1.239 5.891 1 77.88 65 ARG B C 1
ATOM 6267 O O . ARG B 1 65 ? -35.594 1.96 5.02 1 77.88 65 ARG B O 1
ATOM 6274 N N . ASN B 1 66 ? -36.312 1.707 7.062 1 90.5 66 ASN B N 1
ATOM 6275 C CA . ASN B 1 66 ? -35.562 2.84 7.594 1 90.5 66 ASN B CA 1
ATOM 6276 C C . ASN B 1 66 ? -34.062 2.51 7.742 1 90.5 66 ASN B C 1
ATOM 6278 O O . ASN B 1 66 ? -33.531 2.537 8.852 1 90.5 66 ASN B O 1
ATOM 6282 N N . VAL B 1 67 ? -33.469 1.987 6.621 1 94.12 67 VAL B N 1
ATOM 6283 C CA . VAL B 1 67 ? -32.031 1.64 6.574 1 94.12 67 VAL B CA 1
ATOM 6284 C C . VAL B 1 67 ? -31.312 2.57 5.613 1 94.12 67 VAL B C 1
ATOM 6286 O O . VAL B 1 67 ? -31.797 2.857 4.52 1 94.12 67 VAL B O 1
ATOM 6289 N N . CYS B 1 68 ? -30.156 3.15 6.059 1 95.12 68 CYS B N 1
ATOM 6290 C CA . CYS B 1 68 ? -29.344 4.023 5.23 1 95.12 68 CYS B CA 1
ATOM 6291 C C . CYS B 1 68 ? -28.641 3.23 4.133 1 95.12 68 CYS B C 1
ATOM 6293 O O . CYS B 1 68 ? -27.828 2.35 4.422 1 95.12 68 CYS B O 1
ATOM 6295 N N . GLU B 1 69 ? -28.859 3.537 2.846 1 93.44 69 GLU B N 1
ATOM 6296 C CA . GLU B 1 69 ? -28.312 2.734 1.754 1 93.44 69 GLU B CA 1
ATOM 6297 C C . GLU B 1 69 ? -27.562 3.605 0.755 1 93.44 69 GLU B C 1
ATOM 6299 O O . GLU B 1 69 ? -27.344 3.203 -0.39 1 93.44 69 GLU B O 1
ATOM 6304 N N . THR B 1 70 ? -27.234 4.875 1.183 1 94.19 70 THR B N 1
ATOM 6305 C CA . THR B 1 70 ? -26.344 5.668 0.336 1 94.19 70 THR B CA 1
ATOM 6306 C C . THR B 1 70 ? -25 4.984 0.171 1 94.19 70 THR B C 1
ATOM 6308 O O . THR B 1 70 ? -24.641 4.113 0.964 1 94.19 70 THR B O 1
ATOM 6311 N N . PRO B 1 71 ? -24.234 5.293 -0.888 1 94.06 71 PRO B N 1
ATOM 6312 C CA . PRO B 1 71 ? -22.922 4.688 -1.07 1 94.06 71 PRO B CA 1
ATOM 6313 C C . PRO B 1 71 ? -22.031 4.816 0.168 1 94.06 71 PRO B C 1
ATOM 6315 O O . PRO B 1 71 ? -21.312 3.877 0.516 1 94.06 71 PRO B O 1
ATOM 6318 N N . GLU B 1 72 ? -22.125 5.926 0.843 1 94.19 72 GLU B N 1
ATOM 6319 C CA . GLU B 1 72 ? -21.312 6.176 2.037 1 94.19 72 GLU B CA 1
ATOM 6320 C C . GLU B 1 72 ? -21.734 5.27 3.188 1 94.19 72 GLU B C 1
ATOM 6322 O O . GLU B 1 72 ? -20.891 4.738 3.912 1 94.19 72 GLU B O 1
ATOM 6327 N N . CYS B 1 73 ? -23.078 5.074 3.299 1 96.5 73 CYS B N 1
ATOM 6328 C CA . CYS B 1 73 ? -23.594 4.211 4.352 1 96.5 73 CYS B CA 1
ATOM 6329 C C . CYS B 1 73 ? -23.25 2.75 4.078 1 96.5 73 CYS B C 1
ATOM 6331 O O . CYS B 1 73 ? -22.969 1.986 5.008 1 96.5 73 CYS B O 1
ATOM 6333 N N . VAL B 1 74 ? -23.281 2.354 2.818 1 96.88 74 VAL B N 1
ATOM 6334 C CA . VAL B 1 74 ? -22.922 0.992 2.436 1 96.88 74 VAL B CA 1
ATOM 6335 C C . VAL B 1 74 ? -21.453 0.745 2.734 1 96.88 74 VAL B C 1
ATOM 6337 O O . VAL B 1 74 ? -21.078 -0.331 3.209 1 96.88 74 VAL B O 1
ATOM 6340 N N . THR B 1 75 ? -20.594 1.727 2.502 1 96.44 75 THR B N 1
ATOM 6341 C CA . THR B 1 75 ? -19.172 1.629 2.848 1 96.44 75 THR B CA 1
ATOM 6342 C C . THR B 1 75 ? -19 1.446 4.352 1 96.44 75 THR B C 1
ATOM 6344 O O . THR B 1 75 ? -18.203 0.606 4.789 1 96.44 75 THR B O 1
ATOM 6347 N N . LEU B 1 76 ? -19.719 2.252 5.082 1 97.06 76 LEU B N 1
ATOM 6348 C CA . LEU B 1 76 ? -19.656 2.133 6.535 1 97.06 76 LEU B CA 1
ATOM 6349 C C . LEU B 1 76 ? -20.094 0.743 6.988 1 97.06 76 LEU B C 1
ATOM 6351 O O . LEU B 1 76 ? -19.453 0.136 7.848 1 97.06 76 LEU B O 1
ATOM 6355 N N . ALA B 1 77 ? -21.203 0.249 6.414 1 97.75 77 ALA B N 1
ATOM 6356 C CA . ALA B 1 77 ? -21.688 -1.094 6.723 1 97.75 77 ALA B CA 1
ATOM 6357 C C . ALA B 1 77 ? -20.641 -2.148 6.383 1 97.75 77 ALA B C 1
ATOM 6359 O O . ALA B 1 77 ? -20.406 -3.082 7.156 1 97.75 77 ALA B O 1
ATOM 6360 N N . HIS B 1 78 ? -20.016 -1.978 5.23 1 96.75 78 HIS B N 1
ATOM 6361 C CA . HIS B 1 78 ? -18.953 -2.885 4.809 1 96.75 78 HIS B CA 1
ATOM 6362 C C . HIS B 1 78 ? -17.828 -2.936 5.844 1 96.75 78 HIS B C 1
ATOM 6364 O O . HIS B 1 78 ? -17.375 -4.02 6.223 1 96.75 78 HIS B O 1
ATOM 6370 N N . GLU B 1 79 ? -17.375 -1.819 6.312 1 97 79 GLU B N 1
ATOM 6371 C CA . GLU B 1 79 ? -16.297 -1.744 7.297 1 97 79 GLU B CA 1
ATOM 6372 C C . GLU B 1 79 ? -16.703 -2.391 8.617 1 97 79 GLU B C 1
ATOM 6374 O O . GLU B 1 79 ? -15.953 -3.188 9.18 1 97 79 GLU B O 1
ATOM 6379 N N . LEU B 1 80 ? -17.922 -2.074 9.062 1 97.81 80 LEU B N 1
ATOM 6380 C CA . LEU B 1 80 ? -18.422 -2.596 10.32 1 97.81 80 LEU B CA 1
ATOM 6381 C C . LEU B 1 80 ? -18.531 -4.117 10.281 1 97.81 80 LEU B C 1
ATOM 6383 O O . LEU B 1 80 ? -18.234 -4.793 11.266 1 97.81 80 LEU B O 1
ATOM 6387 N N . LEU B 1 81 ? -18.906 -4.602 9.125 1 97 81 LEU B N 1
ATOM 6388 C CA . LEU B 1 81 ? -19.172 -6.031 8.992 1 97 81 LEU B CA 1
ATOM 6389 C C . LEU B 1 81 ? -17.875 -6.809 8.805 1 97 81 LEU B C 1
ATOM 6391 O O . LEU B 1 81 ? -17.719 -7.91 9.336 1 97 81 LEU B O 1
ATOM 6395 N N . ASN B 1 82 ? -16.906 -6.219 8.156 1 93.88 82 ASN B N 1
ATOM 6396 C CA . ASN B 1 82 ? -15.773 -7.023 7.688 1 93.88 82 ASN B CA 1
ATOM 6397 C C . ASN B 1 82 ? -14.547 -6.824 8.57 1 93.88 82 ASN B C 1
ATOM 6399 O O . ASN B 1 82 ? -13.648 -7.672 8.594 1 93.88 82 ASN B O 1
ATOM 6403 N N . TRP B 1 83 ? -14.492 -5.766 9.281 1 95.75 83 TRP B N 1
ATOM 6404 C CA . TRP B 1 83 ? -13.281 -5.484 10.047 1 95.75 83 TRP B CA 1
ATOM 6405 C C . TRP B 1 83 ? -13.312 -6.199 11.391 1 95.75 83 TRP B C 1
ATOM 6407 O O . TRP B 1 83 ? -12.273 -6.359 12.039 1 95.75 83 TRP B O 1
ATOM 6417 N N . ARG B 1 84 ? -14.414 -6.629 11.852 1 95.69 84 ARG B N 1
ATOM 6418 C CA . ARG B 1 84 ? -14.602 -7.156 13.203 1 95.69 84 ARG B CA 1
ATOM 6419 C C . ARG B 1 84 ? -14.109 -8.594 13.305 1 95.69 84 ARG B C 1
ATOM 6421 O O . ARG B 1 84 ? -14.117 -9.328 12.312 1 95.69 84 ARG B O 1
ATOM 6428 N N . ASP B 1 85 ? -13.609 -8.961 14.438 1 94.38 85 ASP B N 1
ATOM 6429 C CA . ASP B 1 85 ? -13.336 -10.344 14.828 1 94.38 85 ASP B CA 1
ATOM 6430 C C . ASP B 1 85 ? -14.477 -10.914 15.672 1 94.38 85 ASP B C 1
ATOM 6432 O O . ASP B 1 85 ? -14.555 -10.664 16.875 1 94.38 85 ASP B O 1
ATOM 6436 N N . LYS B 1 86 ? -15.281 -11.75 15.117 1 93.5 86 LYS B N 1
ATOM 6437 C CA . LYS B 1 86 ? -16.5 -12.242 15.75 1 93.5 86 LYS B CA 1
ATOM 6438 C C . LYS B 1 86 ? -16.188 -13.273 16.828 1 93.5 86 LYS B C 1
ATOM 6440 O O . LYS B 1 86 ? -17.047 -13.617 17.641 1 93.5 86 LYS B O 1
ATOM 6445 N N . THR B 1 87 ? -14.984 -13.633 16.875 1 92.69 87 THR B N 1
ATOM 6446 C CA . THR B 1 87 ? -14.609 -14.664 17.844 1 92.69 87 THR B CA 1
ATOM 6447 C C . THR B 1 87 ? -14.203 -14.031 19.172 1 92.69 87 THR B C 1
ATOM 6449 O O . THR B 1 87 ? -14.039 -14.727 20.172 1 92.69 87 THR B O 1
ATOM 6452 N N . VAL B 1 88 ? -14.07 -12.75 19.219 1 95.5 88 VAL B N 1
ATOM 6453 C CA . VAL B 1 88 ? -13.648 -12.047 20.422 1 95.5 88 VAL B CA 1
ATOM 6454 C C . VAL B 1 88 ? -14.859 -11.453 21.125 1 95.5 88 VAL B C 1
ATOM 6456 O O . VAL B 1 88 ? -15.703 -10.805 20.5 1 95.5 88 VAL B O 1
ATOM 6459 N N . ASN B 1 89 ? -14.953 -11.625 22.391 1 96.94 89 ASN B N 1
ATOM 6460 C CA . ASN B 1 89 ? -16.016 -11.031 23.203 1 96.94 89 ASN B CA 1
ATOM 6461 C C . ASN B 1 89 ? -15.781 -9.539 23.422 1 96.94 89 ASN B C 1
ATOM 6463 O O . ASN B 1 89 ? -14.758 -9.133 23.969 1 96.94 89 ASN B O 1
ATOM 6467 N N . PRO B 1 90 ? -16.703 -8.711 23 1 97.81 90 PRO B N 1
ATOM 6468 C CA . PRO B 1 90 ? -16.547 -7.262 23.156 1 97.81 90 PRO B CA 1
ATOM 6469 C C . PRO B 1 90 ? -16.312 -6.852 24.609 1 97.81 90 PRO B C 1
ATOM 6471 O O . PRO B 1 90 ? -15.711 -5.805 24.859 1 97.81 90 PRO B O 1
ATOM 6474 N N . CYS B 1 91 ? -16.781 -7.645 25.578 1 98.19 91 CYS B N 1
ATOM 6475 C CA . CYS B 1 91 ? -16.609 -7.32 26.984 1 98.19 91 CYS B CA 1
ATOM 6476 C C . CYS B 1 91 ? -15.188 -7.633 27.453 1 98.19 91 CYS B C 1
ATOM 6478 O O . CYS B 1 91 ? -14.758 -7.184 28.516 1 98.19 91 CYS B O 1
ATOM 6480 N N . ASP B 1 92 ? -14.461 -8.391 26.625 1 96.38 92 ASP B N 1
ATOM 6481 C CA . ASP B 1 92 ? -13.078 -8.711 26.938 1 96.38 92 ASP B CA 1
ATOM 6482 C C . ASP B 1 92 ? -12.109 -7.77 26.234 1 96.38 92 ASP B C 1
ATOM 6484 O O . ASP B 1 92 ? -11.125 -7.32 26.828 1 96.38 92 ASP B O 1
ATOM 6488 N N . ASN B 1 93 ? -12.328 -7.527 25 1 96.69 93 ASN B N 1
ATOM 6489 C CA . ASN B 1 93 ? -11.508 -6.664 24.156 1 96.69 93 ASN B CA 1
ATOM 6490 C C . ASN B 1 93 ? -12.312 -6.086 23 1 96.69 93 ASN B C 1
ATOM 6492 O O . ASN B 1 93 ? -12.344 -6.668 21.906 1 96.69 93 ASN B O 1
ATOM 6496 N N . PHE B 1 94 ? -12.875 -4.938 23.219 1 98 94 PHE B N 1
ATOM 6497 C CA . PHE B 1 94 ? -13.773 -4.352 22.234 1 98 94 PHE B CA 1
ATOM 6498 C C . PHE B 1 94 ? -13.008 -3.906 20.984 1 98 94 PHE B C 1
ATOM 6500 O O . PHE B 1 94 ? -13.523 -3.99 19.875 1 98 94 PHE B O 1
ATOM 6507 N N . TYR B 1 95 ? -11.781 -3.426 21.141 1 96.56 95 TYR B N 1
ATOM 6508 C CA . TYR B 1 95 ? -10.945 -3.037 20.016 1 96.56 95 TYR B CA 1
ATOM 6509 C C . TYR B 1 95 ? -10.734 -4.207 19.062 1 96.56 95 TYR B C 1
ATOM 6511 O O . TYR B 1 95 ? -10.93 -4.066 17.844 1 96.56 95 TYR B O 1
ATOM 6519 N N . LYS B 1 96 ? -10.375 -5.32 19.594 1 94.88 96 LYS B N 1
ATOM 6520 C CA . LYS B 1 96 ? -10.172 -6.504 18.766 1 94.88 96 LYS B CA 1
ATOM 6521 C C . LYS B 1 96 ? -11.492 -7.008 18.188 1 94.88 96 LYS B C 1
ATOM 6523 O O . LYS B 1 96 ? -11.547 -7.469 17.047 1 94.88 96 LYS B O 1
ATOM 6528 N N . ALA B 1 97 ? -12.562 -6.969 18.984 1 97.38 97 ALA B N 1
ATOM 6529 C CA . ALA B 1 97 ? -13.883 -7.383 18.531 1 97.38 97 ALA B CA 1
ATOM 6530 C C . ALA B 1 97 ? -14.344 -6.523 17.359 1 97.38 97 ALA B C 1
ATOM 6532 O O . ALA B 1 97 ? -15.117 -6.98 16.5 1 97.38 97 ALA B O 1
ATOM 6533 N N . SER B 1 98 ? -13.812 -5.309 17.266 1 97.62 98 SER B N 1
ATOM 6534 C CA . SER B 1 98 ? -14.266 -4.363 16.25 1 97.62 98 SER B CA 1
ATOM 6535 C C . SER B 1 98 ? -13.281 -4.301 15.078 1 97.62 98 SER B C 1
ATOM 6537 O O . SER B 1 98 ? -13.672 -4.023 13.945 1 97.62 98 SER B O 1
ATOM 6539 N N . CYS B 1 99 ? -11.977 -4.562 15.344 1 96.12 99 CYS B N 1
ATOM 6540 C CA . CYS B 1 99 ? -10.945 -4.258 14.359 1 96.12 99 CYS B CA 1
ATOM 6541 C C . CYS B 1 99 ? -10.102 -5.492 14.062 1 96.12 99 CYS B C 1
ATOM 6543 O O . CYS B 1 99 ? -9.133 -5.414 13.305 1 96.12 99 CYS B O 1
ATOM 6545 N N . GLY B 1 100 ? -10.406 -6.594 14.672 1 93.25 100 GLY B N 1
ATOM 6546 C CA . GLY B 1 100 ? -9.516 -7.742 14.633 1 93.25 100 GLY B CA 1
ATOM 6547 C C . GLY B 1 100 ? -9.141 -8.156 13.219 1 93.25 100 GLY B C 1
ATOM 6548 O O . GLY B 1 100 ? -7.961 -8.375 12.922 1 93.25 100 GLY B O 1
ATOM 6549 N N . ASN B 1 101 ? -10.109 -8.258 12.344 1 91.62 101 ASN B N 1
ATOM 6550 C CA . ASN B 1 101 ? -9.836 -8.641 10.961 1 91.62 101 ASN B CA 1
ATOM 6551 C C . ASN B 1 101 ? -9.023 -7.578 10.234 1 91.62 101 ASN B C 1
ATOM 6553 O O . ASN B 1 101 ? -8.164 -7.902 9.406 1 91.62 101 ASN B O 1
ATOM 6557 N N . TYR B 1 102 ? -9.336 -6.355 10.461 1 92.62 102 TYR B N 1
ATOM 6558 C CA . TYR B 1 102 ? -8.562 -5.277 9.859 1 92.62 102 TYR B CA 1
ATOM 6559 C C . TYR B 1 102 ? -7.102 -5.355 10.281 1 92.62 102 TYR B C 1
ATOM 6561 O O . TYR B 1 102 ? -6.199 -5.195 9.453 1 92.62 102 TYR B O 1
ATOM 6569 N N . ILE B 1 103 ? -6.867 -5.543 11.594 1 89.75 103 ILE B N 1
ATOM 6570 C CA . ILE B 1 103 ? -5.523 -5.617 12.156 1 89.75 103 ILE B CA 1
ATOM 6571 C C . ILE B 1 103 ? -4.73 -6.719 11.461 1 89.75 103 ILE B C 1
ATOM 6573 O O . ILE B 1 103 ? -3.57 -6.52 11.094 1 89.75 103 ILE B O 1
ATOM 6577 N N . GLU B 1 104 ? -5.367 -7.738 11.133 1 82.88 104 GLU B N 1
ATOM 6578 C CA . GLU B 1 104 ? -4.66 -8.922 10.656 1 82.88 104 GLU B CA 1
ATOM 6579 C C . GLU B 1 104 ? -4.57 -8.938 9.133 1 82.88 104 GLU B C 1
ATOM 6581 O O . GLU B 1 104 ? -3.592 -9.438 8.57 1 82.88 104 GLU B O 1
ATOM 6586 N N . LEU B 1 105 ? -5.613 -8.344 8.469 1 85 105 LEU B N 1
ATOM 6587 C CA . LEU B 1 105 ? -5.738 -8.656 7.051 1 85 105 LEU B CA 1
ATOM 6588 C C . LEU B 1 105 ? -5.48 -7.414 6.203 1 85 105 LEU B C 1
ATOM 6590 O O . LEU B 1 105 ? -5.254 -7.52 4.996 1 85 105 LEU B O 1
ATOM 6594 N N . GLU B 1 106 ? -5.598 -6.289 6.773 1 87.12 106 GLU B N 1
ATOM 6595 C CA . GLU B 1 106 ? -5.422 -5.082 5.977 1 87.12 106 GLU B CA 1
ATOM 6596 C C . GLU B 1 106 ? -4.016 -5.012 5.387 1 87.12 106 GLU B C 1
ATOM 6598 O O . GLU B 1 106 ? -3.029 -5.223 6.098 1 87.12 106 GLU B O 1
ATOM 6603 N N . ILE B 1 107 ? -3.916 -4.738 4.094 1 82.56 107 ILE B N 1
ATOM 6604 C CA . ILE B 1 107 ? -2.641 -4.801 3.389 1 82.56 107 ILE B CA 1
ATOM 6605 C C . ILE B 1 107 ? -2.018 -3.408 3.322 1 82.56 107 ILE B C 1
ATOM 6607 O O . ILE B 1 107 ? -0.813 -3.27 3.096 1 82.56 107 ILE B O 1
ATOM 6611 N N . THR B 1 108 ? -2.812 -2.402 3.436 1 82.19 108 THR B N 1
ATOM 6612 C CA . THR B 1 108 ? -2.299 -1.037 3.416 1 82.19 108 THR B CA 1
ATOM 6613 C C . THR B 1 108 ? -2.076 -0.522 4.836 1 82.19 108 THR B C 1
ATOM 6615 O O . THR B 1 108 ? -2.906 -0.744 5.719 1 82.19 108 THR B O 1
ATOM 6618 N N . ASP B 1 109 ? -1.039 0.154 4.949 1 78.31 109 ASP B N 1
ATOM 6619 C CA . ASP B 1 109 ? -0.715 0.646 6.285 1 78.31 109 ASP B CA 1
ATOM 6620 C C . ASP B 1 109 ? -1.54 1.884 6.629 1 78.31 109 ASP B C 1
ATOM 6622 O O . ASP B 1 109 ? -1.828 2.707 5.758 1 78.31 109 ASP B O 1
ATOM 6626 N N . GLY B 1 110 ? -1.975 1.906 7.961 1 84.62 110 GLY B N 1
ATOM 6627 C CA . GLY B 1 110 ? -2.555 3.137 8.477 1 84.62 110 GLY B CA 1
ATOM 6628 C C . GLY B 1 110 ? -4.016 2.99 8.867 1 84.62 110 GLY B C 1
ATOM 6629 O O . GLY B 1 110 ? -4.633 1.955 8.609 1 84.62 110 GLY B O 1
ATOM 6630 N N . THR B 1 111 ? -4.535 4.008 9.523 1 90.69 111 THR B N 1
ATOM 6631 C CA . THR B 1 111 ? -5.941 4.137 9.891 1 90.69 111 THR B CA 1
ATOM 6632 C C . THR B 1 111 ? -6.762 4.684 8.727 1 90.69 111 THR B C 1
ATOM 6634 O O . THR B 1 111 ? -6.215 4.977 7.656 1 90.69 111 THR B O 1
ATOM 6637 N N . ARG B 1 112 ? -8.062 4.816 8.93 1 90.62 112 ARG B N 1
ATOM 6638 C CA . ARG B 1 112 ? -8.945 5.445 7.953 1 90.62 112 ARG B CA 1
ATOM 6639 C C . ARG B 1 112 ? -8.445 6.836 7.574 1 90.62 112 ARG B C 1
ATOM 6641 O O . ARG B 1 112 ? -8.438 7.199 6.398 1 90.62 112 ARG B O 1
ATOM 6648 N N . ASN B 1 113 ? -7.988 7.555 8.523 1 89.69 113 ASN B N 1
ATOM 6649 C CA . ASN B 1 113 ? -7.555 8.93 8.305 1 89.69 113 ASN B CA 1
ATOM 6650 C C . ASN B 1 113 ? -6.23 8.984 7.547 1 89.69 113 ASN B C 1
ATOM 6652 O O . ASN B 1 113 ? -6.043 9.844 6.68 1 89.69 113 ASN B O 1
ATOM 6656 N N . THR B 1 114 ? -5.348 8.086 7.938 1 88.81 114 THR B N 1
ATOM 6657 C CA . THR B 1 114 ? -4.078 8.016 7.223 1 88.81 114 THR B CA 1
ATOM 6658 C C . THR B 1 114 ? -4.301 7.691 5.75 1 88.81 114 THR B C 1
ATOM 6660 O O . THR B 1 114 ? -3.656 8.273 4.875 1 88.81 114 THR B O 1
ATOM 6663 N N . LYS B 1 115 ? -5.168 6.793 5.52 1 89.88 115 LYS B N 1
ATOM 6664 C CA . LYS B 1 115 ? -5.484 6.41 4.145 1 89.88 115 LYS B CA 1
ATOM 6665 C C . LYS B 1 115 ? -6.148 7.559 3.393 1 89.88 115 LYS B C 1
ATOM 6667 O O . LYS B 1 115 ? -5.875 7.773 2.211 1 89.88 115 LYS B O 1
ATOM 6672 N N . LYS B 1 116 ? -7.004 8.258 4.043 1 91.31 116 LYS B N 1
ATOM 6673 C CA . LYS B 1 116 ? -7.625 9.438 3.445 1 91.31 116 LYS B CA 1
ATOM 6674 C C . LYS B 1 116 ? -6.574 10.461 3.029 1 91.31 116 LYS B C 1
ATOM 6676 O O . LYS B 1 116 ? -6.711 11.109 1.989 1 91.31 116 LYS B O 1
ATOM 6681 N N . GLY B 1 117 ? -5.59 10.633 3.879 1 90 117 GLY B N 1
ATOM 6682 C CA . GLY B 1 117 ? -4.504 11.531 3.525 1 90 117 GLY B CA 1
ATOM 6683 C C . GLY B 1 117 ? -3.846 11.18 2.203 1 90 117 GLY B C 1
ATOM 6684 O O . GLY B 1 117 ? -3.531 12.062 1.406 1 90 117 GLY B O 1
ATOM 6685 N N . LYS B 1 118 ? -3.691 9.93 1.971 1 88.31 118 LYS B N 1
ATOM 6686 C CA . LYS B 1 118 ? -3.1 9.484 0.716 1 88.31 118 LYS B CA 1
ATOM 6687 C C . LYS B 1 118 ? -4.039 9.734 -0.459 1 88.31 118 LYS B C 1
ATOM 6689 O O . LYS B 1 118 ? -3.592 10.109 -1.547 1 88.31 118 LYS B O 1
ATOM 6694 N N . VAL B 1 119 ? -5.301 9.516 -0.234 1 88.69 119 VAL B N 1
ATOM 6695 C CA . VAL B 1 119 ? -6.301 9.75 -1.268 1 88.69 119 VAL B CA 1
ATOM 6696 C C . VAL B 1 119 ? -6.316 11.234 -1.638 1 88.69 119 VAL B C 1
ATOM 6698 O O . VAL B 1 119 ? -6.398 11.586 -2.816 1 88.69 119 VAL B O 1
ATOM 6701 N N . ILE B 1 120 ? -6.23 12.047 -0.679 1 88.75 120 ILE B N 1
ATOM 6702 C CA . ILE B 1 120 ? -6.258 13.492 -0.883 1 88.75 120 ILE B CA 1
ATOM 6703 C C . ILE B 1 120 ? -5.07 13.914 -1.746 1 88.75 120 ILE B C 1
ATOM 6705 O O . ILE B 1 120 ? -5.215 14.734 -2.658 1 88.75 120 ILE B O 1
ATOM 6709 N N . LYS B 1 121 ? -3.969 13.383 -1.452 1 88 121 LYS B N 1
ATOM 6710 C CA . LYS B 1 121 ? -2.785 13.703 -2.246 1 88 121 LYS B CA 1
ATOM 6711 C C . LYS B 1 121 ? -2.982 13.305 -3.707 1 88 121 LYS B C 1
ATOM 6713 O O . LYS B 1 121 ? -2.561 14.031 -4.613 1 88 121 LYS B O 1
ATOM 6718 N N . ARG B 1 122 ? -3.676 12.258 -3.92 1 86.19 122 ARG B N 1
ATOM 6719 C CA . ARG B 1 122 ? -3.955 11.805 -5.281 1 86.19 122 ARG B CA 1
ATOM 6720 C C . ARG B 1 122 ? -4.938 12.742 -5.973 1 86.19 122 ARG B C 1
ATOM 6722 O O . ARG B 1 122 ? -4.805 13.023 -7.168 1 86.19 122 ARG B O 1
ATOM 6729 N N . LEU B 1 123 ? -5.91 13.148 -5.258 1 87.06 123 LEU B N 1
ATOM 6730 C CA . LEU B 1 123 ? -6.898 14.07 -5.805 1 87.06 123 LEU B CA 1
ATOM 6731 C C . LEU B 1 123 ? -6.25 15.391 -6.199 1 87.06 123 LEU B C 1
ATOM 6733 O O . LEU B 1 123 ? -6.574 15.961 -7.242 1 87.06 123 LEU B O 1
ATOM 6737 N N . ILE B 1 124 ? -5.348 15.836 -5.367 1 89.38 124 ILE B N 1
ATOM 6738 C CA . ILE B 1 124 ? -4.645 17.078 -5.672 1 89.38 124 ILE B CA 1
ATOM 6739 C C . ILE B 1 124 ? -3.793 16.891 -6.926 1 89.38 124 ILE B C 1
ATOM 6741 O O . ILE B 1 124 ? -3.756 17.766 -7.793 1 89.38 124 ILE B O 1
ATOM 6745 N N . LYS B 1 125 ? -3.107 15.828 -6.969 1 88.12 125 LYS B N 1
ATOM 6746 C CA . LYS B 1 125 ? -2.285 15.547 -8.141 1 88.12 125 LYS B CA 1
ATOM 6747 C C . LYS B 1 125 ? -3.127 15.547 -9.414 1 88.12 125 LYS B C 1
ATOM 6749 O O . LYS B 1 125 ? -2.682 16.031 -10.461 1 88.12 125 LYS B O 1
ATOM 6754 N N . GLU B 1 126 ? -4.293 15.039 -9.352 1 84.12 126 GLU B N 1
ATOM 6755 C CA . GLU B 1 126 ? -5.184 15.039 -10.508 1 84.12 126 GLU B CA 1
ATOM 6756 C C . GLU B 1 126 ? -5.504 16.453 -10.961 1 84.12 126 GLU B C 1
ATOM 6758 O O . GLU B 1 126 ? -5.602 16.719 -12.164 1 84.12 126 GLU B O 1
ATOM 6763 N N . ILE B 1 127 ? -5.73 17.281 -10.016 1 87.62 127 ILE B N 1
ATOM 6764 C CA . ILE B 1 127 ? -6 18.688 -10.328 1 87.62 127 ILE B CA 1
ATOM 6765 C C . ILE B 1 127 ? -4.793 19.297 -11.039 1 87.62 127 ILE B C 1
ATOM 6767 O O . ILE B 1 127 ? -4.949 20.047 -12 1 87.62 127 ILE B O 1
ATOM 6771 N N . LEU B 1 128 ? -3.604 18.922 -10.586 1 91.06 128 LEU B N 1
ATOM 6772 C CA . LEU B 1 128 ? -2.365 19.5 -11.102 1 91.06 128 LEU B CA 1
ATOM 6773 C C . LEU B 1 128 ? -2.08 19 -12.516 1 91.06 128 LEU B C 1
ATOM 6775 O O . LEU B 1 128 ? -1.605 19.766 -13.359 1 91.06 128 LEU B O 1
ATOM 6779 N N . VAL B 1 129 ? -2.414 17.75 -12.797 1 86.75 129 VAL B N 1
ATOM 6780 C CA . VAL B 1 129 ? -2.068 17.125 -14.07 1 86.75 129 VAL B CA 1
ATOM 6781 C C . VAL B 1 129 ? -3.016 17.625 -15.164 1 86.75 129 VAL B C 1
ATOM 6783 O O . VAL B 1 129 ? -2.621 17.75 -16.328 1 86.75 129 VAL B O 1
ATOM 6786 N N . LYS B 1 130 ? -4.25 17.844 -14.844 1 76.12 130 LYS B N 1
ATOM 6787 C CA . LYS B 1 130 ? -5.184 18.359 -15.836 1 76.12 130 LYS B CA 1
ATOM 6788 C C . LYS B 1 130 ? -4.75 19.734 -16.328 1 76.12 130 LYS B C 1
ATOM 6790 O O . LYS B 1 130 ? -4.836 20.719 -15.594 1 76.12 130 LYS B O 1
ATOM 6795 N N . ASN B 1 131 ? -3.893 19.797 -17.234 1 64.44 131 ASN B N 1
ATOM 6796 C CA . ASN B 1 131 ? -3.141 20.953 -17.734 1 64.44 131 ASN B CA 1
ATOM 6797 C C . ASN B 1 131 ? -4.055 21.969 -18.406 1 64.44 131 ASN B C 1
ATOM 6799 O O . ASN B 1 131 ? -3.684 22.578 -19.406 1 64.44 131 ASN B O 1
ATOM 6803 N N . HIS B 1 132 ? -5.188 22.188 -17.859 1 69.5 132 HIS B N 1
ATOM 6804 C CA . HIS B 1 132 ? -5.98 23.266 -18.469 1 69.5 132 HIS B CA 1
ATOM 6805 C C . HIS B 1 132 ? -5.879 24.547 -17.656 1 69.5 132 HIS B C 1
ATOM 6807 O O . HIS B 1 132 ? -5.836 24.516 -16.422 1 69.5 132 HIS B O 1
ATOM 6813 N N . LYS B 1 133 ? -5.566 25.641 -18.344 1 78.81 133 LYS B N 1
ATOM 6814 C CA . LYS B 1 133 ? -5.57 26.953 -17.703 1 78.81 133 LYS B CA 1
ATOM 6815 C C . LYS B 1 133 ? -6.969 27.312 -17.219 1 78.81 133 LYS B C 1
ATOM 6817 O O . LYS B 1 133 ? -7.961 27.062 -17.906 1 78.81 133 LYS B O 1
ATOM 6822 N N . THR B 1 134 ? -6.918 27.812 -16 1 81.62 134 THR B N 1
ATOM 6823 C CA . THR B 1 134 ? -8.18 28.25 -15.398 1 81.62 134 THR B CA 1
ATOM 6824 C C . THR B 1 134 ? -8.203 29.766 -15.234 1 81.62 134 THR B C 1
ATOM 6826 O O . THR B 1 134 ? -7.258 30.453 -15.633 1 81.62 134 THR B O 1
ATOM 6829 N N . GLU B 1 135 ? -9.281 30.344 -14.781 1 83.88 135 GLU B N 1
ATOM 6830 C CA . GLU B 1 135 ? -9.383 31.781 -14.508 1 83.88 135 GLU B CA 1
ATOM 6831 C C . GLU B 1 135 ? -8.734 32.125 -13.172 1 83.88 135 GLU B C 1
ATOM 6833 O O . GLU B 1 135 ? -8.461 33.312 -12.898 1 83.88 135 GLU B O 1
ATOM 6838 N N . SER B 1 136 ? -8.359 31.172 -12.43 1 88.12 136 SER B N 1
ATOM 6839 C CA . SER B 1 136 ? -7.785 31.391 -11.102 1 88.12 136 SER B CA 1
ATOM 6840 C C . SER B 1 136 ? -6.266 31.5 -11.172 1 88.12 136 SER B C 1
ATOM 6842 O O . SER B 1 136 ? -5.582 30.531 -11.508 1 88.12 136 SER B O 1
ATOM 6844 N N . LYS B 1 137 ? -5.793 32.75 -10.734 1 89.44 137 LYS B N 1
ATOM 6845 C CA . LYS B 1 137 ? -4.352 32.969 -10.703 1 89.44 137 LYS B CA 1
ATOM 6846 C C . LYS B 1 137 ? -3.666 32 -9.742 1 89.44 137 LYS B C 1
ATOM 6848 O O . LYS B 1 137 ? -2.578 31.5 -10.031 1 89.44 137 LYS B O 1
ATOM 6853 N N . SER B 1 138 ? -4.277 31.766 -8.664 1 89.94 138 SER B N 1
ATOM 6854 C CA . SER B 1 138 ? -3.703 30.875 -7.664 1 89.94 138 SER B CA 1
ATOM 6855 C C . SER B 1 138 ? -3.609 29.438 -8.195 1 89.94 138 SER B C 1
ATOM 6857 O O . SER B 1 138 ? -2.576 28.781 -8.047 1 89.94 138 SER B O 1
ATOM 6859 N N . GLU B 1 139 ? -4.648 28.953 -8.805 1 90.62 139 GLU B N 1
ATOM 6860 C CA . GLU B 1 139 ? -4.645 27.594 -9.344 1 90.62 139 GLU B CA 1
ATOM 6861 C C . GLU B 1 139 ? -3.648 27.453 -10.492 1 90.62 139 GLU B C 1
ATOM 6863 O O . GLU B 1 139 ? -2.979 26.438 -10.617 1 90.62 139 GLU B O 1
ATOM 6868 N N . ASN B 1 140 ? -3.586 28.5 -11.273 1 91.62 140 ASN B N 1
ATOM 6869 C CA . ASN B 1 140 ? -2.627 28.469 -12.375 1 91.62 140 ASN B CA 1
ATOM 6870 C C . ASN B 1 140 ? -1.188 28.438 -11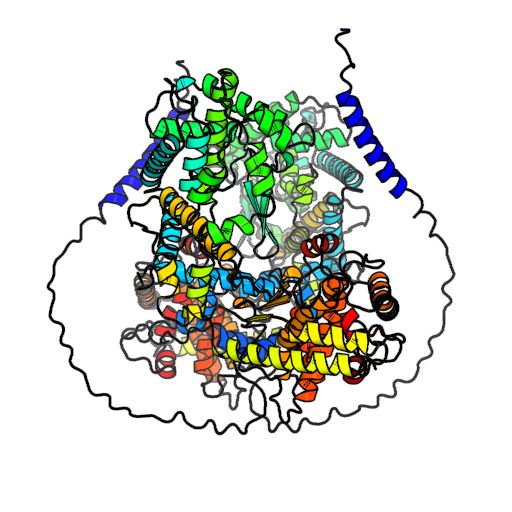.867 1 91.62 140 ASN B C 1
ATOM 6872 O O . ASN B 1 140 ? -0.332 27.781 -12.461 1 91.62 140 ASN B O 1
ATOM 6876 N N . THR B 1 141 ? -0.948 29.188 -10.828 1 93.19 141 THR B N 1
ATOM 6877 C CA . THR B 1 141 ? 0.385 29.172 -10.234 1 93.19 141 THR B CA 1
ATOM 6878 C C . THR B 1 141 ? 0.739 27.781 -9.719 1 93.19 141 THR B C 1
ATOM 6880 O O . THR B 1 141 ? 1.869 27.328 -9.891 1 93.19 141 THR B O 1
ATOM 6883 N N . MET B 1 142 ? -0.216 27.125 -9.125 1 93.25 142 MET B N 1
ATOM 6884 C CA . MET B 1 142 ? -0.024 25.75 -8.656 1 93.25 142 MET B CA 1
ATOM 6885 C C . MET B 1 142 ? 0.387 24.844 -9.812 1 93.25 142 MET B C 1
ATOM 6887 O O . MET B 1 142 ? 1.369 24.109 -9.703 1 93.25 142 MET B O 1
ATOM 6891 N N . LYS B 1 143 ? -0.375 24.906 -10.844 1 93.06 143 LYS B N 1
ATOM 6892 C CA . LYS B 1 143 ? -0.148 24.047 -12 1 93.06 143 LYS B CA 1
ATOM 6893 C C . LYS B 1 143 ? 1.193 24.359 -12.656 1 93.06 143 LYS B C 1
ATOM 6895 O O . LYS B 1 143 ? 1.923 23.453 -13.055 1 93.06 143 LYS B O 1
ATOM 6900 N N . GLN B 1 144 ? 1.476 25.625 -12.734 1 93.44 144 GLN B N 1
ATOM 6901 C CA . GLN B 1 144 ? 2.754 26.031 -13.305 1 93.44 144 GLN B CA 1
ATOM 6902 C C . GLN B 1 144 ? 3.922 25.453 -12.508 1 93.44 144 GLN B C 1
ATOM 6904 O O . GLN B 1 144 ? 4.883 24.953 -13.086 1 93.44 144 GLN B O 1
ATOM 6909 N N . LEU B 1 145 ? 3.836 25.594 -11.211 1 95 145 LEU B N 1
ATOM 6910 C CA . LEU B 1 145 ? 4.902 25.078 -10.359 1 95 145 LEU B CA 1
ATOM 6911 C C . LEU B 1 145 ? 5.07 23.578 -10.539 1 95 145 LEU B C 1
ATOM 6913 O O . LEU B 1 145 ? 6.191 23.078 -10.648 1 95 145 LEU B O 1
ATOM 6917 N N . TYR B 1 146 ? 3.986 22.812 -10.562 1 93.94 146 TYR B N 1
ATOM 6918 C CA . TYR B 1 146 ? 4.016 21.359 -10.742 1 93.94 146 TYR B CA 1
ATOM 6919 C C . TYR B 1 146 ? 4.715 21 -12.047 1 93.94 146 TYR B C 1
ATOM 6921 O O . TYR B 1 146 ? 5.609 20.141 -12.055 1 93.94 146 TYR B O 1
ATOM 6929 N N . TRP B 1 147 ? 4.328 21.672 -13.102 1 91.94 147 TRP B N 1
ATOM 6930 C CA . TRP B 1 147 ? 4.824 21.297 -14.422 1 91.94 147 TRP B CA 1
ATOM 6931 C C . TRP B 1 147 ? 6.27 21.734 -14.609 1 91.94 147 TRP B C 1
ATOM 6933 O O . TRP B 1 147 ? 7.051 21.062 -15.281 1 91.94 147 TRP B O 1
ATOM 6943 N N . LYS B 1 148 ? 6.652 22.891 -14.023 1 93.56 148 LYS B N 1
ATOM 6944 C CA . LYS B 1 148 ? 8.055 23.281 -14.055 1 93.56 148 LYS B CA 1
ATOM 6945 C C . LYS B 1 148 ? 8.938 22.266 -13.336 1 93.56 148 LYS B C 1
ATOM 6947 O O . LYS B 1 148 ? 10.062 22 -13.758 1 93.56 148 LYS B O 1
ATOM 6952 N N . CYS B 1 149 ? 8.422 21.766 -12.234 1 94.44 149 CYS B N 1
ATOM 6953 C CA . CYS B 1 149 ? 9.109 20.703 -11.508 1 94.44 149 CYS B CA 1
ATOM 6954 C C . CYS B 1 149 ? 9.195 19.422 -12.344 1 94.44 149 CYS B C 1
ATOM 6956 O O . CYS B 1 149 ? 10.266 18.828 -12.453 1 94.44 149 CYS B O 1
ATOM 6958 N N . GLU B 1 150 ? 8.141 19.016 -13.023 1 91 150 GLU B N 1
ATOM 6959 C CA . GLU B 1 150 ? 8.078 17.812 -13.836 1 91 150 GLU B CA 1
ATOM 6960 C C . GLU B 1 150 ? 8.969 17.938 -15.07 1 91 150 GLU B C 1
ATOM 6962 O O . GLU B 1 150 ? 9.562 16.953 -15.516 1 91 150 GLU B O 1
ATOM 6967 N N . ASP B 1 151 ? 9.055 19.141 -15.57 1 90.5 151 ASP B N 1
ATOM 6968 C CA . ASP B 1 151 ? 9.867 19.406 -16.75 1 90.5 151 ASP B CA 1
ATOM 6969 C C . ASP B 1 151 ? 11.328 19.047 -16.5 1 90.5 151 ASP B C 1
ATOM 6971 O O . ASP B 1 151 ? 12.039 18.594 -17.406 1 90.5 151 ASP B O 1
ATOM 6975 N N . LEU B 1 152 ? 11.805 19.219 -15.359 1 93.44 152 LEU B N 1
ATOM 6976 C CA . LEU B 1 152 ? 13.188 18.922 -15.016 1 93.44 152 LEU B CA 1
ATOM 6977 C C . LEU B 1 152 ? 13.445 17.422 -14.977 1 93.44 152 LEU B C 1
ATOM 6979 O O . LEU B 1 152 ? 14.602 16.984 -14.969 1 93.44 152 LEU B O 1
ATOM 6983 N N . LYS B 1 153 ? 12.461 16.641 -14.992 1 90 153 LYS B N 1
ATOM 6984 C CA . LYS B 1 153 ? 12.594 15.188 -15 1 90 153 LYS B CA 1
ATOM 6985 C C . LYS B 1 153 ? 12.648 14.648 -16.422 1 90 153 LYS B C 1
ATOM 6987 O O . LYS B 1 153 ? 13.023 13.5 -16.641 1 90 153 LYS B O 1
ATOM 6992 N N . ASN B 1 154 ? 12.227 15.516 -17.297 1 87.12 154 ASN B N 1
ATOM 6993 C CA . ASN B 1 154 ? 12.227 15.148 -18.703 1 87.12 154 ASN B CA 1
ATOM 6994 C C . ASN B 1 154 ? 13.625 15.258 -19.312 1 87.12 154 ASN B C 1
ATOM 6996 O O . ASN B 1 154 ? 14.141 16.359 -19.5 1 87.12 154 ASN B O 1
ATOM 7000 N N . GLY B 1 155 ? 14.219 14.172 -19.688 1 82.06 155 GLY B N 1
ATOM 7001 C CA . GLY B 1 155 ? 15.586 14.094 -20.188 1 82.06 155 GLY B CA 1
ATOM 7002 C C . GLY B 1 155 ? 15.812 14.93 -21.438 1 82.06 155 GLY B C 1
ATOM 7003 O O . GLY B 1 155 ? 16.906 15.469 -21.641 1 82.06 155 GLY B O 1
ATOM 7004 N N . THR B 1 156 ? 14.711 15.203 -22.219 1 83.25 156 THR B N 1
ATOM 7005 C CA . THR B 1 156 ? 14.828 15.898 -23.5 1 83.25 156 THR B CA 1
ATOM 7006 C C . THR B 1 156 ? 15.016 17.391 -23.281 1 83.25 156 THR B C 1
ATOM 7008 O O . THR B 1 156 ? 15.727 18.062 -24.047 1 83.25 156 THR B O 1
ATOM 7011 N N . ILE B 1 157 ? 14.453 17.938 -22.234 1 87.56 157 ILE B N 1
ATOM 7012 C CA . ILE B 1 157 ? 14.492 19.375 -22.078 1 87.56 157 ILE B CA 1
ATOM 7013 C C . ILE B 1 157 ? 15.289 19.734 -20.812 1 87.56 157 ILE B C 1
ATOM 7015 O O . ILE B 1 157 ? 15.461 20.922 -20.5 1 87.56 157 ILE B O 1
ATOM 7019 N N . TYR B 1 158 ? 15.805 18.859 -20.125 1 89.5 158 TYR B N 1
ATOM 7020 C CA . TYR B 1 158 ? 16.484 19.047 -18.859 1 89.5 158 TYR B CA 1
ATOM 7021 C C . TYR B 1 158 ? 17.625 20.062 -19 1 89.5 158 TYR B C 1
ATOM 7023 O O . TYR B 1 158 ? 17.719 21.016 -18.219 1 89.5 158 TYR B O 1
ATOM 7031 N N . ASN B 1 159 ? 18.453 19.875 -20.016 1 89.75 159 ASN B N 1
ATOM 7032 C CA . ASN B 1 159 ? 19.656 20.688 -20.141 1 89.75 159 ASN B CA 1
ATOM 7033 C C . ASN B 1 159 ? 19.312 22.172 -20.328 1 89.75 159 ASN B C 1
ATOM 7035 O O . ASN B 1 159 ? 19.938 23.031 -19.719 1 89.75 159 ASN B O 1
ATOM 7039 N N . SER B 1 160 ? 18.375 22.438 -21.125 1 91.69 160 SER B N 1
ATOM 7040 C CA . SER B 1 160 ? 17.984 23.812 -21.359 1 91.69 160 SER B CA 1
ATOM 7041 C C . SER B 1 160 ? 17.391 24.453 -20.094 1 91.69 160 SER B C 1
ATOM 7043 O O . SER B 1 160 ? 17.75 25.578 -19.734 1 91.69 160 SER B O 1
ATOM 7045 N N . GLN B 1 161 ? 16.594 23.766 -19.438 1 92.19 161 GLN B N 1
ATOM 7046 C CA . GLN B 1 161 ? 15.969 24.25 -18.203 1 92.19 161 GLN B CA 1
ATOM 7047 C C . GLN B 1 161 ? 17 24.422 -17.109 1 92.19 161 GLN B C 1
ATOM 7049 O O . GLN B 1 161 ? 16.953 25.375 -16.344 1 92.19 161 GLN B O 1
ATOM 7054 N N . HIS B 1 162 ? 17.844 23.453 -17.109 1 92.75 162 HIS B N 1
ATOM 7055 C CA . HIS B 1 162 ? 18.906 23.469 -16.109 1 92.75 162 HIS B CA 1
ATOM 7056 C C . HIS B 1 162 ? 19.828 24.656 -16.281 1 92.75 162 HIS B C 1
ATOM 7058 O O . HIS B 1 162 ? 20.141 25.359 -15.32 1 92.75 162 HIS B O 1
ATOM 7064 N N . ASN B 1 163 ? 20.266 24.922 -17.469 1 93.19 163 ASN B N 1
ATOM 7065 C CA . ASN B 1 163 ? 21.141 26.047 -17.766 1 93.19 163 ASN B CA 1
ATOM 7066 C C . ASN B 1 163 ? 20.469 27.375 -17.438 1 93.19 163 ASN B C 1
ATOM 7068 O O . ASN B 1 163 ? 21.109 28.266 -16.875 1 93.19 163 ASN B O 1
ATOM 7072 N N . LYS B 1 164 ? 19.297 27.453 -17.828 1 94.25 164 LYS B N 1
ATOM 7073 C CA . LYS B 1 164 ? 18.531 28.672 -17.516 1 94.25 164 LYS B CA 1
ATOM 7074 C C . LYS B 1 164 ? 18.453 28.891 -16.016 1 94.25 164 LYS B C 1
ATOM 7076 O O . LYS B 1 164 ? 18.672 30 -15.523 1 94.25 164 LYS B O 1
ATOM 7081 N N . MET B 1 165 ? 18.156 27.906 -15.297 1 96.06 165 MET B N 1
ATOM 7082 C CA . MET B 1 165 ? 18.047 27.953 -13.836 1 96.06 165 MET B CA 1
ATOM 7083 C C . MET B 1 165 ? 19.359 28.406 -13.211 1 96.06 165 MET B C 1
ATOM 7085 O O . MET B 1 165 ? 19.359 29.297 -12.344 1 96.06 165 MET B O 1
ATOM 7089 N N . MET B 1 166 ? 20.438 27.875 -13.68 1 96.5 166 MET B N 1
ATOM 7090 C CA . MET B 1 166 ? 21.75 28.219 -13.117 1 96.5 166 MET B CA 1
ATOM 7091 C C . MET B 1 166 ? 22.094 29.672 -13.375 1 96.5 166 MET B C 1
ATOM 7093 O O . MET B 1 166 ? 22.688 30.344 -12.516 1 96.5 166 MET B O 1
ATOM 7097 N N . LYS B 1 167 ? 21.734 30.141 -14.5 1 96.5 167 LYS B N 1
ATOM 7098 C CA . LYS B 1 167 ? 21.969 31.547 -14.828 1 96.5 167 LYS B CA 1
ATOM 7099 C C . LYS B 1 167 ? 21.156 32.469 -13.93 1 96.5 167 LYS B C 1
ATOM 7101 O O . LYS B 1 167 ? 21.641 33.5 -13.469 1 96.5 167 LYS B O 1
ATOM 7106 N N . GLU B 1 168 ? 19.969 32.094 -13.727 1 96.75 168 GLU B N 1
ATOM 7107 C CA . GLU B 1 168 ? 19.094 32.875 -12.875 1 96.75 168 GLU B CA 1
ATOM 7108 C C . GLU B 1 168 ? 19.562 32.844 -11.422 1 96.75 168 GLU B C 1
ATOM 7110 O O . GLU B 1 168 ? 19.5 33.875 -10.727 1 96.75 168 GLU B O 1
ATOM 7115 N N . ILE B 1 169 ? 20.062 31.734 -10.977 1 97.62 169 ILE B N 1
ATOM 7116 C CA . ILE B 1 169 ? 20.609 31.625 -9.625 1 97.62 169 ILE B CA 1
ATOM 7117 C C . ILE B 1 169 ? 21.812 32.531 -9.477 1 97.62 169 ILE B C 1
ATOM 7119 O O . ILE B 1 169 ? 21.953 33.25 -8.469 1 97.62 169 ILE B O 1
ATOM 7123 N N . PHE B 1 170 ? 22.641 32.531 -10.516 1 97.56 170 PHE B N 1
ATOM 7124 C CA . PHE B 1 170 ? 23.844 33.375 -10.477 1 97.56 170 PHE B CA 1
ATOM 7125 C C . PHE B 1 170 ? 23.469 34.844 -10.406 1 97.56 170 PHE B C 1
ATOM 7127 O O . PHE B 1 170 ? 24.109 35.625 -9.68 1 97.56 170 PHE B O 1
ATOM 7134 N N . ARG B 1 171 ? 22.484 35.219 -11.109 1 97.06 171 ARG B N 1
ATOM 7135 C CA . ARG B 1 171 ? 22.016 36.625 -11.062 1 97.06 171 ARG B CA 1
ATOM 7136 C C . ARG B 1 171 ? 21.578 37 -9.648 1 97.06 171 ARG B C 1
ATOM 7138 O O . ARG B 1 171 ? 21.875 38.094 -9.172 1 97.06 171 ARG B O 1
ATOM 7145 N N . ASP B 1 172 ? 20.891 36.125 -9.008 1 97.88 172 ASP B N 1
ATOM 7146 C CA . ASP B 1 172 ? 20.422 36.406 -7.652 1 97.88 172 ASP B CA 1
ATOM 7147 C C . ASP B 1 172 ? 21.594 36.375 -6.664 1 97.88 172 ASP B C 1
ATOM 7149 O O . ASP B 1 172 ? 21.594 37.125 -5.688 1 97.88 172 ASP B O 1
ATOM 7153 N N . ILE B 1 173 ? 22.578 35.562 -6.949 1 98 173 ILE B N 1
ATOM 7154 C CA . ILE B 1 173 ? 23.781 35.562 -6.137 1 98 173 ILE B CA 1
ATOM 7155 C C . ILE B 1 173 ? 24.469 36.938 -6.234 1 98 173 ILE B C 1
ATOM 7157 O O . ILE B 1 173 ? 24.875 37.5 -5.223 1 98 173 ILE B O 1
ATOM 7161 N N . GLN B 1 174 ? 24.516 37.469 -7.391 1 97.06 174 GLN B N 1
ATOM 7162 C CA . GLN B 1 174 ? 25.094 38.781 -7.605 1 97.06 174 GLN B CA 1
ATOM 7163 C C . GLN B 1 174 ? 24.25 39.875 -6.922 1 97.06 174 GLN B C 1
ATOM 7165 O O . GLN B 1 174 ? 24.797 40.844 -6.402 1 97.06 174 GLN B O 1
ATOM 7170 N N . PHE B 1 175 ? 23.031 39.656 -6.953 1 97.81 175 PHE B N 1
ATOM 7171 C CA . PHE B 1 175 ? 22.125 40.594 -6.297 1 97.81 175 PHE B CA 1
ATOM 7172 C C . PHE B 1 175 ? 22.359 40.625 -4.789 1 97.81 175 PHE B C 1
ATOM 7174 O O . PHE B 1 175 ? 22.359 41.688 -4.164 1 97.81 175 PHE B O 1
ATOM 7181 N N . VAL B 1 176 ? 22.5 39.438 -4.18 1 98.25 176 VAL B N 1
ATOM 7182 C CA . VAL B 1 176 ? 22.781 39.375 -2.75 1 98.2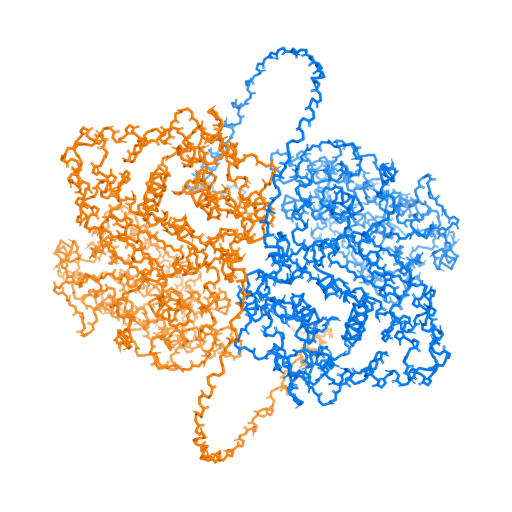5 176 VAL B CA 1
ATOM 7183 C C . VAL B 1 176 ? 24.016 40.219 -2.422 1 98.25 176 VAL B C 1
ATOM 7185 O O . VAL B 1 176 ? 23.984 41.031 -1.495 1 98.25 176 VAL B O 1
ATOM 7188 N N . GLY B 1 177 ? 25.094 40 -3.205 1 97.44 177 GLY B N 1
ATOM 7189 C CA . GLY B 1 177 ? 26.312 40.781 -3.057 1 97.44 177 GLY B CA 1
ATOM 7190 C C . GLY B 1 177 ? 27.547 40.062 -3.559 1 97.44 177 GLY B C 1
ATOM 7191 O O . GLY B 1 177 ? 27.531 38.844 -3.785 1 97.44 177 GLY B O 1
ATOM 7192 N N . PRO B 1 178 ? 28.5 40.875 -3.758 1 95.94 178 PRO B N 1
ATOM 7193 C CA . PRO B 1 178 ? 29.75 40.281 -4.234 1 95.94 178 PRO B CA 1
ATOM 7194 C C . PRO B 1 178 ? 30.391 39.375 -3.197 1 95.94 178 PRO B C 1
ATOM 7196 O O . PRO B 1 178 ? 30.438 39.688 -2.012 1 95.94 178 PRO B O 1
ATOM 7199 N N . SER B 1 179 ? 30.828 38.156 -3.689 1 96.31 179 SER B N 1
ATOM 7200 C CA . SER B 1 179 ? 31.516 37.188 -2.836 1 96.31 179 SER B CA 1
ATOM 7201 C C . SER B 1 179 ? 32.75 36.625 -3.525 1 96.31 179 SER B C 1
ATOM 7203 O O . SER B 1 179 ? 32.75 36.406 -4.738 1 96.31 179 SER B O 1
ATOM 7205 N N . PRO B 1 180 ? 33.75 36.344 -2.723 1 96.12 180 PRO B N 1
ATOM 7206 C CA . PRO B 1 180 ? 35 35.844 -3.297 1 96.12 180 PRO B CA 1
ATOM 7207 C C . PRO B 1 180 ? 34.781 34.531 -4.078 1 96.12 180 PRO B C 1
ATOM 7209 O O . PRO B 1 180 ? 35.469 34.312 -5.09 1 96.12 180 PRO B O 1
ATOM 7212 N N . ILE B 1 181 ? 33.906 33.719 -3.725 1 96.62 181 ILE B N 1
ATOM 7213 C CA . ILE B 1 181 ? 33.656 32.438 -4.375 1 96.62 181 ILE B CA 1
ATOM 7214 C C . ILE B 1 181 ? 33.156 32.656 -5.797 1 96.62 181 ILE B C 1
ATOM 7216 O O . ILE B 1 181 ? 33.531 31.938 -6.723 1 96.62 181 ILE B O 1
ATOM 7220 N N . PHE B 1 182 ? 32.344 33.719 -6.008 1 96.69 182 PHE B N 1
ATOM 7221 C CA . PHE B 1 182 ? 31.656 33.906 -7.285 1 96.69 182 PHE B CA 1
ATOM 7222 C C . PHE B 1 182 ? 32.219 35.125 -8.031 1 96.69 182 PHE B C 1
ATOM 7224 O O . PHE B 1 182 ? 31.766 35.438 -9.125 1 96.69 182 PHE B O 1
ATOM 7231 N N . ASN B 1 183 ? 33.094 35.812 -7.441 1 93.5 183 ASN B N 1
ATOM 7232 C CA . ASN B 1 183 ? 33.75 36.969 -8.039 1 93.5 183 ASN B CA 1
ATOM 7233 C C . ASN B 1 183 ? 35.281 36.938 -7.816 1 93.5 183 ASN B C 1
ATOM 7235 O O . ASN B 1 183 ? 35.781 37.469 -6.82 1 93.5 183 ASN B O 1
ATOM 7239 N N . PRO B 1 184 ? 35.938 36.5 -8.789 1 87.94 184 PRO B N 1
ATOM 7240 C CA . PRO B 1 184 ? 37.406 36.375 -8.641 1 87.94 184 PRO B CA 1
ATOM 7241 C C . PRO B 1 184 ? 38.094 37.719 -8.398 1 87.94 184 PRO B C 1
ATOM 7243 O O . PRO B 1 184 ? 39.188 37.781 -7.875 1 87.94 184 PRO B O 1
ATOM 7246 N N . LYS B 1 185 ? 37.5 38.844 -8.672 1 91.44 185 LYS B N 1
ATOM 7247 C CA . LYS B 1 185 ? 38.062 40.156 -8.508 1 91.44 185 LYS B CA 1
ATOM 7248 C C . LYS B 1 185 ? 37.562 40.812 -7.219 1 91.44 185 LYS B C 1
ATOM 7250 O O . LYS B 1 185 ? 37.688 42.031 -7.055 1 91.44 185 LYS B O 1
ATOM 7255 N N . TRP B 1 186 ? 37.062 40.062 -6.359 1 94.94 186 TRP B N 1
ATOM 7256 C CA . TRP B 1 186 ? 36.5 40.562 -5.113 1 94.94 186 TRP B CA 1
ATOM 7257 C C . TRP B 1 186 ? 37.562 41.25 -4.266 1 94.94 186 TRP B C 1
ATOM 7259 O O . TRP B 1 186 ? 38.719 40.812 -4.203 1 94.94 186 TRP B O 1
ATOM 7269 N N . LYS B 1 187 ? 37.219 42.438 -3.619 1 94.44 187 LYS B N 1
ATOM 7270 C CA . LYS B 1 187 ? 38 43.156 -2.643 1 94.44 187 LYS B CA 1
ATOM 7271 C C . LYS B 1 187 ? 37.219 43.469 -1.385 1 94.44 187 LYS B C 1
ATOM 7273 O O . LYS B 1 187 ? 35.969 43.594 -1.439 1 94.44 187 LYS B O 1
ATOM 7278 N N . PRO B 1 188 ? 37.875 43.562 -0.299 1 93.75 188 PRO B N 1
ATOM 7279 C CA . PRO B 1 188 ? 37.156 43.812 0.964 1 93.75 188 PRO B CA 1
ATOM 7280 C C . PRO B 1 188 ? 36.281 45.062 0.914 1 93.75 188 PRO B C 1
ATOM 7282 O O . PRO B 1 188 ? 35.25 45.125 1.588 1 93.75 188 PRO B O 1
ATOM 7285 N N . SER B 1 189 ? 36.656 46.031 0.069 1 92.5 189 SER B N 1
ATOM 7286 C CA . SER B 1 189 ? 35.938 47.281 -0.02 1 92.5 189 SER B CA 1
ATOM 7287 C C . SER B 1 189 ? 34.562 47.062 -0.646 1 92.5 189 SER B C 1
ATOM 7289 O O . SER B 1 189 ? 33.688 47.938 -0.53 1 92.5 189 SER B O 1
ATOM 7291 N N . MET B 1 190 ? 34.406 45.906 -1.193 1 94.44 190 MET B N 1
ATOM 7292 C CA . MET B 1 190 ? 33.156 45.594 -1.865 1 94.44 190 MET B CA 1
ATOM 7293 C C . MET B 1 190 ? 32.125 45.031 -0.879 1 94.44 190 MET B C 1
ATOM 7295 O O . MET B 1 190 ? 30.938 44.938 -1.196 1 94.44 190 MET B O 1
ATOM 7299 N N . PHE B 1 191 ? 32.594 44.75 0.296 1 95.56 191 PHE B N 1
ATOM 7300 C CA . PHE B 1 191 ? 31.734 44.062 1.271 1 95.56 191 PHE B CA 1
ATOM 7301 C C . PHE B 1 191 ? 30.875 45.094 2.012 1 95.56 191 PHE B C 1
ATOM 7303 O O . PHE B 1 191 ? 31.391 46.062 2.555 1 95.56 191 PHE B O 1
ATOM 7310 N N . ASP B 1 192 ? 29.562 44.938 1.996 1 94.88 192 ASP B N 1
ATOM 7311 C CA . ASP B 1 192 ? 28.578 45.719 2.744 1 94.88 192 ASP B CA 1
ATOM 7312 C C . ASP B 1 192 ? 27.562 44.781 3.424 1 94.88 192 ASP B C 1
ATOM 7314 O O . ASP B 1 192 ? 26.609 44.312 2.793 1 94.88 192 ASP B O 1
ATOM 7318 N N . LEU B 1 193 ? 27.797 44.594 4.715 1 95.88 193 LEU B N 1
ATOM 7319 C CA . LEU B 1 193 ? 27 43.625 5.461 1 95.88 193 LEU B CA 1
ATOM 7320 C C . LEU B 1 193 ? 25.516 44 5.406 1 95.88 193 LEU B C 1
ATOM 7322 O O . LEU B 1 193 ? 24.672 43.156 5.09 1 95.88 193 LEU B O 1
ATOM 7326 N N . ASN B 1 194 ? 25.109 45.219 5.719 1 96.44 194 ASN B N 1
ATOM 7327 C CA . ASN B 1 194 ? 23.719 45.656 5.785 1 96.44 194 ASN B CA 1
ATOM 7328 C C . ASN B 1 194 ? 23.047 45.594 4.418 1 96.44 194 ASN B C 1
ATOM 7330 O O . ASN B 1 194 ? 21.859 45.25 4.312 1 96.44 194 ASN B O 1
ATOM 7334 N N . LYS B 1 195 ? 23.781 45.906 3.418 1 97.12 195 LYS B N 1
ATOM 7335 C CA . LYS B 1 195 ? 23.234 45.781 2.07 1 97.12 195 LYS B CA 1
ATOM 7336 C C . LYS B 1 195 ? 22.938 44.344 1.701 1 97.12 195 LYS B C 1
ATOM 7338 O O . LYS B 1 195 ? 21.875 44.031 1.146 1 97.12 195 LYS B O 1
ATOM 7343 N N . MET B 1 196 ? 23.859 43.438 1.971 1 97.88 196 MET B N 1
ATOM 7344 C CA . MET B 1 196 ? 23.672 42.031 1.646 1 97.88 196 MET B CA 1
ATOM 7345 C C . MET B 1 196 ? 22.516 41.438 2.439 1 97.88 196 MET B C 1
ATOM 7347 O O . MET B 1 196 ? 21.703 40.688 1.896 1 97.88 196 MET B O 1
ATOM 7351 N N . LEU B 1 197 ? 22.422 41.781 3.73 1 97.94 197 LEU B N 1
ATOM 7352 C CA . LEU B 1 197 ? 21.312 41.312 4.555 1 97.94 197 LEU B CA 1
ATOM 7353 C C . LEU B 1 197 ? 19.984 41.875 4.023 1 97.94 197 LEU B C 1
ATOM 7355 O O . LEU B 1 197 ? 19 41.125 3.967 1 97.94 197 LEU B O 1
ATOM 7359 N N . SER B 1 198 ? 19.938 43.125 3.629 1 98.19 198 SER B N 1
ATOM 7360 C CA . SER B 1 198 ? 18.75 43.719 3.045 1 98.19 198 SER B CA 1
ATOM 7361 C C . SER B 1 198 ? 18.344 43 1.756 1 98.19 198 SER B C 1
ATOM 7363 O O . SER B 1 198 ? 17.156 42.781 1.513 1 98.19 198 SER B O 1
ATOM 7365 N N . ASN B 1 199 ? 19.328 42.75 0.978 1 98.44 199 ASN B N 1
ATOM 7366 C CA . ASN B 1 199 ? 19.047 42.094 -0.292 1 98.44 199 ASN B CA 1
ATOM 7367 C C . ASN B 1 199 ? 18.531 40.688 -0.082 1 98.44 199 ASN B C 1
ATOM 7369 O O . ASN B 1 199 ? 17.688 40.219 -0.845 1 98.44 199 ASN B O 1
ATOM 7373 N N . LEU B 1 200 ? 19.078 39.938 0.912 1 98.31 200 LEU B N 1
ATOM 7374 C CA . LEU B 1 200 ? 18.516 38.656 1.28 1 98.31 200 LEU B CA 1
ATOM 7375 C C . LEU B 1 200 ? 17.047 38.781 1.669 1 98.31 200 LEU B C 1
ATOM 7377 O O . LEU B 1 200 ? 16.203 37.969 1.243 1 98.31 200 LEU B O 1
ATOM 7381 N N . ALA B 1 201 ? 16.719 39.781 2.432 1 98.19 201 ALA B N 1
ATOM 7382 C CA . ALA B 1 201 ? 15.336 40.031 2.854 1 98.19 201 ALA B CA 1
ATOM 7383 C C . ALA B 1 201 ? 14.445 40.344 1.657 1 98.19 201 ALA B C 1
ATOM 7385 O O . ALA B 1 201 ? 13.297 39.906 1.593 1 98.19 201 ALA B O 1
ATOM 7386 N N . LYS B 1 202 ? 14.984 41.156 0.721 1 97.19 202 LYS B N 1
ATOM 7387 C CA . LYS B 1 202 ? 14.242 41.5 -0.479 1 97.19 202 LYS B CA 1
ATOM 7388 C C . LYS B 1 202 ? 13.875 40.281 -1.3 1 97.19 202 LYS B C 1
ATOM 7390 O O . LYS B 1 202 ? 12.883 40.281 -2.025 1 97.19 202 LYS B O 1
ATOM 7395 N N . LEU B 1 203 ? 14.664 39.25 -1.129 1 96.69 203 LEU B N 1
ATOM 7396 C CA . LEU B 1 203 ? 14.398 38 -1.837 1 96.69 203 LEU B CA 1
ATOM 7397 C C . LEU B 1 203 ? 13.477 37.094 -1.023 1 96.69 203 LEU B C 1
ATOM 7399 O O . LEU B 1 203 ? 13.188 35.969 -1.433 1 96.69 203 LEU B O 1
ATOM 7403 N N . GLY B 1 204 ? 13.047 37.531 0.139 1 95.56 204 GLY B N 1
ATOM 7404 C CA . GLY B 1 204 ? 12.055 36.812 0.937 1 95.56 204 GLY B CA 1
ATOM 7405 C C . GLY B 1 204 ? 12.664 35.969 2.039 1 95.56 204 GLY B C 1
ATOM 7406 O O . GLY B 1 204 ? 11.969 35.188 2.693 1 95.56 204 GLY B O 1
ATOM 7407 N N . HIS B 1 205 ? 14.008 36.094 2.293 1 96.38 205 HIS B N 1
ATOM 7408 C CA . HIS B 1 205 ? 14.664 35.281 3.314 1 96.38 205 HIS B CA 1
ATOM 7409 C C . HIS B 1 205 ? 14.641 36 4.672 1 96.38 205 HIS B C 1
ATOM 7411 O O . HIS B 1 205 ? 14.922 37.188 4.762 1 96.38 205 HIS B O 1
ATOM 7417 N N . TYR B 1 206 ? 14.273 35.25 5.629 1 96.12 206 TYR B N 1
ATOM 7418 C CA . TYR B 1 206 ? 14.281 35.844 6.965 1 96.12 206 TYR B CA 1
ATOM 7419 C C . TYR B 1 206 ? 15.086 34.969 7.93 1 96.12 206 TYR B C 1
ATOM 7421 O O . TYR B 1 206 ? 14.922 35.094 9.148 1 96.12 206 TYR B O 1
ATOM 7429 N N . ASN B 1 207 ? 15.766 34 7.41 1 94.69 207 ASN B N 1
ATOM 7430 C CA . ASN B 1 207 ? 16.875 33.344 8.055 1 94.69 207 ASN B CA 1
ATOM 7431 C C . ASN B 1 207 ? 18.219 33.719 7.438 1 94.69 207 ASN B C 1
ATOM 7433 O O . ASN B 1 207 ? 18.562 33.281 6.34 1 94.69 207 ASN B O 1
ATOM 7437 N N . PHE B 1 208 ? 19.016 34.438 8.172 1 93.94 208 PHE B N 1
ATOM 7438 C CA . PHE B 1 208 ? 20.219 35.031 7.625 1 93.94 208 PHE B CA 1
ATOM 7439 C C . PHE B 1 208 ? 21.453 34.25 8.047 1 93.94 208 PHE B C 1
ATOM 7441 O O . PHE B 1 208 ? 22.578 34.562 7.648 1 93.94 208 PHE B O 1
ATOM 7448 N N . GLY B 1 209 ? 21.266 33.219 8.797 1 90.44 209 GLY B N 1
ATOM 7449 C CA . GLY B 1 209 ? 22.359 32.469 9.352 1 90.44 209 GLY B CA 1
ATOM 7450 C C . GLY B 1 209 ? 22.938 33.062 10.617 1 90.44 209 GLY B C 1
ATOM 7451 O O . GLY B 1 209 ? 23.031 32.375 11.641 1 90.44 209 GLY B O 1
ATOM 7452 N N . LEU B 1 210 ? 23.203 34.344 10.547 1 92.25 210 LEU B N 1
ATOM 7453 C CA . LEU B 1 210 ? 23.688 35.094 11.711 1 92.25 210 LEU B CA 1
ATOM 7454 C C . LEU B 1 210 ? 22.578 35.312 12.727 1 92.25 210 LEU B C 1
ATOM 7456 O O . LEU B 1 210 ? 22.812 35.281 13.938 1 92.25 210 LEU B O 1
ATOM 7460 N N . PHE B 1 211 ? 21.453 35.531 12.305 1 93.69 211 PHE B N 1
ATOM 7461 C CA . PHE B 1 211 ? 20.203 35.625 13.062 1 93.69 211 PHE B CA 1
ATOM 7462 C C . PHE B 1 211 ? 19.016 35.281 12.18 1 93.69 211 PHE B C 1
ATOM 7464 O O . PHE B 1 211 ? 19.156 35.125 10.969 1 93.69 211 PHE B O 1
ATOM 7471 N N . LYS B 1 212 ? 17.844 35.094 12.766 1 95.06 212 LYS B N 1
ATOM 7472 C CA . LYS B 1 212 ? 16.625 34.844 12.008 1 95.06 212 LYS B CA 1
ATOM 7473 C C . LYS B 1 212 ? 15.398 35.438 12.703 1 95.06 212 LYS B C 1
ATOM 7475 O O . LYS B 1 212 ? 15.438 35.719 13.906 1 95.06 212 LYS B O 1
ATOM 7480 N N . LEU B 1 213 ? 14.461 35.781 11.922 1 95.69 213 LEU B N 1
ATOM 7481 C CA . LEU B 1 213 ? 13.141 36.125 12.422 1 95.69 213 LEU B CA 1
ATOM 7482 C C . LEU B 1 213 ? 12.258 34.875 12.547 1 95.69 213 LEU B C 1
ATOM 7484 O O . LEU B 1 213 ? 12.078 34.125 11.578 1 95.69 213 LEU B O 1
ATOM 7488 N N . ASN B 1 214 ? 11.797 34.625 13.766 1 93.19 214 ASN B N 1
ATOM 7489 C CA . ASN B 1 214 ? 11.055 33.375 14.008 1 93.19 214 ASN B CA 1
ATOM 7490 C C . ASN B 1 214 ? 9.672 33.656 14.594 1 93.19 214 ASN B C 1
ATOM 7492 O O . ASN B 1 214 ? 9.539 34.5 15.508 1 93.19 214 ASN B O 1
ATOM 7496 N N . LYS B 1 215 ? 8.719 33.031 13.992 1 90.06 215 LYS B N 1
ATOM 7497 C CA . LYS B 1 215 ? 7.383 33.094 14.594 1 90.06 215 LYS B CA 1
ATOM 7498 C C . LYS B 1 215 ? 7.273 32.125 15.781 1 90.06 215 LYS B C 1
ATOM 7500 O O . LYS B 1 215 ? 7.648 30.969 15.688 1 90.06 215 LYS B O 1
ATOM 7505 N N . ARG B 1 216 ? 6.859 32.594 16.781 1 84 216 ARG B N 1
ATOM 7506 C CA . ARG B 1 216 ? 6.684 31.781 18 1 84 216 ARG B CA 1
ATOM 7507 C C . ARG B 1 216 ? 5.242 31.312 18.141 1 84 216 ARG B C 1
ATOM 7509 O O . ARG B 1 216 ? 4.711 30.656 17.234 1 84 216 ARG B O 1
ATOM 7516 N N . GLN B 1 217 ? 4.496 31.844 19 1 76 217 GLN B N 1
ATOM 7517 C CA . GLN B 1 217 ? 3.111 31.438 19.203 1 76 217 GLN B CA 1
ATOM 7518 C C . GLN B 1 217 ? 2.143 32.531 18.734 1 76 217 GLN B C 1
ATOM 7520 O O . GLN B 1 217 ? 2.383 33.719 18.953 1 76 217 GLN B O 1
ATOM 7525 N N . GLY B 1 218 ? 1.161 32.062 18.016 1 78 218 GLY B N 1
ATOM 7526 C CA . GLY B 1 218 ? 0.176 33 17.547 1 78 218 GLY B CA 1
ATOM 7527 C C . GLY B 1 218 ? 0.739 34 16.531 1 78 218 GLY B C 1
ATOM 7528 O O . GLY B 1 218 ? 1.24 33.594 15.484 1 78 218 GLY B O 1
ATOM 7529 N N . TRP B 1 219 ? 0.744 35.281 16.969 1 87.81 219 TRP B N 1
ATOM 7530 C CA . TRP B 1 219 ? 1.207 36.344 16.078 1 87.81 219 TRP B CA 1
ATOM 7531 C C . TRP B 1 219 ? 2.484 37 16.609 1 87.81 219 TRP B C 1
ATOM 7533 O O . TRP B 1 219 ? 2.877 38.062 16.172 1 87.81 219 TRP B O 1
ATOM 7543 N N . ASP B 1 220 ? 3.127 36.281 17.547 1 89.5 220 ASP B N 1
ATOM 7544 C CA . ASP B 1 220 ? 4.363 36.781 18.125 1 89.5 220 ASP B CA 1
ATOM 7545 C C . ASP B 1 220 ? 5.582 36.281 17.344 1 89.5 220 ASP B C 1
ATOM 7547 O O . ASP B 1 220 ? 5.66 35.125 16.984 1 89.5 220 ASP B O 1
ATOM 7551 N N . MET B 1 221 ? 6.434 37.219 17.109 1 95 221 MET B N 1
ATOM 7552 C CA . MET B 1 221 ? 7.707 36.875 16.469 1 95 221 MET B CA 1
ATOM 7553 C C . MET B 1 221 ? 8.883 37.281 17.359 1 95 221 MET B C 1
ATOM 7555 O O . MET B 1 221 ? 8.711 38.062 18.312 1 95 221 MET B O 1
ATOM 7559 N N . THR B 1 222 ? 10.047 36.719 17.094 1 96 222 THR B N 1
ATOM 7560 C CA . THR B 1 222 ? 11.266 37.031 17.828 1 96 222 THR B CA 1
ATOM 7561 C C . THR B 1 222 ? 12.484 36.938 16.922 1 96 222 THR B C 1
ATOM 7563 O O . THR B 1 222 ? 12.516 36.125 15.992 1 96 222 THR B O 1
ATOM 7566 N N . LEU B 1 223 ? 13.391 37.844 17.141 1 95.56 223 LEU B N 1
ATOM 7567 C CA . LEU B 1 223 ? 14.711 37.719 16.531 1 95.56 223 LEU B CA 1
ATOM 7568 C C . LEU B 1 223 ? 15.594 36.75 17.359 1 95.56 223 LEU B C 1
ATOM 7570 O O . LEU B 1 223 ? 15.664 36.875 18.578 1 95.56 223 LEU B O 1
ATOM 7574 N N . GLU B 1 224 ? 16.234 35.781 16.625 1 93.38 224 GLU B N 1
ATOM 7575 C CA . GLU B 1 224 ? 17.016 34.781 17.344 1 93.38 224 GLU B CA 1
ATOM 7576 C C . GLU B 1 224 ? 18.344 34.531 16.656 1 93.38 224 GLU B C 1
ATOM 7578 O O . GLU B 1 224 ? 18.469 34.688 15.445 1 93.38 224 GLU B O 1
ATOM 7583 N N . THR B 1 225 ? 19.312 34.219 17.531 1 90.69 225 THR B N 1
ATOM 7584 C CA . THR B 1 225 ? 20.578 33.688 17.047 1 90.69 225 THR B CA 1
ATOM 7585 C C . THR B 1 225 ? 20.641 32.156 17.266 1 90.69 225 THR B C 1
ATOM 7587 O O . THR B 1 225 ? 20.469 31.688 18.375 1 90.69 225 THR B O 1
ATOM 7590 N N . ASP B 1 226 ? 20.359 31.281 16.328 1 79.88 226 ASP B N 1
ATOM 7591 C CA . ASP B 1 226 ? 20.312 29.828 16.469 1 79.88 226 ASP B CA 1
ATOM 7592 C C . ASP B 1 226 ? 21.516 29.188 15.797 1 79.88 226 ASP B C 1
ATOM 7594 O O . ASP B 1 226 ? 21.375 28.453 14.805 1 79.88 226 ASP B O 1
ATOM 7598 N N . TYR B 1 227 ? 22.656 29.328 16.391 1 83.19 227 TYR B N 1
ATOM 7599 C CA . TYR B 1 227 ? 23.875 28.812 15.781 1 83.19 227 TYR B CA 1
ATOM 7600 C C . TYR B 1 227 ? 24 27.297 15.977 1 83.19 227 TYR B C 1
ATOM 7602 O O . TYR B 1 227 ? 24.641 26.609 15.18 1 83.19 227 TYR B O 1
ATOM 7610 N N . GLU B 1 228 ? 23.312 26.734 16.922 1 75.38 228 GLU B N 1
ATOM 7611 C CA . GLU B 1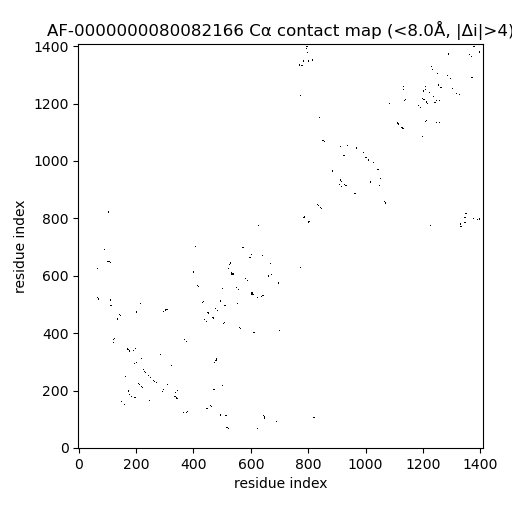 228 ? 23.375 25.297 17.188 1 75.38 228 GLU B CA 1
ATOM 7612 C C . GLU B 1 228 ? 22.469 24.516 16.25 1 75.38 228 GLU B C 1
ATOM 7614 O O . GLU B 1 228 ? 22.797 23.391 15.852 1 75.38 228 GLU B O 1
ATOM 7619 N N . GLY B 1 229 ? 21.438 25.047 15.875 1 69.38 229 GLY B N 1
ATOM 7620 C CA . GLY B 1 229 ? 20.438 24.328 15.094 1 69.38 229 GLY B CA 1
ATOM 7621 C C . GLY B 1 229 ? 20.625 24.484 13.602 1 69.38 229 GLY B C 1
ATOM 7622 O O . GLY B 1 229 ? 20 23.781 12.812 1 69.38 229 GLY B O 1
ATOM 7623 N N . VAL B 1 230 ? 21.562 25.328 13.289 1 69.62 230 VAL B N 1
ATOM 7624 C CA . VAL B 1 230 ? 21.703 25.625 11.867 1 69.62 230 VAL B CA 1
ATOM 7625 C C . VAL B 1 230 ? 22.453 24.484 11.164 1 69.62 230 VAL B C 1
ATOM 7627 O O . VAL B 1 230 ? 23.484 24.031 11.641 1 69.62 230 VAL B O 1
ATOM 7630 N N . GLN B 1 231 ? 21.766 23.906 10.133 1 68.44 231 GLN B N 1
ATOM 7631 C CA . GLN B 1 231 ? 22.375 22.828 9.336 1 68.44 231 GLN B CA 1
ATOM 7632 C C . GLN B 1 231 ? 23.109 23.391 8.125 1 68.44 231 GLN B C 1
ATOM 7634 O O . GLN B 1 231 ? 22.641 24.359 7.508 1 68.44 231 GLN B O 1
ATOM 7639 N N . HIS B 1 232 ? 24.328 22.938 7.965 1 78 232 HIS B N 1
ATOM 7640 C CA . HIS B 1 232 ? 25.109 23.297 6.781 1 78 232 HIS B CA 1
ATOM 7641 C C . HIS B 1 232 ? 25.359 22.062 5.902 1 78 232 HIS B C 1
ATOM 7643 O O . HIS B 1 232 ? 25.578 20.969 6.41 1 78 232 HIS B O 1
ATOM 7649 N N . SER B 1 233 ? 25.234 22.344 4.699 1 82.62 233 SER B N 1
ATOM 7650 C CA . SER B 1 233 ? 25.531 21.266 3.76 1 82.62 233 SER B CA 1
ATOM 7651 C C . SER B 1 233 ? 27.016 20.906 3.779 1 82.62 233 SER B C 1
ATOM 7653 O O . SER B 1 233 ? 27.859 21.75 4.043 1 82.62 233 SER B O 1
ATOM 7655 N N . GLY B 1 234 ? 27.312 19.781 3.498 1 85.81 234 GLY B N 1
ATOM 7656 C CA . GLY B 1 234 ? 28.688 19.312 3.455 1 85.81 234 GLY B CA 1
ATOM 7657 C C . GLY B 1 234 ? 29.516 19.984 2.373 1 85.81 234 GLY B C 1
ATOM 7658 O O . GLY B 1 234 ? 28.953 20.5 1.391 1 85.81 234 GLY B O 1
ATOM 7659 N N . GLU B 1 235 ? 30.828 20.047 2.578 1 90.69 235 GLU B N 1
ATOM 7660 C CA . GLU B 1 235 ? 31.781 20.703 1.689 1 90.69 235 GLU B CA 1
ATOM 7661 C C . GLU B 1 235 ? 31.625 20.219 0.254 1 90.69 235 GLU B C 1
ATOM 7663 O O . GLU B 1 235 ? 31.578 21.016 -0.684 1 90.69 235 GLU B O 1
ATOM 7668 N N . GLN B 1 236 ? 31.5 18.938 0.11 1 90.75 236 GLN B N 1
ATOM 7669 C CA . GLN B 1 236 ? 31.453 18.359 -1.229 1 90.75 236 GLN B CA 1
ATOM 7670 C C . GLN B 1 236 ? 30.156 18.734 -1.949 1 90.75 236 GLN B C 1
ATOM 7672 O O . GLN B 1 236 ? 30.172 19.062 -3.137 1 90.75 236 GLN B O 1
ATOM 7677 N N . LYS B 1 237 ? 29.094 18.547 -1.263 1 91.44 237 LYS B N 1
ATOM 7678 C CA . LYS B 1 237 ? 27.812 18.906 -1.842 1 91.44 237 LYS B CA 1
ATOM 7679 C C . LYS B 1 237 ? 27.766 20.375 -2.234 1 91.44 237 LYS B C 1
ATOM 7681 O O . LYS B 1 237 ? 27.297 20.719 -3.324 1 91.44 237 LYS B O 1
ATOM 7686 N N . MET B 1 238 ? 28.266 21.297 -1.365 1 94.69 238 MET B N 1
ATOM 7687 C CA . MET B 1 238 ? 28.266 22.719 -1.65 1 94.69 238 MET B CA 1
ATOM 7688 C C . MET B 1 238 ? 29.188 23.047 -2.826 1 94.69 238 MET B C 1
ATOM 7690 O O . MET B 1 238 ? 28.875 23.906 -3.643 1 94.69 238 MET B O 1
ATOM 7694 N N . PHE B 1 239 ? 30.312 22.344 -2.818 1 95.12 239 PHE B N 1
ATOM 7695 C CA . PHE B 1 239 ? 31.219 22.531 -3.949 1 95.12 239 PHE B CA 1
ATOM 7696 C C . PHE B 1 239 ? 30.531 22.156 -5.258 1 95.12 239 PHE B C 1
ATOM 7698 O O . PHE B 1 239 ? 30.672 22.859 -6.262 1 95.12 239 PHE B O 1
ATOM 7705 N N . GLN B 1 240 ? 29.781 21.094 -5.23 1 93.81 240 GLN B N 1
ATOM 7706 C CA . GLN B 1 240 ? 29.094 20.656 -6.434 1 93.81 240 GLN B CA 1
ATOM 7707 C C . GLN B 1 240 ? 28.094 21.703 -6.906 1 93.81 240 GLN B C 1
ATOM 7709 O O . GLN B 1 240 ? 28 21.984 -8.102 1 93.81 240 GLN B O 1
ATOM 7714 N N . ILE B 1 241 ? 27.344 22.281 -6.012 1 95.69 241 ILE B N 1
ATOM 7715 C CA . ILE B 1 241 ? 26.359 23.297 -6.344 1 95.69 241 ILE B CA 1
ATOM 7716 C C . ILE B 1 241 ? 27.047 24.547 -6.891 1 95.69 241 ILE B C 1
ATOM 7718 O O . ILE B 1 241 ? 26.688 25.047 -7.957 1 95.69 241 ILE B O 1
ATOM 7722 N N . VAL B 1 242 ? 28.109 24.984 -6.227 1 96.75 242 VAL B N 1
ATOM 7723 C CA . VAL B 1 242 ? 28.844 26.188 -6.586 1 96.75 242 VAL B CA 1
ATOM 7724 C C . VAL B 1 242 ? 29.5 26.016 -7.949 1 96.75 242 VAL B C 1
ATOM 7726 O O . VAL B 1 242 ? 29.391 26.875 -8.82 1 96.75 242 VAL B O 1
ATOM 7729 N N . SER B 1 243 ? 30.141 24.844 -8.117 1 95.75 243 SER B N 1
ATOM 7730 C CA . SER B 1 243 ? 30.828 24.609 -9.375 1 95.75 243 SER B CA 1
ATOM 7731 C C . SER B 1 243 ? 29.859 24.531 -10.547 1 95.75 243 SER B C 1
ATOM 7733 O O . SER B 1 243 ? 30.141 25.016 -11.641 1 95.75 243 SER B O 1
ATOM 7735 N N . THR B 1 244 ? 28.703 23.922 -10.312 1 95.44 244 THR B N 1
ATOM 7736 C CA . THR B 1 244 ? 27.688 23.812 -11.352 1 95.44 244 THR B CA 1
ATOM 7737 C C . THR B 1 244 ? 27.188 25.188 -11.781 1 95.44 244 THR B C 1
ATOM 7739 O O . THR B 1 244 ? 27 25.453 -12.969 1 95.44 244 THR B O 1
ATOM 7742 N N . ILE B 1 245 ? 26.984 26.078 -10.812 1 96.75 245 ILE B N 1
ATOM 7743 C CA . ILE B 1 245 ? 26.531 27.438 -11.094 1 96.75 245 ILE B CA 1
ATOM 7744 C C . ILE B 1 245 ? 27.609 28.188 -11.875 1 96.75 245 ILE B C 1
ATOM 7746 O O . ILE B 1 245 ? 27.328 28.828 -12.883 1 96.75 245 ILE B O 1
ATOM 7750 N N . LEU B 1 246 ? 28.875 28.031 -11.469 1 96.62 246 LEU B N 1
ATOM 7751 C CA . LEU B 1 246 ? 29.984 28.719 -12.117 1 96.62 246 LEU B CA 1
ATOM 7752 C C . LEU B 1 246 ? 30.188 28.203 -13.531 1 96.62 246 LEU B C 1
ATOM 7754 O O . LEU B 1 246 ? 30.375 29 -14.461 1 96.62 246 LEU B O 1
ATOM 7758 N N . GLU B 1 247 ? 30.094 26.922 -13.695 1 94.69 247 GLU B N 1
ATOM 7759 C CA . GLU B 1 247 ? 30.281 26.297 -15.008 1 94.69 247 GLU B CA 1
ATOM 7760 C C . GLU B 1 247 ? 29.203 26.734 -15.984 1 94.69 247 GLU B C 1
ATOM 7762 O O . GLU B 1 247 ? 29.484 27.078 -17.125 1 94.69 247 GLU B O 1
ATOM 7767 N N . ALA B 1 248 ? 28 26.672 -15.5 1 94.31 248 ALA B N 1
ATOM 7768 C CA . ALA B 1 248 ? 26.875 27.047 -16.344 1 94.31 248 ALA B CA 1
ATOM 7769 C C . ALA B 1 248 ? 26.984 28.5 -16.797 1 94.31 248 ALA B C 1
ATOM 7771 O O . ALA B 1 248 ? 26.438 28.891 -17.844 1 94.31 248 ALA B O 1
ATOM 7772 N N . ASN B 1 249 ? 27.656 29.344 -16.016 1 95.06 249 ASN B N 1
ATOM 7773 C CA . ASN B 1 249 ? 27.812 30.75 -16.328 1 95.06 249 ASN B CA 1
ATOM 7774 C C . ASN B 1 249 ? 29.172 31.062 -16.938 1 95.06 249 ASN B C 1
ATOM 7776 O O . ASN B 1 249 ? 29.562 32.219 -17.062 1 95.06 249 ASN B O 1
ATOM 7780 N N . LYS B 1 250 ? 29.969 30.078 -17.188 1 93.75 250 LYS B N 1
ATOM 7781 C CA . LYS B 1 250 ? 31.266 30.156 -17.859 1 93.75 250 LYS B CA 1
ATOM 7782 C C . LYS B 1 250 ? 32.25 31.016 -17.062 1 93.75 250 LYS B C 1
ATOM 7784 O O . LYS B 1 250 ? 32.969 31.828 -17.641 1 93.75 250 LYS B O 1
ATOM 7789 N N . ILE B 1 251 ? 32.156 30.922 -15.828 1 93.94 251 ILE B N 1
ATOM 7790 C CA . ILE B 1 251 ? 33.094 31.609 -14.945 1 93.94 251 ILE B CA 1
ATOM 7791 C C . ILE B 1 251 ? 34.219 30.656 -14.555 1 93.94 251 ILE B C 1
ATOM 7793 O O . ILE B 1 251 ? 33.969 29.578 -14.008 1 93.94 251 ILE B O 1
ATOM 7797 N N . LYS B 1 252 ? 35.406 31.062 -14.836 1 92.56 252 LYS B N 1
ATOM 7798 C CA . LYS B 1 252 ? 36.562 30.25 -14.469 1 92.56 252 LYS B CA 1
ATOM 7799 C C . LYS B 1 252 ? 36.812 30.297 -12.969 1 92.56 252 LYS B C 1
ATOM 7801 O O . LYS B 1 252 ? 36.656 31.359 -12.344 1 92.56 252 LYS B O 1
ATOM 7806 N N . PHE B 1 253 ? 37.062 29.203 -12.445 1 91.94 253 PHE B N 1
ATOM 7807 C CA . PHE B 1 253 ? 37.312 29.156 -11.016 1 91.94 253 PHE B CA 1
ATOM 7808 C C . PHE B 1 253 ? 38.375 28.125 -10.695 1 91.94 253 PHE B C 1
ATOM 7810 O O . PHE B 1 253 ? 38.656 27.234 -11.5 1 91.94 253 PHE B O 1
ATOM 7817 N N . ASN B 1 254 ? 39.062 28.406 -9.555 1 93.25 254 ASN B N 1
ATOM 7818 C CA . ASN B 1 254 ? 40.031 27.453 -8.992 1 93.25 254 ASN B CA 1
ATOM 7819 C C . ASN B 1 254 ? 39.375 26.578 -7.93 1 93.25 254 ASN B C 1
ATOM 7821 O O . ASN B 1 254 ? 38.969 27.062 -6.879 1 93.25 254 ASN B O 1
ATOM 7825 N N . GLU B 1 255 ? 39.375 25.25 -8.172 1 93.81 255 GLU B N 1
ATOM 7826 C CA . GLU B 1 255 ? 38.719 24.312 -7.277 1 93.81 255 GLU B CA 1
ATOM 7827 C C . GLU B 1 255 ? 39.281 24.391 -5.859 1 93.81 255 GLU B C 1
ATOM 7829 O O . GLU B 1 255 ? 38.5 24.391 -4.891 1 93.81 255 GLU B O 1
ATOM 7834 N N . SER B 1 256 ? 40.531 24.469 -5.73 1 93.81 256 SER B N 1
ATOM 7835 C CA . SER B 1 256 ? 41.156 24.5 -4.418 1 93.81 256 SER B CA 1
ATOM 7836 C C . SER B 1 256 ? 40.781 25.766 -3.648 1 93.81 256 SER B C 1
ATOM 7838 O O . SER B 1 256 ? 40.594 25.719 -2.432 1 93.81 256 SER B O 1
ATOM 7840 N N . SER B 1 257 ? 40.719 26.859 -4.363 1 93.88 257 SER B N 1
ATOM 7841 C CA . SER B 1 257 ? 40.344 28.125 -3.73 1 93.88 257 SER B CA 1
ATOM 7842 C C . SER B 1 257 ? 38.906 28.078 -3.205 1 93.88 257 SER B C 1
ATOM 7844 O O . SER B 1 257 ? 38.625 28.594 -2.123 1 93.88 257 SER B O 1
ATOM 7846 N N . ILE B 1 258 ? 38.062 27.5 -3.969 1 95.75 258 ILE B N 1
ATOM 7847 C CA . ILE B 1 258 ? 36.656 27.406 -3.562 1 95.75 258 ILE B CA 1
ATOM 7848 C C . ILE B 1 258 ? 36.562 26.5 -2.332 1 95.75 258 ILE B C 1
ATOM 7850 O O . ILE B 1 258 ? 35.812 26.828 -1.387 1 95.75 258 ILE B O 1
ATOM 7854 N N . HIS B 1 259 ? 37.281 25.391 -2.322 1 95.5 259 HIS B N 1
ATOM 7855 C CA . HIS B 1 259 ? 37.281 24.5 -1.169 1 95.5 259 HIS B CA 1
ATOM 7856 C C . HIS B 1 259 ? 37.781 25.203 0.083 1 95.5 259 HIS B C 1
ATOM 7858 O O . HIS B 1 259 ? 37.25 25.016 1.174 1 95.5 259 HIS B O 1
ATOM 7864 N N . GLU B 1 260 ? 38.812 25.984 -0.118 1 94.88 260 GLU B N 1
ATOM 7865 C CA . GLU B 1 260 ? 39.344 26.75 1.009 1 94.88 260 GLU B CA 1
ATOM 7866 C C . GLU B 1 260 ? 38.312 27.719 1.562 1 94.88 260 GLU B C 1
ATOM 7868 O O . GLU B 1 260 ? 38.125 27.828 2.779 1 94.88 260 GLU B O 1
ATOM 7873 N N . ASP B 1 261 ? 37.688 28.406 0.689 1 95.75 261 ASP B N 1
ATOM 7874 C CA . ASP B 1 261 ? 36.656 29.344 1.107 1 95.75 261 ASP B CA 1
ATOM 7875 C C . ASP B 1 261 ? 35.5 28.625 1.831 1 95.75 261 ASP B C 1
ATOM 7877 O O . ASP B 1 261 ? 35 29.109 2.84 1 95.75 261 ASP B O 1
ATOM 7881 N N . LEU B 1 262 ? 35.062 27.5 1.298 1 96.12 262 LEU B N 1
ATOM 7882 C CA . LEU B 1 262 ? 34 26.719 1.914 1 96.12 262 LEU B CA 1
ATOM 7883 C C . LEU B 1 262 ? 34.406 26.25 3.309 1 96.12 262 LEU B C 1
ATOM 7885 O O . LEU B 1 262 ? 33.625 26.297 4.242 1 96.12 262 LEU B O 1
ATOM 7889 N N . ARG B 1 263 ? 35.625 25.844 3.471 1 94.81 263 ARG B N 1
ATOM 7890 C CA . ARG B 1 263 ? 36.125 25.406 4.773 1 94.81 263 ARG B CA 1
ATOM 7891 C C . ARG B 1 263 ? 36.188 26.578 5.754 1 94.81 263 ARG B C 1
ATOM 7893 O O . ARG B 1 263 ? 35.844 26.406 6.93 1 94.81 263 ARG B O 1
ATOM 7900 N N . ASN B 1 264 ? 36.688 27.703 5.293 1 94.69 264 ASN B N 1
ATOM 7901 C CA . ASN B 1 264 ? 36.719 28.891 6.145 1 94.69 264 ASN B CA 1
ATOM 7902 C C . ASN B 1 264 ? 35.344 29.266 6.656 1 94.69 264 ASN B C 1
ATOM 7904 O O . ASN B 1 264 ? 35.188 29.641 7.816 1 94.69 264 ASN B O 1
ATOM 7908 N N . VAL B 1 265 ? 34.375 29.219 5.805 1 94.44 265 VAL B N 1
ATOM 7909 C CA . VAL B 1 265 ? 33 29.531 6.203 1 94.44 265 VAL B CA 1
ATOM 7910 C C . VAL B 1 265 ? 32.5 28.5 7.207 1 94.44 265 VAL B C 1
ATOM 7912 O O . VAL B 1 265 ? 31.844 28.844 8.18 1 94.44 265 VAL B O 1
ATOM 7915 N N . HIS B 1 266 ? 32.781 27.219 6.93 1 91.62 266 HIS B N 1
ATOM 7916 C CA . HIS B 1 266 ? 32.406 26.156 7.859 1 91.62 266 HIS B CA 1
ATOM 7917 C C . HIS B 1 266 ? 33.031 26.375 9.227 1 91.62 266 HIS B C 1
ATOM 7919 O O . HIS B 1 266 ? 32.375 26.188 10.258 1 91.62 266 HIS B O 1
ATOM 7925 N N . GLU B 1 267 ? 34.312 26.75 9.188 1 90.31 267 GLU B N 1
ATOM 7926 C CA . GLU B 1 267 ? 35 27.016 10.445 1 90.31 267 GLU B CA 1
ATOM 7927 C C . GLU B 1 267 ? 34.375 28.203 11.18 1 90.31 267 GLU B C 1
ATOM 7929 O O . GLU B 1 267 ? 34.281 28.203 12.406 1 90.31 267 GLU B O 1
ATOM 7934 N N . PHE B 1 268 ? 34.062 29.188 10.477 1 91.5 268 PHE B N 1
ATOM 7935 C CA . PHE B 1 268 ? 33.406 30.359 11.047 1 91.5 268 PHE B CA 1
ATOM 7936 C C . PHE B 1 268 ? 32.125 29.953 11.742 1 91.5 268 PHE B C 1
ATOM 7938 O O . PHE B 1 268 ? 31.844 30.391 12.859 1 91.5 268 PHE B O 1
ATOM 7945 N N . TYR B 1 269 ? 31.422 29.109 11.133 1 86.56 269 TYR B N 1
ATOM 7946 C CA . TYR B 1 269 ? 30.156 28.656 11.711 1 86.56 269 TYR B CA 1
ATOM 7947 C C . TYR B 1 269 ? 30.391 27.844 12.977 1 86.56 269 TYR B C 1
ATOM 7949 O O . TYR B 1 269 ? 29.641 27.953 13.945 1 86.56 269 TYR B O 1
ATOM 7957 N N . GLU B 1 270 ? 31.359 27.031 12.938 1 86.44 270 GLU B N 1
ATOM 7958 C CA . GLU B 1 270 ? 31.703 26.234 14.117 1 86.44 270 GLU B CA 1
ATOM 7959 C C . GLU B 1 270 ? 32.125 27.125 15.281 1 86.44 270 GLU B C 1
ATOM 7961 O O . GLU B 1 270 ? 31.812 26.828 16.438 1 86.44 270 GLU B O 1
ATOM 7966 N N . GLU B 1 271 ? 32.719 28.172 14.938 1 85.44 271 GLU B N 1
ATOM 7967 C CA . GLU B 1 271 ? 33.125 29.125 15.969 1 85.44 271 GLU B CA 1
ATOM 7968 C C . GLU B 1 271 ? 31.906 29.812 16.594 1 85.44 271 GLU B C 1
ATOM 7970 O O . GLU B 1 271 ? 31.891 30.078 17.797 1 85.44 271 GLU B O 1
ATOM 7975 N N . LEU B 1 272 ? 30.953 30.062 15.758 1 86.44 272 LEU B N 1
ATOM 7976 C CA . LEU B 1 272 ? 29.75 30.703 16.25 1 86.44 272 LEU B CA 1
ATOM 7977 C C . LEU B 1 272 ? 29 29.781 17.219 1 86.44 272 LEU B C 1
ATOM 7979 O O . LEU B 1 272 ? 28.328 30.266 18.141 1 86.44 272 LEU B O 1
ATOM 7983 N N . LYS B 1 273 ? 29.078 28.516 16.969 1 84.94 273 LYS B N 1
ATOM 7984 C CA . LYS B 1 273 ? 28.344 27.547 17.766 1 84.94 273 LYS B CA 1
ATOM 7985 C C . LYS B 1 273 ? 28.938 27.438 19.172 1 84.94 273 LYS B C 1
ATOM 7987 O O . LYS B 1 273 ? 28.266 27.016 20.109 1 84.94 273 LYS B O 1
ATOM 7992 N N . VAL B 1 274 ? 30.219 27.812 19.188 1 78.25 274 VAL B N 1
ATOM 7993 C CA . VAL B 1 274 ? 30.906 27.656 20.469 1 78.25 274 VAL B CA 1
ATOM 7994 C C . VAL B 1 274 ? 30.453 28.734 21.438 1 78.25 274 VAL B C 1
ATOM 7996 O O . VAL B 1 274 ? 30.359 29.906 21.078 1 78.25 274 VAL B O 1
ATOM 7999 N N . ASN B 1 275 ? 30.109 28.422 22.625 1 65.81 275 ASN B N 1
ATOM 8000 C CA . ASN B 1 275 ? 29.719 29.234 23.766 1 65.81 275 ASN B CA 1
ATOM 8001 C C . ASN B 1 275 ? 28.312 29.812 23.594 1 65.81 275 ASN B C 1
ATOM 8003 O O . ASN B 1 275 ? 27.828 29.922 22.469 1 65.81 275 ASN B O 1
ATOM 8007 N N . LYS B 1 276 ? 27.469 30.047 24.547 1 64.12 276 LYS B N 1
ATOM 8008 C CA . LYS B 1 276 ? 26.016 30.125 24.656 1 64.12 276 LYS B CA 1
ATOM 8009 C C . LYS B 1 276 ? 25.516 31.531 24.344 1 64.12 276 LYS B C 1
ATOM 8011 O O . LYS B 1 276 ? 24.312 31.75 24.156 1 64.12 276 LYS B O 1
ATOM 8016 N N . SER B 1 277 ? 26.375 32.625 24.234 1 74.5 277 SER B N 1
ATOM 8017 C CA . SER B 1 277 ? 25.797 33.938 24.078 1 74.5 277 SER B CA 1
ATOM 8018 C C . SER B 1 277 ? 25.75 34.375 22.609 1 74.5 277 SER B C 1
ATOM 8020 O O . SER B 1 277 ? 26.625 35.094 22.141 1 74.5 277 SER B O 1
ATOM 8022 N N . GLY B 1 278 ? 24.734 34.094 21.953 1 84 278 GLY B N 1
ATOM 8023 C CA . GLY B 1 278 ? 24.656 34.312 20.516 1 84 278 GLY B CA 1
ATOM 8024 C C . GLY B 1 278 ? 24.672 35.781 20.141 1 84 278 GLY B C 1
ATOM 8025 O O . GLY B 1 278 ? 25.422 36.188 19.25 1 84 278 GLY B O 1
ATOM 8026 N N . TRP B 1 279 ? 24.031 36.656 20.859 1 90.62 279 TRP B N 1
ATOM 8027 C CA . TRP B 1 279 ? 23.953 38.062 20.531 1 90.62 279 TRP B CA 1
ATOM 8028 C C . TRP B 1 279 ? 25.281 38.781 20.812 1 90.62 279 TRP B C 1
ATOM 8030 O O . TRP B 1 279 ? 25.703 39.656 20.047 1 90.62 279 TRP B O 1
ATOM 8040 N N . ASN B 1 280 ? 25.922 38.406 21.875 1 89.25 280 ASN B N 1
ATOM 8041 C CA . ASN B 1 280 ? 27.219 39 22.188 1 89.25 280 ASN B CA 1
ATOM 8042 C C . ASN B 1 280 ? 28.266 38.656 21.125 1 89.25 280 ASN B C 1
ATOM 8044 O O . ASN B 1 280 ? 29.094 39.5 20.766 1 89.25 280 ASN B O 1
ATOM 8048 N N . LYS B 1 281 ? 28.188 37.5 20.688 1 90 281 LYS B N 1
ATOM 8049 C CA . LYS B 1 281 ? 29.109 37.094 19.641 1 90 281 LYS B CA 1
ATOM 8050 C C . LYS B 1 281 ? 28.844 37.875 18.344 1 90 281 LYS B C 1
ATOM 8052 O O . LYS B 1 281 ? 29.766 38.312 17.672 1 90 281 LYS B O 1
ATOM 8057 N N . LEU B 1 282 ? 27.594 37.906 18.078 1 92.38 282 LEU B N 1
ATOM 8058 C CA . LEU B 1 282 ? 27.234 38.656 16.875 1 92.38 282 LEU B CA 1
ATOM 8059 C C . LEU B 1 282 ? 27.656 40.125 16.984 1 92.38 282 LEU B C 1
ATOM 8061 O O . LEU B 1 282 ? 28.109 40.719 16 1 92.38 282 LEU B O 1
ATOM 8065 N N . LEU B 1 283 ? 27.547 40.656 18.172 1 91.31 283 LEU B N 1
ATOM 8066 C CA . LEU B 1 283 ? 27.938 42.031 18.391 1 91.31 283 LEU B CA 1
ATOM 8067 C C . LEU B 1 283 ? 29.438 42.25 18.156 1 91.31 283 LEU B C 1
ATOM 8069 O O . LEU B 1 283 ? 29.859 43.281 17.656 1 91.31 283 LEU B O 1
ATOM 8073 N N . LYS B 1 284 ? 30.172 41.25 18.469 1 87.88 284 LYS B N 1
ATOM 8074 C CA . LYS B 1 284 ? 31.625 41.312 18.266 1 87.88 284 LYS B CA 1
ATOM 8075 C C . LYS B 1 284 ? 31.969 41.219 16.781 1 87.88 284 LYS B C 1
ATOM 8077 O O . LYS B 1 284 ? 32.906 41.875 16.328 1 87.88 284 LYS B O 1
ATOM 8082 N N . ILE B 1 285 ? 31.219 40.5 16.125 1 89.62 285 ILE B N 1
ATOM 8083 C CA . ILE B 1 285 ? 31.469 40.25 14.703 1 89.62 285 ILE B CA 1
ATOM 8084 C C . ILE B 1 285 ? 30.938 41.406 13.875 1 89.62 285 ILE B C 1
ATOM 8086 O O . ILE B 1 285 ? 31.609 41.875 12.945 1 89.62 285 ILE B O 1
ATOM 8090 N N . ALA B 1 286 ? 29.766 41.781 14.234 1 90 286 ALA B N 1
ATOM 8091 C CA . ALA B 1 286 ? 29.047 42.812 13.477 1 90 286 ALA B CA 1
ATOM 8092 C C . ALA B 1 286 ? 28.312 43.781 14.406 1 90 286 ALA B C 1
ATOM 8094 O O . ALA B 1 286 ? 27.109 43.656 14.602 1 90 286 ALA B O 1
ATOM 8095 N N . PRO B 1 287 ? 28.969 44.75 14.82 1 89.5 287 PRO B N 1
ATOM 8096 C CA . PRO B 1 287 ? 28.375 45.625 15.836 1 89.5 287 PRO B CA 1
ATOM 8097 C C . PRO B 1 287 ? 27.312 46.531 15.266 1 89.5 287 PRO B C 1
ATOM 8099 O O . PRO B 1 287 ? 26.516 47.125 16.031 1 89.5 287 PRO B O 1
ATOM 8102 N N . ASN B 1 288 ? 27.328 46.719 13.945 1 92.56 288 ASN B N 1
ATOM 8103 C CA . ASN B 1 288 ? 26.344 47.594 13.32 1 92.56 288 ASN B CA 1
ATOM 8104 C C . ASN B 1 288 ? 25.453 46.844 12.344 1 92.56 288 ASN B C 1
ATOM 8106 O O . ASN B 1 288 ? 25.812 46.688 11.172 1 92.56 288 ASN B O 1
ATOM 8110 N N . ILE B 1 289 ? 24.328 46.312 12.781 1 95.25 289 ILE B N 1
ATOM 8111 C CA . ILE B 1 289 ? 23.328 45.688 11.93 1 95.25 289 ILE B CA 1
ATOM 8112 C C . ILE B 1 289 ? 22.047 46.531 11.953 1 95.25 289 ILE B C 1
ATOM 8114 O O . ILE B 1 289 ? 21.469 46.781 13.016 1 95.25 289 ILE B O 1
ATOM 8118 N N . GLN B 1 290 ? 21.594 46.938 10.812 1 95.62 290 GLN B N 1
ATOM 8119 C CA . GLN B 1 290 ? 20.406 47.781 10.688 1 95.62 290 GLN B CA 1
ATOM 8120 C C . GLN B 1 290 ? 19.141 46.938 10.586 1 95.62 290 GLN B C 1
ATOM 8122 O O . GLN B 1 290 ? 18.453 46.969 9.555 1 95.62 290 GLN B O 1
ATOM 8127 N N . PHE B 1 291 ? 18.781 46.344 11.703 1 96.88 291 PHE B N 1
ATOM 8128 C CA . PHE B 1 291 ? 17.703 45.344 11.766 1 96.88 291 PHE B CA 1
ATOM 8129 C C . PHE B 1 291 ? 16.406 45.938 11.195 1 96.88 291 PHE B C 1
ATOM 8131 O O . PHE B 1 291 ? 15.742 45.281 10.383 1 96.88 291 PHE B O 1
ATOM 8138 N N . GLU B 1 292 ? 16.031 47.125 11.609 1 95.94 292 GLU B N 1
ATOM 8139 C CA . GLU B 1 292 ? 14.758 47.719 11.195 1 95.94 292 GLU B CA 1
ATOM 8140 C C . GLU B 1 292 ? 14.688 47.875 9.68 1 95.94 292 GLU B C 1
ATOM 8142 O O . GLU B 1 292 ? 13.711 47.469 9.055 1 95.94 292 GLU B O 1
ATOM 8147 N N . SER B 1 293 ? 15.703 48.469 9.125 1 96 293 SER B N 1
ATOM 8148 C CA . SER B 1 293 ? 15.75 48.656 7.68 1 96 293 SER B CA 1
ATOM 8149 C C . SER B 1 293 ? 15.742 47.344 6.949 1 96 293 SER B C 1
ATOM 8151 O O . SER B 1 293 ? 15.125 47.188 5.891 1 96 293 SER B O 1
ATOM 8153 N N . ILE B 1 294 ? 16.469 46.375 7.48 1 97.62 294 ILE B N 1
ATOM 8154 C CA . ILE B 1 294 ? 16.578 45.031 6.867 1 97.62 294 ILE B CA 1
ATOM 8155 C C . ILE B 1 294 ? 15.219 44.344 6.883 1 97.62 294 ILE B C 1
ATOM 8157 O O . ILE B 1 294 ? 14.75 43.875 5.848 1 97.62 294 ILE B O 1
ATOM 8161 N N . LEU B 1 295 ? 14.523 44.312 7.98 1 98.06 295 LEU B N 1
ATOM 8162 C CA . LEU B 1 295 ? 13.281 43.562 8.172 1 98.06 295 LEU B CA 1
ATOM 8163 C C . LEU B 1 295 ? 12.133 44.219 7.402 1 98.06 295 LEU B C 1
ATOM 8165 O O . LEU B 1 295 ? 11.195 43.531 6.984 1 98.06 295 LEU B O 1
ATOM 8169 N N . GLN B 1 296 ? 12.18 45.531 7.16 1 97.5 296 GLN B N 1
ATOM 8170 C CA . GLN B 1 296 ? 11.141 46.219 6.406 1 97.5 296 GLN B CA 1
ATOM 8171 C C . GLN B 1 296 ? 11.086 45.75 4.961 1 97.5 296 GLN B C 1
ATOM 8173 O O . GLN B 1 296 ? 10.055 45.844 4.297 1 97.5 296 GLN B O 1
ATOM 8178 N N . ASN B 1 297 ? 12.219 45.156 4.535 1 97.44 297 ASN B N 1
ATOM 8179 C CA . ASN B 1 297 ? 12.258 44.656 3.166 1 97.44 297 ASN B CA 1
ATOM 8180 C C . ASN B 1 297 ? 11.422 43.406 3.008 1 97.44 297 ASN B C 1
ATOM 8182 O O . ASN B 1 297 ? 11.125 42.969 1.888 1 97.44 297 ASN B O 1
ATOM 8186 N N . LEU B 1 298 ? 10.945 42.781 4.066 1 97.12 298 LEU B N 1
ATOM 8187 C CA . LEU B 1 298 ? 10.125 41.594 4.031 1 97.12 298 LEU B CA 1
ATOM 8188 C C . LEU B 1 298 ? 8.656 41.938 3.834 1 97.12 298 LEU B C 1
ATOM 8190 O O . LEU B 1 298 ? 7.832 41.062 3.566 1 97.12 298 LEU B O 1
ATOM 8194 N N . LEU B 1 299 ? 8.289 43.188 3.922 1 96.25 299 LEU B N 1
ATOM 8195 C CA . LEU B 1 299 ? 6.898 43.625 3.893 1 96.25 299 LEU B CA 1
ATOM 8196 C C . LEU B 1 299 ? 6.375 43.688 2.461 1 96.25 299 LEU B C 1
ATOM 8198 O O . LEU B 1 299 ? 7.109 44.094 1.545 1 96.25 299 LEU B O 1
ATOM 8202 N N . HIS B 1 300 ? 5.141 43.312 2.355 1 92.94 300 HIS B N 1
ATOM 8203 C CA . HIS B 1 300 ? 4.461 43.531 1.083 1 92.94 300 HIS B CA 1
ATOM 8204 C C . HIS B 1 300 ? 4.453 45 0.707 1 92.94 300 HIS B C 1
ATOM 8206 O O . HIS B 1 300 ? 4.207 45.875 1.555 1 92.94 300 HIS B O 1
ATOM 8212 N N . PRO B 1 301 ? 4.715 45.312 -0.547 1 90.56 301 PRO B N 1
ATOM 8213 C CA . PRO B 1 301 ? 4.867 46.719 -0.943 1 90.56 301 PRO B CA 1
ATOM 8214 C C . PRO B 1 301 ? 3.574 47.531 -0.793 1 90.56 301 PRO B C 1
ATOM 8216 O O . PRO B 1 301 ? 3.615 48.719 -0.526 1 90.56 301 PRO B O 1
ATOM 8219 N N . LYS B 1 302 ? 2.484 46.844 -0.857 1 90.06 302 LYS B N 1
ATOM 8220 C CA . LYS B 1 302 ? 1.21 47.562 -0.813 1 90.06 302 LYS B CA 1
ATOM 8221 C C . LYS B 1 302 ? 0.531 47.375 0.542 1 90.06 302 LYS B C 1
ATOM 8223 O O . LYS B 1 302 ? -0.004 48.344 1.101 1 90.06 302 LYS B O 1
ATOM 8228 N N . THR B 1 303 ? 0.528 46.188 1.054 1 89.94 303 THR B N 1
ATOM 8229 C CA . THR B 1 303 ? -0.271 45.875 2.24 1 89.94 303 THR B CA 1
ATOM 8230 C C . THR B 1 303 ? 0.606 45.844 3.488 1 89.94 303 THR B C 1
ATOM 8232 O O . THR B 1 303 ? 0.099 45.906 4.609 1 89.94 303 THR B O 1
ATOM 8235 N N . GLY B 1 304 ? 1.898 45.812 3.309 1 93.56 304 GLY B N 1
ATOM 8236 C CA . GLY B 1 304 ? 2.803 45.688 4.445 1 93.56 304 GLY B CA 1
ATOM 8237 C C . GLY B 1 304 ? 2.682 46.875 5.402 1 93.56 304 GLY B C 1
ATOM 8238 O O . GLY B 1 304 ? 2.455 48 4.98 1 93.56 304 GLY B O 1
ATOM 8239 N N . ASN B 1 305 ? 2.777 46.594 6.723 1 96.62 305 ASN B N 1
ATOM 8240 C CA . ASN B 1 305 ? 2.654 47.594 7.758 1 96.62 305 ASN B CA 1
ATOM 8241 C C . ASN B 1 305 ? 3.678 47.406 8.875 1 96.62 305 ASN B C 1
ATOM 8243 O O . ASN B 1 305 ? 3.438 46.625 9.805 1 96.62 305 ASN B O 1
ATOM 8247 N N . TRP B 1 306 ? 4.668 48.188 8.828 1 96.94 306 TRP B N 1
ATOM 8248 C CA . TRP B 1 306 ? 5.754 48.062 9.797 1 96.94 306 TRP B CA 1
ATOM 8249 C C . TRP B 1 306 ? 5.301 48.469 11.188 1 96.94 306 TRP B C 1
ATOM 8251 O O . TRP B 1 306 ? 5.715 47.875 12.188 1 96.94 306 TRP B O 1
ATOM 8261 N N . THR B 1 307 ? 4.449 49.438 11.258 1 97 307 THR B N 1
ATOM 8262 C CA . THR B 1 307 ? 3.973 49.969 12.531 1 97 307 THR B CA 1
ATOM 8263 C C . THR B 1 307 ? 3.209 48.906 13.305 1 97 307 THR B C 1
ATOM 8265 O O . THR B 1 307 ? 3.268 48.844 14.539 1 97 307 THR B O 1
ATOM 8268 N N . ARG B 1 308 ? 2.596 48.062 12.578 1 96.5 308 ARG B N 1
ATOM 8269 C CA . ARG B 1 308 ? 1.843 46.969 13.211 1 96.5 308 ARG B CA 1
ATOM 8270 C C . ARG B 1 308 ? 2.736 45.781 13.477 1 96.5 308 ARG B C 1
ATOM 8272 O O . ARG B 1 308 ? 2.537 45.062 14.453 1 96.5 308 ARG B O 1
ATOM 8279 N N . LEU B 1 309 ? 3.74 45.562 12.625 1 97.25 309 LEU B N 1
ATOM 8280 C CA . LEU B 1 309 ? 4.574 44.375 12.727 1 97.25 309 LEU B CA 1
ATOM 8281 C C . LEU B 1 309 ? 5.617 44.531 13.828 1 97.25 309 LEU B C 1
ATOM 8283 O O . LEU B 1 309 ? 5.902 43.562 14.555 1 97.25 309 LEU B O 1
ATOM 8287 N N . LYS B 1 310 ? 6.227 45.688 13.961 1 97.12 310 LYS B N 1
ATOM 8288 C CA . LYS B 1 310 ? 7.367 45.875 14.852 1 97.12 310 LYS B CA 1
ATOM 8289 C C . LYS B 1 310 ? 7.023 45.5 16.281 1 97.12 310 LYS B C 1
ATOM 8291 O O . LYS B 1 310 ? 7.781 44.75 16.922 1 97.12 310 LYS B O 1
ATOM 8296 N N . PRO B 1 311 ? 5.809 45.906 16.781 1 95.94 311 PRO B N 1
ATOM 8297 C CA . PRO B 1 311 ? 5.5 45.531 18.172 1 95.94 311 PRO B CA 1
ATOM 8298 C C . PRO B 1 311 ? 5.297 44.031 18.344 1 95.94 311 PRO B C 1
ATOM 8300 O O . PRO B 1 311 ? 5.352 43.5 19.453 1 95.94 311 PRO B O 1
ATOM 8303 N N . LYS B 1 312 ? 5.023 43.312 17.234 1 95.69 312 LYS B N 1
ATOM 8304 C CA . LYS B 1 312 ? 4.824 41.875 17.297 1 95.69 312 LYS B CA 1
ATOM 8305 C C . LYS B 1 312 ? 6.156 41.125 17.422 1 95.69 312 LYS B C 1
ATOM 8307 O O . LYS B 1 312 ? 6.191 39.969 17.781 1 95.69 312 LYS B O 1
ATOM 8312 N N . ILE B 1 313 ? 7.242 41.812 17.078 1 97.19 313 ILE B N 1
ATOM 8313 C CA . ILE B 1 313 ? 8.578 41.281 17.312 1 97.19 313 ILE B CA 1
ATOM 8314 C C . ILE B 1 313 ? 9.016 41.625 18.75 1 97.19 313 ILE B C 1
ATOM 8316 O O . ILE B 1 313 ? 9.586 42.688 19 1 97.19 313 ILE B O 1
ATOM 8320 N N . LEU B 1 314 ? 8.914 40.781 19.594 1 94.81 314 LEU B N 1
ATOM 8321 C CA . LEU B 1 314 ? 8.891 40.969 21.031 1 94.81 314 LEU B CA 1
ATOM 8322 C C . LEU B 1 314 ? 10.188 41.594 21.516 1 94.81 314 LEU B C 1
ATOM 8324 O O . LEU B 1 314 ? 10.188 42.406 22.469 1 94.81 314 LEU B O 1
ATOM 8328 N N . ASN B 1 315 ? 11.312 41.281 20.938 1 95.06 315 ASN B N 1
ATOM 8329 C CA . ASN B 1 315 ? 12.594 41.781 21.422 1 95.06 315 ASN B CA 1
ATOM 8330 C C . ASN B 1 315 ? 13.188 42.812 20.469 1 95.06 315 ASN B C 1
ATOM 8332 O O . ASN B 1 315 ? 14.398 43 20.453 1 95.06 315 ASN B O 1
ATOM 8336 N N . SER B 1 316 ? 12.398 43.375 19.609 1 95.12 316 SER B N 1
ATOM 8337 C CA . SER B 1 316 ? 12.883 44.281 18.578 1 95.12 316 SER B CA 1
ATOM 8338 C C . SER B 1 316 ? 13.617 45.469 19.188 1 95.12 316 SER B C 1
ATOM 8340 O O . SER B 1 316 ? 14.734 45.812 18.797 1 95.12 316 SER B O 1
ATOM 8342 N N . GLU B 1 317 ? 13.07 46.125 20.203 1 93.81 317 GLU B N 1
ATOM 8343 C CA . GLU B 1 317 ? 13.656 47.344 20.797 1 93.81 317 GLU B CA 1
ATOM 8344 C C . GLU B 1 317 ? 15.023 47.031 21.406 1 93.81 317 GLU B C 1
ATOM 8346 O O . GLU B 1 317 ? 16 47.75 21.141 1 93.81 317 GLU B O 1
ATOM 8351 N N . ALA B 1 318 ? 15.086 45.969 22.156 1 94.44 318 ALA B N 1
ATOM 8352 C CA . ALA B 1 318 ? 16.328 45.594 22.812 1 94.44 318 ALA B CA 1
ATOM 8353 C C . ALA B 1 318 ? 17.422 45.281 21.797 1 94.44 318 ALA B C 1
ATOM 8355 O O . ALA B 1 318 ? 18.562 45.719 21.938 1 94.44 318 ALA B O 1
ATOM 8356 N N . VAL B 1 319 ? 17.047 44.562 20.797 1 94.94 319 VAL B N 1
ATOM 8357 C CA . VAL B 1 319 ? 18.031 44.125 19.812 1 94.94 319 VAL B CA 1
ATOM 8358 C C . VAL B 1 319 ? 18.453 45.312 18.938 1 94.94 319 VAL B C 1
ATOM 8360 O O . VAL B 1 319 ? 19.656 45.469 18.672 1 94.94 319 VAL B O 1
ATOM 8363 N N . PHE B 1 320 ? 17.484 46.094 18.516 1 94.75 320 PHE B N 1
ATOM 8364 C CA . PHE B 1 320 ? 17.797 47.25 17.688 1 94.75 320 PHE B CA 1
ATOM 8365 C C . PHE B 1 320 ? 18.75 48.188 18.406 1 94.75 320 PHE B C 1
ATOM 8367 O O . PHE B 1 320 ? 19.719 48.688 17.812 1 94.75 320 PHE B O 1
ATOM 8374 N N . GLU B 1 321 ? 18.5 48.406 19.625 1 93.69 321 GLU B N 1
ATOM 8375 C CA . GLU B 1 321 ? 19.328 49.312 20.422 1 93.69 321 GLU B CA 1
ATOM 8376 C C . GLU B 1 321 ? 20.734 48.75 20.609 1 93.69 321 GLU B C 1
ATOM 8378 O O . GLU B 1 321 ? 21.734 49.469 20.531 1 93.69 321 GLU B O 1
ATOM 8383 N N . LYS B 1 322 ? 20.812 47.5 20.797 1 92.81 322 LYS B N 1
ATOM 8384 C CA . LYS B 1 322 ? 22.094 46.844 21.047 1 92.81 322 LYS B CA 1
ATOM 8385 C C . LYS B 1 322 ? 23.031 47 19.859 1 92.81 322 LYS B C 1
ATOM 8387 O O . LYS B 1 322 ? 24.25 47.062 20.031 1 92.81 322 LYS B O 1
ATOM 8392 N N . PHE B 1 323 ? 22.531 47.062 18.688 1 93.88 323 PHE B N 1
ATOM 8393 C CA . PHE B 1 323 ? 23.344 47.062 17.484 1 93.88 323 PHE B CA 1
ATOM 8394 C C . PHE B 1 323 ? 23.328 48.406 16.812 1 93.88 323 PHE B C 1
ATOM 8396 O O . PHE B 1 323 ? 23.547 48.531 15.602 1 93.88 323 PHE B O 1
ATOM 8403 N N . SER B 1 324 ? 23.016 49.469 17.5 1 87.06 324 SER B N 1
ATOM 8404 C CA . SER B 1 324 ? 22.891 50.812 16.969 1 87.06 324 SER B CA 1
ATOM 8405 C C . SER B 1 324 ? 24.25 51.469 16.859 1 87.06 324 SER B C 1
ATOM 8407 O O . SER B 1 324 ? 24.344 52.656 16.516 1 87.06 324 SER B O 1
ATOM 8409 N N . GLY B 1 325 ? 25.25 50.781 17.016 1 80.12 325 GLY B N 1
ATOM 8410 C CA . GLY B 1 325 ? 26.578 51.375 16.938 1 80.12 325 GLY B CA 1
ATOM 8411 C C . GLY B 1 325 ? 26.984 51.719 15.523 1 80.12 325 GLY B C 1
ATOM 8412 O O . GLY B 1 325 ? 26.25 51.469 14.578 1 80.12 325 GLY B O 1
ATOM 8413 N N . ASN B 1 326 ? 28.078 52.469 15.32 1 80.06 326 ASN B N 1
ATOM 8414 C CA . ASN B 1 326 ? 28.547 52.969 14.023 1 80.06 326 ASN B CA 1
ATOM 8415 C C . ASN B 1 326 ? 29.812 52.25 13.586 1 80.06 326 ASN B C 1
ATOM 8417 O O . ASN B 1 326 ? 30.359 52.562 12.523 1 80.06 326 ASN B O 1
ATOM 8421 N N . ALA B 1 327 ? 30.219 51.25 14.336 1 79.19 327 ALA B N 1
ATOM 8422 C CA . ALA B 1 327 ? 31.453 50.562 13.977 1 79.19 327 ALA B CA 1
ATOM 8423 C C . ALA B 1 327 ? 31.266 49.688 12.75 1 79.19 327 ALA B C 1
ATOM 8425 O O . ALA B 1 327 ? 30.25 49 12.617 1 79.19 327 ALA B O 1
ATOM 8426 N N . THR B 1 328 ? 32.219 49.812 11.727 1 80.06 328 THR B N 1
ATOM 8427 C CA . THR B 1 328 ? 32.188 49 10.516 1 80.06 328 THR B CA 1
ATOM 8428 C C . THR B 1 328 ? 33.156 47.844 10.633 1 80.06 328 THR B C 1
ATOM 8430 O O . THR B 1 328 ? 34.094 47.875 11.43 1 80.06 328 THR B O 1
ATOM 8433 N N . ILE B 1 329 ? 32.875 46.812 9.906 1 86.19 329 ILE B N 1
ATOM 8434 C CA . ILE B 1 329 ? 33.75 45.656 9.859 1 86.19 329 ILE B CA 1
ATOM 8435 C C . ILE B 1 329 ? 35 46 9.07 1 86.19 329 ILE B C 1
ATOM 8437 O O . ILE B 1 329 ? 34.938 46.281 7.871 1 86.19 329 ILE B O 1
ATOM 8441 N N . THR B 1 330 ? 36.156 46.031 9.695 1 82.12 330 THR B N 1
ATOM 8442 C CA . THR B 1 330 ? 37.406 46.469 9.062 1 82.12 330 THR B CA 1
ATOM 8443 C C . THR B 1 330 ? 38.312 45.281 8.82 1 82.12 330 THR B C 1
ATOM 8445 O O . THR B 1 330 ? 39.25 45.375 8.016 1 82.12 330 THR B O 1
ATOM 8448 N N . ASN B 1 331 ? 38.094 44.219 9.422 1 89.19 331 ASN B N 1
ATOM 8449 C CA . ASN B 1 331 ? 38.906 43.031 9.242 1 89.19 331 ASN B CA 1
ATOM 8450 C C . ASN B 1 331 ? 38.688 42.375 7.875 1 89.19 331 ASN B C 1
ATOM 8452 O O . ASN B 1 331 ? 37.594 41.906 7.598 1 89.19 331 ASN B O 1
ATOM 8456 N N . GLU B 1 332 ? 39.688 42.312 7.074 1 91.75 332 GLU B N 1
ATOM 8457 C CA . GLU B 1 332 ? 39.562 41.844 5.699 1 91.75 332 GLU B CA 1
ATOM 8458 C C . GLU B 1 332 ? 39.219 40.344 5.66 1 91.75 332 GLU B C 1
ATOM 8460 O O . GLU B 1 332 ? 38.406 39.906 4.828 1 91.75 332 GLU B O 1
ATOM 8465 N N . THR B 1 333 ? 39.844 39.594 6.5 1 93.44 333 THR B N 1
ATOM 8466 C CA . THR B 1 333 ? 39.531 38.188 6.559 1 93.44 333 THR B CA 1
ATOM 8467 C C . THR B 1 333 ? 38.094 37.938 6.957 1 93.44 333 THR B C 1
ATOM 8469 O O . THR B 1 333 ? 37.438 37.062 6.383 1 93.44 333 THR B O 1
ATOM 8472 N N . LEU B 1 334 ? 37.688 38.688 7.902 1 94.12 334 LEU B N 1
ATOM 8473 C CA . LEU B 1 334 ? 36.312 38.531 8.359 1 94.12 334 LEU B CA 1
ATOM 8474 C C . LEU B 1 334 ? 35.312 38.969 7.27 1 94.12 334 LEU B C 1
ATOM 8476 O O . LEU B 1 334 ? 34.281 38.312 7.066 1 94.12 334 LEU B O 1
ATOM 8480 N N . SER B 1 335 ? 35.688 40.031 6.555 1 95.25 335 SER B N 1
ATOM 8481 C CA . SER B 1 335 ? 34.844 40.5 5.465 1 95.25 335 SER B CA 1
ATOM 8482 C C . SER B 1 335 ? 34.688 39.469 4.375 1 95.25 335 SER B C 1
ATOM 8484 O O . SER B 1 335 ? 33.594 39.219 3.85 1 95.25 335 SER B O 1
ATOM 8486 N N . ARG B 1 336 ? 35.781 38.875 4.066 1 95.75 336 ARG B N 1
ATOM 8487 C CA . ARG B 1 336 ? 35.781 37.781 3.068 1 95.75 336 ARG B CA 1
ATOM 8488 C C . ARG B 1 336 ? 34.906 36.625 3.514 1 95.75 336 ARG B C 1
ATOM 8490 O O . ARG B 1 336 ? 34.062 36.156 2.748 1 95.75 336 ARG B O 1
ATOM 8497 N N . THR B 1 337 ? 35.062 36.219 4.746 1 96 337 THR B N 1
ATOM 8498 C CA . THR B 1 337 ? 34.344 35.094 5.297 1 96 337 THR B CA 1
ATOM 8499 C C . THR B 1 337 ? 32.844 35.406 5.367 1 96 337 THR B C 1
ATOM 8501 O O . THR B 1 337 ? 32.031 34.562 4.996 1 96 337 THR B O 1
ATOM 8504 N N . LEU B 1 338 ? 32.469 36.562 5.793 1 96.06 338 LEU B N 1
ATOM 8505 C CA . LEU B 1 338 ? 31.078 36.938 5.938 1 96.06 338 LEU B CA 1
ATOM 8506 C C . LEU B 1 338 ? 30.406 37.094 4.578 1 96.06 338 LEU B C 1
ATOM 8508 O O . LEU B 1 338 ? 29.234 36.719 4.418 1 96.06 338 LEU B O 1
ATOM 8512 N N . ALA B 1 339 ? 31.125 37.656 3.604 1 96.94 339 ALA B N 1
ATOM 8513 C CA . ALA B 1 339 ? 30.594 37.75 2.25 1 96.94 339 ALA B CA 1
ATOM 8514 C C . ALA B 1 339 ? 30.266 36.375 1.686 1 96.94 339 ALA B C 1
ATOM 8516 O O . ALA B 1 339 ? 29.172 36.156 1.148 1 96.94 339 ALA B O 1
ATOM 8517 N N . ASN B 1 340 ? 31.203 35.469 1.844 1 97.12 340 ASN B N 1
ATOM 8518 C CA . ASN B 1 340 ? 30.969 34.094 1.414 1 97.12 340 ASN B CA 1
ATOM 8519 C C . ASN B 1 340 ? 29.859 33.406 2.227 1 97.12 340 ASN B C 1
ATOM 8521 O O . ASN B 1 340 ? 29.031 32.688 1.676 1 97.12 340 ASN B O 1
ATOM 8525 N N . PHE B 1 341 ? 29.844 33.719 3.504 1 95.38 341 PHE B N 1
ATOM 8526 C CA . PHE B 1 341 ? 28.875 33.125 4.414 1 95.38 341 PHE B CA 1
ATOM 8527 C C . PHE B 1 341 ? 27.453 33.469 3.994 1 95.38 341 PHE B C 1
ATOM 8529 O O . PHE B 1 341 ? 26.578 32.625 3.912 1 95.38 341 PHE B O 1
ATOM 8536 N N . LEU B 1 342 ? 27.203 34.656 3.705 1 96.38 342 LEU B N 1
ATOM 8537 C CA . LEU B 1 342 ? 25.859 35.125 3.381 1 96.38 342 LEU B CA 1
ATOM 8538 C C . LEU B 1 342 ? 25.406 34.594 2.035 1 96.38 342 LEU B C 1
ATOM 8540 O O . LEU B 1 342 ? 24.234 34.219 1.871 1 96.38 342 LEU B O 1
ATOM 8544 N N . VAL B 1 343 ? 26.266 34.531 1.137 1 97 343 VAL B N 1
ATOM 8545 C CA . VAL B 1 343 ? 25.922 33.969 -0.168 1 97 343 VAL B CA 1
ATOM 8546 C C . VAL B 1 343 ? 25.641 32.469 -0.036 1 97 343 VAL B C 1
ATOM 8548 O O . VAL B 1 343 ? 24.703 31.953 -0.634 1 97 343 VAL B O 1
ATOM 8551 N N . LEU B 1 344 ? 26.484 31.797 0.659 1 95.56 344 LEU B N 1
ATOM 8552 C CA . LEU B 1 344 ? 26.25 30.359 0.875 1 95.56 344 LEU B CA 1
ATOM 8553 C C . LEU B 1 344 ? 24.969 30.125 1.652 1 95.56 344 LEU B C 1
ATOM 8555 O O . LEU B 1 344 ? 24.266 29.141 1.42 1 95.56 344 LEU B O 1
ATOM 8559 N N . ARG B 1 345 ? 24.641 30.984 2.566 1 93.94 345 ARG B N 1
ATOM 8560 C CA . ARG B 1 345 ? 23.375 30.906 3.281 1 93.94 345 ARG B CA 1
ATOM 8561 C C . ARG B 1 345 ? 22.188 31.062 2.324 1 93.94 345 ARG B C 1
ATOM 8563 O O . ARG B 1 345 ? 21.188 30.344 2.443 1 93.94 345 ARG B O 1
ATOM 8570 N N . PHE B 1 346 ? 22.297 31.953 1.435 1 96.38 346 PHE B N 1
ATOM 8571 C CA . PHE B 1 346 ? 21.281 32.125 0.397 1 96.38 346 PHE B CA 1
ATOM 8572 C C . PHE B 1 346 ? 21.078 30.828 -0.377 1 96.38 346 PHE B C 1
ATOM 8574 O O . PHE B 1 346 ? 19.953 30.406 -0.612 1 96.38 346 PHE B O 1
ATOM 8581 N N . ILE B 1 347 ? 22.141 30.25 -0.761 1 95.56 347 ILE B N 1
ATOM 8582 C CA . ILE B 1 347 ? 22.094 29 -1.521 1 95.56 347 ILE B CA 1
ATOM 8583 C C . ILE B 1 347 ? 21.438 27.906 -0.678 1 95.56 347 ILE B C 1
ATOM 8585 O O . ILE B 1 347 ? 20.578 27.172 -1.165 1 95.56 347 IL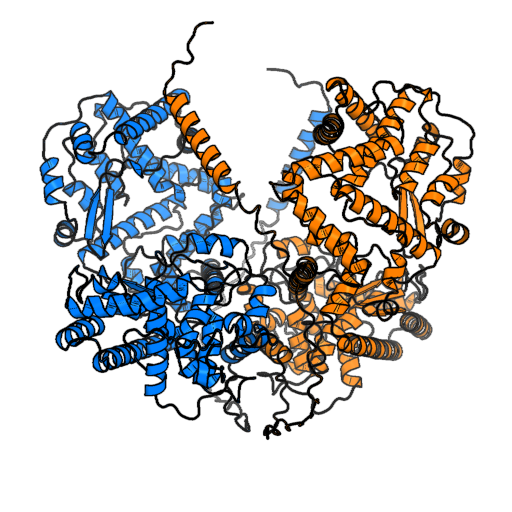E B O 1
ATOM 8589 N N . GLU B 1 348 ? 21.797 27.812 0.526 1 93.5 348 GLU B N 1
ATOM 8590 C CA . GLU B 1 348 ? 21.25 26.797 1.419 1 93.5 348 GLU B CA 1
ATOM 8591 C C . GLU B 1 348 ? 19.766 27.016 1.653 1 93.5 348 GLU B C 1
ATOM 8593 O O . GLU B 1 348 ? 18.984 26.062 1.676 1 93.5 348 GLU B O 1
ATOM 8598 N N . ASN B 1 349 ? 19.406 28.266 1.851 1 93.19 349 ASN B N 1
ATOM 8599 C CA . ASN B 1 349 ? 18 28.594 2.012 1 93.19 349 ASN B CA 1
ATOM 8600 C C . ASN B 1 349 ? 17.203 28.234 0.762 1 93.19 349 ASN B C 1
ATOM 8602 O O . ASN B 1 349 ? 15.984 28.016 0.839 1 93.19 349 ASN B O 1
ATOM 8606 N N . SER B 1 350 ? 17.891 28.219 -0.346 1 94.31 350 SER B N 1
ATOM 8607 C CA . SER B 1 350 ? 17.219 28 -1.627 1 94.31 350 SER B CA 1
ATOM 8608 C C . SER B 1 350 ? 17.422 26.562 -2.104 1 94.31 350 SER B C 1
ATOM 8610 O O . SER B 1 350 ? 17.109 26.234 -3.256 1 94.31 350 SER B O 1
ATOM 8612 N N . TYR B 1 351 ? 17.859 25.734 -1.329 1 91.44 351 TYR B N 1
ATOM 8613 C CA . TYR B 1 351 ? 18.312 24.391 -1.692 1 91.44 351 TYR B CA 1
ATOM 8614 C C . TYR B 1 351 ? 17.188 23.625 -2.381 1 91.44 351 TYR B C 1
ATOM 8616 O O . TYR B 1 351 ? 17.422 22.953 -3.389 1 91.44 351 TYR B O 1
ATOM 8624 N N . SER B 1 352 ? 16 23.641 -1.906 1 90.06 352 SER B N 1
ATOM 8625 C CA . SER B 1 352 ? 14.867 22.875 -2.426 1 90.06 352 SER B CA 1
ATOM 8626 C C . SER B 1 352 ? 14.5 23.328 -3.838 1 90.06 352 SER B C 1
ATOM 8628 O O . SER B 1 352 ? 13.836 22.594 -4.57 1 90.06 352 SER B O 1
ATOM 8630 N N . SER B 1 353 ? 15 24.5 -4.191 1 94.44 353 SER B N 1
ATOM 8631 C CA . SER B 1 353 ? 14.656 25.062 -5.496 1 94.44 353 SER B CA 1
ATOM 8632 C C . SER B 1 353 ? 15.789 24.844 -6.5 1 94.44 353 SER B C 1
ATOM 8634 O O . SER B 1 353 ? 15.641 25.172 -7.68 1 94.44 353 SER B O 1
ATOM 8636 N N . ILE B 1 354 ? 16.844 24.359 -6.059 1 93.81 354 ILE B N 1
ATOM 8637 C CA . ILE B 1 354 ? 18.016 24.234 -6.922 1 93.81 354 ILE B CA 1
ATOM 8638 C C . ILE B 1 354 ? 18.172 22.781 -7.371 1 93.81 354 ILE B C 1
ATOM 8640 O O . ILE B 1 354 ? 18.281 21.875 -6.543 1 93.81 354 ILE B O 1
ATOM 8644 N N . THR B 1 355 ? 18.156 22.547 -8.703 1 92.75 355 THR B N 1
ATOM 8645 C CA . THR B 1 355 ? 18.422 21.234 -9.289 1 92.75 355 THR B CA 1
ATOM 8646 C C . THR B 1 355 ? 19.844 21.188 -9.844 1 92.75 355 THR B C 1
ATOM 8648 O O . THR B 1 355 ? 20.062 21.422 -11.039 1 92.75 355 THR B O 1
ATOM 8651 N N . TYR B 1 356 ? 20.766 20.828 -9 1 90.62 356 TYR B N 1
ATOM 8652 C CA . TYR B 1 356 ? 22.156 20.891 -9.406 1 90.62 356 TYR B CA 1
ATOM 8653 C C . TYR B 1 356 ? 22.594 19.609 -10.102 1 90.62 356 TYR B C 1
ATOM 8655 O O . TYR B 1 356 ? 23.656 19.562 -10.719 1 90.62 356 TYR B O 1
ATOM 8663 N N . THR B 1 357 ? 21.766 18.516 -10.016 1 91.12 357 THR B N 1
ATOM 8664 C CA . THR B 1 357 ? 21.953 17.297 -10.781 1 91.12 357 THR B CA 1
ATOM 8665 C C . THR B 1 357 ? 20.609 16.719 -11.227 1 91.12 357 THR B C 1
ATOM 8667 O O . THR B 1 357 ? 19.578 17.016 -10.625 1 91.12 357 THR B O 1
ATOM 8670 N N . PRO B 1 358 ? 20.625 15.883 -12.289 1 88.5 358 PRO B N 1
ATOM 8671 C CA . PRO B 1 358 ? 19.375 15.242 -12.727 1 88.5 358 PRO B CA 1
ATOM 8672 C C . PRO B 1 358 ? 18.75 14.367 -11.641 1 88.5 358 PRO B C 1
ATOM 8674 O O . PRO B 1 358 ? 17.531 14.273 -11.547 1 88.5 358 PRO B O 1
ATOM 8677 N N . THR B 1 359 ? 19.594 13.82 -10.812 1 88.5 359 THR B N 1
ATOM 8678 C CA . THR B 1 359 ? 19.125 12.93 -9.758 1 88.5 359 THR B CA 1
ATOM 8679 C C . THR B 1 359 ? 18.25 13.688 -8.758 1 88.5 359 THR B C 1
ATOM 8681 O O . THR B 1 359 ? 17.297 13.141 -8.219 1 88.5 359 THR B O 1
ATOM 8684 N N . VAL B 1 360 ? 18.562 14.906 -8.562 1 89.44 360 VAL B N 1
ATOM 8685 C CA . VAL B 1 360 ? 17.781 15.742 -7.648 1 89.44 360 VAL B CA 1
ATOM 8686 C C . VAL B 1 360 ? 16.375 15.945 -8.203 1 89.44 360 VAL B C 1
ATOM 8688 O O . VAL B 1 360 ? 15.398 15.898 -7.457 1 89.44 360 VAL B O 1
ATOM 8691 N N . ALA B 1 361 ? 16.281 16.125 -9.414 1 90 361 ALA B N 1
ATOM 8692 C CA . ALA B 1 361 ? 14.977 16.328 -10.055 1 90 361 ALA B CA 1
ATOM 8693 C C . ALA B 1 361 ? 14.148 15.047 -10.016 1 90 361 ALA B C 1
ATOM 8695 O O . ALA B 1 361 ? 12.945 15.086 -9.727 1 90 361 ALA B O 1
ATOM 8696 N N . LEU B 1 362 ? 14.789 13.969 -10.305 1 87.88 362 LEU B N 1
ATOM 8697 C CA . LEU B 1 362 ? 14.102 12.688 -10.383 1 87.88 362 LEU B CA 1
ATOM 8698 C C . LEU B 1 362 ? 13.539 12.289 -9.016 1 87.88 362 LEU B C 1
ATOM 8700 O O . LEU B 1 362 ? 12.492 11.641 -8.938 1 87.88 362 LEU B O 1
ATOM 8704 N N . ASN B 1 363 ? 14.195 12.695 -8.023 1 86 363 ASN B N 1
ATOM 8705 C CA . ASN B 1 363 ? 13.812 12.281 -6.676 1 86 363 ASN B CA 1
ATOM 8706 C C . ASN B 1 363 ? 12.812 13.258 -6.055 1 86 363 ASN B C 1
ATOM 8708 O O . ASN B 1 363 ? 12.344 13.047 -4.938 1 86 363 ASN B O 1
ATOM 8712 N N . ARG B 1 364 ? 12.445 14.273 -6.754 1 89.75 364 ARG B N 1
ATOM 8713 C CA . ARG B 1 364 ? 11.547 15.289 -6.215 1 89.75 364 ARG B CA 1
ATOM 8714 C C . ARG B 1 364 ? 10.094 14.906 -6.445 1 89.75 364 ARG B C 1
ATOM 8716 O O . ARG B 1 364 ? 9.695 14.594 -7.57 1 89.75 364 ARG B O 1
ATOM 8723 N N . ALA B 1 365 ? 9.289 14.922 -5.352 1 90.25 365 ALA B N 1
ATOM 8724 C CA . ALA B 1 365 ? 7.84 14.773 -5.477 1 90.25 365 ALA B CA 1
ATOM 8725 C C . ALA B 1 365 ? 7.176 16.109 -5.793 1 90.25 365 ALA B C 1
ATOM 8727 O O . ALA B 1 365 ? 6.898 16.906 -4.887 1 90.25 365 ALA B O 1
ATOM 8728 N N . CYS B 1 366 ? 6.828 16.328 -7.023 1 93.44 366 CYS B N 1
ATOM 8729 C CA . CYS B 1 366 ? 6.398 17.641 -7.484 1 93.44 366 CYS B CA 1
ATOM 8730 C C . CYS B 1 366 ? 5.043 18.016 -6.898 1 93.44 366 CYS B C 1
ATOM 8732 O O . CYS B 1 366 ? 4.766 19.188 -6.652 1 93.44 366 CYS B O 1
ATOM 8734 N N . ASP B 1 367 ? 4.18 17.047 -6.668 1 91.38 367 ASP B N 1
ATOM 8735 C CA . ASP B 1 367 ? 2.893 17.312 -6.031 1 91.38 367 ASP B CA 1
ATOM 8736 C C . ASP B 1 367 ? 3.082 17.797 -4.594 1 91.38 367 ASP B C 1
ATOM 8738 O O . ASP B 1 367 ? 2.461 18.766 -4.168 1 91.38 367 ASP B O 1
ATOM 8742 N N . ASN B 1 368 ? 3.977 17.188 -3.883 1 90.56 368 ASN B N 1
ATOM 8743 C CA . ASN B 1 368 ? 4.273 17.594 -2.516 1 90.56 368 ASN B CA 1
ATOM 8744 C C . ASN B 1 368 ? 4.871 19 -2.471 1 90.56 368 ASN B C 1
ATOM 8746 O O . ASN B 1 368 ? 4.613 19.766 -1.534 1 90.56 368 ASN B O 1
ATOM 8750 N N . LEU B 1 369 ? 5.633 19.266 -3.418 1 93.25 369 LEU B N 1
ATOM 8751 C CA . LEU B 1 369 ? 6.238 20.578 -3.514 1 93.25 369 LEU B CA 1
ATOM 8752 C C . LEU B 1 369 ? 5.168 21.672 -3.609 1 93.25 369 LEU B C 1
ATOM 8754 O O . LEU B 1 369 ? 5.262 22.703 -2.943 1 93.25 369 LEU B O 1
ATOM 8758 N N . VAL B 1 370 ? 4.188 21.422 -4.398 1 93.12 370 VAL B N 1
ATOM 8759 C CA . VAL B 1 370 ? 3.104 22.391 -4.574 1 93.12 370 VAL B CA 1
ATOM 8760 C C . VAL B 1 370 ? 2.311 22.516 -3.273 1 93.12 370 VAL B C 1
ATOM 8762 O O . VAL B 1 370 ? 2.033 23.625 -2.82 1 93.12 370 VAL B O 1
ATOM 8765 N N . ILE B 1 371 ? 1.997 21.438 -2.664 1 90.94 371 ILE B N 1
ATOM 8766 C CA . ILE B 1 371 ? 1.188 21.406 -1.451 1 90.94 371 ILE B CA 1
ATOM 8767 C C . ILE B 1 371 ? 1.891 22.188 -0.344 1 90.94 371 ILE B C 1
ATOM 8769 O O . ILE B 1 371 ? 1.26 22.969 0.363 1 90.94 371 ILE B O 1
ATOM 8773 N N . HIS B 1 372 ? 3.162 22.109 -0.25 1 90 372 HIS B N 1
ATOM 8774 C CA . HIS B 1 372 ? 3.926 22.719 0.836 1 90 372 HIS B CA 1
ATOM 8775 C C . HIS B 1 372 ? 4.188 24.188 0.567 1 90 372 HIS B C 1
ATOM 8777 O O . HIS B 1 372 ? 4.25 25 1.501 1 90 372 HIS B O 1
ATOM 8783 N N . ASN B 1 373 ? 4.301 24.5 -0.674 1 92.38 373 ASN B N 1
ATOM 8784 C CA . ASN B 1 373 ? 4.707 25.875 -0.982 1 92.38 373 ASN B CA 1
ATOM 8785 C C . ASN B 1 373 ? 3.5 26.766 -1.239 1 92.38 373 ASN B C 1
ATOM 8787 O O . ASN B 1 373 ? 3.596 28 -1.116 1 92.38 373 ASN B O 1
ATOM 8791 N N . LEU B 1 374 ? 2.41 26.172 -1.608 1 91.38 374 LEU B N 1
ATOM 8792 C CA . LEU B 1 374 ? 1.191 26.938 -1.879 1 91.38 374 LEU B CA 1
ATOM 8793 C C . LEU B 1 374 ? -0.004 26.312 -1.169 1 91.38 374 LEU B C 1
ATOM 8795 O O . LEU B 1 374 ? -1.006 25.969 -1.808 1 91.38 374 LEU B O 1
ATOM 8799 N N . PRO B 1 375 ? 0.051 26.266 0.116 1 89.44 375 PRO B N 1
ATOM 8800 C CA . PRO B 1 375 ? -0.999 25.547 0.853 1 89.44 375 PRO B CA 1
ATOM 8801 C C . PRO B 1 375 ? -2.375 26.188 0.679 1 89.44 375 PRO B C 1
ATOM 8803 O O . PRO B 1 375 ? -3.375 25.484 0.539 1 89.44 375 PRO B O 1
ATOM 8806 N N . ARG B 1 376 ? -2.484 27.5 0.624 1 87.31 376 ARG B N 1
ATOM 8807 C CA . ARG B 1 376 ? -3.773 28.172 0.5 1 87.31 376 ARG B CA 1
ATOM 8808 C C . ARG B 1 376 ? -4.379 27.953 -0.882 1 87.31 376 ARG B C 1
ATOM 8810 O O . ARG B 1 376 ? -5.582 27.734 -1.011 1 87.31 376 ARG B O 1
ATOM 8817 N N . ALA B 1 377 ? -3.523 28.062 -1.836 1 88.56 377 ALA B N 1
ATOM 8818 C CA . ALA B 1 377 ? -3.996 27.812 -3.195 1 88.56 377 ALA B CA 1
ATOM 8819 C C . ALA B 1 377 ? -4.473 26.375 -3.352 1 88.56 377 ALA B C 1
ATOM 8821 O O . ALA B 1 377 ? -5.484 26.109 -4.008 1 88.56 377 ALA B O 1
ATOM 8822 N N . THR B 1 378 ? -3.727 25.484 -2.781 1 89.69 378 THR B N 1
ATOM 8823 C CA . THR B 1 378 ? -4.066 24.062 -2.85 1 89.69 378 THR B CA 1
ATOM 8824 C C . THR B 1 378 ? -5.398 23.797 -2.152 1 89.69 378 THR B C 1
ATOM 8826 O O . THR B 1 378 ? -6.246 23.062 -2.68 1 89.69 378 THR B O 1
ATOM 8829 N N . LEU B 1 379 ? -5.562 24.375 -1.006 1 88.12 379 LEU B N 1
ATOM 8830 C CA . LEU B 1 379 ? -6.816 24.203 -0.277 1 88.12 379 LEU B CA 1
ATOM 8831 C C . LEU B 1 379 ? -7.988 24.75 -1.084 1 88.12 379 LEU B C 1
ATOM 8833 O O . LEU B 1 379 ? -9.039 24.109 -1.164 1 88.12 379 LEU B O 1
ATOM 8837 N N . ARG B 1 380 ? -7.816 25.875 -1.641 1 87.06 380 ARG B N 1
ATOM 8838 C CA . ARG B 1 380 ? -8.891 26.484 -2.43 1 87.06 380 ARG B CA 1
ATOM 8839 C C . ARG B 1 380 ? -9.266 25.594 -3.611 1 87.06 380 ARG B C 1
ATOM 8841 O O . ARG B 1 380 ? -10.445 25.391 -3.891 1 87.06 380 ARG B O 1
ATOM 8848 N N . ALA B 1 381 ? -8.258 25.141 -4.293 1 87.19 381 ALA B N 1
ATOM 8849 C CA . ALA B 1 381 ? -8.516 24.25 -5.43 1 87.19 381 ALA B CA 1
ATOM 8850 C C . ALA B 1 381 ? -9.25 22.984 -4.988 1 87.19 381 ALA B C 1
ATOM 8852 O O . ALA B 1 381 ? -10.188 22.547 -5.656 1 87.19 381 ALA B O 1
ATOM 8853 N N . PHE B 1 382 ? -8.883 22.453 -3.924 1 87.38 382 PHE B N 1
ATOM 8854 C CA . PHE B 1 382 ? -9.523 21.25 -3.406 1 87.38 382 PHE B CA 1
ATOM 8855 C C . PHE B 1 382 ? -10.977 21.516 -3.062 1 87.38 382 PHE B C 1
ATOM 8857 O O . PHE B 1 382 ? -11.852 20.703 -3.369 1 87.38 382 PHE B O 1
ATOM 8864 N N . VAL B 1 383 ? -11.211 22.594 -2.389 1 85.94 383 VAL B N 1
ATOM 8865 C CA . VAL B 1 383 ? -12.562 22.969 -1.99 1 85.94 383 VAL B CA 1
ATOM 8866 C C . VAL B 1 383 ? -13.43 23.172 -3.23 1 85.94 383 VAL B C 1
ATOM 8868 O O . VAL B 1 383 ? -14.594 22.766 -3.256 1 85.94 383 VAL B O 1
ATOM 8871 N N . GLN B 1 384 ? -12.867 23.719 -4.211 1 83.62 384 GLN B N 1
ATOM 8872 C CA . GLN B 1 384 ? -13.617 24.016 -5.422 1 83.62 384 GLN B CA 1
ATOM 8873 C C . GLN B 1 384 ? -13.93 22.75 -6.211 1 83.62 384 GLN B C 1
ATOM 8875 O O . GLN B 1 384 ? -15.008 22.641 -6.801 1 83.62 384 GLN B O 1
ATOM 8880 N N . HIS B 1 385 ? -13.031 21.797 -6.145 1 83.75 385 HIS B N 1
ATOM 8881 C CA . HIS B 1 385 ? -13.164 20.656 -7.051 1 83.75 385 HIS B CA 1
ATOM 8882 C C . HIS B 1 385 ? -13.75 19.438 -6.34 1 83.75 385 HIS B C 1
ATOM 8884 O O . HIS B 1 385 ? -14.375 18.594 -6.969 1 83.75 385 HIS B O 1
ATOM 8890 N N . HIS B 1 386 ? -13.547 19.266 -5.039 1 82.62 386 HIS B N 1
ATOM 8891 C CA . HIS B 1 386 ? -13.82 17.969 -4.453 1 82.62 386 HIS B CA 1
ATOM 8892 C C . HIS B 1 386 ? -14.586 18.094 -3.141 1 82.62 386 HIS B C 1
ATOM 8894 O O . HIS B 1 386 ? -15.133 17.109 -2.635 1 82.62 386 HIS B O 1
ATOM 8900 N N . PHE B 1 387 ? -14.695 19.219 -2.555 1 83.75 387 PHE B N 1
ATOM 8901 C CA . PHE B 1 387 ? -15.242 19.344 -1.209 1 83.75 387 PHE B CA 1
ATOM 8902 C C . PHE B 1 387 ? -16.734 19.656 -1.258 1 83.75 387 PHE B C 1
ATOM 8904 O O . PHE B 1 387 ? -17.172 20.469 -2.061 1 83.75 387 PHE B O 1
ATOM 8911 N N . ASP B 1 388 ? -17.453 18.891 -0.442 1 78.75 388 ASP B N 1
ATOM 8912 C CA . ASP B 1 388 ? -18.875 19.141 -0.271 1 78.75 388 ASP B CA 1
ATOM 8913 C C . ASP B 1 388 ? -19.125 20.234 0.766 1 78.75 388 ASP B C 1
ATOM 8915 O O . ASP B 1 388 ? -19 20 1.968 1 78.75 388 ASP B O 1
ATOM 8919 N N . ARG B 1 389 ? -19.703 21.219 0.406 1 82.19 389 ARG B N 1
ATOM 8920 C CA . ARG B 1 389 ? -19.906 22.391 1.263 1 82.19 389 ARG B CA 1
ATOM 8921 C C . ARG B 1 389 ? -21 22.125 2.291 1 82.19 389 ARG B C 1
ATOM 8923 O O . ARG B 1 389 ? -21.047 22.781 3.338 1 82.19 389 ARG B O 1
ATOM 8930 N N . GLU B 1 390 ? -21.797 21.141 2.029 1 89 390 GLU B N 1
ATOM 8931 C CA . GLU B 1 390 ? -22.844 20.781 2.996 1 89 390 GLU B CA 1
ATOM 8932 C C . GLU B 1 390 ? -22.234 20.234 4.281 1 89 390 GLU B C 1
ATOM 8934 O O . GLU B 1 390 ? -22.734 20.484 5.375 1 89 390 GLU B O 1
ATOM 8939 N N . ASN B 1 391 ? -21.156 19.547 4.176 1 92.88 391 ASN B N 1
ATOM 8940 C CA . ASN B 1 391 ? -20.484 19 5.34 1 92.88 391 ASN B CA 1
ATOM 8941 C C . ASN B 1 391 ? -19.953 20.094 6.262 1 92.88 391 ASN B C 1
ATOM 8943 O O . ASN B 1 391 ? -19.953 19.938 7.484 1 92.88 391 ASN B O 1
ATOM 8947 N N . LEU B 1 392 ? -19.516 21.188 5.637 1 91.19 392 LEU B N 1
ATOM 8948 C CA . LEU B 1 392 ? -19 22.312 6.41 1 91.19 392 LEU B CA 1
ATOM 8949 C C . LEU B 1 392 ? -20.078 22.875 7.332 1 91.19 392 LEU B C 1
ATOM 8951 O O . LEU B 1 392 ? -19.812 23.156 8.5 1 91.19 392 LEU B O 1
ATOM 8955 N N . LYS B 1 393 ? -21.234 23.047 6.805 1 92.12 393 LYS B N 1
ATOM 8956 C CA . LYS B 1 393 ? -22.359 23.578 7.578 1 92.12 393 LYS B CA 1
ATOM 8957 C C . LYS B 1 393 ? -22.734 22.625 8.711 1 92.12 393 LYS B C 1
ATOM 8959 O O . LYS B 1 393 ? -22.953 23.047 9.844 1 92.12 393 LYS B O 1
ATOM 8964 N N . ILE B 1 394 ? -22.781 21.391 8.406 1 96.25 394 ILE B N 1
ATOM 8965 C CA . ILE B 1 394 ? -23.172 20.375 9.383 1 96.25 394 ILE B CA 1
ATOM 8966 C C . ILE B 1 394 ? -22.156 20.359 10.531 1 96.25 394 ILE B C 1
ATOM 8968 O O . ILE B 1 394 ? -22.547 20.375 11.703 1 96.25 394 ILE B O 1
ATOM 8972 N N . VAL B 1 395 ? -20.891 20.391 10.211 1 96.62 395 VAL B N 1
ATOM 8973 C CA . VAL B 1 395 ? -19.844 20.297 11.234 1 96.62 395 VAL B CA 1
ATOM 8974 C C . VAL B 1 395 ? -19.844 21.562 12.078 1 96.62 395 VAL B C 1
ATOM 8976 O O . VAL B 1 395 ? -19.609 21.5 13.289 1 96.62 395 VAL B O 1
ATOM 8979 N N . SER B 1 396 ? -20.109 22.703 11.469 1 94.56 396 SER B N 1
ATOM 8980 C CA . SER B 1 396 ? -20.203 23.953 12.219 1 94.56 396 SER B CA 1
ATOM 8981 C C . SER B 1 396 ? -21.328 23.906 13.242 1 94.56 396 SER B C 1
ATOM 8983 O O . SER B 1 396 ? -21.172 24.359 14.375 1 94.56 396 SER B O 1
ATOM 8985 N N . GLU B 1 397 ? -22.391 23.359 12.836 1 96.69 397 GLU B N 1
ATOM 8986 C CA . GLU B 1 397 ? -23.516 23.203 13.75 1 96.69 397 GLU B CA 1
ATOM 8987 C C . GLU B 1 397 ? -23.203 22.203 14.859 1 96.69 397 GLU B C 1
ATOM 8989 O O . GLU B 1 397 ? -23.547 22.422 16.016 1 96.69 397 GLU B O 1
ATOM 8994 N N . MET B 1 398 ? -22.578 21.156 14.477 1 97.94 398 MET B N 1
ATOM 8995 C CA . MET B 1 398 ? -22.188 20.156 15.453 1 97.94 398 MET B CA 1
ATOM 8996 C C . MET B 1 398 ? -21.25 20.75 16.5 1 97.94 398 MET B C 1
ATOM 8998 O O . MET B 1 398 ? -21.344 20.406 17.688 1 97.94 398 MET B O 1
ATOM 9002 N N . LEU B 1 399 ? -20.344 21.562 16.031 1 97.19 399 LEU B N 1
ATOM 9003 C CA . LEU B 1 399 ? -19.391 22.219 16.922 1 97.19 399 LEU B CA 1
ATOM 9004 C C . LEU B 1 399 ? -20.109 23.078 17.953 1 97.19 399 LEU B C 1
ATOM 9006 O O . LEU B 1 399 ? -19.781 23.047 19.141 1 97.19 399 LEU B O 1
ATOM 9010 N N . GLU B 1 400 ? -21.094 23.797 17.531 1 97.31 400 GLU B N 1
ATOM 9011 C CA . GLU B 1 400 ? -21.859 24.656 18.438 1 97.31 400 GLU B CA 1
ATOM 9012 C C . GLU B 1 400 ? -22.672 23.828 19.438 1 97.31 400 GLU B C 1
ATOM 9014 O O . GLU B 1 400 ? -22.75 24.172 20.609 1 97.31 400 GLU B O 1
ATOM 9019 N N . LYS B 1 401 ? -23.266 22.812 18.969 1 98.06 401 LYS B N 1
ATOM 9020 C CA . LYS B 1 401 ? -24.031 21.938 19.844 1 98.06 401 LYS B CA 1
ATOM 9021 C C . LYS B 1 401 ? -23.125 21.266 20.875 1 98.06 401 LYS B C 1
ATOM 9023 O O . LYS B 1 401 ? -23.516 21.094 22.031 1 98.06 401 LYS B O 1
ATOM 9028 N N . THR B 1 402 ? -21.984 20.922 20.469 1 97.94 402 THR B N 1
ATOM 9029 C CA . THR B 1 402 ? -21.016 20.312 21.375 1 97.94 402 THR B CA 1
ATOM 9030 C C . THR B 1 402 ? -20.562 21.328 22.422 1 97.94 402 THR B C 1
ATOM 9032 O O . THR B 1 402 ? -20.422 20.969 23.594 1 97.94 402 THR B O 1
ATOM 9035 N N . ARG B 1 403 ? -20.344 22.562 22 1 97.75 403 ARG B N 1
ATOM 9036 C CA . ARG B 1 403 ? -19.969 23.609 22.938 1 97.75 403 ARG B CA 1
ATOM 9037 C C . ARG B 1 403 ? -21.047 23.797 24 1 97.75 403 ARG B C 1
ATOM 9039 O O . ARG B 1 403 ? -20.734 23.875 25.188 1 97.75 403 ARG B O 1
ATOM 9046 N N . VAL B 1 404 ? -22.281 23.828 23.578 1 97.88 404 VAL B N 1
ATOM 9047 C CA . VAL B 1 404 ? -23.406 23.984 24.5 1 97.88 404 VAL B CA 1
ATOM 9048 C C . VAL B 1 404 ? -23.406 22.812 25.5 1 97.88 404 VAL B C 1
ATOM 9050 O O . VAL B 1 404 ? -23.641 23.016 26.688 1 97.88 404 VAL B O 1
ATOM 9053 N N . THR B 1 405 ? -23.156 21.672 24.984 1 97.5 405 THR B N 1
ATOM 9054 C CA . THR B 1 405 ? -23.125 20.484 25.828 1 97.5 405 THR B CA 1
ATOM 9055 C C . THR B 1 405 ? -22 20.578 26.859 1 97.5 405 THR B C 1
ATOM 9057 O O . THR B 1 405 ? -22.172 20.172 28.016 1 97.5 405 THR B O 1
ATOM 9060 N N . TYR B 1 406 ? -20.812 21.109 26.5 1 96.69 406 TYR B N 1
ATOM 9061 C CA . TYR B 1 406 ? -19.703 21.297 27.422 1 96.69 406 TYR B CA 1
ATOM 9062 C C . TYR B 1 406 ? -20.094 22.219 28.562 1 96.69 406 TYR B C 1
ATOM 9064 O O . TYR B 1 406 ? -19.75 21.953 29.719 1 96.69 406 TYR B O 1
ATOM 9072 N N . LEU B 1 407 ? -20.781 23.234 28.172 1 97.5 407 LEU B N 1
ATOM 9073 C CA . LEU B 1 407 ? -21.234 24.172 29.188 1 97.5 407 LEU B CA 1
ATOM 9074 C C . LEU B 1 407 ? -22.203 23.516 30.156 1 97.5 407 LEU B C 1
ATOM 9076 O O . LEU B 1 407 ? -22.141 23.766 31.375 1 97.5 407 LEU B O 1
ATOM 9080 N N . GLU B 1 408 ? -23.047 22.656 29.641 1 97.25 408 GLU B N 1
ATOM 9081 C CA . GLU B 1 408 ? -23.953 21.891 30.469 1 97.25 408 GLU B CA 1
ATOM 9082 C C . GLU B 1 408 ? -23.203 20.953 31.406 1 97.25 408 GLU B C 1
ATOM 9084 O O . GLU B 1 408 ? -23.516 20.859 32.594 1 97.25 408 GLU B O 1
ATOM 9089 N N . ILE B 1 409 ? -22.219 20.25 30.891 1 97 409 ILE B N 1
ATOM 9090 C CA . ILE B 1 409 ? -21.422 19.297 31.656 1 97 409 ILE B CA 1
ATOM 9091 C C . ILE B 1 409 ? -20.703 20.031 32.781 1 97 409 ILE B C 1
ATOM 9093 O O . ILE B 1 409 ? -20.734 19.594 33.938 1 97 409 ILE B O 1
ATOM 9097 N N . ILE B 1 410 ? -20.125 21.203 32.5 1 97.12 410 ILE B N 1
ATOM 9098 C CA . ILE B 1 410 ? -19.422 22.016 33.5 1 97.12 410 ILE B CA 1
ATOM 9099 C C . ILE B 1 410 ? -20.406 22.5 34.562 1 97.12 410 ILE B C 1
ATOM 9101 O O . ILE B 1 410 ? -20.125 22.438 35.75 1 97.12 410 ILE B O 1
ATOM 9105 N N . GLY B 1 411 ? -21.516 22.906 34.094 1 96.5 411 GLY B N 1
ATOM 9106 C CA . GLY B 1 411 ? -22.531 23.406 35.031 1 96.5 411 GLY B CA 1
ATOM 9107 C C . GLY B 1 411 ? -23.062 22.344 35.969 1 96.5 411 GLY B C 1
ATOM 9108 O O . GLY B 1 411 ? -23.469 22.656 37.094 1 96.5 411 GLY B O 1
ATOM 9109 N N . ASN B 1 412 ? -22.984 21.078 35.594 1 95.25 412 ASN B N 1
ATOM 9110 C CA . ASN B 1 412 ? -23.609 20 36.344 1 95.25 412 ASN B CA 1
ATOM 9111 C C . ASN B 1 412 ? -22.594 19.266 37.219 1 95.25 412 ASN B C 1
ATOM 9113 O O . ASN B 1 412 ? -22.953 18.453 38.062 1 95.25 412 ASN B O 1
ATOM 9117 N N . THR B 1 413 ? -21.312 19.516 36.938 1 95.56 413 THR B N 1
ATOM 9118 C CA . THR B 1 413 ? -20.328 18.797 37.719 1 95.56 413 THR B CA 1
ATOM 9119 C C . THR B 1 413 ? -20.406 19.188 39.188 1 95.56 413 THR B C 1
ATOM 9121 O O . THR B 1 413 ? -20.781 20.312 39.531 1 95.56 413 THR B O 1
ATOM 9124 N N . THR B 1 414 ? -20.062 18.234 40.094 1 94.94 414 THR B N 1
ATOM 9125 C CA . THR B 1 414 ? -20.281 18.469 41.531 1 94.94 414 THR B CA 1
ATOM 9126 C C . THR B 1 414 ? -18.969 18.75 42.25 1 94.94 414 THR B C 1
ATOM 9128 O O . THR B 1 414 ? -18.953 19.172 43.406 1 94.94 414 THR B O 1
ATOM 9131 N N . TRP B 1 415 ? -17.891 18.547 41.594 1 95.25 415 TRP B N 1
ATOM 9132 C CA . TRP B 1 415 ? -16.609 18.672 42.281 1 95.25 415 TRP B CA 1
ATOM 9133 C C . TRP B 1 415 ? -16 20.047 42.062 1 95.25 415 TRP B C 1
ATOM 9135 O O . TRP B 1 415 ? -15.156 20.484 42.844 1 95.25 415 TRP B O 1
ATOM 9145 N N . LEU B 1 416 ? -16.328 20.797 41 1 96.06 416 LEU B N 1
ATOM 9146 C CA . LEU B 1 416 ? -15.828 22.141 40.75 1 96.06 416 LEU B CA 1
ATOM 9147 C C . LEU B 1 416 ? -16.562 23.172 41.625 1 96.06 416 LEU B C 1
ATOM 9149 O O . LEU B 1 416 ? -17.781 23.078 41.812 1 96.06 416 LEU B O 1
ATOM 9153 N N . SER B 1 417 ? -15.812 24.141 42.188 1 97.31 417 SER B N 1
ATOM 9154 C CA . SER B 1 417 ? -16.422 25.25 42.875 1 97.31 417 SER B CA 1
ATOM 9155 C C . SER B 1 417 ? -17.203 26.156 41.906 1 97.31 417 SER B C 1
ATOM 9157 O O . SER B 1 417 ? -17.062 26.031 40.688 1 97.31 417 SER B O 1
ATOM 9159 N N . GLU B 1 418 ? -18 27.016 42.5 1 97.19 418 GLU B N 1
ATOM 9160 C CA . GLU B 1 418 ? -18.75 27.953 41.656 1 97.19 418 GLU B CA 1
ATOM 9161 C C . GLU B 1 418 ? -17.812 28.844 40.844 1 97.19 418 GLU B C 1
ATOM 9163 O O . GLU B 1 418 ? -18.078 29.125 39.688 1 97.19 418 GLU B O 1
ATOM 9168 N N . GLU B 1 419 ? -16.766 29.25 41.469 1 96.88 419 GLU B N 1
ATOM 9169 C CA . GLU B 1 419 ? -15.758 30.047 40.75 1 96.88 419 GLU B CA 1
ATOM 9170 C C . GLU B 1 419 ? -15.102 29.234 39.656 1 96.88 419 GLU B C 1
ATOM 9172 O O . GLU B 1 419 ? -14.891 29.75 38.562 1 96.88 419 GLU B O 1
ATOM 9177 N N . GLY B 1 420 ? -14.789 28.047 39.969 1 97 420 GLY B N 1
ATOM 9178 C CA . GLY B 1 420 ? -14.203 27.172 38.969 1 97 420 GLY B CA 1
ATOM 9179 C C . GLY B 1 420 ? -15.117 26.938 37.781 1 97 420 GLY B C 1
ATOM 9180 O O . GLY B 1 420 ? -14.664 26.938 36.625 1 97 420 GLY B O 1
ATOM 9181 N N . LYS B 1 421 ? -16.406 26.781 38.031 1 97.69 421 LYS B N 1
ATOM 9182 C CA . LYS B 1 421 ? -17.391 26.594 36.969 1 97.69 421 LYS B CA 1
ATOM 9183 C C . LYS B 1 421 ? -17.469 27.828 36.094 1 97.69 421 LYS B C 1
ATOM 9185 O O . LYS B 1 421 ? -17.547 27.703 34.875 1 97.69 421 LYS B O 1
ATOM 9190 N N . GLU B 1 422 ? -17.484 28.922 36.719 1 97.44 422 GLU B N 1
ATOM 9191 C CA . GLU B 1 422 ? -17.578 30.172 35.969 1 97.44 422 GLU B CA 1
ATOM 9192 C C . GLU B 1 422 ? -16.375 30.359 35.031 1 97.44 422 GLU B C 1
ATOM 9194 O O . GLU B 1 422 ? -16.531 30.703 33.875 1 97.44 422 GLU B O 1
ATOM 9199 N N . ARG B 1 423 ? -15.219 30.094 35.531 1 96.88 423 ARG B N 1
ATOM 9200 C CA . ARG B 1 423 ? -13.992 30.281 34.75 1 96.88 423 ARG B CA 1
ATOM 9201 C C . ARG B 1 423 ? -13.891 29.234 33.656 1 96.88 423 ARG B C 1
ATOM 9203 O O . ARG B 1 423 ? -13.461 29.562 32.531 1 96.88 423 ARG B O 1
ATOM 9210 N N . ALA B 1 424 ? -14.25 28.016 34 1 97.5 424 ALA B N 1
ATOM 9211 C CA . ALA B 1 424 ? -14.234 26.969 33 1 97.5 424 ALA B CA 1
ATOM 9212 C C . ALA B 1 424 ? -15.227 27.281 31.875 1 97.5 424 ALA B C 1
ATOM 9214 O O . ALA B 1 424 ? -14.922 27.094 30.688 1 97.5 424 ALA B O 1
ATOM 9215 N N . SER B 1 425 ? -16.406 27.719 32.25 1 97.81 425 SER B N 1
ATOM 9216 C CA . SER B 1 425 ? -17.438 28.078 31.281 1 97.81 425 SER B CA 1
ATOM 9217 C C . SER B 1 425 ? -17 29.234 30.406 1 97.81 425 SER B C 1
ATOM 9219 O O . SER B 1 425 ? -17.234 29.219 29.188 1 97.81 425 SER B O 1
ATOM 9221 N N . LEU B 1 426 ? -16.406 30.203 31.016 1 97.44 426 LEU B N 1
ATOM 9222 C CA . LEU B 1 426 ? -15.922 31.359 30.25 1 97.44 426 LEU B CA 1
ATOM 9223 C C . LEU B 1 426 ? -14.898 30.938 29.203 1 97.44 426 LEU B C 1
ATOM 9225 O O . LEU B 1 426 ? -14.93 31.422 28.078 1 97.44 426 LEU B O 1
ATOM 9229 N N . LYS B 1 427 ? -14.039 30.125 29.578 1 97 427 LYS B N 1
ATOM 9230 C CA . LYS B 1 427 ? -13.023 29.641 28.641 1 97 427 LYS B CA 1
ATOM 9231 C C . LYS B 1 427 ? -13.656 28.922 27.453 1 97 427 LYS B C 1
ATOM 9233 O O . LYS B 1 427 ? -13.297 29.188 26.297 1 97 427 LYS B O 1
ATOM 9238 N N . ILE B 1 428 ? -14.602 28.031 27.688 1 97.31 428 ILE B N 1
ATOM 9239 C CA . ILE B 1 428 ? -15.289 27.297 26.641 1 97.31 428 ILE B CA 1
ATOM 9240 C C . ILE B 1 428 ? -16.094 28.25 25.75 1 97.31 428 ILE B C 1
ATOM 9242 O O . ILE B 1 428 ? -16.078 28.125 24.531 1 97.31 428 ILE B O 1
ATOM 9246 N N . GLU B 1 429 ? -16.688 29.219 26.328 1 96.88 429 GLU B N 1
ATOM 9247 C CA . GLU B 1 429 ? -17.516 30.172 25.625 1 96.88 429 GLU B CA 1
ATOM 9248 C C . GLU B 1 429 ? -16.688 31.016 24.656 1 96.88 429 GLU B C 1
ATOM 9250 O O . GLU B 1 429 ? -17.172 31.406 23.594 1 96.88 429 GLU B O 1
ATOM 9255 N N . LYS B 1 430 ? -15.5 31.203 24.984 1 96.06 430 LYS B N 1
ATOM 9256 C CA . LYS B 1 430 ? -14.68 32.125 24.234 1 96.06 430 LYS B CA 1
ATOM 9257 C C . LYS B 1 430 ? -13.82 31.406 23.203 1 96.06 430 LYS B C 1
ATOM 9259 O O . LYS B 1 430 ? -13.062 32.031 22.469 1 96.06 430 LYS B O 1
ATOM 9264 N N . ILE B 1 431 ? -13.938 30.125 23.172 1 95.81 431 ILE B N 1
ATOM 9265 C CA . ILE B 1 431 ? -13.156 29.391 22.172 1 95.81 431 ILE B CA 1
ATOM 9266 C C . ILE B 1 431 ? -13.508 29.891 20.781 1 95.81 431 ILE B C 1
ATOM 9268 O O . ILE B 1 431 ? -14.68 29.906 20.391 1 95.81 431 ILE B O 1
ATOM 9272 N N . LYS B 1 432 ? -12.508 30.312 20.078 1 90.56 432 LYS B N 1
ATOM 9273 C CA . LYS B 1 432 ? -12.68 30.656 18.672 1 90.56 432 LYS B CA 1
ATOM 9274 C C . LYS B 1 432 ? -12.734 29.406 17.797 1 90.56 432 LYS B C 1
ATOM 9276 O O . LYS B 1 432 ? -12.227 28.344 18.188 1 90.56 432 LYS B O 1
ATOM 9281 N N . LYS B 1 433 ? -13.438 29.531 16.703 1 89.81 433 LYS B N 1
ATOM 9282 C CA . LYS B 1 433 ? -13.586 28.375 15.828 1 89.81 433 LYS B CA 1
ATOM 9283 C C . LYS B 1 433 ? -13.195 28.703 14.391 1 89.81 433 LYS B C 1
ATOM 9285 O O . LYS B 1 433 ? -13.555 29.766 13.875 1 89.81 433 LYS B O 1
ATOM 9290 N N . LEU B 1 434 ? -12.367 27.891 13.828 1 85.44 434 LEU B N 1
ATOM 9291 C CA . LEU B 1 434 ? -12.062 27.859 12.398 1 85.44 434 LEU B CA 1
ATOM 9292 C C . LEU B 1 434 ? -12.453 26.516 11.789 1 85.44 434 LEU B C 1
ATOM 9294 O O . LEU B 1 434 ? -11.734 25.531 11.945 1 85.44 434 LEU B O 1
ATOM 9298 N N . VAL B 1 435 ? -13.539 26.531 11.102 1 89 435 VAL B N 1
ATOM 9299 C CA . VAL B 1 435 ? -14.023 25.297 10.492 1 89 435 VAL B CA 1
ATOM 9300 C C . VAL B 1 435 ? -13.828 25.359 8.977 1 89 435 VAL B C 1
ATOM 9302 O O . VAL B 1 435 ? -14.492 26.125 8.281 1 89 435 VAL B O 1
ATOM 9305 N N . GLY B 1 436 ? -12.93 24.469 8.539 1 86.81 436 GLY B N 1
ATOM 9306 C CA . GLY B 1 436 ? -12.695 24.359 7.109 1 86.81 436 GLY B CA 1
ATOM 9307 C C . GLY B 1 436 ? -11.781 25.453 6.57 1 86.81 436 GLY B C 1
ATOM 9308 O O . GLY B 1 436 ? -10.555 25.297 6.574 1 86.81 436 GLY B O 1
ATOM 9309 N N . TYR B 1 437 ? -12.398 26.484 6.008 1 81.12 437 TYR B N 1
ATOM 9310 C CA . TYR B 1 437 ? -11.633 27.547 5.375 1 81.12 437 TYR B CA 1
ATOM 9311 C C . TYR B 1 437 ? -12.266 28.906 5.66 1 81.12 437 TYR B C 1
ATOM 9313 O O . TYR B 1 437 ? -13.438 29 6.02 1 81.12 437 TYR B O 1
ATOM 9321 N N . PRO B 1 438 ? -11.398 29.938 5.582 1 74.38 438 PRO B N 1
ATOM 9322 C CA . PRO B 1 438 ? -11.945 31.281 5.82 1 74.38 438 PRO B CA 1
ATOM 9323 C C . PRO B 1 438 ? -12.969 31.688 4.77 1 74.38 438 PRO B C 1
ATOM 9325 O O . PRO B 1 438 ? -12.953 31.188 3.646 1 74.38 438 PRO B O 1
ATOM 9328 N N . ASP B 1 439 ? -13.781 32.625 5.125 1 73.81 439 ASP B N 1
ATOM 9329 C CA . ASP B 1 439 ? -14.875 33.094 4.293 1 73.81 439 ASP B CA 1
ATOM 9330 C C . ASP B 1 439 ? -14.367 33.656 2.965 1 73.81 439 ASP B C 1
ATOM 9332 O O . ASP B 1 439 ? -15.102 33.688 1.977 1 73.81 439 ASP B O 1
ATOM 9336 N N . GLU B 1 440 ? -13.102 34.031 2.947 1 73.69 440 GLU B N 1
ATOM 9337 C CA . GLU B 1 440 ? -12.5 34.562 1.737 1 73.69 440 GLU B CA 1
ATOM 9338 C C . GLU B 1 440 ? -12.562 33.562 0.585 1 73.69 440 GLU B C 1
ATOM 9340 O O . GLU B 1 440 ? -12.578 33.969 -0.583 1 73.69 440 GLU B O 1
ATOM 9345 N N . TYR B 1 441 ? -12.648 32.281 0.834 1 76.94 441 TYR B N 1
ATOM 9346 C CA . TYR B 1 441 ? -12.648 31.25 -0.196 1 76.94 441 TYR B CA 1
ATOM 9347 C C . TYR B 1 441 ? -14 31.188 -0.906 1 76.94 441 TYR B C 1
ATOM 9349 O O . TYR B 1 441 ? -14.109 30.594 -1.985 1 76.94 441 TYR B O 1
ATOM 9357 N N . ASN B 1 442 ? -15 31.797 -0.299 1 77.31 442 ASN B N 1
ATOM 9358 C CA . ASN B 1 442 ? -16.328 31.812 -0.909 1 77.31 442 ASN B CA 1
ATOM 9359 C C . ASN B 1 442 ? -16.469 32.969 -1.905 1 77.31 442 ASN B C 1
ATOM 9361 O O . ASN B 1 442 ? -17.391 32.969 -2.723 1 77.31 442 ASN B O 1
ATOM 9365 N N . LYS B 1 443 ? -15.555 33.812 -1.787 1 80.25 443 LYS B N 1
ATOM 9366 C CA . LYS B 1 443 ? -15.586 34.969 -2.689 1 80.25 443 LYS B CA 1
ATOM 9367 C C . LYS B 1 443 ? -14.656 34.75 -3.883 1 80.25 443 LYS B C 1
ATOM 9369 O O . LYS B 1 443 ? -13.453 34.594 -3.713 1 80.25 443 LYS B O 1
ATOM 9374 N N . LYS B 1 444 ? -15.305 34.75 -5.02 1 80.5 444 LYS B N 1
ATOM 9375 C CA . LYS B 1 444 ? -14.531 34.531 -6.238 1 80.5 444 LYS B CA 1
ATOM 9376 C C . LYS B 1 444 ? -13.406 35.562 -6.355 1 80.5 444 LYS B C 1
ATOM 9378 O O . LYS B 1 444 ? -13.633 36.75 -6.176 1 80.5 444 LYS B O 1
ATOM 9383 N N . GLY B 1 445 ? -12.203 35.125 -6.453 1 82.75 445 GLY B N 1
ATOM 9384 C CA . GLY B 1 445 ? -11.078 36 -6.742 1 82.75 445 GLY B CA 1
ATOM 9385 C C . GLY B 1 445 ? -10.375 36.5 -5.492 1 82.75 445 GLY B C 1
ATOM 9386 O O . GLY B 1 445 ? -9.297 37.094 -5.578 1 82.75 445 GLY B O 1
ATOM 9387 N N . ALA B 1 446 ? -10.977 36.344 -4.359 1 81.5 446 ALA B N 1
ATOM 9388 C CA . ALA B 1 446 ? -10.422 36.906 -3.137 1 81.5 446 ALA B CA 1
ATOM 9389 C C . ALA B 1 446 ? -9.008 36.406 -2.883 1 81.5 446 ALA B C 1
ATOM 9391 O O . ALA B 1 446 ? -8.102 37.188 -2.592 1 81.5 446 ALA B O 1
ATOM 9392 N N . LEU B 1 447 ? -8.812 35.125 -2.99 1 82.94 447 LEU B N 1
ATOM 9393 C CA . LEU B 1 447 ? -7.473 34.594 -2.797 1 82.94 447 LEU B CA 1
ATOM 9394 C C . LEU B 1 447 ? -6.531 35.062 -3.896 1 82.94 447 LEU B C 1
ATOM 9396 O O . LEU B 1 447 ? -5.359 35.344 -3.635 1 82.94 447 LEU B O 1
ATOM 9400 N N . ASP B 1 448 ? -7.023 35.125 -5.055 1 85.69 448 ASP B N 1
ATOM 9401 C CA . ASP B 1 448 ? -6.211 35.531 -6.195 1 85.69 448 ASP B CA 1
ATOM 9402 C C . ASP B 1 448 ? -5.684 36.969 -6.012 1 85.69 448 ASP B C 1
ATOM 9404 O O . ASP B 1 448 ? -4.582 37.281 -6.465 1 85.69 448 ASP B O 1
ATOM 9408 N N . GLU B 1 449 ? -6.43 37.688 -5.32 1 82.81 449 GLU B N 1
ATOM 9409 C CA . GLU B 1 449 ? -6.004 39.062 -5.047 1 82.81 449 GLU B CA 1
ATOM 9410 C C . GLU B 1 449 ? -4.746 39.094 -4.184 1 82.81 449 GLU B C 1
ATOM 9412 O O . GLU B 1 449 ? -3.92 40 -4.312 1 82.81 449 GLU B O 1
ATOM 9417 N N . THR B 1 450 ? -4.578 38.125 -3.408 1 80.62 450 THR B N 1
ATOM 9418 C CA . THR B 1 450 ? -3.4 38.062 -2.551 1 80.62 450 THR B CA 1
ATOM 9419 C C . THR B 1 450 ? -2.16 37.719 -3.361 1 80.62 450 THR B C 1
ATOM 9421 O O . THR B 1 450 ? -1.033 37.875 -2.896 1 80.62 450 THR B O 1
ATOM 9424 N N . PHE B 1 451 ? -2.363 37.219 -4.5 1 79.38 451 PHE B N 1
ATOM 9425 C CA . PHE B 1 451 ? -1.264 36.812 -5.363 1 79.38 451 PHE B CA 1
ATOM 9426 C C . PHE B 1 451 ? -0.796 37.969 -6.238 1 79.38 451 PHE B C 1
ATOM 9428 O O . PHE B 1 451 ? -0.028 37.75 -7.184 1 79.38 451 PHE B O 1
ATOM 9435 N N . GLU B 1 452 ? -1.16 39.125 -5.984 1 77.25 452 GLU B N 1
ATOM 9436 C CA . GLU B 1 452 ? -0.882 40.25 -6.84 1 77.25 452 GLU B CA 1
ATOM 9437 C C . GLU B 1 452 ? 0.619 40.438 -7.043 1 77.25 452 GLU B C 1
ATOM 9439 O O . GLU B 1 452 ? 1.068 40.781 -8.141 1 77.25 452 GLU B O 1
ATOM 9444 N N . THR B 1 453 ? 1.396 40.188 -6.004 1 75.5 453 THR B N 1
ATOM 9445 C CA . THR B 1 453 ? 2.834 40.406 -6.129 1 75.5 453 THR B CA 1
ATOM 9446 C C . THR B 1 453 ? 3.5 39.188 -6.797 1 75.5 453 THR B C 1
ATOM 9448 O O . THR B 1 453 ? 4.684 39.25 -7.137 1 75.5 453 THR B O 1
ATOM 9451 N N . LEU B 1 454 ? 2.748 38.156 -6.875 1 86.5 454 LEU B N 1
ATOM 9452 C CA . LEU B 1 454 ? 3.309 36.938 -7.496 1 86.5 454 LEU B CA 1
ATOM 9453 C C . LEU B 1 454 ? 3.105 36.969 -9.008 1 86.5 454 LEU B C 1
ATOM 9455 O O . LEU B 1 454 ? 2.164 36.375 -9.523 1 86.5 454 LEU B O 1
ATOM 9459 N N . ASP B 1 455 ? 3.943 37.719 -9.688 1 84 455 ASP B N 1
ATOM 9460 C CA . ASP B 1 455 ? 3.902 37.812 -11.141 1 84 455 ASP B CA 1
ATOM 9461 C C . ASP B 1 455 ? 4.672 36.688 -11.797 1 84 455 ASP B C 1
ATOM 9463 O O . ASP B 1 455 ? 5.844 36.812 -12.148 1 84 455 ASP B O 1
ATOM 9467 N N . THR B 1 456 ? 4.043 35.562 -11.922 1 88.56 456 THR B N 1
ATOM 9468 C CA . THR B 1 456 ? 4.691 34.406 -12.516 1 88.56 456 THR B CA 1
ATOM 9469 C C . THR B 1 456 ? 4.566 34.438 -14.039 1 88.56 456 THR B C 1
ATOM 9471 O O . THR B 1 456 ? 3.533 34.844 -14.57 1 88.56 456 THR B O 1
ATOM 9474 N N . LYS B 1 457 ? 5.66 34.125 -14.672 1 88.62 457 LYS B N 1
ATOM 9475 C CA . LYS B 1 457 ? 5.695 34.062 -16.125 1 88.62 457 LYS B CA 1
ATOM 9476 C C . LYS B 1 457 ? 5.941 32.656 -16.609 1 88.62 457 LYS B C 1
ATOM 9478 O O . LYS B 1 457 ? 6.559 31.844 -15.906 1 88.62 457 LYS B O 1
ATOM 9483 N N . ARG B 1 458 ? 5.453 32.312 -17.859 1 86.25 458 ARG B N 1
ATOM 9484 C CA . ARG B 1 458 ? 5.66 31 -18.469 1 86.25 458 ARG B CA 1
ATOM 9485 C C . ARG B 1 458 ? 7.148 30.734 -18.672 1 86.25 458 ARG B C 1
ATOM 9487 O O . ARG B 1 458 ? 7.586 29.578 -18.625 1 86.25 458 ARG B O 1
ATOM 9494 N N . THR B 1 459 ? 7.941 31.812 -18.734 1 90.62 459 THR B N 1
ATOM 9495 C CA . THR B 1 459 ? 9.359 31.688 -19.047 1 90.62 459 THR B CA 1
ATOM 9496 C C . THR B 1 459 ? 10.18 31.516 -17.766 1 90.62 459 THR B C 1
ATOM 9498 O O . THR B 1 459 ? 11.383 31.25 -17.828 1 90.62 459 THR B O 1
ATOM 9501 N N . ASP B 1 460 ? 9.555 31.656 -16.672 1 93 460 ASP B N 1
ATOM 9502 C CA . ASP B 1 460 ? 10.289 31.469 -15.414 1 93 460 ASP B CA 1
ATOM 9503 C C . ASP B 1 460 ? 10.805 30.031 -15.289 1 93 460 ASP B C 1
ATOM 9505 O O . ASP B 1 460 ? 10.117 29.078 -15.664 1 93 460 ASP B O 1
ATOM 9509 N N . SER B 1 461 ? 12.055 29.953 -14.859 1 95.19 461 SER B N 1
ATOM 9510 C CA . SER B 1 461 ? 12.531 28.625 -14.484 1 95.19 461 SER B CA 1
ATOM 9511 C C . SER B 1 461 ? 11.883 28.141 -13.195 1 95.19 461 SER B C 1
ATOM 9513 O O . SER B 1 461 ? 11.227 28.906 -12.5 1 95.19 461 SER B O 1
ATOM 9515 N N . PHE B 1 462 ? 12.062 26.859 -12.945 1 95.5 462 PHE B N 1
ATOM 9516 C CA . PHE B 1 462 ? 11.586 26.312 -11.688 1 95.5 462 PHE B CA 1
ATOM 9517 C C . PHE B 1 462 ? 12.102 27.109 -10.5 1 95.5 462 PHE B C 1
ATOM 9519 O O . PHE B 1 462 ? 11.344 27.469 -9.602 1 95.5 462 PHE B O 1
ATOM 9526 N N . TYR B 1 463 ? 13.398 27.516 -10.562 1 97 463 TYR B N 1
ATOM 9527 C CA . TYR B 1 463 ? 14.023 28.281 -9.492 1 97 463 TYR B CA 1
ATOM 9528 C C . TYR B 1 463 ? 13.359 29.641 -9.336 1 97 463 TYR B C 1
ATOM 9530 O O . TYR B 1 463 ? 13.016 30.047 -8.227 1 97 463 TYR B O 1
ATOM 9538 N N . THR B 1 464 ? 13.227 30.297 -10.398 1 96.81 464 THR B N 1
ATOM 9539 C CA . THR B 1 464 ? 12.664 31.641 -10.359 1 96.81 464 THR B CA 1
ATOM 9540 C C . THR B 1 464 ? 11.242 31.625 -9.82 1 96.81 464 THR B C 1
ATOM 9542 O O . THR B 1 464 ? 10.859 32.5 -9.031 1 96.81 464 THR B O 1
ATOM 9545 N N . LEU B 1 465 ? 10.516 30.703 -10.289 1 95.81 465 LEU B N 1
ATOM 9546 C CA . LEU B 1 465 ? 9.156 30.562 -9.773 1 95.81 465 LEU B CA 1
ATOM 9547 C C . LEU B 1 465 ? 9.164 30.328 -8.266 1 95.81 465 LEU B C 1
ATOM 9549 O O . LEU B 1 465 ? 8.406 30.969 -7.535 1 95.81 465 LEU B O 1
ATOM 9553 N N . MET B 1 466 ? 9.969 29.422 -7.809 1 96.81 466 MET B N 1
ATOM 9554 C CA . MET B 1 466 ? 10.086 29.109 -6.387 1 96.81 466 MET B CA 1
ATOM 9555 C C . MET B 1 466 ? 10.531 30.328 -5.594 1 96.81 466 MET B C 1
ATOM 9557 O O . MET B 1 466 ? 10.055 30.562 -4.477 1 96.81 466 MET B O 1
ATOM 9561 N N . LYS B 1 467 ? 11.438 31.109 -6.164 1 95.94 467 LYS B N 1
ATOM 9562 C CA . LYS B 1 467 ? 11.898 32.344 -5.543 1 95.94 467 LYS B CA 1
ATOM 9563 C C . LYS B 1 467 ? 10.75 33.344 -5.367 1 95.94 467 LYS B C 1
ATOM 9565 O O . LYS B 1 467 ? 10.602 33.938 -4.305 1 95.94 467 LYS B O 1
ATOM 9570 N N . LYS B 1 468 ? 9.992 33.5 -6.379 1 95.12 468 LYS B N 1
ATOM 9571 C CA . LYS B 1 468 ? 8.844 34.406 -6.324 1 95.12 468 LYS B CA 1
ATOM 9572 C C . LYS B 1 468 ? 7.828 33.938 -5.285 1 95.12 468 LYS B C 1
ATOM 9574 O O . LYS B 1 468 ? 7.27 34.75 -4.547 1 95.12 468 LYS B O 1
ATOM 9579 N N . ILE B 1 469 ? 7.609 32.656 -5.25 1 95.06 469 ILE B N 1
ATOM 9580 C CA . ILE B 1 469 ? 6.68 32.094 -4.285 1 95.06 469 ILE B CA 1
ATOM 9581 C C . ILE B 1 469 ? 7.207 32.312 -2.869 1 95.06 469 ILE B C 1
ATOM 9583 O O . ILE B 1 469 ? 6.445 32.625 -1.96 1 95.06 469 ILE B O 1
ATOM 9587 N N . LYS B 1 470 ? 8.477 32.125 -2.664 1 94.31 470 LYS B N 1
ATOM 9588 C CA . LYS B 1 470 ? 9.094 32.344 -1.357 1 94.31 470 LYS B CA 1
ATOM 9589 C C . LYS B 1 470 ? 8.867 33.781 -0.884 1 94.31 470 LYS B C 1
ATOM 9591 O O . LYS B 1 470 ? 8.508 34 0.273 1 94.31 470 LYS B O 1
ATOM 9596 N N . LYS B 1 471 ? 9.172 34.688 -1.751 1 94.19 471 LYS B N 1
ATOM 9597 C CA . LYS B 1 471 ? 8.953 36.094 -1.42 1 94.19 471 LYS B CA 1
ATOM 9598 C C . LYS B 1 471 ? 7.488 36.344 -1.058 1 94.19 471 LYS B C 1
ATOM 9600 O O . LYS B 1 471 ? 7.199 37 -0.045 1 94.19 471 LYS B O 1
ATOM 9605 N N . TYR B 1 472 ? 6.609 35.875 -1.829 1 92.81 472 TYR B N 1
ATOM 9606 C CA . TYR B 1 472 ? 5.18 35.969 -1.568 1 92.81 472 TYR B CA 1
ATOM 9607 C C . TYR B 1 472 ? 4.828 35.438 -0.195 1 92.81 472 TYR B C 1
ATOM 9609 O O . TYR B 1 472 ? 4.117 36.062 0.58 1 92.81 472 TYR B O 1
ATOM 9617 N N . ARG B 1 473 ? 5.332 34.25 0.09 1 92.62 473 ARG B N 1
ATOM 9618 C CA . ARG B 1 473 ? 5.035 33.594 1.357 1 92.62 473 ARG B CA 1
ATOM 9619 C C . ARG B 1 473 ? 5.523 34.438 2.537 1 92.62 473 ARG B C 1
ATOM 9621 O O . ARG B 1 473 ? 4.84 34.531 3.559 1 92.62 473 ARG B O 1
ATOM 9628 N N . SER B 1 474 ? 6.688 35 2.418 1 94.38 474 SER B N 1
ATOM 9629 C CA . SER B 1 474 ? 7.215 35.875 3.467 1 94.38 474 SER B CA 1
ATOM 9630 C C . SER B 1 474 ? 6.344 37.125 3.656 1 94.38 474 SER B C 1
ATOM 9632 O O . SER B 1 474 ? 6.047 37.5 4.789 1 94.38 474 SER B O 1
ATOM 9634 N N . GLU B 1 475 ? 5.934 37.688 2.574 1 93.31 475 GLU B N 1
ATOM 9635 C CA . GLU B 1 475 ? 5.098 38.875 2.615 1 93.31 475 GLU B CA 1
ATOM 9636 C C . GLU B 1 475 ? 3.77 38.594 3.309 1 93.31 475 GLU B C 1
ATOM 9638 O O . GLU B 1 475 ? 3.336 39.375 4.168 1 93.31 475 GLU B O 1
ATOM 9643 N N . ILE B 1 476 ? 3.176 37.5 2.92 1 89.81 476 ILE B N 1
ATOM 9644 C CA . ILE B 1 476 ? 1.863 37.188 3.475 1 89.81 476 ILE B CA 1
ATOM 9645 C C . ILE B 1 476 ? 2.006 36.781 4.941 1 89.81 476 ILE B C 1
ATOM 9647 O O . ILE B 1 476 ? 1.112 37.031 5.75 1 89.81 476 ILE B O 1
ATOM 9651 N N . LEU B 1 477 ? 3.07 36.188 5.309 1 92.88 477 LEU B N 1
ATOM 9652 C CA . LEU B 1 477 ? 3.328 35.875 6.707 1 92.88 477 LEU B CA 1
ATOM 9653 C C . LEU B 1 477 ? 3.428 37.156 7.539 1 92.88 477 LEU B C 1
ATOM 9655 O O . LEU B 1 477 ? 2.875 37.219 8.641 1 92.88 477 LEU B O 1
ATOM 9659 N N . MET B 1 478 ? 4.195 38.156 7.027 1 95.38 478 MET B N 1
ATOM 9660 C CA . MET B 1 478 ? 4.301 39.438 7.727 1 95.38 478 MET B CA 1
ATOM 9661 C C . MET B 1 478 ? 2.93 40.094 7.883 1 95.38 478 MET B C 1
ATOM 9663 O O . MET B 1 478 ? 2.617 40.656 8.938 1 95.38 478 MET B O 1
ATOM 9667 N N . ASP B 1 479 ? 2.127 39.938 6.844 1 91.31 479 ASP B N 1
ATOM 9668 C CA . ASP B 1 479 ? 0.77 40.469 6.91 1 91.31 479 ASP B CA 1
ATOM 9669 C C . ASP B 1 479 ? -0.063 39.719 7.949 1 91.31 479 ASP B C 1
ATOM 9671 O O . ASP B 1 479 ? -0.8 40.344 8.727 1 91.31 479 ASP B O 1
ATOM 9675 N N . PHE B 1 480 ? -0.011 38.438 7.941 1 89.38 480 PHE B N 1
ATOM 9676 C CA . PHE B 1 480 ? -0.714 37.594 8.898 1 89.38 480 PHE B CA 1
ATOM 9677 C C . PHE B 1 480 ? -0.423 38.031 10.328 1 89.38 480 PHE B C 1
ATOM 9679 O O . PHE B 1 480 ? -1.341 38.156 11.141 1 89.38 480 PHE B O 1
ATOM 9686 N N . VAL B 1 481 ? 0.837 38.25 10.617 1 93.25 481 VAL B N 1
ATOM 9687 C CA . VAL B 1 481 ? 1.269 38.625 11.961 1 93.25 481 VAL B CA 1
ATOM 9688 C C . VAL B 1 481 ? 0.824 40.062 12.258 1 93.25 481 VAL B C 1
ATOM 9690 O O . VAL B 1 481 ? 0.202 40.312 13.289 1 93.25 481 VAL B O 1
ATOM 9693 N N . ALA B 1 482 ? 1.049 40.938 11.344 1 94.56 482 ALA B N 1
ATOM 9694 C CA . ALA B 1 482 ? 0.782 42.344 11.547 1 94.56 482 ALA B CA 1
ATOM 9695 C C . ALA B 1 482 ? -0.706 42.594 11.773 1 94.56 482 ALA B C 1
ATOM 9697 O O . ALA B 1 482 ? -1.081 43.469 12.562 1 94.56 482 ALA B O 1
ATOM 9698 N N . PHE B 1 483 ? -1.494 41.812 11.094 1 90.94 483 PHE B N 1
ATOM 9699 C CA . PHE B 1 483 ? -2.92 42.125 11.109 1 90.94 483 PHE B CA 1
ATOM 9700 C C . PHE B 1 483 ? -3.686 41.094 11.922 1 90.94 483 PHE B C 1
ATOM 9702 O O . PHE B 1 483 ? -4.918 41.062 11.914 1 90.94 483 PHE B O 1
ATOM 9709 N N . ASN B 1 484 ? -3.012 40.188 12.609 1 85.5 484 ASN B N 1
ATOM 9710 C CA . ASN B 1 484 ? -3.635 39.156 13.43 1 85.5 484 ASN B CA 1
ATOM 9711 C C . ASN B 1 484 ? -4.66 38.344 12.641 1 85.5 484 ASN B C 1
ATOM 9713 O O . ASN B 1 484 ? -5.805 38.219 13.062 1 85.5 484 ASN B O 1
ATOM 9717 N N . GLU B 1 485 ? -4.234 37.906 11.508 1 78.5 485 GLU B N 1
ATOM 9718 C CA . GLU B 1 485 ? -5.141 37.125 10.656 1 78.5 485 GLU B CA 1
ATOM 9719 C C . GLU B 1 485 ? -5.344 35.719 11.211 1 78.5 485 GLU B C 1
ATOM 9721 O O . GLU B 1 485 ? -4.523 35.219 11.984 1 78.5 485 GLU B O 1
ATOM 9726 N N . THR B 1 486 ? -6.43 35.094 10.836 1 70.62 486 THR B N 1
ATOM 9727 C CA . THR B 1 486 ? -6.848 33.844 11.477 1 70.62 486 THR B CA 1
ATOM 9728 C C . THR B 1 486 ? -6.141 32.656 10.844 1 70.62 486 THR B C 1
ATOM 9730 O O . THR B 1 486 ? -5.922 31.625 11.508 1 70.62 486 THR B O 1
ATOM 9733 N N . LEU B 1 487 ? -5.852 32.719 9.641 1 74.69 487 LEU B N 1
ATOM 9734 C CA . LEU B 1 487 ? -5.277 31.562 8.977 1 74.69 487 LEU B CA 1
ATOM 9735 C C . LEU B 1 487 ? -3.801 31.781 8.664 1 74.69 487 LEU B C 1
ATOM 9737 O O . LEU B 1 487 ? -3.463 32.625 7.809 1 74.69 487 LEU B O 1
ATOM 9741 N N . ASP B 1 488 ? -2.98 31.047 9.398 1 77.5 488 ASP B N 1
ATOM 9742 C CA . ASP B 1 488 ? -1.546 31.109 9.133 1 77.5 488 ASP B CA 1
ATOM 9743 C C . ASP B 1 488 ? -1.229 30.594 7.73 1 77.5 488 ASP B C 1
ATOM 9745 O O . ASP B 1 488 ? -1.543 29.438 7.398 1 77.5 488 ASP B O 1
ATOM 9749 N N . PRO B 1 489 ? -0.687 31.438 6.945 1 77.38 489 PRO B N 1
ATOM 9750 C CA . PRO B 1 489 ? -0.46 31.062 5.551 1 77.38 489 PRO B CA 1
ATOM 9751 C C . PRO B 1 489 ? 0.578 29.953 5.398 1 77.38 489 PRO B C 1
ATOM 9753 O O . PRO B 1 489 ? 0.678 29.344 4.336 1 77.38 489 PRO B O 1
ATOM 9756 N N . ASN B 1 490 ? 1.36 29.734 6.418 1 72.75 490 ASN B N 1
ATOM 9757 C CA . ASN B 1 490 ? 2.43 28.75 6.285 1 72.75 490 ASN B CA 1
ATOM 9758 C C . ASN B 1 490 ? 2.057 27.422 6.938 1 72.75 490 ASN B C 1
ATOM 9760 O O . ASN B 1 490 ? 2.809 26.438 6.852 1 72.75 490 ASN B O 1
ATOM 9764 N N . GLU B 1 491 ? 0.969 27.375 7.512 1 74.62 491 GLU B N 1
ATOM 9765 C CA . GLU B 1 491 ? 0.52 26.125 8.117 1 74.62 491 GLU B CA 1
ATOM 9766 C C . GLU B 1 491 ? -0.027 25.172 7.062 1 74.62 491 GLU B C 1
ATOM 9768 O O . GLU B 1 491 ? -0.585 25.609 6.055 1 74.62 491 GLU B O 1
ATOM 9773 N N . GLU B 1 492 ? 0.304 23.906 7.355 1 72.38 492 GLU B N 1
ATOM 9774 C CA . GLU B 1 492 ? -0.302 22.891 6.488 1 72.38 492 GLU B CA 1
ATOM 9775 C C . GLU B 1 492 ? -1.816 22.844 6.668 1 72.38 492 GLU B C 1
ATOM 9777 O O . GLU B 1 492 ? -2.309 22.672 7.785 1 72.38 492 GLU B O 1
ATOM 9782 N N . LEU B 1 493 ? -2.52 23.156 5.668 1 74.38 493 LEU B N 1
ATOM 9783 C CA . LEU B 1 493 ? -3.967 23.312 5.754 1 74.38 493 LEU B CA 1
ATOM 9784 C C . LEU B 1 493 ? -4.68 22.078 5.23 1 74.38 493 LEU B C 1
ATOM 9786 O O . LEU B 1 493 ? -5.906 21.969 5.309 1 74.38 493 LEU B O 1
ATOM 9790 N N . PHE B 1 494 ? -3.881 21.125 4.77 1 77.12 494 PHE B N 1
ATOM 9791 C CA . PHE B 1 494 ? -4.52 20.031 4.031 1 77.12 494 PHE B CA 1
ATOM 9792 C C . PHE B 1 494 ? -4.195 18.688 4.668 1 77.12 494 PHE B C 1
ATOM 9794 O O . PHE B 1 494 ? -3.904 17.719 3.963 1 77.12 494 PHE B O 1
ATOM 9801 N N . THR B 1 495 ? -4.242 18.578 5.895 1 82.19 495 THR B N 1
ATOM 9802 C CA . THR B 1 495 ? -4.074 17.328 6.625 1 82.19 495 THR B CA 1
ATOM 9803 C C . THR B 1 495 ? -5.41 16.844 7.176 1 82.19 495 THR B C 1
ATOM 9805 O O . THR B 1 495 ? -6.32 17.641 7.41 1 82.19 495 THR B O 1
ATOM 9808 N N . VAL B 1 496 ? -5.551 15.555 7.242 1 89.5 496 VAL B N 1
ATOM 9809 C CA . VAL B 1 496 ? -6.734 15.008 7.898 1 89.5 496 VAL B CA 1
ATOM 9810 C C . VAL B 1 496 ? -6.605 15.164 9.414 1 89.5 496 VAL B C 1
ATOM 9812 O O . VAL B 1 496 ? -6.211 14.227 10.109 1 89.5 496 VAL B O 1
ATOM 9815 N N . ASN B 1 497 ? -7.031 16.438 9.828 1 90 497 ASN B N 1
ATOM 9816 C CA . ASN B 1 497 ? -6.746 16.75 11.227 1 90 497 ASN B CA 1
ATOM 9817 C C . ASN B 1 497 ? -7.703 17.797 11.773 1 90 497 ASN B C 1
ATOM 9819 O O . ASN B 1 497 ? -8.367 18.5 11.008 1 90 497 ASN B O 1
ATOM 9823 N N . ALA B 1 498 ? -7.848 17.797 13.008 1 93.25 498 ALA B N 1
ATOM 9824 C CA . ALA B 1 498 ? -8.414 18.844 13.852 1 93.25 498 ALA B CA 1
ATOM 9825 C C . ALA B 1 498 ? -7.555 19.094 15.086 1 93.25 498 ALA B C 1
ATOM 9827 O O . ALA B 1 498 ? -6.918 18.156 15.602 1 93.25 498 ALA B O 1
ATOM 9828 N N . PHE B 1 499 ? -7.473 20.391 15.539 1 91.62 499 PHE B N 1
ATOM 9829 C CA . PHE B 1 499 ? -6.641 20.609 16.719 1 91.62 499 PHE B CA 1
ATOM 9830 C C . PHE B 1 499 ? -7.102 21.828 17.484 1 91.62 499 PHE B C 1
ATOM 9832 O O . PHE B 1 499 ? -7.816 22.688 16.953 1 91.62 499 PHE B O 1
ATOM 9839 N N . TYR B 1 500 ? -6.762 21.906 18.719 1 94 500 TYR B N 1
ATOM 9840 C CA . TYR B 1 500 ? -6.945 23.031 19.641 1 94 500 TYR B CA 1
ATOM 9841 C C . TYR B 1 500 ? -5.617 23.719 19.938 1 94 500 TYR B C 1
ATOM 9843 O O . TYR B 1 500 ? -4.633 23.047 20.281 1 94 500 TYR B O 1
ATOM 9851 N N . SER B 1 501 ? -5.621 25.062 19.75 1 89.12 501 SER B N 1
ATOM 9852 C CA . SER B 1 501 ? -4.461 25.875 20.109 1 89.12 501 SER B CA 1
ATOM 9853 C C . SER B 1 501 ? -4.695 26.609 21.422 1 89.12 501 SER B C 1
ATOM 9855 O O . SER B 1 501 ? -5.48 27.562 21.469 1 89.12 501 SER B O 1
ATOM 9857 N N . ALA B 1 502 ? -3.977 26.266 22.438 1 90.94 502 ALA B N 1
ATOM 9858 C CA . ALA B 1 502 ? -4.148 26.875 23.75 1 90.94 502 ALA B CA 1
ATOM 9859 C C . ALA B 1 502 ? -3.791 28.359 23.719 1 90.94 502 ALA B C 1
ATOM 9861 O O . ALA B 1 502 ? -4.473 29.188 24.344 1 90.94 502 ALA B O 1
ATOM 9862 N N . ALA B 1 503 ? -2.76 28.703 22.984 1 84.25 503 ALA B N 1
ATOM 9863 C CA . ALA B 1 503 ? -2.258 30.078 22.938 1 84.25 503 ALA B CA 1
ATOM 9864 C C . ALA B 1 503 ? -3.254 31 22.25 1 84.25 503 ALA B C 1
ATOM 9866 O O . ALA B 1 503 ? -3.227 32.219 22.453 1 84.25 503 ALA B O 1
ATOM 9867 N N . LEU B 1 504 ? -4.133 30.469 21.453 1 83.81 504 LEU B N 1
ATOM 9868 C CA . LEU B 1 504 ? -5.137 31.266 20.75 1 83.81 504 LEU B CA 1
ATOM 9869 C C . LEU B 1 504 ? -6.527 31 21.312 1 83.81 504 LEU B C 1
ATOM 9871 O O . LEU B 1 504 ? -7.477 31.734 21.016 1 83.81 504 LEU B O 1
ATOM 9875 N N . ASN B 1 505 ? -6.66 29.984 22.156 1 92.06 505 ASN B N 1
ATOM 9876 C CA . ASN B 1 505 ? -7.961 29.469 22.562 1 92.06 505 ASN B CA 1
ATOM 9877 C C . ASN B 1 505 ? -8.891 29.297 21.359 1 92.06 505 ASN B C 1
ATOM 9879 O O . ASN B 1 505 ? -9.992 29.844 21.344 1 92.06 505 ASN B O 1
ATOM 9883 N N . GLU B 1 506 ? -8.383 28.453 20.422 1 91.44 506 GLU B N 1
ATOM 9884 C CA . GLU B 1 506 ? -9.055 28.328 19.141 1 91.44 506 GLU B CA 1
ATOM 9885 C C . GLU B 1 506 ? -9.094 26.859 18.688 1 91.44 506 GLU B C 1
ATOM 9887 O O . GLU B 1 506 ? -8.109 26.141 18.828 1 91.44 506 GLU B O 1
ATOM 9892 N N . LEU B 1 507 ? -10.266 26.5 18.172 1 93.5 507 LEU B N 1
ATOM 9893 C CA . LEU B 1 507 ? -10.414 25.219 17.5 1 93.5 507 LEU B CA 1
ATOM 9894 C C . LEU B 1 507 ? -10.258 25.359 15.992 1 93.5 507 LEU B C 1
ATOM 9896 O O . LEU B 1 507 ? -10.844 26.25 15.383 1 93.5 507 LEU B O 1
ATOM 9900 N N . SER B 1 508 ? -9.391 24.484 15.414 1 89.94 508 SER B N 1
ATOM 9901 C CA . SER B 1 508 ? -9.219 24.453 13.969 1 89.94 508 SER B CA 1
ATOM 9902 C C . SER B 1 508 ? -9.594 23.078 13.406 1 89.94 508 SER B C 1
ATOM 9904 O O . SER B 1 508 ? -9 22.062 13.766 1 89.94 508 SER B O 1
ATOM 9906 N N . ILE B 1 509 ? -10.617 23.062 12.586 1 93.44 509 ILE B N 1
ATOM 9907 C CA . ILE B 1 509 ? -11.062 21.844 11.914 1 93.44 509 ILE B CA 1
ATOM 9908 C C . ILE B 1 509 ? -10.734 21.922 10.43 1 93.44 509 ILE B C 1
ATOM 9910 O O . ILE B 1 509 ? -11.289 22.766 9.711 1 93.44 509 ILE B O 1
ATOM 9914 N N . MET B 1 510 ? -9.922 21 9.922 1 90.75 510 MET B N 1
ATOM 9915 C CA . MET B 1 510 ? -9.422 21.094 8.555 1 90.75 510 MET B CA 1
ATOM 9916 C C . MET B 1 510 ? -10.398 20.453 7.574 1 90.75 510 MET B C 1
ATOM 9918 O O . MET B 1 510 ? -11.133 19.531 7.938 1 90.75 510 MET B O 1
ATOM 9922 N N . VAL B 1 511 ? -10.328 20.766 6.379 1 89.81 511 VAL B N 1
ATOM 9923 C CA . VAL B 1 511 ? -11.266 20.391 5.332 1 89.81 511 VAL B CA 1
ATOM 9924 C C . VAL B 1 511 ? -11.211 18.875 5.098 1 89.81 511 VAL B C 1
ATOM 9926 O O . VAL B 1 511 ? -12.242 18.219 5.02 1 89.81 511 VAL B O 1
ATOM 9929 N N . PRO B 1 512 ? -9.992 18.266 5.051 1 89.44 512 PRO B N 1
ATOM 9930 C CA . PRO B 1 512 ? -9.977 16.828 4.777 1 89.44 512 PRO B CA 1
ATOM 9931 C C . PRO B 1 512 ? -10.617 16 5.895 1 89.44 512 PRO B C 1
ATOM 9933 O O . PRO B 1 512 ? -11.039 14.867 5.664 1 89.44 512 PRO B O 1
ATOM 9936 N N . PHE B 1 513 ? -10.656 16.609 7.059 1 92.38 513 PHE B N 1
ATOM 9937 C CA . PHE B 1 513 ? -11.297 15.938 8.188 1 92.38 513 PHE B CA 1
ATOM 9938 C C . PHE B 1 513 ?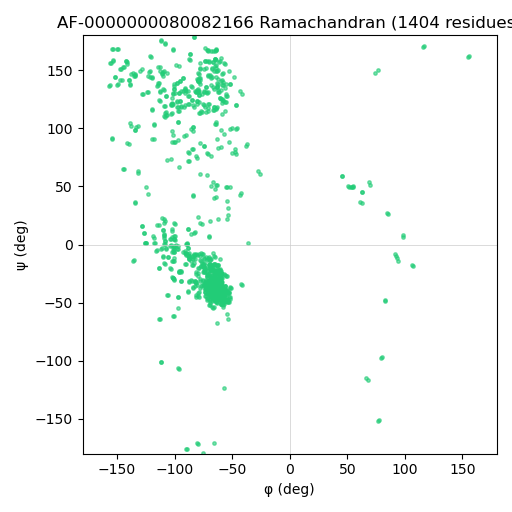 -12.812 15.93 8.031 1 92.38 513 PHE B C 1
ATOM 9940 O O . PHE B 1 513 ? -13.484 14.992 8.461 1 92.38 513 PHE B O 1
ATOM 9947 N N . ILE B 1 514 ? -13.375 17.016 7.457 1 92.38 514 ILE B N 1
ATOM 9948 C CA . ILE B 1 514 ? -14.812 17.203 7.305 1 92.38 514 ILE B CA 1
ATOM 9949 C C . ILE B 1 514 ? -15.305 16.484 6.047 1 92.38 514 ILE B C 1
ATOM 9951 O O . ILE B 1 514 ? -16.031 17.062 5.238 1 92.38 514 ILE B O 1
ATOM 9955 N N . ASP B 1 515 ? -14.891 15.391 5.805 1 88.44 515 ASP B N 1
ATOM 9956 C CA . ASP B 1 515 ? -15.227 14.57 4.641 1 88.44 515 ASP B CA 1
ATOM 9957 C C . ASP B 1 515 ? -15.164 13.086 4.977 1 88.44 515 ASP B C 1
ATOM 9959 O O . ASP B 1 515 ? -14.789 12.711 6.09 1 88.44 515 ASP B O 1
ATOM 9963 N N . GLU B 1 516 ? -15.648 12.188 4.133 1 87.81 516 GLU B N 1
ATOM 9964 C CA . GLU B 1 516 ? -15.508 10.75 4.34 1 87.81 516 GLU B CA 1
ATOM 9965 C C . GLU B 1 516 ? -14.055 10.367 4.594 1 87.81 516 GLU B C 1
ATOM 9967 O O . GLU B 1 516 ? -13.141 10.977 4.043 1 87.81 516 GLU B O 1
ATOM 9972 N N . PRO B 1 517 ? -13.938 9.602 5.422 1 91.25 517 PRO B N 1
ATOM 9973 C CA . PRO B 1 517 ? -14.898 8.711 6.086 1 91.25 517 PRO B CA 1
ATOM 9974 C C . PRO B 1 517 ? -15.414 9.281 7.406 1 91.25 517 PRO B C 1
ATOM 9976 O O . PRO B 1 517 ? -16.281 8.68 8.047 1 91.25 517 PRO B O 1
ATOM 9979 N N . ASN B 1 518 ? -14.898 10.406 7.812 1 93.69 518 ASN B N 1
ATOM 9980 C CA . ASN B 1 518 ? -15.234 10.953 9.125 1 93.69 518 ASN B CA 1
ATOM 9981 C C . ASN B 1 518 ? -16.625 11.57 9.133 1 93.69 518 ASN B C 1
ATOM 9983 O O . ASN B 1 518 ? -17.297 11.578 10.172 1 93.69 518 ASN B O 1
ATOM 9987 N N . MET B 1 519 ? -16.969 12.062 7.945 1 93.62 519 MET B N 1
ATOM 9988 C CA . MET B 1 519 ? -18.203 12.82 7.875 1 93.62 519 MET B CA 1
ATOM 9989 C C . MET B 1 519 ? -18.844 12.695 6.496 1 93.62 519 MET B C 1
ATOM 9991 O O . MET B 1 519 ? -18.156 12.695 5.48 1 93.62 519 MET B O 1
ATOM 9995 N N . ASP B 1 520 ? -20.109 12.523 6.508 1 94 520 ASP B N 1
ATOM 9996 C CA . ASP B 1 520 ? -20.922 12.648 5.305 1 94 520 ASP B CA 1
ATOM 9997 C C . ASP B 1 520 ? -22.344 13.086 5.652 1 94 520 ASP B C 1
ATOM 9999 O O . ASP B 1 520 ? -22.906 12.641 6.656 1 94 520 ASP B O 1
ATOM 10003 N N . SER B 1 521 ? -22.891 13.891 4.793 1 94.5 521 SER B N 1
ATOM 10004 C CA . SER B 1 521 ? -24.219 14.422 5.059 1 94.5 521 SER B CA 1
ATOM 10005 C C . SER B 1 521 ? -25.266 13.305 5.129 1 94.5 521 SER B C 1
ATOM 10007 O O . SER B 1 521 ? -26.266 13.43 5.832 1 94.5 521 SER B O 1
ATOM 10009 N N . SER B 1 522 ? -24.969 12.133 4.516 1 93.69 522 SER B N 1
ATOM 10010 C CA . SER B 1 522 ? -25.938 11.055 4.426 1 93.69 522 SER B CA 1
ATOM 10011 C C . SER B 1 522 ? -25.875 10.148 5.652 1 93.69 522 SER B C 1
ATOM 10013 O O . SER B 1 522 ? -26.781 9.336 5.879 1 93.69 522 SER B O 1
ATOM 10015 N N . TYR B 1 523 ? -24.891 10.305 6.477 1 96.38 523 TYR B N 1
ATOM 10016 C CA . TYR B 1 523 ? -24.766 9.461 7.656 1 96.38 523 TYR B CA 1
ATOM 10017 C C . TYR B 1 523 ? -25.891 9.734 8.648 1 96.38 523 TYR B C 1
ATOM 10019 O O . TYR B 1 523 ? -26.312 10.883 8.82 1 96.38 523 TYR B O 1
ATOM 10027 N N . PRO B 1 524 ? -26.359 8.672 9.328 1 97.56 524 PRO B N 1
ATOM 10028 C CA . PRO B 1 524 ? -27.188 8.961 10.492 1 97.56 524 PRO B CA 1
ATOM 10029 C C . PRO B 1 524 ? -26.469 9.836 11.523 1 97.56 524 PRO B C 1
ATOM 10031 O O . PRO B 1 524 ? -25.25 9.844 11.578 1 97.56 524 PRO B O 1
ATOM 10034 N N . VAL B 1 525 ? -27.219 10.523 12.328 1 98.12 525 VAL B N 1
ATOM 10035 C CA . VAL B 1 525 ? -26.656 11.5 13.25 1 98.12 525 VAL B CA 1
ATOM 10036 C C . VAL B 1 525 ? -25.75 10.797 14.258 1 98.12 525 VAL B C 1
ATOM 10038 O O . VAL B 1 525 ? -24.703 11.336 14.641 1 98.12 525 VAL B O 1
ATOM 10041 N N . TYR B 1 526 ? -26.125 9.555 14.695 1 98.19 526 TYR B N 1
ATOM 10042 C CA . TYR B 1 526 ? -25.266 8.844 15.656 1 98.19 526 TYR B CA 1
ATOM 10043 C C . TYR B 1 526 ? -23.906 8.523 15.047 1 98.19 526 TYR B C 1
ATOM 10045 O O . TYR B 1 526 ? -22.906 8.492 15.75 1 98.19 526 TYR B O 1
ATOM 10053 N N . ALA B 1 527 ? -23.844 8.289 13.703 1 98.12 527 ALA B N 1
ATOM 10054 C CA . ALA B 1 527 ? -22.578 8.031 13.031 1 98.12 527 ALA B CA 1
ATOM 10055 C C . ALA B 1 527 ? -21.719 9.297 12.953 1 98.12 527 ALA B C 1
ATOM 10057 O O . ALA B 1 527 ? -20.5 9.242 13.133 1 98.12 527 ALA B O 1
ATOM 10058 N N . LYS B 1 528 ? -22.375 10.453 12.766 1 98.06 528 LYS B N 1
ATOM 10059 C CA . LYS B 1 528 ? -21.672 11.734 12.711 1 98.06 528 LYS B CA 1
ATOM 10060 C C . LYS B 1 528 ? -21.047 12.07 14.055 1 98.06 528 LYS B C 1
ATOM 10062 O O . LYS B 1 528 ? -19.891 12.508 14.117 1 98.06 528 LYS B O 1
ATOM 10067 N N . TYR B 1 529 ? -21.75 11.82 15.07 1 98.19 529 TYR B N 1
ATOM 10068 C CA . TYR B 1 529 ? -21.25 12.188 16.391 1 98.19 529 TYR B CA 1
ATOM 10069 C C . TYR B 1 529 ? -20.266 11.148 16.906 1 98.19 529 TYR B C 1
ATOM 10071 O O . TYR B 1 529 ? -19.375 11.469 17.703 1 98.19 529 TYR B O 1
ATOM 10079 N N . ALA B 1 530 ? -20.344 9.875 16.406 1 97.88 530 ALA B N 1
ATOM 10080 C CA . ALA B 1 530 ? -19.438 8.82 16.828 1 97.88 530 ALA B CA 1
ATOM 10081 C C . ALA B 1 530 ? -18 9.148 16.438 1 97.88 530 ALA B C 1
ATOM 10083 O O . ALA B 1 530 ? -17.047 8.82 17.156 1 97.88 530 ALA B O 1
ATOM 10084 N N . VAL B 1 531 ? -17.859 9.82 15.289 1 96.56 531 VAL B N 1
ATOM 10085 C CA . VAL B 1 531 ? -16.516 10.086 14.82 1 96.56 531 VAL B CA 1
ATOM 10086 C C . VAL B 1 531 ? -16.234 11.586 14.875 1 96.56 531 VAL B C 1
ATOM 10088 O O . VAL B 1 531 ? -15.531 12.062 15.773 1 96.56 531 VAL B O 1
ATOM 10091 N N . THR B 1 532 ? -16.953 12.352 14.102 1 97.25 532 THR B N 1
ATOM 10092 C CA . THR B 1 532 ? -16.719 13.789 14.031 1 97.25 532 THR B CA 1
ATOM 10093 C C . THR B 1 532 ? -17.062 14.461 15.359 1 97.25 532 THR B C 1
ATOM 10095 O O . THR B 1 532 ? -16.312 15.297 15.852 1 97.25 532 THR B O 1
ATOM 10098 N N . GLY B 1 533 ? -18.203 14.102 15.938 1 97.94 533 GLY B N 1
ATOM 10099 C CA . GLY B 1 533 ? -18.578 14.664 17.219 1 97.94 533 GLY B CA 1
ATOM 10100 C C . GLY B 1 533 ? -17.578 14.359 18.312 1 97.94 533 GLY B C 1
ATOM 10101 O O . GLY B 1 533 ? -17.266 15.227 19.141 1 97.94 533 GLY B O 1
ATOM 10102 N N . ASP B 1 534 ? -17.141 13.148 18.328 1 97.94 534 ASP B N 1
ATOM 10103 C CA . ASP B 1 534 ? -16.141 12.727 19.297 1 97.94 534 ASP B CA 1
ATOM 10104 C C . ASP B 1 534 ? -14.859 13.539 19.156 1 97.94 534 ASP B C 1
ATOM 10106 O O . ASP B 1 534 ? -14.281 13.992 20.156 1 97.94 534 ASP B O 1
ATOM 10110 N N . ILE B 1 535 ? -14.414 13.766 17.953 1 97.31 535 ILE B N 1
ATOM 10111 C CA . ILE B 1 535 ? -13.18 14.484 17.703 1 97.31 535 ILE B CA 1
ATOM 10112 C C . ILE B 1 535 ? -13.359 15.961 18.047 1 97.31 535 ILE B C 1
ATOM 10114 O O . ILE B 1 535 ? -12.445 16.594 18.594 1 97.31 535 ILE B O 1
ATOM 10118 N N . LEU B 1 536 ? -14.531 16.531 17.719 1 97.5 536 LEU B N 1
ATOM 10119 C CA . LEU B 1 536 ? -14.812 17.906 18.125 1 97.5 536 LEU B CA 1
ATOM 10120 C C . LEU B 1 536 ? -14.75 18.047 19.641 1 97.5 536 LEU B C 1
ATOM 10122 O O . LEU B 1 536 ? -14.156 19 20.141 1 97.5 536 LEU B O 1
ATOM 10126 N N . GLY B 1 537 ? -15.391 17.125 20.328 1 97.69 537 GLY B N 1
ATOM 10127 C CA . GLY B 1 537 ? -15.297 17.125 21.781 1 97.69 537 GLY B CA 1
ATOM 10128 C C . GLY B 1 537 ? -13.883 16.922 22.281 1 97.69 537 GLY B C 1
ATOM 10129 O O . GLY B 1 537 ? -13.484 17.562 23.266 1 97.69 537 GLY B O 1
ATOM 10130 N N . HIS B 1 538 ? -13.141 16.047 21.641 1 97.81 538 HIS B N 1
ATOM 10131 C CA . HIS B 1 538 ? -11.742 15.789 21.953 1 97.81 538 HIS B CA 1
ATOM 10132 C C . HIS B 1 538 ? -10.906 17.062 21.875 1 97.81 538 HIS B C 1
ATOM 10134 O O . HIS B 1 538 ? -10.156 17.375 22.812 1 97.81 538 HIS B O 1
ATOM 10140 N N . GLU B 1 539 ? -11.07 17.812 20.781 1 97.06 539 GLU B N 1
ATOM 10141 C CA . GLU B 1 539 ? -10.297 19.031 20.594 1 97.06 539 GLU B CA 1
ATOM 10142 C C . GLU B 1 539 ? -10.68 20.094 21.609 1 97.06 539 GLU B C 1
ATOM 10144 O O . GLU B 1 539 ? -9.82 20.844 22.109 1 97.06 539 GLU B O 1
ATOM 10149 N N . MET B 1 540 ? -11.945 20.125 21.953 1 97.19 540 MET B N 1
ATOM 10150 C CA . MET B 1 540 ? -12.367 21.047 23.016 1 97.19 540 MET B CA 1
ATOM 10151 C C . MET B 1 540 ? -11.797 20.609 24.359 1 97.19 540 MET B C 1
ATOM 10153 O O . MET B 1 540 ? -11.461 21.438 25.203 1 97.19 540 MET B O 1
ATOM 10157 N N . GLY B 1 541 ? -11.727 19.344 24.531 1 97.44 541 GLY B N 1
ATOM 10158 C CA . GLY B 1 541 ? -11.188 18.766 25.766 1 97.44 541 GLY B CA 1
ATOM 10159 C C . GLY B 1 541 ? -9.742 19.172 26.016 1 97.44 541 GLY B C 1
ATOM 10160 O O . GLY B 1 541 ? -9.32 19.266 27.172 1 97.44 541 GLY B O 1
ATOM 10161 N N . HIS B 1 542 ? -9.016 19.406 24.969 1 97.06 542 HIS B N 1
ATOM 10162 C CA . HIS B 1 542 ? -7.637 19.875 25.109 1 97.06 542 HIS B CA 1
ATOM 10163 C C . HIS B 1 542 ? -7.578 21.203 25.859 1 97.06 542 HIS B C 1
ATOM 10165 O O . HIS B 1 542 ? -6.555 21.547 26.453 1 97.06 542 HIS B O 1
ATOM 10171 N N . SER B 1 543 ? -8.641 21.953 25.875 1 97.19 543 SER B N 1
ATOM 10172 C CA . SER B 1 543 ? -8.68 23.203 26.625 1 97.19 543 SER B CA 1
ATOM 10173 C C . SER B 1 543 ? -8.688 22.953 28.125 1 97.19 543 SER B C 1
ATOM 10175 O O . SER B 1 543 ? -8.398 23.844 28.922 1 97.19 543 SER B O 1
ATOM 10177 N N . MET B 1 544 ? -9.016 21.703 28.531 1 96.94 544 MET B N 1
ATOM 10178 C CA . MET B 1 544 ? -9.164 21.359 29.953 1 96.94 544 MET B CA 1
ATOM 10179 C C . MET B 1 544 ? -8.156 20.281 30.359 1 96.94 544 MET B C 1
ATOM 10181 O O . MET B 1 544 ? -8.258 19.703 31.438 1 96.94 544 MET B O 1
ATOM 10185 N N . ASP B 1 545 ? -7.23 19.922 29.5 1 96.5 545 ASP B N 1
ATOM 10186 C CA . ASP B 1 545 ? -6.234 18.938 29.906 1 96.5 545 ASP B CA 1
ATOM 10187 C C . ASP B 1 545 ? -5.121 19.578 30.734 1 96.5 545 ASP B C 1
ATOM 10189 O O . ASP B 1 545 ? -5.262 20.719 31.188 1 96.5 545 ASP B O 1
ATOM 10193 N N . THR B 1 546 ? -4.039 18.844 31.031 1 95.12 546 THR B N 1
ATOM 10194 C CA . THR B 1 546 ? -3.047 19.328 31.984 1 95.12 546 THR B CA 1
ATOM 10195 C C . THR B 1 546 ? -2.314 20.547 31.422 1 95.12 546 THR B C 1
ATOM 10197 O O . THR B 1 546 ? -1.883 21.422 32.188 1 95.12 546 THR B O 1
ATOM 10200 N N . LEU B 1 547 ? -2.221 20.656 30.141 1 93.88 547 LEU B N 1
ATOM 10201 C CA . LEU B 1 547 ? -1.598 21.812 29.5 1 93.88 547 LEU B CA 1
ATOM 10202 C C . LEU B 1 547 ? -2.617 22.922 29.266 1 93.88 547 LEU B C 1
ATOM 10204 O O . LEU B 1 547 ? -2.322 24.094 29.484 1 93.88 547 LEU B O 1
ATOM 10208 N N . GLY B 1 548 ? -3.811 22.547 28.859 1 95.38 548 GLY B N 1
ATOM 10209 C CA . GLY B 1 548 ? -4.844 23.5 28.516 1 95.38 548 GLY B CA 1
ATOM 10210 C C . GLY B 1 548 ? -5.285 24.344 29.703 1 95.38 548 GLY B C 1
ATOM 10211 O O . GLY B 1 548 ? -5.594 25.531 29.547 1 95.38 548 GLY B O 1
ATOM 10212 N N . ILE B 1 549 ? -5.254 23.812 30.859 1 96.31 549 ILE B N 1
ATOM 10213 C CA . ILE B 1 549 ? -5.77 24.516 32.031 1 96.31 549 ILE B CA 1
ATOM 10214 C C . ILE B 1 549 ? -4.781 25.609 32.438 1 96.31 549 ILE B C 1
ATOM 10216 O O . ILE B 1 549 ? -5.113 26.469 33.25 1 96.31 549 ILE B O 1
ATOM 10220 N N . GLN B 1 550 ? -3.598 25.562 31.875 1 95.38 550 GLN B N 1
ATOM 10221 C CA . GLN B 1 550 ? -2.598 26.578 32.188 1 95.38 550 GLN B CA 1
ATOM 10222 C C . GLN B 1 550 ? -2.834 27.859 31.406 1 95.38 550 GLN B C 1
ATOM 10224 O O . GLN B 1 550 ? -2.197 28.875 31.672 1 95.38 550 GLN B O 1
ATOM 10229 N N . TRP B 1 551 ? -3.754 27.797 30.469 1 95.12 551 TRP B N 1
ATOM 10230 C CA . TRP B 1 551 ? -4.066 28.922 29.594 1 95.12 551 TRP B CA 1
ATOM 10231 C C . TRP B 1 551 ? -5.496 29.406 29.828 1 95.12 551 TRP B C 1
ATOM 10233 O O . TRP B 1 551 ? -6.41 28.609 30 1 95.12 551 TRP B O 1
ATOM 10243 N N . ASN B 1 552 ? -5.676 30.734 29.891 1 96.06 552 ASN B N 1
ATOM 10244 C CA . ASN B 1 552 ? -7.012 31.281 30.109 1 96.06 552 ASN B CA 1
ATOM 10245 C C . ASN B 1 552 ? -7.746 31.516 28.781 1 96.06 552 ASN B C 1
ATOM 10247 O O . ASN B 1 552 ? -7.316 31.031 27.734 1 96.06 552 ASN B O 1
ATOM 10251 N N . GLU B 1 553 ? -8.938 32.094 28.812 1 95.19 553 GLU B N 1
ATOM 10252 C CA . GLU B 1 553 ? -9.852 32.25 27.688 1 95.19 553 GLU B CA 1
ATOM 10253 C C . GLU B 1 553 ? -9.266 33.188 26.625 1 95.19 553 GLU B C 1
ATOM 10255 O O . GLU B 1 553 ? -9.758 33.219 25.5 1 95.19 553 GLU B O 1
ATOM 10260 N N . PHE B 1 554 ? -8.18 33.844 26.938 1 90.44 554 PHE B N 1
ATOM 10261 C CA . PHE B 1 554 ? -7.566 34.75 25.984 1 90.44 554 PHE B CA 1
ATOM 10262 C C . PHE B 1 554 ? -6.258 34.188 25.453 1 90.44 554 PHE B C 1
ATOM 10264 O O . PHE B 1 554 ? -5.551 34.875 24.688 1 90.44 554 PHE B O 1
ATOM 10271 N N . GLY B 1 555 ? -5.891 33 25.906 1 88.94 555 GLY B N 1
ATOM 10272 C CA . GLY B 1 555 ? -4.664 32.375 25.438 1 88.94 555 GLY B CA 1
ATOM 10273 C C . GLY B 1 555 ? -3.436 32.844 26.203 1 88.94 555 GLY B C 1
ATOM 10274 O O . GLY B 1 555 ? -2.334 32.875 25.641 1 88.94 555 GLY B O 1
ATOM 10275 N N . GLU B 1 556 ? -3.643 33.219 27.375 1 89.44 556 GLU B N 1
ATOM 10276 C CA . GLU B 1 556 ? -2.545 33.656 28.234 1 89.44 556 GLU B CA 1
ATOM 10277 C C . GLU B 1 556 ? -2.299 32.656 29.359 1 89.44 556 GLU B C 1
ATOM 10279 O O . GLU B 1 556 ? -3.244 32.062 29.891 1 89.44 556 GLU B O 1
ATOM 10284 N N . TYR B 1 557 ? -1.028 32.562 29.703 1 91.69 557 TYR B N 1
ATOM 10285 C CA . TYR B 1 557 ? -0.712 31.719 30.859 1 91.69 557 TYR B CA 1
ATOM 10286 C C . TYR B 1 557 ? -1.288 32.312 32.125 1 91.69 557 TYR B C 1
ATOM 10288 O O . TYR B 1 557 ? -1.018 33.469 32.469 1 91.69 557 TYR B O 1
ATOM 10296 N N . GLU B 1 558 ? -2.141 31.562 32.688 1 94.75 558 GLU B N 1
ATOM 10297 C CA . GLU B 1 558 ? -2.799 31.969 33.938 1 94.75 558 GLU B CA 1
ATOM 10298 C C . GLU B 1 558 ? -3.297 30.766 34.719 1 94.75 558 GLU B C 1
ATOM 10300 O O . GLU B 1 558 ? -3.863 29.844 34.156 1 94.75 558 GLU B O 1
ATOM 10305 N N . GLN B 1 559 ? -3.076 30.797 36.031 1 94.56 559 GLN B N 1
ATOM 10306 C CA . GLN B 1 559 ? -3.703 29.797 36.906 1 94.56 559 GLN B CA 1
ATOM 10307 C C . GLN B 1 559 ? -5.141 30.188 37.219 1 94.56 559 GLN B C 1
ATOM 10309 O O . GLN B 1 559 ? -5.449 30.531 38.375 1 94.56 559 GLN B O 1
ATOM 10314 N N . TRP B 1 560 ? -5.996 30.016 36.344 1 96.12 560 TRP B N 1
ATOM 10315 C CA . TRP B 1 560 ? -7.363 30.516 36.469 1 96.12 560 TRP B CA 1
ATOM 10316 C C . TRP B 1 560 ? -8.203 29.578 37.312 1 96.12 560 TRP B C 1
ATOM 10318 O O . TRP B 1 560 ? -9.188 30.016 37.938 1 96.12 560 TRP B O 1
ATOM 10328 N N . MET B 1 561 ? -7.895 28.281 37.406 1 95.88 561 MET B N 1
ATOM 10329 C CA . MET B 1 561 ? -8.633 27.328 38.219 1 95.88 561 MET B CA 1
ATOM 10330 C C . MET B 1 561 ? -8.242 27.438 39.688 1 95.88 561 MET B C 1
ATOM 10332 O O . MET B 1 561 ? -7.055 27.422 40 1 95.88 561 MET B O 1
ATOM 10336 N N . PRO B 1 562 ? -9.266 27.5 40.531 1 96.69 562 PRO B N 1
ATOM 10337 C CA . PRO B 1 562 ? -8.945 27.578 41.969 1 96.69 562 PRO B CA 1
ATOM 10338 C C . PRO B 1 562 ? -8.109 26.391 42.438 1 96.69 562 PRO B C 1
ATOM 10340 O O . PRO B 1 562 ? -8.32 25.266 41.969 1 96.69 562 PRO B O 1
ATOM 10343 N N . GLU B 1 563 ? -7.211 26.609 43.438 1 96.19 563 GLU B N 1
ATOM 10344 C CA . GLU B 1 563 ? -6.223 25.641 43.875 1 96.19 563 GLU B CA 1
ATOM 10345 C C . GLU B 1 563 ? -6.895 24.359 44.344 1 96.19 563 GLU B C 1
ATOM 10347 O O . GLU B 1 563 ? -6.43 23.25 44.031 1 96.19 563 GLU B O 1
ATOM 10352 N N . GLU B 1 564 ? -7.973 24.484 45.094 1 96.81 564 GLU B N 1
ATOM 10353 C CA . GLU B 1 564 ? -8.672 23.312 45.594 1 96.81 564 GLU B CA 1
ATOM 10354 C C . GLU B 1 564 ? -9.305 22.516 44.469 1 96.81 564 GLU B C 1
ATOM 10356 O O . GLU B 1 564 ? -9.336 21.281 44.531 1 96.81 564 GLU B O 1
ATOM 10361 N N . ASP B 1 565 ? -9.883 23.234 43.5 1 97.44 565 ASP B N 1
ATOM 10362 C CA . ASP B 1 565 ? -10.453 22.578 42.344 1 97.44 565 ASP B CA 1
ATOM 10363 C C . ASP B 1 565 ? -9.383 21.844 41.562 1 97.44 565 ASP B C 1
ATOM 10365 O O . ASP B 1 565 ? -9.609 20.734 41.062 1 97.44 565 ASP B O 1
ATOM 10369 N N . GLU B 1 566 ? -8.219 22.438 41.344 1 96.75 566 GLU B N 1
ATOM 10370 C CA . GLU B 1 566 ? -7.109 21.828 40.625 1 96.75 566 GLU B CA 1
ATOM 10371 C C . GLU B 1 566 ? -6.637 20.547 41.281 1 96.75 566 GLU B C 1
ATOM 10373 O O . GLU B 1 566 ? -6.285 19.578 40.594 1 96.75 566 GLU B O 1
ATOM 10378 N N . LYS B 1 567 ? -6.598 20.547 42.625 1 97 567 LYS B N 1
ATOM 10379 C CA . LYS B 1 567 ? -6.211 19.359 43.375 1 97 567 LYS B CA 1
ATOM 10380 C C . LYS B 1 567 ? -7.188 18.203 43.125 1 97 567 LYS B C 1
ATOM 10382 O O . LYS B 1 567 ? -6.777 17.062 42.938 1 97 567 LYS B O 1
ATOM 10387 N N . LYS B 1 568 ? -8.484 18.547 43.156 1 97.06 568 LYS B N 1
ATOM 10388 C CA . LYS B 1 568 ? -9.5 17.531 42.875 1 97.06 568 LYS B CA 1
ATOM 10389 C C . LYS B 1 568 ? -9.383 17.016 41.469 1 97.06 568 LYS B C 1
ATOM 10391 O O . LYS B 1 568 ? -9.531 15.812 41.219 1 97.06 568 LYS B O 1
ATOM 10396 N N . TYR B 1 569 ? -9.133 17.938 40.531 1 97.12 569 TYR B N 1
ATOM 10397 C CA . TYR B 1 569 ? -8.992 17.547 39.125 1 97.12 569 TYR B CA 1
ATOM 10398 C C . TYR B 1 569 ? -7.785 16.641 38.938 1 97.12 569 TYR B C 1
ATOM 10400 O O . TYR B 1 569 ? -7.852 15.664 38.188 1 97.12 569 TYR B O 1
ATOM 10408 N N . LYS B 1 570 ? -6.66 16.953 39.594 1 96.88 570 LYS B N 1
ATOM 10409 C CA . LYS B 1 570 ? -5.445 16.141 39.531 1 96.88 570 LYS B CA 1
ATOM 10410 C C . LYS B 1 570 ? -5.703 14.711 40 1 96.88 570 LYS B C 1
ATOM 10412 O O . LYS B 1 570 ? -5.156 13.758 39.438 1 96.88 570 LYS B O 1
ATOM 10417 N N . LYS B 1 571 ? -6.512 14.609 41 1 96.5 571 LYS B N 1
ATOM 10418 C CA . LYS B 1 571 ? -6.855 13.289 41.5 1 96.5 571 LYS B CA 1
ATOM 10419 C C . LYS B 1 571 ? -7.668 12.5 40.469 1 96.5 571 LYS B C 1
ATOM 10421 O O . LYS B 1 571 ? -7.461 11.297 40.312 1 96.5 571 LYS B O 1
ATOM 10426 N N . ARG B 1 572 ? -8.609 13.18 39.875 1 96.44 572 ARG B N 1
ATOM 10427 C CA . ARG B 1 572 ? -9.422 12.547 38.844 1 96.44 572 ARG B CA 1
ATOM 10428 C C . ARG B 1 572 ? -8.555 12.125 37.656 1 96.44 572 ARG B C 1
ATOM 10430 O O . ARG B 1 572 ? -8.742 11.047 37.094 1 96.44 572 ARG B O 1
ATOM 10437 N N . ILE B 1 573 ? -7.57 12.961 37.25 1 97.19 573 ILE B N 1
ATOM 10438 C CA . ILE B 1 573 ? -6.645 12.664 36.156 1 97.19 573 ILE B CA 1
ATOM 10439 C C . ILE B 1 573 ? -5.766 11.477 36.562 1 97.19 573 ILE B C 1
ATOM 10441 O O . ILE B 1 573 ? -5.438 10.648 35.688 1 97.19 573 ILE B O 1
ATOM 10445 N N . GLN B 1 574 ? -5.355 11.391 37.844 1 97.06 574 GLN B N 1
ATOM 10446 C CA . GLN B 1 574 ? -4.516 10.297 38.312 1 97.06 574 GLN B CA 1
ATOM 10447 C C . GLN B 1 574 ? -5.195 8.953 38.094 1 97.06 574 GLN B C 1
ATOM 10449 O O . GLN B 1 574 ? -4.527 7.953 37.812 1 97.06 574 GLN B O 1
ATOM 10454 N N . CYS B 1 575 ? -6.488 8.922 38.25 1 96.44 575 CYS B N 1
ATOM 10455 C CA . CYS B 1 575 ? -7.246 7.703 37.969 1 96.44 575 CYS B CA 1
ATOM 10456 C C . CYS B 1 575 ? -6.996 7.199 36.562 1 96.44 575 CYS B C 1
ATOM 10458 O O . CYS B 1 575 ? -6.754 6.012 36.344 1 96.44 575 CYS B O 1
ATOM 10460 N N . LEU B 1 576 ? -7.043 8.094 35.562 1 96.38 576 LEU B N 1
ATOM 10461 C CA . LEU B 1 576 ? -6.801 7.742 34.156 1 96.38 576 LEU B CA 1
ATOM 10462 C C . LEU B 1 576 ? -5.355 7.309 33.969 1 96.38 576 LEU B C 1
ATOM 10464 O O . LEU B 1 576 ? -5.086 6.383 33.188 1 96.38 576 LEU B O 1
ATOM 10468 N N . ARG B 1 577 ? -4.379 7.992 34.625 1 95.56 577 ARG B N 1
ATOM 10469 C CA . ARG B 1 577 ? -2.971 7.613 34.562 1 95.56 577 ARG B CA 1
ATOM 10470 C C . ARG B 1 577 ? -2.768 6.168 35 1 95.56 577 ARG B C 1
ATOM 10472 O O . ARG B 1 577 ? -2.113 5.383 34.312 1 95.56 577 ARG B O 1
ATOM 10479 N N . ASP B 1 578 ? -3.4 5.891 36.125 1 95.19 578 ASP B N 1
ATOM 10480 C CA . ASP B 1 578 ? -3.258 4.555 36.719 1 95.19 578 ASP B CA 1
ATOM 10481 C C . ASP B 1 578 ? -3.854 3.494 35.781 1 95.19 578 ASP B C 1
ATOM 10483 O O . ASP B 1 578 ? -3.281 2.412 35.625 1 95.19 578 ASP B O 1
ATOM 10487 N N . GLN B 1 579 ? -4.953 3.818 35.219 1 94.56 579 GLN B N 1
ATOM 10488 C CA . GLN B 1 579 ? -5.59 2.883 34.312 1 94.56 579 GLN B CA 1
ATOM 10489 C C . GLN B 1 579 ? -4.703 2.617 33.094 1 94.56 579 GLN B C 1
ATOM 10491 O O . GLN B 1 579 ? -4.562 1.472 32.656 1 94.56 579 GLN B O 1
ATOM 10496 N N . TYR B 1 580 ? -4.137 3.668 32.5 1 93.81 580 TYR B N 1
ATOM 10497 C CA . TYR B 1 580 ? -3.281 3.504 31.328 1 93.81 580 TYR B CA 1
ATOM 10498 C C . TYR B 1 580 ? -2.023 2.719 31.672 1 93.81 580 TYR B C 1
ATOM 10500 O O . TYR B 1 580 ? -1.613 1.825 30.938 1 93.81 580 TYR B O 1
ATOM 10508 N N . GLU B 1 581 ? -1.455 3.059 32.781 1 93.25 581 GLU B N 1
ATOM 10509 C CA . GLU B 1 581 ? -0.181 2.457 33.156 1 93.25 581 GLU B CA 1
ATOM 10510 C C . GLU B 1 581 ? -0.356 0.989 33.531 1 93.25 581 GLU B C 1
ATOM 10512 O O . GLU B 1 581 ? 0.59 0.203 33.438 1 93.25 581 GLU B O 1
ATOM 10517 N N . ASN B 1 582 ? -1.601 0.598 33.875 1 91.38 582 ASN B N 1
ATOM 10518 C CA . ASN B 1 582 ? -1.88 -0.79 34.219 1 91.38 582 ASN B CA 1
ATOM 10519 C C . ASN B 1 582 ? -2.58 -1.527 33.094 1 91.38 582 ASN B C 1
ATOM 10521 O O . ASN B 1 582 ? -3 -2.674 33.25 1 91.38 582 ASN B O 1
ATOM 10525 N N . TYR B 1 583 ? -2.719 -0.851 32.031 1 90.5 583 TYR B N 1
ATOM 10526 C CA . TYR B 1 583 ? -3.404 -1.426 30.875 1 90.5 583 TYR B CA 1
ATOM 10527 C C . TYR B 1 583 ? -2.551 -2.502 30.219 1 90.5 583 TYR B C 1
ATOM 10529 O O . TYR B 1 583 ? -1.345 -2.32 30.031 1 90.5 583 TYR B O 1
ATOM 10537 N N . ASP B 1 584 ? -3.154 -3.654 29.953 1 86 584 ASP B N 1
ATOM 10538 C CA . ASP B 1 584 ? -2.496 -4.73 29.219 1 86 584 ASP B CA 1
ATOM 10539 C C . ASP B 1 584 ? -2.783 -4.621 27.719 1 86 584 ASP B C 1
ATOM 10541 O O . ASP B 1 584 ? -3.768 -5.18 27.234 1 86 584 ASP B O 1
ATOM 10545 N N . ASP B 1 585 ? -1.893 -3.963 27.047 1 85 585 ASP B N 1
ATOM 10546 C CA . ASP B 1 585 ? -2.076 -3.734 25.625 1 85 585 ASP B CA 1
ATOM 10547 C C . ASP B 1 585 ? -1.695 -4.973 24.812 1 85 585 ASP B C 1
ATOM 10549 O O . ASP B 1 585 ? -0.647 -5.578 25.047 1 85 585 ASP B O 1
ATOM 10553 N N . PRO B 1 586 ? -2.531 -5.328 23.953 1 74.94 586 PRO B N 1
ATOM 10554 C CA . PRO B 1 586 ? -2.254 -6.555 23.188 1 74.94 586 PRO B CA 1
ATOM 10555 C C . PRO B 1 586 ? -0.937 -6.488 22.422 1 74.94 586 PRO B C 1
ATOM 10557 O O . PRO B 1 586 ? -0.3 -7.52 22.188 1 74.94 586 PRO B O 1
ATOM 10560 N N . ASP B 1 587 ? -0.583 -5.312 22.062 1 70.94 587 ASP B N 1
ATOM 10561 C CA . ASP B 1 587 ? 0.606 -5.176 21.234 1 70.94 587 ASP B CA 1
ATOM 10562 C C . ASP B 1 587 ? 1.815 -4.75 22.062 1 70.94 587 ASP B C 1
ATOM 10564 O O . ASP B 1 587 ? 2.951 -5.109 21.75 1 70.94 587 ASP B O 1
ATOM 10568 N N . PHE B 1 588 ? 1.514 -3.982 23.156 1 75.12 588 PHE B N 1
ATOM 10569 C CA . PHE B 1 588 ? 2.633 -3.348 23.844 1 75.12 588 PHE B CA 1
ATOM 10570 C C . PHE B 1 588 ? 2.773 -3.887 25.266 1 75.12 588 PHE B C 1
ATOM 10572 O O . PHE B 1 588 ? 3.734 -3.561 25.969 1 75.12 588 PHE B O 1
ATOM 10579 N N . GLY B 1 589 ? 1.875 -4.684 25.656 1 78.06 589 GLY B N 1
ATOM 10580 C CA . GLY B 1 589 ? 1.948 -5.289 26.984 1 78.06 589 GLY B CA 1
ATOM 10581 C C . GLY B 1 589 ? 1.558 -4.34 28.094 1 78.06 589 GLY B C 1
ATOM 10582 O O . GLY B 1 589 ? 0.693 -3.482 27.906 1 78.06 589 GLY B O 1
ATOM 10583 N N . LYS B 1 590 ? 2.168 -4.617 29.312 1 81.75 590 LYS B N 1
ATOM 10584 C CA . LYS B 1 590 ? 1.8 -3.867 30.516 1 81.75 590 LYS B CA 1
ATOM 10585 C C . LYS B 1 590 ? 2.842 -2.801 30.844 1 81.75 590 LYS B C 1
ATOM 10587 O O . LYS B 1 590 ? 3.857 -2.688 30.141 1 81.75 590 LYS B O 1
ATOM 10592 N N . HIS B 1 591 ? 2.506 -1.945 31.734 1 82 591 HIS B N 1
ATOM 10593 C CA . HIS B 1 591 ? 3.369 -0.912 32.312 1 82 591 HIS B CA 1
ATOM 10594 C C . HIS B 1 591 ? 3.689 0.159 31.266 1 82 591 HIS B C 1
ATOM 10596 O O . HIS B 1 591 ? 4.859 0.468 31.031 1 82 591 HIS B O 1
ATOM 10602 N N . LEU B 1 592 ? 2.68 0.617 30.688 1 86.06 592 LEU B N 1
ATOM 10603 C CA . LEU B 1 592 ? 2.795 1.73 29.75 1 86.06 592 LEU B CA 1
ATOM 10604 C C . LEU B 1 592 ? 3.061 3.037 30.5 1 86.06 592 LEU B C 1
ATOM 10606 O O . LEU B 1 592 ? 2.785 3.145 31.688 1 86.06 592 LEU B O 1
ATOM 10610 N N . ASP B 1 593 ? 3.756 3.953 29.781 1 87.5 593 ASP B N 1
ATOM 10611 C CA . ASP B 1 593 ? 4.098 5.242 30.375 1 87.5 593 ASP B CA 1
ATOM 10612 C C . ASP B 1 593 ? 3.09 6.316 29.969 1 87.5 593 ASP B C 1
ATOM 10614 O O . ASP B 1 593 ? 2.99 6.672 28.797 1 87.5 593 ASP B O 1
ATOM 10618 N N . SER B 1 594 ? 2.371 6.812 30.969 1 90.75 594 SER B N 1
ATOM 10619 C CA . SER B 1 594 ? 1.321 7.789 30.688 1 90.75 594 SER B CA 1
ATOM 10620 C C . SER B 1 594 ? 1.895 9.195 30.562 1 90.75 594 SER B C 1
ATOM 10622 O O . SER B 1 594 ? 1.193 10.125 30.156 1 90.75 594 SER B O 1
ATOM 10624 N N . SER B 1 595 ? 3.115 9.461 30.859 1 88.75 595 SER B N 1
ATOM 10625 C CA . SER B 1 595 ? 3.686 10.797 31 1 88.75 595 SER B CA 1
ATOM 10626 C C . SER B 1 595 ? 3.574 11.594 29.703 1 88.75 595 SER B C 1
ATOM 10628 O O . SER B 1 595 ? 3.295 12.797 29.734 1 88.75 595 SER B O 1
ATOM 10630 N N . LYS B 1 596 ? 3.627 10.906 28.594 1 88.94 596 LYS B N 1
ATOM 10631 C CA . LYS B 1 596 ? 3.656 11.641 27.328 1 88.94 596 LYS B CA 1
ATOM 10632 C C . LYS B 1 596 ? 2.287 11.625 26.656 1 88.94 596 LYS B C 1
ATOM 10634 O O . LYS B 1 596 ? 2.066 12.336 25.672 1 88.94 596 LYS B O 1
ATOM 10639 N N . VAL B 1 597 ? 1.313 10.844 27.234 1 93 597 VAL B N 1
ATOM 10640 C CA . VAL B 1 597 ? 0.099 10.633 26.453 1 93 597 VAL B CA 1
ATOM 10641 C C . VAL B 1 597 ? -1.12 11.062 27.266 1 93 597 VAL B C 1
ATOM 10643 O O . VAL B 1 597 ? -2.25 11.008 26.781 1 93 597 VAL B O 1
ATOM 10646 N N . ILE B 1 598 ? -0.966 11.586 28.516 1 95.19 598 ILE B N 1
ATOM 10647 C CA . ILE B 1 598 ? -2.066 11.82 29.438 1 95.19 598 ILE B CA 1
ATOM 10648 C C . ILE B 1 598 ? -2.996 12.891 28.875 1 95.19 598 ILE B C 1
ATOM 10650 O O . ILE B 1 598 ? -4.215 12.82 29.047 1 95.19 598 ILE B O 1
ATOM 10654 N N . ASN B 1 599 ? -2.447 13.891 28.203 1 95.81 599 ASN B N 1
ATOM 10655 C CA . ASN B 1 599 ? -3.285 14.945 27.641 1 95.81 599 ASN B CA 1
ATOM 10656 C C . ASN B 1 599 ? -4.238 14.391 26.578 1 95.81 599 ASN B C 1
ATOM 10658 O O . ASN B 1 599 ? -5.402 14.797 26.516 1 95.81 599 ASN B O 1
ATOM 10662 N N . GLU B 1 600 ? -3.748 13.445 25.797 1 96.06 600 GLU B N 1
ATOM 10663 C CA . GLU B 1 600 ? -4.586 12.812 24.797 1 96.06 600 GLU B CA 1
ATOM 10664 C C . GLU B 1 600 ? -5.668 11.945 25.438 1 96.06 600 GLU B C 1
ATOM 10666 O O . GLU B 1 600 ? -6.797 11.883 24.938 1 96.06 600 GLU B O 1
ATOM 10671 N N . ILE B 1 601 ? -5.285 11.328 26.531 1 96.62 601 ILE B N 1
ATOM 10672 C CA . ILE B 1 601 ? -6.23 10.469 27.234 1 96.62 601 ILE B CA 1
ATOM 10673 C C . ILE B 1 601 ? -7.359 11.312 27.828 1 96.62 601 ILE B C 1
ATOM 10675 O O . ILE B 1 601 ? -8.531 10.953 27.719 1 96.62 601 ILE B O 1
ATOM 10679 N N . ILE B 1 602 ? -6.977 12.422 28.406 1 97.56 602 ILE B N 1
ATOM 10680 C CA . ILE B 1 602 ? -7.949 13.352 28.984 1 97.56 602 ILE B CA 1
ATOM 10681 C C . ILE B 1 602 ? -8.883 13.852 27.891 1 97.56 602 ILE B C 1
ATOM 10683 O O . ILE B 1 602 ? -10.102 13.867 28.062 1 97.56 602 ILE B O 1
ATOM 10687 N N . ALA B 1 603 ? -8.289 14.219 26.75 1 97.69 603 ALA B N 1
ATOM 10688 C CA . ALA B 1 603 ? -9.07 14.734 25.625 1 97.69 603 ALA B CA 1
ATOM 10689 C C . ALA B 1 603 ? -10.023 13.672 25.078 1 97.69 603 ALA B C 1
ATOM 10691 O O . ALA B 1 603 ? -11.164 13.984 24.734 1 97.69 603 ALA B O 1
ATOM 10692 N N . ASP B 1 604 ? -9.57 12.438 25.016 1 97.44 604 ASP B N 1
ATOM 10693 C CA . ASP B 1 604 ? -10.422 11.336 24.562 1 97.44 604 ASP B CA 1
ATOM 10694 C C . ASP B 1 604 ? -11.641 11.172 25.484 1 97.44 604 ASP B C 1
ATOM 10696 O O . ASP B 1 604 ? -12.758 11.008 25 1 97.44 604 ASP B O 1
ATOM 10700 N N . ARG B 1 605 ? -11.375 11.227 26.766 1 97.56 605 ARG B N 1
ATOM 10701 C CA . ARG B 1 605 ? -12.445 11.039 27.734 1 97.56 605 ARG B CA 1
ATOM 10702 C C . ARG B 1 605 ? -13.461 12.172 27.656 1 97.56 605 ARG B C 1
ATOM 10704 O O . ARG B 1 605 ? -14.672 11.93 27.672 1 97.56 605 ARG B O 1
ATOM 10711 N N . HIS B 1 606 ? -12.984 13.383 27.562 1 97.31 606 HIS B N 1
ATOM 10712 C CA . HIS B 1 606 ? -13.875 14.531 27.375 1 97.31 606 HIS B CA 1
ATOM 10713 C C . HIS B 1 606 ? -14.656 14.406 26.078 1 97.31 606 HIS B C 1
ATOM 10715 O O . HIS B 1 606 ? -15.844 14.734 26.031 1 97.31 606 HIS B O 1
ATOM 10721 N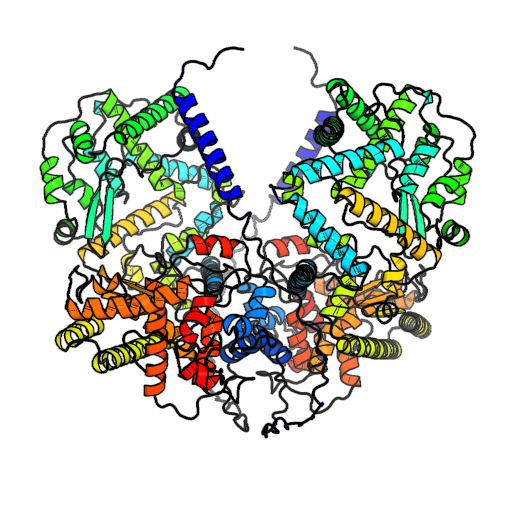 N . GLY B 1 607 ? -13.969 13.969 25.031 1 97.56 607 GLY B N 1
ATOM 10722 C CA . GLY B 1 607 ? -14.562 13.867 23.719 1 97.56 607 GLY B CA 1
ATOM 10723 C C . GLY B 1 607 ? -15.766 12.953 23.672 1 97.56 607 GLY B C 1
ATOM 10724 O O . GLY B 1 607 ? -16.844 13.352 23.219 1 97.56 607 GLY B O 1
ATOM 10725 N N . ILE B 1 608 ? -15.609 11.766 24.234 1 97.75 608 ILE B N 1
ATOM 10726 C CA . ILE B 1 608 ? -16.688 10.781 24.172 1 97.75 608 ILE B CA 1
ATOM 10727 C C . ILE B 1 608 ? -17.844 11.219 25.078 1 97.75 608 ILE B C 1
ATOM 10729 O O . ILE B 1 608 ? -19.016 11.008 24.734 1 97.75 608 ILE B O 1
ATOM 10733 N N . ASP B 1 609 ? -17.547 11.844 26.25 1 97.31 609 ASP B N 1
ATOM 10734 C CA . ASP B 1 609 ? -18.594 12.367 27.125 1 97.31 609 ASP B CA 1
ATOM 10735 C C . ASP B 1 609 ? -19.422 13.422 26.406 1 97.31 609 ASP B C 1
ATOM 10737 O O . ASP B 1 609 ? -20.656 13.398 26.453 1 97.31 609 ASP B O 1
ATOM 10741 N N . ALA B 1 610 ? -18.719 14.297 25.734 1 97.38 610 ALA B N 1
ATOM 10742 C CA . ALA B 1 610 ? -19.406 15.383 25.031 1 97.38 610 ALA B CA 1
ATOM 10743 C C . ALA B 1 610 ? -20.219 14.844 23.859 1 97.38 610 ALA B C 1
ATOM 10745 O O . ALA B 1 610 ? -21.344 15.273 23.625 1 97.38 610 ALA B O 1
ATOM 10746 N N . ALA B 1 611 ? -19.656 13.953 23.078 1 97.94 611 ALA B N 1
ATOM 10747 C CA . ALA B 1 611 ? -20.312 13.406 21.891 1 97.94 611 ALA B CA 1
ATOM 10748 C C . ALA B 1 611 ? -21.594 12.672 22.281 1 97.94 611 ALA B C 1
ATOM 10750 O O . ALA B 1 611 ? -22.641 12.891 21.672 1 97.94 611 ALA B O 1
ATOM 10751 N N . LEU B 1 612 ? -21.531 11.797 23.312 1 97.62 612 LEU B N 1
ATOM 10752 C CA . LEU B 1 612 ? -22.688 11.023 23.75 1 97.62 612 LEU B CA 1
ATOM 10753 C C . LEU B 1 612 ? -23.766 11.938 24.312 1 97.62 612 LEU B C 1
ATOM 10755 O O . LEU B 1 612 ? -24.938 11.797 23.969 1 97.62 612 LEU B O 1
ATOM 10759 N N . GLN B 1 613 ? -23.344 12.859 25.156 1 97.5 613 GLN B N 1
ATOM 10760 C CA . GLN B 1 613 ? -24.328 13.758 25.766 1 97.5 613 GLN B CA 1
ATOM 10761 C C . GLN B 1 613 ? -24.984 14.648 24.719 1 97.5 613 GLN B C 1
ATOM 10763 O O . GLN B 1 613 ? -26.188 14.922 24.797 1 97.5 613 GLN B O 1
ATOM 10768 N N . THR B 1 614 ? -24.188 15.156 23.766 1 98.31 614 THR B N 1
ATOM 10769 C CA . THR B 1 614 ? -24.766 15.969 22.703 1 98.31 614 THR B CA 1
ATOM 10770 C C . THR B 1 614 ? -25.797 15.172 21.906 1 98.31 614 THR B C 1
ATOM 10772 O O . THR B 1 614 ? -26.891 15.672 21.625 1 98.31 614 THR B O 1
ATOM 10775 N N . TYR B 1 615 ? -25.453 13.961 21.578 1 98.06 615 TYR B N 1
ATOM 10776 C CA . TYR B 1 615 ? -26.375 13.117 20.844 1 98.06 615 TYR B CA 1
ATOM 10777 C C . TYR B 1 615 ? -27.656 12.883 21.641 1 98.06 615 TYR B C 1
ATOM 10779 O O . TYR B 1 615 ? -28.75 12.969 21.078 1 98.06 615 TYR B O 1
ATOM 10787 N N . ARG B 1 616 ? -27.578 12.648 22.922 1 97.06 616 ARG B N 1
ATOM 10788 C CA . ARG B 1 616 ? -28.75 12.43 23.781 1 97.06 616 ARG B CA 1
ATOM 10789 C C . ARG B 1 616 ? -29.641 13.664 23.828 1 97.06 616 ARG B C 1
ATOM 10791 O O . ARG B 1 616 ? -30.859 13.547 23.797 1 97.06 616 ARG B O 1
ATOM 10798 N N . ASN B 1 617 ? -28.969 14.773 23.844 1 97.31 617 ASN B N 1
ATOM 10799 C CA . ASN B 1 617 ? -29.688 16.031 23.922 1 97.31 617 ASN B CA 1
ATOM 10800 C C . ASN B 1 617 ? -30.547 16.281 22.688 1 97.31 617 ASN B C 1
ATOM 10802 O O . ASN B 1 617 ? -31.516 17.031 22.734 1 97.31 617 ASN B O 1
ATOM 10806 N N . LEU B 1 618 ? -30.141 15.664 21.594 1 97.19 618 LEU B N 1
ATOM 10807 C CA . LEU B 1 618 ? -30.859 15.883 20.344 1 97.19 618 LEU B CA 1
ATOM 10808 C C . LEU B 1 618 ? -32.188 15.133 20.359 1 97.19 618 LEU B C 1
ATOM 10810 O O . LEU B 1 618 ? -33.094 15.469 19.594 1 97.19 618 LEU B O 1
ATOM 10814 N N . LYS B 1 619 ? -32.406 14.086 21.109 1 96.25 619 LYS B N 1
ATOM 10815 C CA . LYS B 1 619 ? -33.656 13.328 21.281 1 96.25 619 LYS B CA 1
ATOM 10816 C C . LYS B 1 619 ? -34.25 12.93 19.938 1 96.25 619 LYS B C 1
ATOM 10818 O O . LYS B 1 619 ? -35.438 13.172 19.688 1 96.25 619 LYS B O 1
ATOM 10823 N N . LEU B 1 620 ? -33.375 12.383 19.172 1 95.44 620 LEU B N 1
ATOM 10824 C CA . LEU B 1 620 ? -33.781 11.984 17.828 1 95.44 620 LEU B CA 1
ATOM 10825 C C . LEU B 1 620 ? -34.562 10.68 17.875 1 95.44 620 LEU B C 1
ATOM 10827 O O . LEU B 1 620 ? -34.25 9.797 18.688 1 95.44 620 LEU B O 1
ATOM 10831 N N . GLN B 1 621 ? -35.594 10.727 16.953 1 91.75 621 GLN B N 1
ATOM 10832 C CA . GLN B 1 621 ? -36.406 9.516 16.812 1 91.75 621 GLN B CA 1
ATOM 10833 C C . GLN B 1 621 ? -36.344 8.969 15.398 1 91.75 621 GLN B C 1
ATOM 10835 O O . GLN B 1 621 ? -36.156 9.727 14.438 1 91.75 621 GLN B O 1
ATOM 10840 N N . ASN B 1 622 ? -36.344 7.684 15.211 1 91 622 ASN B N 1
ATOM 10841 C CA . ASN B 1 622 ? -36.469 6.969 13.945 1 91 622 ASN B CA 1
ATOM 10842 C C . ASN B 1 622 ? -35.312 7.27 13.016 1 91 622 ASN B C 1
ATOM 10844 O O . ASN B 1 622 ? -35.5 7.562 11.836 1 91 622 ASN B O 1
ATOM 10848 N N . GLU B 1 623 ? -34.062 7.246 13.539 1 95 623 GLU B N 1
ATOM 10849 C CA . GLU B 1 623 ? -32.906 7.402 12.695 1 95 623 GLU B CA 1
ATOM 10850 C C . GLU B 1 623 ? -32.688 6.172 11.82 1 95 623 GLU B C 1
ATOM 10852 O O . GLU B 1 623 ? -32.969 5.047 12.234 1 95 623 GLU B O 1
ATOM 10857 N N . PRO B 1 624 ? -32.188 6.438 10.617 1 96.38 624 PRO B N 1
ATOM 10858 C CA . PRO B 1 624 ? -31.906 5.293 9.758 1 96.38 624 PRO B CA 1
ATOM 10859 C C . PRO B 1 624 ? -30.891 4.324 10.383 1 96.38 624 PRO B C 1
ATOM 10861 O O . PRO B 1 624 ? -29.938 4.754 11.031 1 96.38 624 PRO B O 1
ATOM 10864 N N . LYS B 1 625 ? -31.172 3.062 10.18 1 96.31 625 LYS B N 1
ATOM 10865 C CA . LYS B 1 625 ? -30.281 2.016 10.672 1 96.31 625 LYS B CA 1
ATOM 10866 C C . LYS B 1 625 ? -29.172 1.706 9.664 1 96.31 625 LYS B C 1
ATOM 10868 O O . LYS B 1 625 ? -29.234 2.143 8.508 1 96.31 625 LYS B O 1
ATOM 10873 N N . ILE B 1 626 ? -28.109 1.01 10.125 1 96.75 626 ILE B N 1
ATOM 10874 C CA . ILE B 1 626 ? -27.016 0.578 9.258 1 96.75 626 ILE B CA 1
ATOM 10875 C C . ILE B 1 626 ? -27.234 -0.879 8.852 1 96.75 626 ILE B C 1
ATOM 10877 O O . ILE B 1 626 ? -27.609 -1.71 9.68 1 96.75 626 ILE B O 1
ATOM 10881 N N . ILE B 1 627 ? -26.969 -1.204 7.613 1 95.56 627 ILE B N 1
ATOM 10882 C CA . ILE B 1 627 ? -27.141 -2.555 7.086 1 95.56 627 ILE B CA 1
ATOM 10883 C C . ILE B 1 627 ? -26.359 -3.543 7.949 1 95.56 627 ILE B C 1
ATOM 10885 O O . ILE B 1 627 ? -25.172 -3.34 8.219 1 95.56 627 ILE B O 1
ATOM 10889 N N . GLY B 1 628 ? -27 -4.629 8.438 1 94.69 628 GLY B N 1
ATOM 10890 C CA . GLY B 1 628 ? -26.359 -5.656 9.25 1 94.69 628 GLY B CA 1
ATOM 10891 C C . GLY B 1 628 ? -26.469 -5.383 10.734 1 94.69 628 GLY B C 1
ATOM 10892 O O . GLY B 1 628 ? -26.141 -6.246 11.555 1 94.69 628 GLY B O 1
ATOM 10893 N N . PHE B 1 629 ? -26.953 -4.145 11.078 1 96.94 629 PHE B N 1
ATOM 10894 C CA . PHE B 1 629 ? -27.031 -3.742 12.477 1 96.94 629 PHE B CA 1
ATOM 10895 C C . PHE B 1 629 ? -28.375 -3.105 12.781 1 96.94 629 PHE B C 1
ATOM 10897 O O . PHE B 1 629 ? -28.453 -2.148 13.555 1 96.94 629 PHE B O 1
ATOM 10904 N N . GLU B 1 630 ? -29.391 -3.57 12.211 1 94.12 630 GLU B N 1
ATOM 10905 C CA . GLU B 1 630 ? -30.719 -2.951 12.273 1 94.12 630 GLU B CA 1
ATOM 10906 C C . GLU B 1 630 ? -31.312 -3.076 13.672 1 94.12 630 GLU B C 1
ATOM 10908 O O . GLU B 1 630 ? -32.188 -2.279 14.055 1 94.12 630 GLU B O 1
ATOM 10913 N N . ASN B 1 631 ? -30.766 -4.012 14.406 1 93.69 631 ASN B N 1
ATOM 10914 C CA . ASN B 1 631 ? -31.344 -4.242 15.727 1 93.69 631 ASN B CA 1
ATOM 10915 C C . ASN B 1 631 ? -30.5 -3.576 16.812 1 93.69 631 ASN B C 1
ATOM 10917 O O . ASN B 1 631 ? -30.828 -3.682 18 1 93.69 631 ASN B O 1
ATOM 10921 N N . GLU B 1 632 ? -29.5 -2.857 16.484 1 95.81 632 GLU B N 1
ATOM 10922 C CA . GLU B 1 632 ? -28.641 -2.201 17.469 1 95.81 632 GLU B CA 1
ATOM 10923 C C . GLU B 1 632 ? -29.125 -0.78 17.75 1 95.81 632 GLU B C 1
ATOM 10925 O O . GLU B 1 632 ? -29.594 -0.081 16.859 1 95.81 632 GLU B O 1
ATOM 10930 N N . SER B 1 633 ? -29 -0.401 18.984 1 96.19 633 SER B N 1
ATOM 10931 C CA . SER B 1 633 ? -29.375 0.962 19.359 1 96.19 633 SER B CA 1
ATOM 10932 C C . SER B 1 633 ? -28.375 1.974 18.781 1 96.19 633 SER B C 1
ATOM 10934 O O . SER B 1 633 ? -27.234 1.635 18.5 1 96.19 633 SER B O 1
ATOM 10936 N N . PRO B 1 634 ? -28.812 3.223 18.641 1 96.88 634 PRO B N 1
ATOM 10937 C CA . PRO B 1 634 ? -27.906 4.258 18.125 1 96.88 634 PRO B CA 1
ATOM 10938 C C . PRO B 1 634 ? -26.656 4.426 18.984 1 96.88 634 PRO B C 1
ATOM 10940 O O . PRO B 1 634 ? -25.562 4.578 18.453 1 96.88 634 PRO B O 1
ATOM 10943 N N . GLU B 1 635 ? -26.797 4.383 20.25 1 96.44 635 GLU B N 1
ATOM 10944 C CA . GLU B 1 635 ? -25.641 4.559 21.125 1 96.44 635 GLU B CA 1
ATOM 10945 C C . GLU B 1 635 ? -24.656 3.4 20.984 1 96.44 635 GLU B C 1
ATOM 10947 O O . GLU B 1 635 ? -23.438 3.607 20.984 1 96.44 635 GLU B O 1
ATOM 10952 N N . LYS B 1 636 ? -25.234 2.166 20.938 1 97.75 636 LYS B N 1
ATOM 10953 C CA . LYS B 1 636 ? -24.375 1.016 20.672 1 97.75 636 LYS B CA 1
ATOM 10954 C C . LYS B 1 636 ? -23.625 1.175 19.344 1 97.75 636 LYS B C 1
ATOM 10956 O O . LYS B 1 636 ? -22.438 0.857 19.25 1 97.75 636 LYS B O 1
ATOM 10961 N N . MET B 1 637 ? -24.312 1.712 18.359 1 98.19 637 MET B N 1
ATOM 10962 C CA . MET B 1 637 ? -23.703 1.951 17.062 1 98.19 637 MET B CA 1
ATOM 10963 C C . MET B 1 637 ? -22.609 3.014 17.156 1 98.19 637 MET B C 1
ATOM 10965 O O . MET B 1 637 ? -21.609 2.945 16.453 1 98.19 637 MET B O 1
ATOM 10969 N N . MET B 1 638 ? -22.797 4.004 18.016 1 98.5 638 MET B N 1
ATOM 10970 C CA . MET B 1 638 ? -21.766 5.02 18.203 1 98.5 638 MET B CA 1
ATOM 10971 C C . MET B 1 638 ? -20.453 4.395 18.672 1 98.5 638 MET B C 1
ATOM 10973 O O . MET B 1 638 ? -19.391 4.75 18.172 1 98.5 638 MET B O 1
ATOM 10977 N N . PHE B 1 639 ? -20.562 3.4 19.578 1 98.69 639 PHE B N 1
ATOM 10978 C CA . PHE B 1 639 ? -19.359 2.75 20.094 1 98.69 639 PHE B CA 1
ATOM 10979 C C . PHE B 1 639 ? -18.688 1.945 18.984 1 98.69 639 PHE B C 1
ATOM 10981 O O . PHE B 1 639 ? -17.453 1.996 18.844 1 98.69 639 PHE B O 1
ATOM 10988 N N . ARG B 1 640 ? -19.469 1.231 18.172 1 98.25 640 ARG B N 1
ATOM 10989 C CA . ARG B 1 640 ? -18.922 0.43 17.094 1 98.25 640 ARG B CA 1
ATOM 10990 C C . ARG B 1 640 ? -18.219 1.311 16.062 1 98.25 640 ARG B C 1
ATOM 10992 O O . ARG B 1 640 ? -17.141 0.979 15.586 1 98.25 640 ARG B O 1
ATOM 10999 N N . ILE B 1 641 ? -18.859 2.404 15.719 1 98.19 641 ILE B N 1
ATOM 11000 C CA . ILE B 1 641 ? -18.344 3.283 14.672 1 98.19 641 ILE B CA 1
ATOM 11001 C C . ILE B 1 641 ? -17.109 4.023 15.18 1 98.19 641 ILE B C 1
ATOM 11003 O O . ILE B 1 641 ? -16.156 4.219 14.43 1 98.19 641 ILE B O 1
ATOM 11007 N N . LEU B 1 642 ? -17.141 4.402 16.422 1 98.12 642 LEU B N 1
ATOM 11008 C CA . LEU B 1 642 ? -15.977 5.059 17.031 1 98.12 642 LEU B CA 1
ATOM 11009 C C . LEU B 1 642 ? -14.742 4.164 16.938 1 98.12 642 LEU B C 1
ATOM 11011 O O . LEU B 1 642 ? -13.648 4.645 16.641 1 98.12 642 LEU B O 1
ATOM 11015 N N . ALA B 1 643 ? -14.891 2.896 17.219 1 97.75 643 ALA B N 1
ATOM 11016 C CA . ALA B 1 643 ? -13.773 1.959 17.188 1 97.75 643 ALA B CA 1
ATOM 11017 C C . ALA B 1 643 ? -13.133 1.902 15.805 1 97.75 643 ALA B C 1
ATOM 11019 O O . ALA B 1 643 ? -11.922 1.709 15.68 1 97.75 643 ALA B O 1
ATOM 11020 N N . LEU B 1 644 ? -13.93 2.088 14.742 1 96.5 644 LEU B N 1
ATOM 11021 C CA . LEU B 1 644 ? -13.438 2.008 13.367 1 96.5 644 LEU B CA 1
ATOM 11022 C C . LEU B 1 644 ? -12.375 3.07 13.117 1 96.5 644 LEU B C 1
ATOM 11024 O O . LEU B 1 644 ? -11.461 2.857 12.312 1 96.5 644 LEU B O 1
ATOM 11028 N N . ASP B 1 645 ? -12.484 4.164 13.758 1 93.81 645 ASP B N 1
ATOM 11029 C CA . ASP B 1 645 ? -11.594 5.293 13.523 1 93.81 645 ASP B CA 1
ATOM 11030 C C . ASP B 1 645 ? -10.172 4.98 13.984 1 93.81 645 ASP B C 1
ATOM 11032 O O . ASP B 1 645 ? -9.211 5.574 13.5 1 93.81 645 ASP B O 1
ATOM 11036 N N . TYR B 1 646 ? -10.047 4.023 14.867 1 93.56 646 TYR B N 1
ATOM 11037 C CA . TYR B 1 646 ? -8.75 3.74 15.469 1 93.56 646 TYR B CA 1
ATOM 11038 C C . TYR B 1 646 ? -8.172 2.434 14.93 1 93.56 646 TYR B C 1
ATOM 11040 O O . TYR B 1 646 ? -7.07 2.033 15.305 1 93.56 646 TYR B O 1
ATOM 11048 N N . CYS B 1 647 ? -8.961 1.705 14.047 1 94.56 647 CYS B N 1
ATOM 11049 C CA . CYS B 1 647 ? -8.453 0.456 13.492 1 94.56 647 CYS B CA 1
ATOM 11050 C C . CYS B 1 647 ? -7.184 0.698 12.688 1 94.56 647 CYS B C 1
ATOM 11052 O O . CYS B 1 647 ? -7.16 1.559 11.805 1 94.56 647 CYS B O 1
ATOM 11054 N N . ALA B 1 648 ? -6.117 -0.014 13.008 1 90 648 ALA B N 1
ATOM 11055 C CA . ALA B 1 648 ? -4.84 0.068 12.297 1 90 648 ALA B CA 1
ATOM 11056 C C . ALA B 1 648 ? -4.215 -1.314 12.133 1 90 648 ALA B C 1
ATOM 11058 O O . ALA B 1 648 ? -4.328 -2.164 13.023 1 90 648 ALA B O 1
ATOM 11059 N N . PRO B 1 649 ? -3.594 -1.506 10.93 1 84.81 649 PRO B N 1
ATOM 11060 C CA . PRO B 1 649 ? -2.939 -2.805 10.75 1 84.81 649 PRO B CA 1
ATOM 11061 C C . PRO B 1 649 ? -1.77 -3.014 11.711 1 84.81 649 PRO B C 1
ATOM 11063 O O . PRO B 1 649 ? -1.229 -2.045 12.25 1 84.81 649 PRO B O 1
ATOM 11066 N N . ARG B 1 650 ? -1.491 -4.355 11.836 1 68.25 650 ARG B N 1
ATOM 11067 C CA . ARG B 1 650 ? -0.36 -4.707 12.688 1 68.25 650 ARG B CA 1
ATOM 11068 C C . ARG B 1 650 ? 0.961 -4.32 12.031 1 68.25 650 ARG B C 1
ATOM 11070 O O . ARG B 1 650 ? 1.225 -4.703 10.883 1 68.25 650 ARG B O 1
ATOM 11077 N N . SER B 1 651 ? 1.396 -3.066 12.031 1 58.91 651 SER B N 1
ATOM 11078 C CA . SER B 1 651 ? 2.693 -2.795 11.422 1 58.91 651 SER B CA 1
ATOM 11079 C C . SER B 1 651 ? 3.797 -2.721 12.469 1 58.91 651 SER B C 1
ATOM 11081 O O . SER B 1 651 ? 3.561 -2.273 13.594 1 58.91 651 SER B O 1
ATOM 11083 N N . THR B 1 652 ? 4.727 -3.541 12.266 1 51.25 652 THR B N 1
ATOM 11084 C CA . THR B 1 652 ? 5.898 -3.445 13.125 1 51.25 652 THR B CA 1
ATOM 11085 C C . THR B 1 652 ? 6.281 -1.986 13.359 1 51.25 652 THR B C 1
ATOM 11087 O O . THR B 1 652 ? 6.754 -1.628 14.438 1 51.25 652 THR B O 1
ATOM 11090 N N . HIS B 1 653 ? 6.074 -1.219 12.328 1 47.28 653 HIS B N 1
ATOM 11091 C CA . HIS B 1 653 ? 6.438 0.19 12.422 1 47.28 653 HIS B CA 1
ATOM 11092 C C . HIS B 1 653 ? 5.555 0.919 13.43 1 47.28 653 HIS B C 1
ATOM 11094 O O . HIS B 1 653 ? 6.023 1.813 14.141 1 47.28 653 HIS B O 1
ATOM 11100 N N . SER B 1 654 ? 4.336 0.483 13.469 1 50.12 654 SER B N 1
ATOM 11101 C CA . SER B 1 654 ? 3.436 1.147 14.406 1 50.12 654 SER B CA 1
ATOM 11102 C C . SER B 1 654 ? 3.836 0.869 15.852 1 50.12 654 SER B C 1
ATOM 11104 O O . SER B 1 654 ? 3.666 1.724 16.719 1 50.12 654 SER B O 1
ATOM 11106 N N . LEU B 1 655 ? 4.43 -0.289 15.969 1 50.47 655 LEU B N 1
ATOM 11107 C CA . LEU B 1 655 ? 4.84 -0.668 17.312 1 50.47 655 LEU B CA 1
ATOM 11108 C C . LEU B 1 655 ? 6 0.2 17.797 1 50.47 655 LEU B C 1
ATOM 11110 O O . LEU B 1 655 ? 6.051 0.583 18.969 1 50.47 655 LEU B O 1
ATOM 11114 N N . THR B 1 656 ? 6.82 0.539 16.875 1 46.22 656 THR B N 1
ATOM 11115 C CA . THR B 1 656 ? 7.965 1.372 17.234 1 46.22 656 THR B CA 1
ATOM 11116 C C . THR B 1 656 ? 7.527 2.812 17.484 1 46.22 656 THR B C 1
ATOM 11118 O O . THR B 1 656 ? 8.086 3.498 18.344 1 46.22 656 THR B O 1
ATOM 11121 N N . TYR B 1 657 ? 6.586 3.213 16.734 1 48.72 657 TYR B N 1
ATOM 11122 C CA . TYR B 1 657 ? 6.16 4.605 16.734 1 48.72 657 TYR B CA 1
ATOM 11123 C C . TYR B 1 657 ? 5.457 4.953 18.047 1 48.72 657 TYR B C 1
ATOM 11125 O O . TYR B 1 657 ? 5.609 6.059 18.562 1 48.72 657 TYR B O 1
ATOM 11133 N N . SER B 1 658 ? 4.777 4.023 18.688 1 50.19 658 SER B N 1
ATOM 11134 C CA . SER B 1 658 ? 3.994 4.367 19.875 1 50.19 658 SER B CA 1
ATOM 11135 C C . SER B 1 658 ? 4.895 4.715 21.047 1 50.19 658 SER B C 1
ATOM 11137 O O . SER B 1 658 ? 4.535 5.547 21.891 1 50.19 658 SER B O 1
ATOM 11139 N N . HIS B 1 659 ? 6.09 4.184 21.031 1 49.12 659 HIS B N 1
ATOM 11140 C CA . HIS B 1 659 ? 6.938 4.449 22.188 1 49.12 659 HIS B CA 1
ATOM 11141 C C . HIS B 1 659 ? 7.461 5.883 22.172 1 49.12 659 HIS B C 1
ATOM 11143 O O . HIS B 1 659 ? 7.816 6.43 23.219 1 49.12 659 HIS B O 1
ATOM 11149 N N . HIS B 1 660 ? 7.441 6.422 21.016 1 52.5 660 HIS B N 1
ATOM 11150 C CA . HIS B 1 660 ? 7.934 7.793 20.922 1 52.5 660 HIS B CA 1
ATOM 11151 C C . HIS B 1 660 ? 6.797 8.766 20.641 1 52.5 660 HIS B C 1
ATOM 11153 O O . HIS B 1 660 ? 7.027 9.977 20.5 1 52.5 660 HIS B O 1
ATOM 11159 N N . ASN B 1 661 ? 5.52 8.109 20.844 1 62.12 661 ASN B N 1
ATOM 11160 C CA . ASN B 1 661 ? 4.383 8.875 20.359 1 62.12 661 ASN B CA 1
ATOM 11161 C C . ASN B 1 661 ? 3.664 9.602 21.484 1 62.12 661 ASN B C 1
ATOM 11163 O O . ASN B 1 661 ? 3.695 9.164 22.641 1 62.12 661 ASN B O 1
ATOM 11167 N N . THR B 1 662 ? 3.309 10.883 21.203 1 79.06 662 THR B N 1
ATOM 11168 C CA . THR B 1 662 ? 2.508 11.742 22.078 1 79.06 662 THR B CA 1
ATOM 11169 C C . THR B 1 662 ? 1.062 11.258 22.125 1 79.06 662 THR B C 1
ATOM 11171 O O . THR B 1 662 ? 0.239 11.82 22.844 1 79.06 662 THR B O 1
ATOM 11174 N N . HIS B 1 663 ? 0.728 10.086 21.531 1 86 663 HIS B N 1
ATOM 11175 C CA . HIS B 1 663 ? -0.625 9.539 21.562 1 86 663 HIS B CA 1
ATOM 11176 C C . HIS B 1 663 ? -0.648 8.156 22.203 1 86 663 HIS B C 1
ATOM 11178 O O . HIS B 1 663 ? 0.309 7.391 22.062 1 86 663 HIS B O 1
ATOM 11184 N N . PRO B 1 664 ? -1.725 7.875 22.938 1 90.88 664 PRO B N 1
ATOM 11185 C CA . PRO B 1 664 ? -1.885 6.52 23.469 1 90.88 664 PRO B CA 1
ATOM 11186 C C . PRO B 1 664 ? -2.053 5.469 22.375 1 90.88 664 PRO B C 1
ATOM 11188 O O . PRO B 1 664 ? -2.217 5.816 21.203 1 90.88 664 PRO B O 1
ATOM 11191 N N . THR B 1 665 ? -1.923 4.156 22.812 1 89 665 THR B N 1
ATOM 11192 C CA . THR B 1 665 ? -2.16 3.084 21.844 1 89 665 THR B CA 1
ATOM 11193 C C . THR B 1 665 ? -3.604 3.111 21.359 1 89 665 THR B C 1
ATOM 11195 O O . THR B 1 665 ? -4.512 3.482 22.094 1 89 665 THR B O 1
ATOM 11198 N N . ASN B 1 666 ? -3.822 2.684 20.125 1 91.19 666 ASN B N 1
ATOM 11199 C CA . ASN B 1 666 ? -5.164 2.688 19.547 1 91.19 666 ASN B CA 1
ATOM 11200 C C . ASN B 1 666 ? -6.125 1.823 20.359 1 91.19 666 ASN B C 1
ATOM 11202 O O . ASN B 1 666 ? -7.289 2.18 20.531 1 91.19 666 ASN B O 1
ATOM 11206 N N . SER B 1 667 ? -5.574 0.713 20.875 1 92.69 667 SER B N 1
ATOM 11207 C CA . SER B 1 667 ? -6.438 -0.166 21.656 1 92.69 667 SER B CA 1
ATOM 11208 C C . SER B 1 667 ? -6.93 0.524 22.922 1 92.69 667 SER B C 1
ATOM 11210 O O . SER B 1 667 ? -8.062 0.318 23.359 1 92.69 667 SER B O 1
ATOM 11212 N N . PHE B 1 668 ? -6.07 1.348 23.531 1 93.12 668 PHE B N 1
ATOM 11213 C CA . PHE B 1 668 ? -6.492 2.043 24.734 1 93.12 668 PHE B CA 1
ATOM 11214 C C . PHE B 1 668 ? -7.48 3.156 24.406 1 93.12 668 PHE B C 1
ATOM 11216 O O . PHE B 1 668 ? -8.398 3.43 25.188 1 93.12 668 PHE B O 1
ATOM 11223 N N . ARG B 1 669 ? -7.293 3.82 23.281 1 95.19 669 ARG B N 1
ATOM 11224 C CA . ARG B 1 669 ? -8.195 4.895 22.891 1 95.19 669 ARG B CA 1
ATOM 11225 C C . ARG B 1 669 ? -9.609 4.367 22.656 1 95.19 669 ARG B C 1
ATOM 11227 O O . ARG B 1 669 ? -10.578 5.133 22.688 1 95.19 669 ARG B O 1
ATOM 11234 N N . VAL B 1 670 ? -9.656 3.062 22.484 1 96.88 670 VAL B N 1
ATOM 11235 C CA . VAL B 1 670 ? -10.961 2.416 22.375 1 96.88 670 VAL B CA 1
ATOM 11236 C C . VAL B 1 670 ? -11.328 1.745 23.703 1 96.88 670 VAL B C 1
ATOM 11238 O O . VAL B 1 670 ? -12.18 2.24 24.438 1 96.88 670 VAL B O 1
ATOM 11241 N N . ASN B 1 671 ? -10.562 0.792 24.141 1 96.88 671 ASN B N 1
ATOM 11242 C CA . ASN B 1 671 ? -10.883 -0.023 25.312 1 96.88 671 ASN B CA 1
ATOM 11243 C C . ASN B 1 671 ? -10.797 0.786 26.594 1 96.88 671 ASN B C 1
ATOM 11245 O O . ASN B 1 671 ? -11.703 0.735 27.438 1 96.88 671 ASN B O 1
ATOM 11249 N N . GLY B 1 672 ? -9.664 1.434 26.75 1 95.38 672 GLY B N 1
ATOM 11250 C CA . GLY B 1 672 ? -9.445 2.189 27.969 1 95.38 672 GLY B CA 1
ATOM 11251 C C . GLY B 1 672 ? -10.5 3.254 28.219 1 95.38 672 GLY B C 1
ATOM 11252 O O . GLY B 1 672 ? -10.977 3.42 29.344 1 95.38 672 GLY B O 1
ATOM 11253 N N . ILE B 1 673 ? -10.891 3.893 27.141 1 96.56 673 ILE B N 1
ATOM 11254 C CA . ILE B 1 673 ? -11.828 5.004 27.25 1 96.56 673 ILE B CA 1
ATOM 11255 C C . ILE B 1 673 ? -13.25 4.465 27.406 1 96.56 673 ILE B C 1
ATOM 11257 O O . ILE B 1 673 ? -13.977 4.883 28.312 1 96.56 673 ILE B O 1
ATOM 11261 N N . LEU B 1 674 ? -13.641 3.484 26.641 1 97.94 674 LEU B N 1
ATOM 11262 C CA . LEU B 1 674 ? -15.016 2.996 26.625 1 97.94 674 LEU B CA 1
ATOM 11263 C C . LEU B 1 674 ? -15.312 2.162 27.875 1 97.94 674 LEU B C 1
ATOM 11265 O O . LEU B 1 674 ? -16.469 2.084 28.312 1 97.94 674 LEU B O 1
ATOM 11269 N N . SER B 1 675 ? -14.266 1.607 28.5 1 97.25 675 SER B N 1
ATOM 11270 C CA . SER B 1 675 ? -14.461 0.795 29.703 1 97.25 675 SER B CA 1
ATOM 11271 C C . SER B 1 675 ? -14.906 1.649 30.891 1 97.25 675 SER B C 1
ATOM 11273 O O . SER B 1 675 ? -15.406 1.127 31.875 1 97.25 675 SER B O 1
ATOM 11275 N N . ASN B 1 676 ? -14.711 2.943 30.75 1 97.19 676 ASN B N 1
ATOM 11276 C CA . ASN B 1 676 ? -15.094 3.855 31.828 1 97.19 676 ASN B CA 1
ATOM 11277 C C . ASN B 1 676 ? -16.547 4.309 31.703 1 97.19 676 ASN B C 1
ATOM 11279 O O . ASN B 1 676 ? -17.047 5.055 32.531 1 97.19 676 ASN B O 1
ATOM 11283 N N . LEU B 1 677 ? -17.25 3.898 30.656 1 97.12 677 LEU B N 1
ATOM 11284 C CA . LEU B 1 677 ? -18.625 4.344 30.406 1 97.12 677 LEU B CA 1
ATOM 11285 C C . LEU B 1 677 ? -19.625 3.279 30.812 1 97.12 677 LEU B C 1
ATOM 11287 O O . LEU B 1 677 ? -19.641 2.176 30.266 1 97.12 677 LEU B O 1
ATOM 11291 N N . LYS B 1 678 ? -20.5 3.619 31.703 1 95.62 678 LYS B N 1
ATOM 11292 C CA . LYS B 1 678 ? -21.578 2.713 32.094 1 95.62 678 LYS B CA 1
ATOM 11293 C C . LYS B 1 678 ? -22.484 2.402 30.906 1 95.62 678 LYS B C 1
ATOM 11295 O O . LYS B 1 678 ? -22.969 1.279 30.766 1 95.62 678 LYS B O 1
ATOM 11300 N N . SER B 1 679 ? -22.719 3.371 30.094 1 95.81 679 SER B N 1
ATOM 11301 C CA . SER B 1 679 ? -23.578 3.186 28.938 1 95.81 679 SER B CA 1
ATOM 11302 C C . SER B 1 679 ? -23.016 2.129 28 1 95.81 679 SER B C 1
ATOM 11304 O O . SER B 1 679 ? -23.766 1.404 27.344 1 95.81 679 SER B O 1
ATOM 11306 N N . PHE B 1 680 ? -21.672 2.051 27.938 1 97.88 680 PHE B N 1
ATOM 11307 C CA . PHE B 1 680 ? -21.062 1.008 27.109 1 97.88 680 PHE B CA 1
ATOM 11308 C C . PHE B 1 680 ? -21.359 -0.372 27.688 1 97.88 680 PHE B C 1
ATOM 11310 O O . PHE B 1 680 ? -21.828 -1.262 26.969 1 97.88 680 PHE B O 1
ATOM 11317 N N . SER B 1 681 ? -21.016 -0.536 28.969 1 97.56 681 SER B N 1
ATOM 11318 C CA . SER B 1 681 ? -21.203 -1.839 29.594 1 97.56 681 SER B CA 1
ATOM 11319 C C . SER B 1 681 ? -22.672 -2.26 29.547 1 97.56 681 SER B C 1
ATOM 11321 O O . SER B 1 681 ? -22.984 -3.443 29.375 1 97.56 681 SER B O 1
ATOM 11323 N N . ASP B 1 682 ? -23.609 -1.321 29.625 1 96.94 682 ASP B N 1
ATOM 11324 C CA . ASP B 1 682 ? -25.047 -1.61 29.516 1 96.94 682 ASP B CA 1
ATOM 11325 C C . ASP B 1 682 ? -25.406 -2.055 28.109 1 96.94 682 ASP B C 1
ATOM 11327 O O . ASP B 1 682 ? -26.172 -3.01 27.922 1 96.94 682 ASP B O 1
ATOM 11331 N N . SER B 1 683 ? -24.828 -1.37 27.141 1 97.12 683 SER B N 1
ATOM 11332 C CA . SER B 1 683 ? -25.156 -1.635 25.75 1 97.12 683 SER B CA 1
ATOM 11333 C C . SER B 1 683 ? -24.703 -3.029 25.328 1 97.12 683 SER B C 1
ATOM 11335 O O . SER B 1 683 ? -25.359 -3.686 24.516 1 97.12 683 SER B O 1
ATOM 11337 N N . PHE B 1 684 ? -23.562 -3.5 25.906 1 97.94 684 PHE B N 1
ATOM 11338 C CA . PHE B 1 684 ? -23 -4.777 25.484 1 97.94 684 PHE B CA 1
ATOM 11339 C C . PHE B 1 684 ? -23.203 -5.836 26.562 1 97.94 684 PHE B C 1
ATOM 11341 O O . PHE B 1 684 ? -22.703 -6.957 26.438 1 97.94 684 PHE B O 1
ATOM 11348 N N . ASN B 1 685 ? -23.906 -5.414 27.641 1 97.56 685 ASN B N 1
ATOM 11349 C CA . ASN B 1 685 ? -24.188 -6.316 28.75 1 97.56 685 ASN B CA 1
ATOM 11350 C C . ASN B 1 685 ? -22.922 -6.938 29.312 1 97.56 685 ASN B C 1
ATOM 11352 O O . ASN B 1 685 ? -22.828 -8.156 29.453 1 97.56 685 ASN B O 1
ATOM 11356 N N . CYS B 1 686 ? -21.953 -6.082 29.594 1 98.38 686 CYS B N 1
ATOM 11357 C CA . CYS B 1 686 ? -20.688 -6.559 30.109 1 98.38 686 CYS B CA 1
ATOM 11358 C C . CYS B 1 686 ? -20.781 -6.828 31.609 1 98.38 686 CYS B C 1
ATOM 11360 O O . CYS B 1 686 ? -21.219 -5.969 32.375 1 98.38 686 CYS B O 1
ATOM 11362 N N . PRO B 1 687 ? -20.297 -7.973 32.062 1 98.06 687 PRO B N 1
ATOM 11363 C CA . PRO B 1 687 ? -20.328 -8.25 33.5 1 98.06 687 PRO B CA 1
ATOM 11364 C C . PRO B 1 687 ? -19.375 -7.355 34.281 1 98.06 687 PRO B C 1
ATOM 11366 O O . PRO B 1 687 ? -18.281 -7.027 33.812 1 98.06 687 PRO B O 1
ATOM 11369 N N . LEU B 1 688 ? -19.812 -7.02 35.5 1 97.12 688 LEU B N 1
ATOM 11370 C CA . LEU B 1 688 ? -18.953 -6.227 36.375 1 97.12 688 LEU B CA 1
ATOM 11371 C C . LEU B 1 688 ? -17.641 -6.945 36.656 1 97.12 688 LEU B C 1
ATOM 11373 O O . LEU B 1 688 ? -17.641 -8.133 36.969 1 97.12 688 LEU B O 1
ATOM 11377 N N . GLY B 1 689 ? -16.562 -6.32 36.406 1 95.38 689 GLY B N 1
ATOM 11378 C CA . GLY B 1 689 ? -15.258 -6.914 36.625 1 95.38 689 GLY B CA 1
ATOM 11379 C C . GLY B 1 689 ? -14.562 -7.324 35.344 1 95.38 689 GLY B C 1
ATOM 11380 O O . GLY B 1 689 ? -13.359 -7.574 35.344 1 95.38 689 GLY B O 1
ATOM 11381 N N . SER B 1 690 ? -15.375 -7.43 34.25 1 96.12 690 SER B N 1
ATOM 11382 C CA . SER B 1 690 ? -14.734 -7.711 32.969 1 96.12 690 SER B CA 1
ATOM 11383 C C . SER B 1 690 ? -13.812 -6.574 32.562 1 96.12 690 SER B C 1
ATOM 11385 O O . SER B 1 690 ? -13.859 -5.484 33.125 1 96.12 690 SER B O 1
ATOM 11387 N N . ALA B 1 691 ? -13.016 -6.805 31.562 1 94.81 691 ALA B N 1
ATOM 11388 C CA . ALA B 1 691 ? -12.031 -5.828 31.109 1 94.81 691 ALA B CA 1
ATOM 11389 C C . ALA B 1 691 ? -12.711 -4.547 30.625 1 94.81 691 ALA B C 1
ATOM 11391 O O . ALA B 1 691 ? -12.188 -3.449 30.828 1 94.81 691 ALA B O 1
ATOM 11392 N N . MET B 1 692 ? -13.938 -4.664 30.062 1 97.62 692 MET B N 1
ATOM 11393 C CA . MET B 1 692 ? -14.633 -3.502 29.516 1 97.62 692 MET B CA 1
ATOM 11394 C C . MET B 1 692 ? -15.68 -2.977 30.484 1 97.62 692 MET B C 1
ATOM 11396 O O . MET B 1 692 ? -16.5 -2.139 30.125 1 97.62 692 MET B O 1
ATOM 11400 N N . ASN B 1 693 ? -15.719 -3.518 31.703 1 97.81 693 ASN B N 1
ATOM 11401 C CA . ASN B 1 693 ? -16.578 -3.039 32.781 1 97.81 693 ASN B CA 1
ATOM 11402 C C . ASN B 1 693 ? -15.891 -3.16 34.125 1 97.81 693 ASN B C 1
ATOM 11404 O O . ASN B 1 693 ? -16.375 -3.861 35.031 1 97.81 693 ASN B O 1
ATOM 11408 N N . PRO B 1 694 ? -14.844 -2.416 34.281 1 95.5 694 PRO B N 1
ATOM 11409 C CA . PRO B 1 694 ? -14.141 -2.465 35.562 1 95.5 694 PRO B CA 1
ATOM 11410 C C . PRO B 1 694 ? -14.977 -1.909 36.719 1 95.5 694 PRO B C 1
ATOM 11412 O O . PRO B 1 694 ? -15.852 -1.066 36.5 1 95.5 694 PRO B O 1
ATOM 11415 N N . LYS B 1 695 ? -14.625 -2.346 37.875 1 94.06 695 LYS B N 1
ATOM 11416 C CA . LYS B 1 695 ? -15.336 -1.904 39.062 1 94.06 695 LYS B CA 1
ATOM 11417 C C . LYS B 1 695 ? -15.125 -0.413 39.312 1 94.06 695 LYS B C 1
ATOM 11419 O O . LYS B 1 695 ? -16.047 0.295 39.719 1 94.06 695 LYS B O 1
ATOM 11424 N N . THR B 1 696 ? -13.891 -0.027 39.094 1 92.5 696 THR B N 1
ATOM 11425 C CA . THR B 1 696 ? -13.57 1.385 39.281 1 92.5 696 THR B CA 1
ATOM 11426 C C . THR B 1 696 ? -13.492 2.09 37.906 1 92.5 696 THR B C 1
ATOM 11428 O O . THR B 1 696 ? -12.703 1.702 37.062 1 92.5 696 THR B O 1
ATOM 11431 N N . LYS B 1 697 ? -14.32 3.086 37.75 1 95.56 697 LYS B N 1
ATOM 11432 C CA . LYS B 1 697 ? -14.312 3.904 36.531 1 95.56 697 LYS B CA 1
ATOM 11433 C C . LYS B 1 697 ? -13.789 5.309 36.812 1 95.56 697 LYS B C 1
ATOM 11435 O O . LYS B 1 697 ? -13.93 5.809 37.938 1 95.56 697 LYS B O 1
ATOM 11440 N N . CYS B 1 698 ? -13.172 5.852 35.875 1 96.19 698 CYS B N 1
ATOM 11441 C CA . CYS B 1 698 ? -12.594 7.18 36 1 96.19 698 CYS B CA 1
ATOM 11442 C C . CYS B 1 698 ? -13.477 8.234 35.375 1 96.19 698 CYS B C 1
ATOM 11444 O O . CYS B 1 698 ? -13.969 8.039 34.25 1 96.19 698 CYS B O 1
ATOM 11446 N N . TYR B 1 699 ? -13.758 9.328 36.094 1 95.12 699 TYR B N 1
ATOM 11447 C CA . TYR B 1 699 ? -14.562 10.445 35.625 1 95.12 699 TYR B CA 1
ATOM 11448 C C . TYR B 1 699 ? -13.773 11.75 35.688 1 95.12 699 TYR B C 1
ATOM 11450 O O . TYR B 1 699 ? -12.891 11.906 36.531 1 95.12 699 TYR B O 1
ATOM 11458 N N . LEU B 1 700 ? -14.086 12.602 34.781 1 96.62 700 LEU B N 1
ATOM 11459 C CA . LEU B 1 700 ? -13.516 13.945 34.812 1 96.62 700 LEU B CA 1
ATOM 11460 C C . LEU B 1 700 ? -14.586 14.992 35.125 1 96.62 700 LEU B C 1
ATOM 11462 O O . LEU B 1 700 ? -15.102 15.039 36.219 1 96.62 700 LEU B O 1
ATOM 11466 N N . PHE B 1 701 ? -15.07 15.695 34.031 1 94 701 PHE B N 1
ATOM 11467 C CA . PHE B 1 701 ? -16.125 16.656 34.281 1 94 701 PHE B CA 1
ATOM 11468 C C . PHE B 1 701 ? -17.5 15.984 34.312 1 94 701 PHE B C 1
ATOM 11470 O O . PHE B 1 701 ? -18.375 16.391 35.062 1 94 701 PHE B O 1
ATOM 11477 N N . SER B 1 702 ? -17.594 15.008 33.406 1 85.75 702 SER B N 1
ATOM 11478 C CA . SER B 1 702 ? -18.812 14.203 33.406 1 85.75 702 SER B CA 1
ATOM 11479 C C . SER B 1 702 ? -18.781 13.133 34.469 1 85.75 702 SER B C 1
ATOM 11481 O O . SER B 1 702 ? -17.781 12.422 34.625 1 85.75 702 SER B O 1
ATOM 11483 N N . GLU B 1 703 ? -19.781 13.203 35.281 1 83.19 703 GLU B N 1
ATOM 11484 C CA . GLU B 1 703 ? -19.859 12.258 36.406 1 83.19 703 GLU B CA 1
ATOM 11485 C C . GLU B 1 703 ? -20.969 11.227 36.188 1 83.19 703 GLU B C 1
ATOM 11487 O O . GLU B 1 703 ? -21.672 11.273 35.156 1 83.19 703 GLU B O 1
ATOM 11492 N N . GLU B 1 704 ? -21.141 10.18 37 1 69.88 704 GLU B N 1
ATOM 11493 C CA . GLU B 1 704 ? -22.062 9.055 36.844 1 69.88 704 GLU B CA 1
ATOM 11494 C C . GLU B 1 704 ? -23.484 9.531 36.625 1 69.88 704 GLU B C 1
ATOM 11496 O O . GLU B 1 704 ? -23.953 10.445 37.312 1 69.88 704 GLU B O 1
#

Nearest PDB structures (foldseek):
  4cth-assembly1_A-2  TM=7.061E-01  e=3.401E-28  Homo sapiens
  6sh2-assembly1_AAA  TM=6.985E-01  e=6.869E-27  Homo sapiens
  6svy-assembly1_A  TM=6.824E-01  e=2.966E-27  Homo sapiens
  5v48-assembly1_B  TM=6.845E-01  e=5.041E-27  Oryctolagus cuniculus
  3dwb-assembly1_A  TM=6.879E-01  e=1.158E-24  Homo sapiens

Solvent-accessible surface area (backbone atoms only — not comparable to full-atom values): 76903 Å² total; per-residue (Å²): 142,70,78,71,80,72,66,64,70,62,55,56,56,54,51,56,56,51,51,56,52,53,59,61,52,58,73,61,56,69,83,63,63,94,69,86,83,84,83,78,82,81,75,84,72,76,75,75,77,73,81,68,81,73,77,76,74,77,77,76,82,58,90,70,67,64,53,43,69,50,64,68,38,31,41,51,26,31,48,64,59,58,18,28,24,87,88,45,53,52,39,65,39,39,39,45,23,49,22,34,35,34,28,64,50,49,85,59,78,49,28,62,56,55,45,43,44,55,39,50,54,42,54,50,40,52,60,46,63,54,82,64,87,61,92,44,61,42,54,41,50,46,32,48,54,31,49,42,44,51,44,46,53,35,80,88,49,22,64,63,52,43,45,53,31,30,46,54,50,49,52,50,47,55,61,34,41,68,22,56,83,83,28,90,81,59,52,61,86,64,56,50,68,56,59,28,51,25,37,38,12,58,56,31,44,52,67,60,70,75,36,30,64,40,76,65,63,88,51,34,28,36,77,42,56,54,50,78,76,60,84,75,78,51,69,66,62,48,47,51,46,52,49,48,35,32,55,62,63,71,48,87,76,58,70,68,59,46,51,49,51,51,48,52,33,52,50,51,49,56,54,56,44,56,69,88,56,48,65,62,50,43,40,71,68,49,34,44,47,57,54,69,70,26,59,56,43,35,40,35,93,80,77,41,50,64,83,50,33,52,74,31,27,70,49,46,68,64,53,46,60,71,22,63,50,86,59,72,83,76,53,53,68,57,40,50,40,51,34,39,39,47,52,51,41,53,50,60,76,40,43,95,48,56,66,79,45,66,67,54,31,63,69,50,59,37,61,58,50,37,47,72,72,36,26,63,41,46,47,50,51,43,47,74,74,72,51,61,68,65,33,55,55,51,50,54,51,49,50,52,49,37,51,53,36,47,46,50,38,49,72,65,34,84,76,55,47,72,66,35,36,52,50,53,41,49,30,63,70,49,45,39,79,44,70,52,68,66,72,55,76,75,39,88,59,50,64,38,58,72,41,66,82,52,78,81,55,94,82,49,34,53,33,55,48,48,44,44,48,43,26,47,51,36,17,51,45,47,40,31,36,35,64,63,51,87,68,64,72,84,45,85,57,77,43,61,41,68,45,54,40,51,64,63,21,29,38,41,35,21,45,56,37,53,25,70,88,41,30,57,82,81,47,40,68,48,56,36,28,26,40,45,32,19,50,52,25,19,34,55,22,40,52,67,18,83,69,17,46,41,30,39,49,77,23,40,86,35,83,70,57,45,70,71,39,49,54,53,48,50,53,34,51,45,45,50,43,52,51,49,23,65,33,74,37,92,86,75,38,62,65,45,77,39,86,61,16,47,48,47,52,46,7,49,50,40,1,49,53,30,19,53,52,33,56,58,71,62,67,78,72,88,67,51,27,46,63,93,42,70,85,56,52,60,68,53,47,20,55,56,53,34,42,53,63,50,33,44,33,77,38,76,64,56,62,58,45,48,78,76,35,64,47,66,57,52,54,42,70,35,36,60,49,45,22,40,33,67,68,49,21,61,65,70,66,34,54,83,63,33,70,28,17,43,84,78,59,56,47,75,60,57,70,135,138,77,86,69,99,68,63,63,72,60,52,57,57,51,50,58,51,48,54,54,48,50,60,53,48,67,74,58,56,67,89,67,71,82,64,84,75,80,81,80,75,78,79,78,79,73,79,75,76,77,78,71,82,73,76,75,73,77,78,76,81,58,88,69,67,63,53,44,68,50,64,70,39,33,42,51,29,30,48,63,59,58,18,28,23,88,86,44,53,51,40,65,39,39,40,45,22,48,21,35,36,34,28,64,50,48,86,62,79,47,28,59,53,53,45,42,45,54,39,49,53,41,55,51,41,51,59,45,64,54,81,66,86,62,92,43,60,41,54,41,50,45,32,49,53,32,49,43,44,52,45,46,54,35,80,88,50,23,66,63,51,44,44,52,32,28,45,53,50,49,53,50,46,54,60,32,43,70,22,58,82,83,28,90,82,60,53,62,89,64,56,50,70,56,58,28,52,26,37,39,11,59,55,31,47,53,68,60,69,76,35,28,66,39,75,65,63,88,50,34,29,35,76,41,54,55,51,78,76,58,84,73,78,51,68,66,63,48,47,53,45,51,49,49,36,32,54,63,60,70,47,87,77,57,68,66,59,46,53,50,53,52,47,50,35,52,49,51,49,54,54,56,43,54,69,88,57,47,66,62,51,42,41,72,67,48,35,43,47,56,55,70,70,26,59,57,40,37,40,34,93,81,78,40,49,65,84,48,31,50,74,30,27,70,50,45,68,64,53,48,60,71,22,64,51,85,58,74,83,76,52,53,68,58,40,48,39,49,33,39,40,47,53,52,41,51,50,60,77,40,43,94,48,57,64,79,45,68,65,56,33,63,70,51,59,39,62,59,52,37,47,72,73,36,25,61,40,47,49,49,50,44,47,73,73,72,53,61,67,66,34,55,56,51,51,53,50,50,49,52,48,35,50,53,35,48,44,50,38,49,71,65,34,83,76,55,46,73,67,34,36,51,50,54,41,48,30,63,70,48,46,40,79,43,69,53,66,65,72,54,76,76,38,87,61,49,65,37,59,73,40,66,85,51,78,79,56,94,80,50,36,53,34,54,48,47,45,46,48,41,27,46,51,37,18,50,44,47,41,32,36,35,65,64,50,89,68,65,68,83,47,85,57,78,45,60,42,68,43,53,39,49,63,63,22,28,39,40,36,23,47,55,37,54,26,68,89,42,32,57,85,82,49,40,68,48,56,37,28,27,39,44,32,17,50,52,26,19,33,56,22,39,52,67,18,82,68,18,46,41,30,39,48,75,23,38,84,34,81,71,57,45,70,69,40,49,53,55,48,51,53,34,52,46,46,51,41,52,51,50,24,63,32,70,37,93,86,73,39,59,67,44,76,40,87,60,16,48,50,49,51,44,7,49,50,40,1,50,54,29,20,53,52,34,54,59,72,62,69,78,74,89,68,51,27,45,64,92,41,71,87,55,52,60,67,52,47,20,56,58,52,33,43,54,63,51,33,44,34,76,40,75,64,56,62,61,46,46,79,77,34,62,46,65,57,52,54,43,70,34,35,62,49,46,21,42,34,67,69,49,20,62,65,69,66,34,55,83,64,34,68,28,17,42,83,78,60,58,46,74,59,57,71,136